Protein 1V65 (pdb70)

Foldseek 3Di:
DDDDDPDDDDPPDPLPQDPVVCVVDDPVNVVVNVVVVCVVQVPPVDDDDDPPDPDDDVVDPDDD

Secondary structure (DSSP, 8-state):
--SS-S-------TT---HHHHHTS-HHHHHHHHHHHHHTTTS---S-----------------

Structure (mmCIF, N/CA/C/O backbone):
data_1V65
#
_entry.id   1V65
#
_cell.length_a   1.000
_cell.length_b   1.000
_cell.length_c   1.000
_cell.angle_alpha   90.00
_cell.angle_beta   90.00
_cell.angle_gamma   90.00
#
_symmetry.space_group_name_H-M   'P 1'
#
loop_
_atom_site.group_PDB
_atom_site.id
_atom_site.type_symbol
_atom_site.label_atom_id
_atom_site.label_alt_id
_atom_site.label_comp_id
_atom_site.label_asym_id
_atom_site.label_entity_id
_atom_site.label_seq_id
_atom_site.pdbx_PDB_ins_code
_atom_site.Cartn_x
_atom_site.Cartn_y
_atom_site.Cartn_z
_atom_site.occupancy
_atom_site.B_iso_or_equiv
_atom_site.auth_seq_id
_atom_site.auth_comp_id
_atom_site.auth_asym_id
_atom_site.auth_atom_id
_atom_site.pdbx_PDB_model_num
ATOM 1 N N . GLY A 1 1 ? 4.552 30.034 -11.877 1.00 0.00 1 GLY A N 1
ATOM 2 C CA . GLY A 1 1 ? 4.486 29.997 -13.364 1.00 0.00 1 GLY A CA 1
ATOM 3 C C . GLY A 1 1 ? 4.506 31.381 -13.980 1.00 0.00 1 GLY A C 1
ATOM 4 O O . GLY A 1 1 ? 5.434 31.730 -14.712 1.00 0.00 1 GLY A O 1
ATOM 10 N N . SER A 1 2 ? 3.479 32.173 -13.686 1.00 0.00 2 SER A N 1
ATOM 11 C CA . SER A 1 2 ? 3.381 33.527 -14.217 1.00 0.00 2 SER A CA 1
ATOM 12 C C . SER A 1 2 ? 3.006 34.515 -13.118 1.00 0.00 2 SER A C 1
ATOM 13 O O . SER A 1 2 ? 3.706 35.502 -12.891 1.00 0.00 2 SER A O 1
ATOM 21 N N . SER A 1 3 ? 1.895 34.245 -12.440 1.00 0.00 3 SER A N 1
ATOM 22 C CA . SER A 1 3 ? 1.425 35.111 -11.364 1.00 0.00 3 SER A CA 1
ATOM 23 C C . SER A 1 3 ? 1.421 34.368 -10.032 1.00 0.00 3 SER A C 1
ATOM 24 O O . SER A 1 3 ? 2.196 34.687 -9.130 1.00 0.00 3 SER A O 1
ATOM 32 N N . GLY A 1 4 ? 0.543 33.378 -9.914 1.00 0.00 4 GLY A N 1
ATOM 33 C CA . GLY A 1 4 ? 0.455 32.607 -8.688 1.00 0.00 4 GLY A CA 1
ATOM 34 C C . GLY A 1 4 ? 0.371 31.115 -8.946 1.00 0.00 4 GLY A C 1
ATOM 35 O O . GLY A 1 4 ? 1.358 30.489 -9.332 1.00 0.00 4 GLY A O 1
ATOM 39 N N . SER A 1 5 ? -0.810 30.544 -8.732 1.00 0.00 5 SER A N 1
ATOM 40 C CA . SER A 1 5 ? -1.019 29.117 -8.944 1.00 0.00 5 SER A CA 1
ATOM 41 C C . SER A 1 5 ? -2.478 28.740 -8.710 1.00 0.00 5 SER A C 1
ATOM 42 O O . SER A 1 5 ? -3.052 29.055 -7.668 1.00 0.00 5 SER A O 1
ATOM 50 N N . SER A 1 6 ? -3.073 28.064 -9.688 1.00 0.00 6 SER A N 1
ATOM 51 C CA . SER A 1 6 ? -4.465 27.643 -9.588 1.00 0.00 6 SER A CA 1
ATOM 52 C C . SER A 1 6 ? -4.691 26.326 -10.324 1.00 0.00 6 SER A C 1
ATOM 53 O O . SER A 1 6 ? -5.769 26.082 -10.865 1.00 0.00 6 SER A O 1
ATOM 61 N N . GLY A 1 7 ? -3.666 25.481 -10.341 1.00 0.00 7 GLY A N 1
ATOM 62 C CA . GLY A 1 7 ? -3.772 24.199 -11.015 1.00 0.00 7 GLY A CA 1
ATOM 63 C C . GLY A 1 7 ? -3.383 23.040 -10.117 1.00 0.00 7 GLY A C 1
ATOM 64 O O . GLY A 1 7 ? -4.245 22.367 -9.553 1.00 0.00 7 GLY A O 1
ATOM 68 N N . VAL A 1 8 ? -2.082 22.806 -9.986 1.00 0.00 8 VAL A N 1
ATOM 69 C CA . VAL A 1 8 ? -1.579 21.721 -9.153 1.00 0.00 8 VAL A CA 1
ATOM 70 C C . VAL A 1 8 ? -2.053 20.367 -9.673 1.00 0.00 8 VAL A C 1
ATOM 71 O O . VAL A 1 8 ? -2.488 19.509 -8.903 1.00 0.00 8 VAL A O 1
ATOM 84 N N . THR A 1 9 ? -1.968 20.181 -10.986 1.00 0.00 9 THR A N 1
ATOM 85 C CA . THR A 1 9 ? -2.387 18.932 -11.612 1.00 0.00 9 THR A CA 1
ATOM 86 C C . THR A 1 9 ? -1.234 17.934 -11.662 1.00 0.00 9 THR A C 1
ATOM 87 O O . THR A 1 9 ? -0.544 17.819 -12.674 1.00 0.00 9 THR A O 1
ATOM 98 N N . TYR A 1 10 ? -1.034 17.215 -10.563 1.00 0.00 10 TYR A N 1
ATOM 99 C CA . TYR A 1 10 ? 0.035 16.226 -10.482 1.00 0.00 10 TYR A CA 1
ATOM 100 C C . TYR A 1 10 ? -0.171 15.118 -11.510 1.00 0.00 10 TYR A C 1
ATOM 101 O O . TYR A 1 10 ? 0.791 14.569 -12.048 1.00 0.00 10 TYR A O 1
ATOM 119 N N . ASP A 1 11 ? -1.432 14.796 -11.780 1.00 0.00 11 ASP A N 1
ATOM 120 C CA . ASP A 1 11 ? -1.765 13.755 -12.745 1.00 0.00 11 ASP A CA 1
ATOM 121 C C . ASP A 1 11 ? -1.176 12.412 -12.322 1.00 0.00 11 ASP A C 1
ATOM 122 O O . ASP A 1 11 ? -0.662 11.660 -13.150 1.00 0.00 11 ASP A O 1
ATOM 131 N N . ASP A 1 12 ? -1.255 12.118 -11.028 1.00 0.00 12 ASP A N 1
ATOM 132 C CA . ASP A 1 12 ? -0.730 10.866 -10.495 1.00 0.00 12 ASP A CA 1
ATOM 133 C C . ASP A 1 12 ? -1.688 10.268 -9.471 1.00 0.00 12 ASP A C 1
ATOM 134 O O . ASP A 1 12 ? -1.264 9.601 -8.526 1.00 0.00 12 ASP A O 1
ATOM 143 N N . VAL A 1 13 ? -2.981 10.510 -9.664 1.00 0.00 13 VAL A N 1
ATOM 144 C CA . VAL A 1 13 ? -3.998 9.995 -8.756 1.00 0.00 13 VAL A CA 1
ATOM 145 C C . VAL A 1 13 ? -5.182 9.420 -9.528 1.00 0.00 13 VAL A C 1
ATOM 146 O O . VAL A 1 13 ? -6.330 9.808 -9.309 1.00 0.00 13 VAL A O 1
ATOM 159 N N . HIS A 1 14 ? -4.895 8.493 -10.436 1.00 0.00 14 HIS A N 1
ATOM 160 C CA . HIS A 1 14 ? -5.934 7.863 -11.241 1.00 0.00 14 HIS A CA 1
ATOM 161 C C . HIS A 1 14 ? -6.327 6.507 -10.664 1.00 0.00 14 HIS A C 1
ATOM 162 O O . HIS A 1 14 ? -6.707 5.594 -11.398 1.00 0.00 14 HIS A O 1
ATOM 176 N N . MET A 1 15 ? -6.231 6.382 -9.343 1.00 0.00 15 MET A N 1
ATOM 177 C CA . MET A 1 15 ? -6.577 5.137 -8.668 1.00 0.00 15 MET A CA 1
ATOM 178 C C . MET A 1 15 ? -6.801 5.369 -7.178 1.00 0.00 15 MET A C 1
ATOM 179 O O . MET A 1 15 ? -6.550 4.487 -6.357 1.00 0.00 15 MET A O 1
ATOM 193 N N . ASN A 1 16 ? -7.275 6.563 -6.834 1.00 0.00 16 ASN A N 1
ATOM 194 C CA . ASN A 1 16 ? -7.534 6.909 -5.441 1.00 0.00 16 ASN A CA 1
ATOM 195 C C . ASN A 1 16 ? -8.896 6.385 -4.996 1.00 0.00 16 ASN A C 1
ATOM 196 O O . ASN A 1 16 ? -9.825 7.157 -4.760 1.00 0.00 16 ASN A O 1
ATOM 207 N N . PHE A 1 17 ? -9.007 5.065 -4.884 1.00 0.00 17 PHE A N 1
ATOM 208 C CA . PHE A 1 17 ? -10.255 4.436 -4.468 1.00 0.00 17 PHE A CA 1
ATOM 209 C C . PHE A 1 17 ? -10.382 4.428 -2.949 1.00 0.00 17 PHE A C 1
ATOM 210 O O . PHE A 1 17 ? -9.511 3.916 -2.245 1.00 0.00 17 PHE A O 1
ATOM 227 N N . THR A 1 18 ? -11.472 5.000 -2.448 1.00 0.00 18 THR A N 1
ATOM 228 C CA . THR A 1 18 ? -11.715 5.059 -1.011 1.00 0.00 18 THR A CA 1
ATOM 229 C C . THR A 1 18 ? -12.305 3.747 -0.506 1.00 0.00 18 THR A C 1
ATOM 230 O O . THR A 1 18 ? -12.464 2.793 -1.267 1.00 0.00 18 THR A O 1
ATOM 241 N N . GLU A 1 19 ? -12.627 3.706 0.783 1.00 0.00 19 GLU A N 1
ATOM 242 C CA . GLU A 1 19 ? -13.200 2.509 1.392 1.00 0.00 19 GLU A CA 1
ATOM 243 C C . GLU A 1 19 ? -14.463 2.073 0.656 1.00 0.00 19 GLU A C 1
ATOM 244 O O . GLU A 1 19 ? -14.621 0.901 0.314 1.00 0.00 19 GLU A O 1
ATOM 256 N N . GLU A 1 20 ? -15.360 3.024 0.415 1.00 0.00 20 GLU A N 1
ATOM 257 C CA . GLU A 1 20 ? -16.608 2.737 -0.282 1.00 0.00 20 GLU A CA 1
ATOM 258 C C . GLU A 1 20 ? -16.339 2.261 -1.705 1.00 0.00 20 GLU A C 1
ATOM 259 O O . GLU A 1 20 ? -16.852 1.227 -2.133 1.00 0.00 20 GLU A O 1
ATOM 271 N N . GLU A 1 21 ? -15.529 3.022 -2.435 1.00 0.00 21 GLU A N 1
ATOM 272 C CA . GLU A 1 21 ? -15.190 2.676 -3.810 1.00 0.00 21 GLU A CA 1
ATOM 273 C C . GLU A 1 21 ? -14.503 1.315 -3.875 1.00 0.00 21 GLU A C 1
ATOM 274 O O . GLU A 1 21 ? -14.715 0.545 -4.810 1.00 0.00 21 GLU A O 1
ATOM 286 N N . TRP A 1 22 ? -13.680 1.026 -2.870 1.00 0.00 22 TRP A N 1
ATOM 287 C CA . TRP A 1 22 ? -12.959 -0.242 -2.806 1.00 0.00 22 TRP A CA 1
ATOM 288 C C . TRP A 1 22 ? -13.903 -1.426 -3.004 1.00 0.00 22 TRP A C 1
ATOM 289 O O . TRP A 1 22 ? -13.492 -2.489 -3.470 1.00 0.00 22 TRP A O 1
ATOM 310 N N . ASP A 1 23 ? -15.169 -1.236 -2.646 1.00 0.00 23 ASP A N 1
ATOM 311 C CA . ASP A 1 23 ? -16.169 -2.287 -2.784 1.00 0.00 23 ASP A CA 1
ATOM 312 C C . ASP A 1 23 ? -16.752 -2.315 -4.196 1.00 0.00 23 ASP A C 1
ATOM 313 O O . ASP A 1 23 ? -17.304 -3.326 -4.628 1.00 0.00 23 ASP A O 1
ATOM 322 N N . LEU A 1 24 ? -16.631 -1.199 -4.908 1.00 0.00 24 LEU A N 1
ATOM 323 C CA . LEU A 1 24 ? -17.152 -1.101 -6.268 1.00 0.00 24 LEU A CA 1
ATOM 324 C C . LEU A 1 24 ? -16.058 -1.356 -7.302 1.00 0.00 24 LEU A C 1
ATOM 325 O O . LEU A 1 24 ? -16.190 -0.971 -8.463 1.00 0.00 24 LEU A O 1
ATOM 341 N N . LEU A 1 25 ? -14.980 -2.008 -6.878 1.00 0.00 25 LEU A N 1
ATOM 342 C CA . LEU A 1 25 ? -13.871 -2.310 -7.776 1.00 0.00 25 LEU A CA 1
ATOM 343 C C . LEU A 1 25 ? -13.863 -3.786 -8.157 1.00 0.00 25 LEU A C 1
ATOM 344 O O . LEU A 1 25 ? -14.733 -4.551 -7.737 1.00 0.00 25 LEU A O 1
ATOM 360 N N . ASP A 1 26 ? -12.877 -4.181 -8.955 1.00 0.00 26 ASP A N 1
ATOM 361 C CA . ASP A 1 26 ? -12.755 -5.566 -9.394 1.00 0.00 26 ASP A CA 1
ATOM 362 C C . ASP A 1 26 ? -11.549 -6.239 -8.744 1.00 0.00 26 ASP A C 1
ATOM 363 O O . ASP A 1 26 ? -10.877 -5.648 -7.899 1.00 0.00 26 ASP A O 1
ATOM 372 N N . SER A 1 27 ? -11.282 -7.477 -9.146 1.00 0.00 27 SER A N 1
ATOM 373 C CA . SER A 1 27 ? -10.158 -8.231 -8.604 1.00 0.00 27 SER A CA 1
ATOM 374 C C . SER A 1 27 ? -8.831 -7.654 -9.086 1.00 0.00 27 SER A C 1
ATOM 375 O O . SER A 1 27 ? -7.820 -7.723 -8.384 1.00 0.00 27 SER A O 1
ATOM 383 N N . SER A 1 28 ? -8.839 -7.086 -10.287 1.00 0.00 28 SER A N 1
ATOM 384 C CA . SER A 1 28 ? -7.636 -6.497 -10.863 1.00 0.00 28 SER A CA 1
ATOM 385 C C . SER A 1 28 ? -7.277 -5.190 -10.162 1.00 0.00 28 SER A C 1
ATOM 386 O O . SER A 1 28 ? -6.121 -4.962 -9.808 1.00 0.00 28 SER A O 1
ATOM 394 N N . GLN A 1 29 ? -8.276 -4.336 -9.967 1.00 0.00 29 GLN A N 1
ATOM 395 C CA . GLN A 1 29 ? -8.065 -3.050 -9.309 1.00 0.00 29 GLN A CA 1
ATOM 396 C C . GLN A 1 29 ? -7.682 -3.248 -7.846 1.00 0.00 29 GLN A C 1
ATOM 397 O O . GLN A 1 29 ? -6.769 -2.597 -7.339 1.00 0.00 29 GLN A O 1
ATOM 411 N N . LYS A 1 30 ? -8.390 -4.150 -7.174 1.00 0.00 30 LYS A N 1
ATOM 412 C CA . LYS A 1 30 ? -8.130 -4.435 -5.769 1.00 0.00 30 LYS A CA 1
ATOM 413 C C . LYS A 1 30 ? -6.697 -4.918 -5.565 1.00 0.00 30 LYS A C 1
ATOM 414 O O . LYS A 1 30 ? -6.104 -4.707 -4.508 1.00 0.00 30 LYS A O 1
ATOM 433 N N . ARG A 1 31 ? -6.146 -5.569 -6.586 1.00 0.00 31 ARG A N 1
ATOM 434 C CA . ARG A 1 31 ? -4.782 -6.081 -6.517 1.00 0.00 31 ARG A CA 1
ATOM 435 C C . ARG A 1 31 ? -3.784 -5.042 -7.019 1.00 0.00 31 ARG A C 1
ATOM 436 O O . ARG A 1 31 ? -2.642 -4.995 -6.564 1.00 0.00 31 ARG A O 1
ATOM 457 N N . LEU A 1 32 ? -4.224 -4.212 -7.959 1.00 0.00 32 LEU A N 1
ATOM 458 C CA . LEU A 1 32 ? -3.369 -3.174 -8.522 1.00 0.00 32 LEU A CA 1
ATOM 459 C C . LEU A 1 32 ? -3.048 -2.109 -7.480 1.00 0.00 32 LEU A C 1
ATOM 460 O O . LEU A 1 32 ? -1.928 -1.602 -7.419 1.00 0.00 32 LEU A O 1
ATOM 476 N N . TYR A 1 33 ? -4.037 -1.779 -6.659 1.00 0.00 33 TYR A N 1
ATOM 477 C CA . TYR A 1 33 ? -3.862 -0.778 -5.615 1.00 0.00 33 TYR A CA 1
ATOM 478 C C . TYR A 1 33 ? -2.968 -1.311 -4.499 1.00 0.00 33 TYR A C 1
ATOM 479 O O . TYR A 1 33 ? -2.306 -0.545 -3.799 1.00 0.00 33 TYR A O 1
ATOM 497 N N . GLU A 1 34 ? -2.953 -2.631 -4.342 1.00 0.00 34 GLU A N 1
ATOM 498 C CA . GLU A 1 34 ? -2.140 -3.270 -3.313 1.00 0.00 34 GLU A CA 1
ATOM 499 C C . GLU A 1 34 ? -0.730 -3.540 -3.828 1.00 0.00 34 GLU A C 1
ATOM 500 O O . GLU A 1 34 ? 0.228 -3.567 -3.056 1.00 0.00 34 GLU A O 1
ATOM 512 N N . GLU A 1 35 ? -0.610 -3.739 -5.137 1.00 0.00 35 GLU A N 1
ATOM 513 C CA . GLU A 1 35 ? 0.683 -4.005 -5.756 1.00 0.00 35 GLU A CA 1
ATOM 514 C C . GLU A 1 35 ? 1.659 -2.863 -5.494 1.00 0.00 35 GLU A C 1
ATOM 515 O O . GLU A 1 35 ? 2.865 -3.079 -5.375 1.00 0.00 35 GLU A O 1
ATOM 527 N N . VAL A 1 36 ? 1.130 -1.648 -5.406 1.00 0.00 36 VAL A N 1
ATOM 528 C CA . VAL A 1 36 ? 1.953 -0.471 -5.160 1.00 0.00 36 VAL A CA 1
ATOM 529 C C . VAL A 1 36 ? 2.186 -0.266 -3.667 1.00 0.00 36 VAL A C 1
ATOM 530 O O . VAL A 1 36 ? 3.227 0.246 -3.255 1.00 0.00 36 VAL A O 1
ATOM 543 N N . MET A 1 37 ? 1.208 -0.667 -2.860 1.00 0.00 37 MET A N 1
ATOM 544 C CA . MET A 1 37 ? 1.308 -0.527 -1.413 1.00 0.00 37 MET A CA 1
ATOM 545 C C . MET A 1 37 ? 2.340 -1.493 -0.841 1.00 0.00 37 MET A C 1
ATOM 546 O O . MET A 1 37 ? 3.279 -1.083 -0.160 1.00 0.00 37 MET A O 1
ATOM 560 N N . LEU A 1 38 ? 2.161 -2.779 -1.125 1.00 0.00 38 LEU A N 1
ATOM 561 C CA . LEU A 1 38 ? 3.078 -3.804 -0.639 1.00 0.00 38 LEU A CA 1
ATOM 562 C C . LEU A 1 38 ? 4.496 -3.548 -1.137 1.00 0.00 38 LEU A C 1
ATOM 563 O O . LEU A 1 38 ? 5.471 -3.892 -0.468 1.00 0.00 38 LEU A O 1
ATOM 579 N N . GLU A 1 39 ? 4.606 -2.942 -2.315 1.00 0.00 39 GLU A N 1
ATOM 580 C CA . GLU A 1 39 ? 5.906 -2.640 -2.902 1.00 0.00 39 GLU A CA 1
ATOM 581 C C . GLU A 1 39 ? 6.581 -1.487 -2.166 1.00 0.00 39 GLU A C 1
ATOM 582 O O . GLU A 1 39 ? 7.787 -1.513 -1.922 1.00 0.00 39 GLU A O 1
ATOM 594 N N . THR A 1 40 ? 5.795 -0.473 -1.814 1.00 0.00 40 THR A N 1
ATOM 595 C CA . THR A 1 40 ? 6.317 0.690 -1.106 1.00 0.00 40 THR A CA 1
ATOM 596 C C . THR A 1 40 ? 5.726 0.782 0.298 1.00 0.00 40 THR A C 1
ATOM 597 O O . THR A 1 40 ? 4.925 1.670 0.589 1.00 0.00 40 THR A O 1
ATOM 608 N N . TYR A 1 41 ? 6.128 -0.142 1.164 1.00 0.00 41 TYR A N 1
ATOM 609 C CA . TYR A 1 41 ? 5.641 -0.167 2.539 1.00 0.00 41 TYR A CA 1
ATOM 610 C C . TYR A 1 41 ? 6.288 -1.304 3.322 1.00 0.00 41 TYR A C 1
ATOM 611 O O . TYR A 1 41 ? 6.814 -1.097 4.416 1.00 0.00 41 TYR A O 1
ATOM 629 N N . GLN A 1 42 ? 6.249 -2.503 2.753 1.00 0.00 42 GLN A N 1
ATOM 630 C CA . GLN A 1 42 ? 6.833 -3.675 3.395 1.00 0.00 42 GLN A CA 1
ATOM 631 C C . GLN A 1 42 ? 8.223 -3.966 2.836 1.00 0.00 42 GLN A C 1
ATOM 632 O O . GLN A 1 42 ? 9.058 -4.572 3.508 1.00 0.00 42 GLN A O 1
ATOM 646 N N . ASN A 1 43 ? 8.464 -3.532 1.602 1.00 0.00 43 ASN A N 1
ATOM 647 C CA . ASN A 1 43 ? 9.752 -3.749 0.954 1.00 0.00 43 ASN A CA 1
ATOM 648 C C . ASN A 1 43 ? 10.659 -2.536 1.133 1.00 0.00 43 ASN A C 1
ATOM 649 O O . ASN A 1 43 ? 11.305 -2.082 0.188 1.00 0.00 43 ASN A O 1
ATOM 660 N N . LEU A 1 44 ? 10.702 -2.020 2.354 1.00 0.00 44 LEU A N 1
ATOM 661 C CA . LEU A 1 44 ? 11.529 -0.860 2.666 1.00 0.00 44 LEU A CA 1
ATOM 662 C C . LEU A 1 44 ? 12.515 -1.181 3.786 1.00 0.00 44 LEU A C 1
ATOM 663 O O . LEU A 1 44 ? 12.391 -0.676 4.902 1.00 0.00 44 LEU A O 1
ATOM 679 N N . THR A 1 45 ? 13.496 -2.024 3.478 1.00 0.00 45 THR A N 1
ATOM 680 C CA . THR A 1 45 ? 14.504 -2.413 4.457 1.00 0.00 45 THR A CA 1
ATOM 681 C C . THR A 1 45 ? 15.862 -1.787 4.138 1.00 0.00 45 THR A C 1
ATOM 682 O O . THR A 1 45 ? 16.864 -2.105 4.777 1.00 0.00 45 THR A O 1
ATOM 693 N N . ASP A 1 46 ? 15.891 -0.897 3.148 1.00 0.00 46 ASP A N 1
ATOM 694 C CA . ASP A 1 46 ? 17.131 -0.236 2.756 1.00 0.00 46 ASP A CA 1
ATOM 695 C C . ASP A 1 46 ? 17.149 1.212 3.234 1.00 0.00 46 ASP A C 1
ATOM 696 O O . ASP A 1 46 ? 17.554 2.115 2.501 1.00 0.00 46 ASP A O 1
ATOM 705 N N . ILE A 1 47 ? 16.708 1.428 4.469 1.00 0.00 47 ILE A N 1
ATOM 706 C CA . ILE A 1 47 ? 16.674 2.766 5.046 1.00 0.00 47 ILE A CA 1
ATOM 707 C C . ILE A 1 47 ? 18.062 3.203 5.502 1.00 0.00 47 ILE A C 1
ATOM 708 O O . ILE A 1 47 ? 18.398 4.386 5.454 1.00 0.00 47 ILE A O 1
ATOM 724 N N . GLY A 1 48 ? 18.865 2.240 5.945 1.00 0.00 48 GLY A N 1
ATOM 725 C CA . GLY A 1 48 ? 20.207 2.545 6.403 1.00 0.00 48 GLY A CA 1
ATOM 726 C C . GLY A 1 48 ? 20.424 2.168 7.856 1.00 0.00 48 GLY A C 1
ATOM 727 O O . GLY A 1 48 ? 19.696 1.339 8.404 1.00 0.00 48 GLY A O 1
ATOM 731 N N . TYR A 1 49 ? 21.427 2.776 8.481 1.00 0.00 49 TYR A N 1
ATOM 732 C CA . TYR A 1 49 ? 21.738 2.499 9.879 1.00 0.00 49 TYR A CA 1
ATOM 733 C C . TYR A 1 49 ? 20.591 2.930 10.787 1.00 0.00 49 TYR A C 1
ATOM 734 O O . TYR A 1 49 ? 19.548 3.382 10.314 1.00 0.00 49 TYR A O 1
ATOM 752 N N . ASN A 1 50 ? 20.790 2.787 12.093 1.00 0.00 50 ASN A N 1
ATOM 753 C CA . ASN A 1 50 ? 19.773 3.161 13.069 1.00 0.00 50 ASN A CA 1
ATOM 754 C C . ASN A 1 50 ? 20.394 3.388 14.443 1.00 0.00 50 ASN A C 1
ATOM 755 O O . ASN A 1 50 ? 20.693 2.437 15.166 1.00 0.00 50 ASN A O 1
ATOM 766 N N . TRP A 1 51 ? 20.586 4.655 14.799 1.00 0.00 51 TRP A N 1
ATOM 767 C CA . TRP A 1 51 ? 21.170 5.007 16.087 1.00 0.00 51 TRP A CA 1
ATOM 768 C C . TRP A 1 51 ? 20.341 6.078 16.792 1.00 0.00 51 TRP A C 1
ATOM 769 O O . TRP A 1 51 ? 20.844 6.796 17.656 1.00 0.00 51 TRP A O 1
ATOM 790 N N . GLN A 1 52 ? 19.068 6.181 16.417 1.00 0.00 52 GLN A N 1
ATOM 791 C CA . GLN A 1 52 ? 18.174 7.166 17.015 1.00 0.00 52 GLN A CA 1
ATOM 792 C C . GLN A 1 52 ? 17.613 6.659 18.340 1.00 0.00 52 GLN A C 1
ATOM 793 O O . GLN A 1 52 ? 16.523 6.089 18.385 1.00 0.00 52 GLN A O 1
ATOM 807 N N . ASP A 1 53 ? 18.363 6.872 19.415 1.00 0.00 53 ASP A N 1
ATOM 808 C CA . ASP A 1 53 ? 17.940 6.437 20.741 1.00 0.00 53 ASP A CA 1
ATOM 809 C C . ASP A 1 53 ? 18.176 7.533 21.775 1.00 0.00 53 ASP A C 1
ATOM 810 O O . ASP A 1 53 ? 19.318 7.836 22.123 1.00 0.00 53 ASP A O 1
ATOM 819 N N . HIS A 1 54 ? 17.090 8.124 22.261 1.00 0.00 54 HIS A N 1
ATOM 820 C CA . HIS A 1 54 ? 17.178 9.187 23.257 1.00 0.00 54 HIS A CA 1
ATOM 821 C C . HIS A 1 54 ? 16.742 8.684 24.629 1.00 0.00 54 HIS A C 1
ATOM 822 O O . HIS A 1 54 ? 15.998 7.710 24.736 1.00 0.00 54 HIS A O 1
ATOM 836 N N . HIS A 1 55 ? 17.212 9.355 25.676 1.00 0.00 55 HIS A N 1
ATOM 837 C CA . HIS A 1 55 ? 16.869 8.976 27.042 1.00 0.00 55 HIS A CA 1
ATOM 838 C C . HIS A 1 55 ? 16.527 10.205 27.878 1.00 0.00 55 HIS A C 1
ATOM 839 O O . HIS A 1 55 ? 17.262 11.192 27.879 1.00 0.00 55 HIS A O 1
ATOM 853 N N . ILE A 1 56 ? 15.408 10.135 28.591 1.00 0.00 56 ILE A N 1
ATOM 854 C CA . ILE A 1 56 ? 14.968 11.241 29.433 1.00 0.00 56 ILE A CA 1
ATOM 855 C C . ILE A 1 56 ? 15.122 10.900 30.911 1.00 0.00 56 ILE A C 1
ATOM 856 O O . ILE A 1 56 ? 14.612 9.883 31.380 1.00 0.00 56 ILE A O 1
ATOM 872 N N . GLU A 1 57 ? 15.831 11.756 31.641 1.00 0.00 57 GLU A N 1
ATOM 873 C CA . GLU A 1 57 ? 16.053 11.544 33.066 1.00 0.00 57 GLU A CA 1
ATOM 874 C C . GLU A 1 57 ? 14.825 11.956 33.874 1.00 0.00 57 GLU A C 1
ATOM 875 O O . GLU A 1 57 ? 14.512 11.348 34.898 1.00 0.00 57 GLU A O 1
ATOM 887 N N . GLU A 1 58 ? 14.136 12.992 33.407 1.00 0.00 58 GLU A N 1
ATOM 888 C CA . GLU A 1 58 ? 12.944 13.485 34.086 1.00 0.00 58 GLU A CA 1
ATOM 889 C C . GLU A 1 58 ? 13.274 13.939 35.504 1.00 0.00 58 GLU A C 1
ATOM 890 O O . GLU A 1 58 ? 13.527 13.119 36.387 1.00 0.00 58 GLU A O 1
ATOM 902 N N . SER A 1 59 ? 13.269 15.251 35.716 1.00 0.00 59 SER A N 1
ATOM 903 C CA . SER A 1 59 ? 13.568 15.815 37.027 1.00 0.00 59 SER A CA 1
ATOM 904 C C . SER A 1 59 ? 12.912 17.182 37.194 1.00 0.00 59 SER A C 1
ATOM 905 O O . SER A 1 59 ? 13.298 18.151 36.541 1.00 0.00 59 SER A O 1
ATOM 913 N N . GLY A 1 60 ? 11.917 17.250 38.072 1.00 0.00 60 GLY A N 1
ATOM 914 C CA . GLY A 1 60 ? 11.221 18.503 38.310 1.00 0.00 60 GLY A CA 1
ATOM 915 C C . GLY A 1 60 ? 11.446 19.034 39.713 1.00 0.00 60 GLY A C 1
ATOM 916 O O . GLY A 1 60 ? 10.645 18.774 40.612 1.00 0.00 60 GLY A O 1
ATOM 920 N N . PRO A 1 61 ? 12.535 19.790 39.935 1.00 0.00 61 PRO A N 1
ATOM 921 C CA . PRO A 1 61 ? 12.850 20.356 41.251 1.00 0.00 61 PRO A CA 1
ATOM 922 C C . PRO A 1 61 ? 11.678 21.131 41.843 1.00 0.00 61 PRO A C 1
ATOM 923 O O . PRO A 1 61 ? 10.759 21.527 41.127 1.00 0.00 61 PRO A O 1
ATOM 934 N N . SER A 1 62 ? 11.718 21.345 43.154 1.00 0.00 62 SER A N 1
ATOM 935 C CA . SER A 1 62 ? 10.659 22.074 43.842 1.00 0.00 62 SER A CA 1
ATOM 936 C C . SER A 1 62 ? 11.184 22.715 45.124 1.00 0.00 62 SER A C 1
ATOM 937 O O . SER A 1 62 ? 10.451 22.859 46.101 1.00 0.00 62 SER A O 1
ATOM 945 N N . SER A 1 63 ? 12.456 23.098 45.109 1.00 0.00 63 SER A N 1
ATOM 946 C CA . SER A 1 63 ? 13.078 23.724 46.270 1.00 0.00 63 SER A CA 1
ATOM 947 C C . SER A 1 63 ? 12.674 25.191 46.379 1.00 0.00 63 SER A C 1
ATOM 948 O O . SER A 1 63 ? 12.172 25.779 45.422 1.00 0.00 63 SER A O 1
ATOM 956 N N . GLY A 1 64 ? 12.899 25.775 47.551 1.00 0.00 64 GLY A N 1
ATOM 957 C CA . GLY A 1 64 ? 12.553 27.168 47.764 1.00 0.00 64 GLY A CA 1
ATOM 958 C C . GLY A 1 64 ? 11.385 27.338 48.716 1.00 0.00 64 GLY A C 1
ATOM 959 O O . GLY A 1 64 ? 11.074 28.492 49.076 1.00 0.00 64 GLY A O 1
ATOM 964 N N . GLY A 1 1 ? 4.340 30.037 -1.801 1.00 0.00 1 GLY A N 2
ATOM 965 C CA . GLY A 1 1 ? 3.942 29.191 -0.642 1.00 0.00 1 GLY A CA 2
ATOM 966 C C . GLY A 1 1 ? 3.061 28.027 -1.050 1.00 0.00 1 GLY A C 2
ATOM 967 O O . GLY A 1 1 ? 2.305 28.120 -2.018 1.00 0.00 1 GLY A O 2
ATOM 973 N N . SER A 1 2 ? 3.158 26.926 -0.312 1.00 0.00 2 SER A N 2
ATOM 974 C CA . SER A 1 2 ? 2.363 25.738 -0.602 1.00 0.00 2 SER A CA 2
ATOM 975 C C . SER A 1 2 ? 2.342 24.791 0.594 1.00 0.00 2 SER A C 2
ATOM 976 O O . SER A 1 2 ? 3.389 24.347 1.064 1.00 0.00 2 SER A O 2
ATOM 984 N N . SER A 1 3 ? 1.143 24.488 1.080 1.00 0.00 3 SER A N 2
ATOM 985 C CA . SER A 1 3 ? 0.986 23.593 2.222 1.00 0.00 3 SER A CA 2
ATOM 986 C C . SER A 1 3 ? -0.459 23.121 2.348 1.00 0.00 3 SER A C 2
ATOM 987 O O . SER A 1 3 ? -1.311 23.473 1.532 1.00 0.00 3 SER A O 2
ATOM 995 N N . GLY A 1 4 ? -0.727 22.322 3.375 1.00 0.00 4 GLY A N 2
ATOM 996 C CA . GLY A 1 4 ? -2.070 21.815 3.589 1.00 0.00 4 GLY A CA 2
ATOM 997 C C . GLY A 1 4 ? -2.317 20.504 2.869 1.00 0.00 4 GLY A C 2
ATOM 998 O O . GLY A 1 4 ? -1.516 19.574 2.967 1.00 0.00 4 GLY A O 2
ATOM 1002 N N . SER A 1 5 ? -3.429 20.429 2.145 1.00 0.00 5 SER A N 2
ATOM 1003 C CA . SER A 1 5 ? -3.779 19.222 1.405 1.00 0.00 5 SER A CA 2
ATOM 1004 C C . SER A 1 5 ? -4.002 19.533 -0.071 1.00 0.00 5 SER A C 2
ATOM 1005 O O . SER A 1 5 ? -4.813 18.888 -0.736 1.00 0.00 5 SER A O 2
ATOM 1013 N N . SER A 1 6 ? -3.275 20.524 -0.578 1.00 0.00 6 SER A N 2
ATOM 1014 C CA . SER A 1 6 ? -3.393 20.920 -1.977 1.00 0.00 6 SER A CA 2
ATOM 1015 C C . SER A 1 6 ? -2.864 19.825 -2.898 1.00 0.00 6 SER A C 2
ATOM 1016 O O . SER A 1 6 ? -2.029 19.014 -2.499 1.00 0.00 6 SER A O 2
ATOM 1024 N N . GLY A 1 7 ? -3.358 19.807 -4.132 1.00 0.00 7 GLY A N 2
ATOM 1025 C CA . GLY A 1 7 ? -2.923 18.807 -5.090 1.00 0.00 7 GLY A CA 2
ATOM 1026 C C . GLY A 1 7 ? -3.014 19.298 -6.521 1.00 0.00 7 GLY A C 2
ATOM 1027 O O . GLY A 1 7 ? -4.072 19.743 -6.966 1.00 0.00 7 GLY A O 2
ATOM 1031 N N . VAL A 1 8 ? -1.902 19.215 -7.244 1.00 0.00 8 VAL A N 2
ATOM 1032 C CA . VAL A 1 8 ? -1.860 19.655 -8.633 1.00 0.00 8 VAL A CA 2
ATOM 1033 C C . VAL A 1 8 ? -2.735 18.771 -9.516 1.00 0.00 8 VAL A C 2
ATOM 1034 O O . VAL A 1 8 ? -2.264 17.788 -10.088 1.00 0.00 8 VAL A O 2
ATOM 1047 N N . THR A 1 9 ? -4.011 19.128 -9.621 1.00 0.00 9 THR A N 2
ATOM 1048 C CA . THR A 1 9 ? -4.952 18.366 -10.434 1.00 0.00 9 THR A CA 2
ATOM 1049 C C . THR A 1 9 ? -4.626 18.505 -11.918 1.00 0.00 9 THR A C 2
ATOM 1050 O O . THR A 1 9 ? -5.250 19.293 -12.629 1.00 0.00 9 THR A O 2
ATOM 1061 N N . TYR A 1 10 ? -3.643 17.736 -12.377 1.00 0.00 10 TYR A N 2
ATOM 1062 C CA . TYR A 1 10 ? -3.234 17.773 -13.777 1.00 0.00 10 TYR A CA 2
ATOM 1063 C C . TYR A 1 10 ? -3.482 16.428 -14.451 1.00 0.00 10 TYR A C 2
ATOM 1064 O O . TYR A 1 10 ? -2.726 16.015 -15.330 1.00 0.00 10 TYR A O 2
ATOM 1082 N N . ASP A 1 11 ? -4.546 15.750 -14.035 1.00 0.00 11 ASP A N 2
ATOM 1083 C CA . ASP A 1 11 ? -4.894 14.452 -14.599 1.00 0.00 11 ASP A CA 2
ATOM 1084 C C . ASP A 1 11 ? -3.769 13.445 -14.380 1.00 0.00 11 ASP A C 2
ATOM 1085 O O . ASP A 1 11 ? -3.053 13.085 -15.316 1.00 0.00 11 ASP A O 2
ATOM 1094 N N . ASP A 1 12 ? -3.617 12.994 -13.139 1.00 0.00 12 ASP A N 2
ATOM 1095 C CA . ASP A 1 12 ? -2.578 12.029 -12.799 1.00 0.00 12 ASP A CA 2
ATOM 1096 C C . ASP A 1 12 ? -2.879 11.354 -11.464 1.00 0.00 12 ASP A C 2
ATOM 1097 O O . ASP A 1 12 ? -1.967 10.974 -10.729 1.00 0.00 12 ASP A O 2
ATOM 1106 N N . VAL A 1 13 ? -4.163 11.207 -11.157 1.00 0.00 13 VAL A N 2
ATOM 1107 C CA . VAL A 1 13 ? -4.585 10.576 -9.912 1.00 0.00 13 VAL A CA 2
ATOM 1108 C C . VAL A 1 13 ? -5.907 9.838 -10.090 1.00 0.00 13 VAL A C 2
ATOM 1109 O O . VAL A 1 13 ? -6.948 10.276 -9.599 1.00 0.00 13 VAL A O 2
ATOM 1122 N N . HIS A 1 14 ? -5.859 8.714 -10.797 1.00 0.00 14 HIS A N 2
ATOM 1123 C CA . HIS A 1 14 ? -7.054 7.913 -11.042 1.00 0.00 14 HIS A CA 2
ATOM 1124 C C . HIS A 1 14 ? -7.020 6.623 -10.231 1.00 0.00 14 HIS A C 2
ATOM 1125 O O . HIS A 1 14 ? -7.545 5.594 -10.658 1.00 0.00 14 HIS A O 2
ATOM 1139 N N . MET A 1 15 ? -6.398 6.683 -9.058 1.00 0.00 15 MET A N 2
ATOM 1140 C CA . MET A 1 15 ? -6.296 5.518 -8.187 1.00 0.00 15 MET A CA 2
ATOM 1141 C C . MET A 1 15 ? -6.573 5.899 -6.736 1.00 0.00 15 MET A C 2
ATOM 1142 O O . MET A 1 15 ? -6.025 5.301 -5.811 1.00 0.00 15 MET A O 2
ATOM 1156 N N . ASN A 1 16 ? -7.429 6.898 -6.545 1.00 0.00 16 ASN A N 2
ATOM 1157 C CA . ASN A 1 16 ? -7.781 7.358 -5.206 1.00 0.00 16 ASN A CA 2
ATOM 1158 C C . ASN A 1 16 ? -9.098 6.741 -4.747 1.00 0.00 16 ASN A C 2
ATOM 1159 O O . ASN A 1 16 ? -9.939 7.417 -4.153 1.00 0.00 16 ASN A O 2
ATOM 1170 N N . PHE A 1 17 ? -9.272 5.454 -5.027 1.00 0.00 17 PHE A N 2
ATOM 1171 C CA . PHE A 1 17 ? -10.487 4.746 -4.642 1.00 0.00 17 PHE A CA 2
ATOM 1172 C C . PHE A 1 17 ? -10.661 4.746 -3.127 1.00 0.00 17 PHE A C 2
ATOM 1173 O O . PHE A 1 17 ? -9.837 4.194 -2.397 1.00 0.00 17 PHE A O 2
ATOM 1190 N N . THR A 1 18 ? -11.738 5.369 -2.661 1.00 0.00 18 THR A N 2
ATOM 1191 C CA . THR A 1 18 ? -12.021 5.443 -1.232 1.00 0.00 18 THR A CA 2
ATOM 1192 C C . THR A 1 18 ? -12.444 4.081 -0.691 1.00 0.00 18 THR A C 2
ATOM 1193 O O . THR A 1 18 ? -12.458 3.088 -1.420 1.00 0.00 18 THR A O 2
ATOM 1204 N N . GLU A 1 19 ? -12.788 4.040 0.593 1.00 0.00 19 GLU A N 2
ATOM 1205 C CA . GLU A 1 19 ? -13.212 2.798 1.231 1.00 0.00 19 GLU A CA 2
ATOM 1206 C C . GLU A 1 19 ? -14.430 2.214 0.524 1.00 0.00 19 GLU A C 2
ATOM 1207 O O . GLU A 1 19 ? -14.511 1.006 0.302 1.00 0.00 19 GLU A O 2
ATOM 1219 N N . GLU A 1 20 ? -15.376 3.078 0.172 1.00 0.00 20 GLU A N 2
ATOM 1220 C CA . GLU A 1 20 ? -16.590 2.648 -0.512 1.00 0.00 20 GLU A CA 2
ATOM 1221 C C . GLU A 1 20 ? -16.269 2.115 -1.904 1.00 0.00 20 GLU A C 2
ATOM 1222 O O . GLU A 1 20 ? -16.677 1.013 -2.268 1.00 0.00 20 GLU A O 2
ATOM 1234 N N . GLU A 1 21 ? -15.533 2.906 -2.678 1.00 0.00 21 GLU A N 2
ATOM 1235 C CA . GLU A 1 21 ? -15.156 2.514 -4.032 1.00 0.00 21 GLU A CA 2
ATOM 1236 C C . GLU A 1 21 ? -14.325 1.234 -4.017 1.00 0.00 21 GLU A C 2
ATOM 1237 O O . GLU A 1 21 ? -14.374 0.440 -4.956 1.00 0.00 21 GLU A O 2
ATOM 1249 N N . TRP A 1 22 ? -13.565 1.041 -2.943 1.00 0.00 22 TRP A N 2
ATOM 1250 C CA . TRP A 1 22 ? -12.723 -0.143 -2.805 1.00 0.00 22 TRP A CA 2
ATOM 1251 C C . TRP A 1 22 ? -13.555 -1.419 -2.907 1.00 0.00 22 TRP A C 2
ATOM 1252 O O . TRP A 1 22 ? -13.066 -2.456 -3.354 1.00 0.00 22 TRP A O 2
ATOM 1273 N N . ASP A 1 23 ? -14.813 -1.334 -2.488 1.00 0.00 23 ASP A N 2
ATOM 1274 C CA . ASP A 1 23 ? -15.713 -2.481 -2.532 1.00 0.00 23 ASP A CA 2
ATOM 1275 C C . ASP A 1 23 ? -16.380 -2.600 -3.900 1.00 0.00 23 ASP A C 2
ATOM 1276 O O . ASP A 1 23 ? -16.775 -3.690 -4.315 1.00 0.00 23 ASP A O 2
ATOM 1285 N N . LEU A 1 24 ? -16.503 -1.474 -4.596 1.00 0.00 24 LEU A N 2
ATOM 1286 C CA . LEU A 1 24 ? -17.123 -1.456 -5.917 1.00 0.00 24 LEU A CA 2
ATOM 1287 C C . LEU A 1 24 ? -16.074 -1.563 -7.021 1.00 0.00 24 LEU A C 2
ATOM 1288 O O . LEU A 1 24 ? -16.332 -1.206 -8.171 1.00 0.00 24 LEU A O 2
ATOM 1304 N N . LEU A 1 25 ? -14.890 -2.056 -6.669 1.00 0.00 25 LEU A N 2
ATOM 1305 C CA . LEU A 1 25 ? -13.808 -2.208 -7.633 1.00 0.00 25 LEU A CA 2
ATOM 1306 C C . LEU A 1 25 ? -13.793 -3.617 -8.217 1.00 0.00 25 LEU A C 2
ATOM 1307 O O . LEU A 1 25 ? -14.650 -4.440 -7.899 1.00 0.00 25 LEU A O 2
ATOM 1323 N N . ASP A 1 26 ? -12.812 -3.887 -9.072 1.00 0.00 26 ASP A N 2
ATOM 1324 C CA . ASP A 1 26 ? -12.685 -5.196 -9.701 1.00 0.00 26 ASP A CA 2
ATOM 1325 C C . ASP A 1 26 ? -11.588 -6.018 -9.029 1.00 0.00 26 ASP A C 2
ATOM 1326 O O . ASP A 1 26 ? -10.770 -5.484 -8.281 1.00 0.00 26 ASP A O 2
ATOM 1335 N N . SER A 1 27 ? -11.580 -7.318 -9.304 1.00 0.00 27 SER A N 2
ATOM 1336 C CA . SER A 1 27 ? -10.584 -8.214 -8.727 1.00 0.00 27 SER A CA 2
ATOM 1337 C C . SER A 1 27 ? -9.172 -7.780 -9.110 1.00 0.00 27 SER A C 2
ATOM 1338 O O . SER A 1 27 ? -8.219 -8.000 -8.361 1.00 0.00 27 SER A O 2
ATOM 1346 N N . SER A 1 28 ? -9.045 -7.163 -10.280 1.00 0.00 28 SER A N 2
ATOM 1347 C CA . SER A 1 28 ? -7.749 -6.699 -10.761 1.00 0.00 28 SER A CA 2
ATOM 1348 C C . SER A 1 28 ? -7.361 -5.381 -10.098 1.00 0.00 28 SER A C 2
ATOM 1349 O O . SER A 1 28 ? -6.188 -5.144 -9.805 1.00 0.00 28 SER A O 2
ATOM 1357 N N . GLN A 1 29 ? -8.352 -4.528 -9.862 1.00 0.00 29 GLN A N 2
ATOM 1358 C CA . GLN A 1 29 ? -8.113 -3.234 -9.233 1.00 0.00 29 GLN A CA 2
ATOM 1359 C C . GLN A 1 29 ? -7.659 -3.408 -7.787 1.00 0.00 29 GLN A C 2
ATOM 1360 O O . GLN A 1 29 ? -6.699 -2.777 -7.346 1.00 0.00 29 GLN A O 2
ATOM 1374 N N . LYS A 1 30 ? -8.357 -4.269 -7.053 1.00 0.00 30 LYS A N 2
ATOM 1375 C CA . LYS A 1 30 ? -8.027 -4.529 -5.657 1.00 0.00 30 LYS A CA 2
ATOM 1376 C C . LYS A 1 30 ? -6.602 -5.057 -5.523 1.00 0.00 30 LYS A C 2
ATOM 1377 O O . LYS A 1 30 ? -5.940 -4.836 -4.508 1.00 0.00 30 LYS A O 2
ATOM 1396 N N . ARG A 1 31 ? -6.135 -5.755 -6.553 1.00 0.00 31 ARG A N 2
ATOM 1397 C CA . ARG A 1 31 ? -4.789 -6.315 -6.549 1.00 0.00 31 ARG A CA 2
ATOM 1398 C C . ARG A 1 31 ? -3.779 -5.312 -7.098 1.00 0.00 31 ARG A C 2
ATOM 1399 O O . ARG A 1 31 ? -2.617 -5.301 -6.695 1.00 0.00 31 ARG A O 2
ATOM 1420 N N . LEU A 1 32 ? -4.232 -4.470 -8.022 1.00 0.00 32 LEU A N 2
ATOM 1421 C CA . LEU A 1 32 ? -3.368 -3.4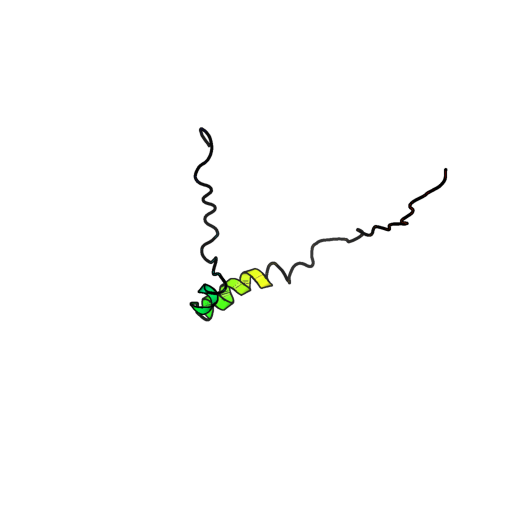63 -8.626 1.00 0.00 32 LEU A CA 2
ATOM 1422 C C . LEU A 1 32 ? -2.994 -2.390 -7.613 1.00 0.00 32 LEU A C 2
ATOM 1423 O O . LEU A 1 32 ? -1.826 -2.023 -7.481 1.00 0.00 32 LEU A O 2
ATOM 1439 N N . TYR A 1 33 ? -3.993 -1.895 -6.896 1.00 0.00 33 TYR A N 2
ATOM 1440 C CA . TYR A 1 33 ? -3.775 -0.866 -5.887 1.00 0.00 33 TYR A CA 2
ATOM 1441 C C . TYR A 1 33 ? -2.931 -1.406 -4.738 1.00 0.00 33 TYR A C 2
ATOM 1442 O O . TYR A 1 33 ? -2.198 -0.662 -4.087 1.00 0.00 33 TYR A O 2
ATOM 1460 N N . GLU A 1 34 ? -3.040 -2.708 -4.496 1.00 0.00 34 GLU A N 2
ATOM 1461 C CA . GLU A 1 34 ? -2.287 -3.352 -3.426 1.00 0.00 34 GLU A CA 2
ATOM 1462 C C . GLU A 1 34 ? -0.874 -3.697 -3.886 1.00 0.00 34 GLU A C 2
ATOM 1463 O O . GLU A 1 34 ? 0.061 -3.719 -3.086 1.00 0.00 34 GLU A O 2
ATOM 1475 N N . GLU A 1 35 ? -0.725 -3.966 -5.180 1.00 0.00 35 GLU A N 2
ATOM 1476 C CA . GLU A 1 35 ? 0.574 -4.309 -5.745 1.00 0.00 35 GLU A CA 2
ATOM 1477 C C . GLU A 1 35 ? 1.588 -3.197 -5.498 1.00 0.00 35 GLU A C 2
ATOM 1478 O O . GLU A 1 35 ? 2.784 -3.453 -5.363 1.00 0.00 35 GLU A O 2
ATOM 1490 N N . VAL A 1 36 ? 1.103 -1.961 -5.441 1.00 0.00 36 VAL A N 2
ATOM 1491 C CA . VAL A 1 36 ? 1.968 -0.810 -5.209 1.00 0.00 36 VAL A CA 2
ATOM 1492 C C . VAL A 1 36 ? 2.090 -0.505 -3.720 1.00 0.00 36 VAL A C 2
ATOM 1493 O O . VAL A 1 36 ? 3.119 -0.010 -3.260 1.00 0.00 36 VAL A O 2
ATOM 1506 N N . MET A 1 37 ? 1.033 -0.803 -2.972 1.00 0.00 37 MET A N 2
ATOM 1507 C CA . MET A 1 37 ? 1.022 -0.561 -1.533 1.00 0.00 37 MET A CA 2
ATOM 1508 C C . MET A 1 37 ? 2.001 -1.486 -0.819 1.00 0.00 37 MET A C 2
ATOM 1509 O O . MET A 1 37 ? 2.576 -1.124 0.209 1.00 0.00 37 MET A O 2
ATOM 1523 N N . LEU A 1 38 ? 2.187 -2.683 -1.368 1.00 0.00 38 LEU A N 2
ATOM 1524 C CA . LEU A 1 38 ? 3.097 -3.660 -0.781 1.00 0.00 38 LEU A CA 2
ATOM 1525 C C . LEU A 1 38 ? 4.550 -3.251 -1.002 1.00 0.00 38 LEU A C 2
ATOM 1526 O O . LEU A 1 38 ? 5.357 -3.265 -0.072 1.00 0.00 38 LEU A O 2
ATOM 1542 N N . GLU A 1 39 ? 4.877 -2.888 -2.238 1.00 0.00 39 GLU A N 2
ATOM 1543 C CA . GLU A 1 39 ? 6.232 -2.475 -2.580 1.00 0.00 39 GLU A CA 2
ATOM 1544 C C . GLU A 1 39 ? 6.614 -1.193 -1.846 1.00 0.00 39 GLU A C 2
ATOM 1545 O O . GLU A 1 39 ? 7.781 -0.977 -1.519 1.00 0.00 39 GLU A O 2
ATOM 1557 N N . THR A 1 40 ? 5.622 -0.347 -1.589 1.00 0.00 40 THR A N 2
ATOM 1558 C CA . THR A 1 40 ? 5.854 0.914 -0.893 1.00 0.00 40 THR A CA 2
ATOM 1559 C C . THR A 1 40 ? 5.566 0.773 0.599 1.00 0.00 40 THR A C 2
ATOM 1560 O O . THR A 1 40 ? 4.950 1.649 1.208 1.00 0.00 40 THR A O 2
ATOM 1571 N N . TYR A 1 41 ? 6.015 -0.333 1.181 1.00 0.00 41 TYR A N 2
ATOM 1572 C CA . TYR A 1 41 ? 5.806 -0.588 2.602 1.00 0.00 41 TYR A CA 2
ATOM 1573 C C . TYR A 1 41 ? 6.628 -1.787 3.065 1.00 0.00 41 TYR A C 2
ATOM 1574 O O . TYR A 1 41 ? 7.525 -1.653 3.898 1.00 0.00 41 TYR A O 2
ATOM 1592 N N . GLN A 1 42 ? 6.317 -2.958 2.519 1.00 0.00 42 GLN A N 2
ATOM 1593 C CA . GLN A 1 42 ? 7.027 -4.181 2.875 1.00 0.00 42 GLN A CA 2
ATOM 1594 C C . GLN A 1 42 ? 8.519 -4.043 2.594 1.00 0.00 42 GLN A C 2
ATOM 1595 O O . GLN A 1 42 ? 9.351 -4.624 3.292 1.00 0.00 42 GLN A O 2
ATOM 1609 N N . ASN A 1 43 ? 8.851 -3.268 1.565 1.00 0.00 43 ASN A N 2
ATOM 1610 C CA . ASN A 1 43 ? 10.243 -3.049 1.190 1.00 0.00 43 ASN A CA 2
ATOM 1611 C C . ASN A 1 43 ? 10.852 -1.899 1.988 1.00 0.00 43 ASN A C 2
ATOM 1612 O O . ASN A 1 43 ? 12.072 -1.809 2.130 1.00 0.00 43 ASN A O 2
ATOM 1623 N N . LEU A 1 44 ? 9.998 -1.022 2.507 1.00 0.00 44 LEU A N 2
ATOM 1624 C CA . LEU A 1 44 ? 10.457 0.121 3.290 1.00 0.00 44 LEU A CA 2
ATOM 1625 C C . LEU A 1 44 ? 10.530 -0.230 4.774 1.00 0.00 44 LEU A C 2
ATOM 1626 O O . LEU A 1 44 ? 10.014 0.498 5.621 1.00 0.00 44 LEU A O 2
ATOM 1642 N N . THR A 1 45 ? 11.174 -1.351 5.081 1.00 0.00 45 THR A N 2
ATOM 1643 C CA . THR A 1 45 ? 11.315 -1.800 6.462 1.00 0.00 45 THR A CA 2
ATOM 1644 C C . THR A 1 45 ? 12.404 -1.016 7.193 1.00 0.00 45 THR A C 2
ATOM 1645 O O . THR A 1 45 ? 12.562 -1.146 8.407 1.00 0.00 45 THR A O 2
ATOM 1656 N N . ASP A 1 46 ? 13.156 -0.205 6.451 1.00 0.00 46 ASP A N 2
ATOM 1657 C CA . ASP A 1 46 ? 14.227 0.593 7.039 1.00 0.00 46 ASP A CA 2
ATOM 1658 C C . ASP A 1 46 ? 15.326 -0.304 7.599 1.00 0.00 46 ASP A C 2
ATOM 1659 O O . ASP A 1 46 ? 15.451 -0.467 8.812 1.00 0.00 46 ASP A O 2
ATOM 1668 N N . ILE A 1 47 ? 16.121 -0.884 6.705 1.00 0.00 47 ILE A N 2
ATOM 1669 C CA . ILE A 1 47 ? 17.210 -1.766 7.108 1.00 0.00 47 ILE A CA 2
ATOM 1670 C C . ILE A 1 47 ? 18.540 -1.019 7.133 1.00 0.00 47 ILE A C 2
ATOM 1671 O O . ILE A 1 47 ? 19.588 -1.584 6.818 1.00 0.00 47 ILE A O 2
ATOM 1687 N N . GLY A 1 48 ? 18.490 0.256 7.509 1.00 0.00 48 GLY A N 2
ATOM 1688 C CA . GLY A 1 48 ? 19.696 1.059 7.569 1.00 0.00 48 GLY A CA 2
ATOM 1689 C C . GLY A 1 48 ? 19.677 2.048 8.717 1.00 0.00 48 GLY A C 2
ATOM 1690 O O . GLY A 1 48 ? 18.710 2.790 8.891 1.00 0.00 48 GLY A O 2
ATOM 1694 N N . TYR A 1 49 ? 20.748 2.057 9.505 1.00 0.00 49 TYR A N 2
ATOM 1695 C CA . TYR A 1 49 ? 20.851 2.962 10.644 1.00 0.00 49 TYR A CA 2
ATOM 1696 C C . TYR A 1 49 ? 19.735 2.699 11.650 1.00 0.00 49 TYR A C 2
ATOM 1697 O O . TYR A 1 49 ? 18.566 2.976 11.383 1.00 0.00 49 TYR A O 2
ATOM 1715 N N . ASN A 1 50 ? 20.104 2.161 12.808 1.00 0.00 50 ASN A N 2
ATOM 1716 C CA . ASN A 1 50 ? 19.134 1.861 13.855 1.00 0.00 50 ASN A CA 2
ATOM 1717 C C . ASN A 1 50 ? 19.064 2.993 14.873 1.00 0.00 50 ASN A C 2
ATOM 1718 O O . ASN A 1 50 ? 20.053 3.308 15.537 1.00 0.00 50 ASN A O 2
ATOM 1729 N N . TRP A 1 51 ? 17.889 3.604 14.993 1.00 0.00 51 TRP A N 2
ATOM 1730 C CA . TRP A 1 51 ? 17.689 4.702 15.931 1.00 0.00 51 TRP A CA 2
ATOM 1731 C C . TRP A 1 51 ? 16.514 4.422 16.863 1.00 0.00 51 TRP A C 2
ATOM 1732 O O . TRP A 1 51 ? 15.924 5.343 17.427 1.00 0.00 51 TRP A O 2
ATOM 1753 N N . GLN A 1 52 ? 16.178 3.145 17.024 1.00 0.00 52 GLN A N 2
ATOM 1754 C CA . GLN A 1 52 ? 15.073 2.749 17.889 1.00 0.00 52 GLN A CA 2
ATOM 1755 C C . GLN A 1 52 ? 15.585 2.008 19.120 1.00 0.00 52 GLN A C 2
ATOM 1756 O O . GLN A 1 52 ? 14.969 1.045 19.578 1.00 0.00 52 GLN A O 2
ATOM 1770 N N . ASP A 1 53 ? 16.715 2.462 19.651 1.00 0.00 53 ASP A N 2
ATOM 1771 C CA . ASP A 1 53 ? 17.309 1.842 20.830 1.00 0.00 53 ASP A CA 2
ATOM 1772 C C . ASP A 1 53 ? 18.150 2.851 21.609 1.00 0.00 53 ASP A C 2
ATOM 1773 O O . ASP A 1 53 ? 19.355 2.667 21.785 1.00 0.00 53 ASP A O 2
ATOM 1782 N N . HIS A 1 54 ? 17.505 3.916 22.074 1.00 0.00 54 HIS A N 2
ATOM 1783 C CA . HIS A 1 54 ? 18.192 4.955 22.833 1.00 0.00 54 HIS A CA 2
ATOM 1784 C C . HIS A 1 54 ? 17.751 4.945 24.293 1.00 0.00 54 HIS A C 2
ATOM 1785 O O . HIS A 1 54 ? 18.522 5.299 25.186 1.00 0.00 54 HIS A O 2
ATOM 1799 N N . HIS A 1 55 ? 16.507 4.541 24.529 1.00 0.00 55 HIS A N 2
ATOM 1800 C CA . HIS A 1 55 ? 15.965 4.487 25.883 1.00 0.00 55 HIS A CA 2
ATOM 1801 C C . HIS A 1 55 ? 16.659 3.406 26.707 1.00 0.00 55 HIS A C 2
ATOM 1802 O O . HIS A 1 55 ? 16.087 2.349 26.971 1.00 0.00 55 HIS A O 2
ATOM 1816 N N . ILE A 1 56 ? 17.896 3.679 27.109 1.00 0.00 56 ILE A N 2
ATOM 1817 C CA . ILE A 1 56 ? 18.668 2.733 27.901 1.00 0.00 56 ILE A CA 2
ATOM 1818 C C . ILE A 1 56 ? 18.745 3.172 29.360 1.00 0.00 56 ILE A C 2
ATOM 1819 O O . ILE A 1 56 ? 19.609 3.963 29.735 1.00 0.00 56 ILE A O 2
ATOM 1835 N N . GLU A 1 57 ? 17.835 2.653 30.177 1.00 0.00 57 GLU A N 2
ATOM 1836 C CA . GLU A 1 57 ? 17.799 2.993 31.595 1.00 0.00 57 GLU A CA 2
ATOM 1837 C C . GLU A 1 57 ? 19.106 2.603 32.280 1.00 0.00 57 GLU A C 2
ATOM 1838 O O . GLU A 1 57 ? 19.779 3.442 32.878 1.00 0.00 57 GLU A O 2
ATOM 1850 N N . GLU A 1 58 ? 19.459 1.325 32.187 1.00 0.00 58 GLU A N 2
ATOM 1851 C CA . GLU A 1 58 ? 20.685 0.824 32.798 1.00 0.00 58 GLU A CA 2
ATOM 1852 C C . GLU A 1 58 ? 21.360 -0.204 31.899 1.00 0.00 58 GLU A C 2
ATOM 1853 O O . GLU A 1 58 ? 22.445 0.033 31.369 1.00 0.00 58 GLU A O 2
ATOM 1865 N N . SER A 1 59 ? 20.708 -1.347 31.736 1.00 0.00 59 SER A N 2
ATOM 1866 C CA . SER A 1 59 ? 21.239 -2.420 30.904 1.00 0.00 59 SER A CA 2
ATOM 1867 C C . SER A 1 59 ? 22.584 -2.905 31.434 1.00 0.00 59 SER A C 2
ATOM 1868 O O . SER A 1 59 ? 23.470 -3.274 30.664 1.00 0.00 59 SER A O 2
ATOM 1876 N N . GLY A 1 60 ? 22.729 -2.901 32.756 1.00 0.00 60 GLY A N 2
ATOM 1877 C CA . GLY A 1 60 ? 23.969 -3.342 33.366 1.00 0.00 60 GLY A CA 2
ATOM 1878 C C . GLY A 1 60 ? 24.014 -3.056 34.857 1.00 0.00 60 GLY A C 2
ATOM 1879 O O . GLY A 1 60 ? 24.391 -1.960 35.268 1.00 0.00 60 GLY A O 2
ATOM 1883 N N . PRO A 1 61 ? 23.632 -4.034 35.699 1.00 0.00 61 PRO A N 2
ATOM 1884 C CA . PRO A 1 61 ? 23.636 -3.867 37.155 1.00 0.00 61 PRO A CA 2
ATOM 1885 C C . PRO A 1 61 ? 24.964 -3.323 37.674 1.00 0.00 61 PRO A C 2
ATOM 1886 O O . PRO A 1 61 ? 25.975 -3.355 36.973 1.00 0.00 61 PRO A O 2
ATOM 1897 N N . SER A 1 62 ? 24.952 -2.824 38.906 1.00 0.00 62 SER A N 2
ATOM 1898 C CA . SER A 1 62 ? 26.156 -2.273 39.518 1.00 0.00 62 SER A CA 2
ATOM 1899 C C . SER A 1 62 ? 26.676 -1.084 38.718 1.00 0.00 62 SER A C 2
ATOM 1900 O O . SER A 1 62 ? 26.080 -0.687 37.717 1.00 0.00 62 SER A O 2
ATOM 1908 N N . SER A 1 63 ? 27.792 -0.518 39.167 1.00 0.00 63 SER A N 2
ATOM 1909 C CA . SER A 1 63 ? 28.393 0.626 38.492 1.00 0.00 63 SER A CA 2
ATOM 1910 C C . SER A 1 63 ? 29.916 0.542 38.530 1.00 0.00 63 SER A C 2
ATOM 1911 O O . SER A 1 63 ? 30.491 -0.087 39.419 1.00 0.00 63 SER A O 2
ATOM 1919 N N . GLY A 1 64 ? 30.563 1.181 37.562 1.00 0.00 64 GLY A N 2
ATOM 1920 C CA . GLY A 1 64 ? 32.013 1.167 37.503 1.0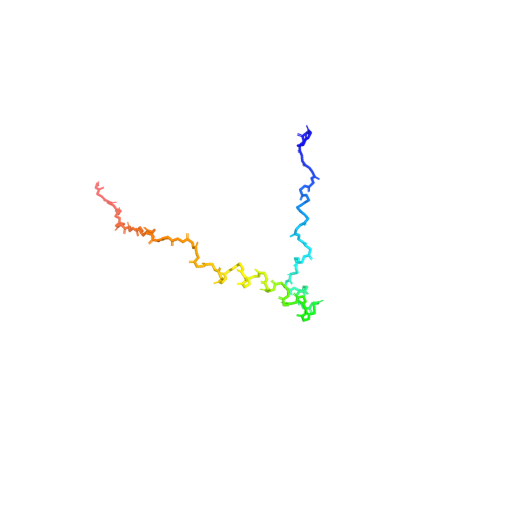0 0.00 64 GLY A CA 2
ATOM 1921 C C . GLY A 1 64 ? 32.537 0.425 36.289 1.00 0.00 64 GLY A C 2
ATOM 1922 O O . GLY A 1 64 ? 33.645 0.760 35.820 1.00 0.00 64 GLY A O 2
ATOM 1927 N N . GLY A 1 1 ? -27.636 13.722 0.992 1.00 0.00 1 GLY A N 3
ATOM 1928 C CA . GLY A 1 1 ? -28.947 13.018 1.053 1.00 0.00 1 GLY A CA 3
ATOM 1929 C C . GLY A 1 1 ? -29.138 12.048 -0.096 1.00 0.00 1 GLY A C 3
ATOM 1930 O O . GLY A 1 1 ? -29.076 12.437 -1.262 1.00 0.00 1 GLY A O 3
ATOM 1936 N N . SER A 1 2 ? -29.370 10.782 0.235 1.00 0.00 2 SER A N 3
ATOM 1937 C CA . SER A 1 2 ? -29.571 9.753 -0.778 1.00 0.00 2 SER A CA 3
ATOM 1938 C C . SER A 1 2 ? -30.919 9.925 -1.470 1.00 0.00 2 SER A C 3
ATOM 1939 O O . SER A 1 2 ? -31.929 10.199 -0.821 1.00 0.00 2 SER A O 3
ATOM 1947 N N . SER A 1 3 ? -30.928 9.763 -2.788 1.00 0.00 3 SER A N 3
ATOM 1948 C CA . SER A 1 3 ? -32.153 9.900 -3.567 1.00 0.00 3 SER A CA 3
ATOM 1949 C C . SER A 1 3 ? -32.130 8.979 -4.783 1.00 0.00 3 SER A C 3
ATOM 1950 O O . SER A 1 3 ? -33.096 8.263 -5.050 1.00 0.00 3 SER A O 3
ATOM 1958 N N . GLY A 1 4 ? -31.021 9.001 -5.516 1.00 0.00 4 GLY A N 3
ATOM 1959 C CA . GLY A 1 4 ? -30.895 8.163 -6.694 1.00 0.00 4 GLY A CA 3
ATOM 1960 C C . GLY A 1 4 ? -30.986 8.957 -7.983 1.00 0.00 4 GLY A C 3
ATOM 1961 O O . GLY A 1 4 ? -31.549 8.486 -8.971 1.00 0.00 4 GLY A O 3
ATOM 1965 N N . SER A 1 5 ? -30.431 10.164 -7.973 1.00 0.00 5 SER A N 3
ATOM 1966 C CA . SER A 1 5 ? -30.451 11.025 -9.150 1.00 0.00 5 SER A CA 3
ATOM 1967 C C . SER A 1 5 ? -29.034 11.388 -9.583 1.00 0.00 5 SER A C 3
ATOM 1968 O O . SER A 1 5 ? -28.058 10.952 -8.975 1.00 0.00 5 SER A O 3
ATOM 1976 N N . SER A 1 6 ? -28.932 12.191 -10.638 1.00 0.00 6 SER A N 3
ATOM 1977 C CA . SER A 1 6 ? -27.634 12.613 -11.153 1.00 0.00 6 SER A CA 3
ATOM 1978 C C . SER A 1 6 ? -26.804 11.410 -11.589 1.00 0.00 6 SER A C 3
ATOM 1979 O O . SER A 1 6 ? -27.230 10.264 -11.446 1.00 0.00 6 SER A O 3
ATOM 1987 N N . GLY A 1 7 ? -25.616 11.679 -12.121 1.00 0.00 7 GLY A N 3
ATOM 1988 C CA . GLY A 1 7 ? -24.745 10.608 -12.570 1.00 0.00 7 GLY A CA 3
ATOM 1989 C C . GLY A 1 7 ? -23.708 11.083 -13.569 1.00 0.00 7 GLY A C 3
ATOM 1990 O O . GLY A 1 7 ? -23.954 11.085 -14.775 1.00 0.00 7 GLY A O 3
ATOM 1994 N N . VAL A 1 8 ? -22.546 11.488 -13.067 1.00 0.00 8 VAL A N 3
ATOM 1995 C CA . VAL A 1 8 ? -21.469 11.969 -13.923 1.00 0.00 8 VAL A CA 3
ATOM 1996 C C . VAL A 1 8 ? -20.349 10.939 -14.026 1.00 0.00 8 VAL A C 3
ATOM 1997 O O . VAL A 1 8 ? -20.374 9.909 -13.352 1.00 0.00 8 VAL A O 3
ATOM 2010 N N . THR A 1 9 ? -19.366 11.224 -14.874 1.00 0.00 9 THR A N 3
ATOM 2011 C CA . THR A 1 9 ? -18.235 10.323 -15.065 1.00 0.00 9 THR A CA 3
ATOM 2012 C C . THR A 1 9 ? -16.987 11.096 -15.481 1.00 0.00 9 THR A C 3
ATOM 2013 O O . THR A 1 9 ? -16.140 10.580 -16.213 1.00 0.00 9 THR A O 3
ATOM 2024 N N . TYR A 1 10 ? -16.880 12.335 -15.013 1.00 0.00 10 TYR A N 3
ATOM 2025 C CA . TYR A 1 10 ? -15.735 13.179 -15.336 1.00 0.00 10 TYR A CA 3
ATOM 2026 C C . TYR A 1 10 ? -14.437 12.548 -14.840 1.00 0.00 10 TYR A C 3
ATOM 2027 O O . TYR A 1 10 ? -13.371 12.763 -15.419 1.00 0.00 10 TYR A O 3
ATOM 2045 N N . ASP A 1 11 ? -14.533 11.769 -13.768 1.00 0.00 11 ASP A N 3
ATOM 2046 C CA . ASP A 1 11 ? -13.366 11.107 -13.194 1.00 0.00 11 ASP A CA 3
ATOM 2047 C C . ASP A 1 11 ? -12.353 12.130 -12.691 1.00 0.00 11 ASP A C 3
ATOM 2048 O O . ASP A 1 11 ? -11.828 12.931 -13.464 1.00 0.00 11 ASP A O 3
ATOM 2057 N N . ASP A 1 12 ? -12.084 12.098 -11.390 1.00 0.00 12 ASP A N 3
ATOM 2058 C CA . ASP A 1 12 ? -11.133 13.022 -10.782 1.00 0.00 12 ASP A CA 3
ATOM 2059 C C . ASP A 1 12 ? -10.366 12.344 -9.652 1.00 0.00 12 ASP A C 3
ATOM 2060 O O . ASP A 1 12 ? -10.010 12.981 -8.661 1.00 0.00 12 ASP A O 3
ATOM 2069 N N . VAL A 1 13 ? -10.113 11.049 -9.809 1.00 0.00 13 VAL A N 3
ATOM 2070 C CA . VAL A 1 13 ? -9.387 10.283 -8.804 1.00 0.00 13 VAL A CA 3
ATOM 2071 C C . VAL A 1 13 ? -8.543 9.191 -9.449 1.00 0.00 13 VAL A C 3
ATOM 2072 O O . VAL A 1 13 ? -9.038 8.102 -9.742 1.00 0.00 13 VAL A O 3
ATOM 2085 N N . HIS A 1 14 ? -7.267 9.487 -9.669 1.00 0.00 14 HIS A N 3
ATOM 2086 C CA . HIS A 1 14 ? -6.353 8.529 -10.280 1.00 0.00 14 HIS A CA 3
ATOM 2087 C C . HIS A 1 14 ? -5.840 7.534 -9.245 1.00 0.00 14 HIS A C 3
ATOM 2088 O O . HIS A 1 14 ? -4.925 7.835 -8.480 1.00 0.00 14 HIS A O 3
ATOM 2102 N N . MET A 1 15 ? -6.438 6.347 -9.227 1.00 0.00 15 MET A N 3
ATOM 2103 C CA . MET A 1 15 ? -6.043 5.307 -8.286 1.00 0.00 15 MET A CA 3
ATOM 2104 C C . MET A 1 15 ? -6.244 5.771 -6.847 1.00 0.00 15 MET A C 3
ATOM 2105 O O . MET A 1 15 ? -5.445 5.457 -5.965 1.00 0.00 15 MET A O 3
ATOM 2119 N N . ASN A 1 16 ? -7.318 6.520 -6.616 1.00 0.00 16 ASN A N 3
ATOM 2120 C CA . ASN A 1 16 ? -7.626 7.027 -5.284 1.00 0.00 16 ASN A CA 3
ATOM 2121 C C . ASN A 1 16 ? -8.905 6.395 -4.745 1.00 0.00 16 ASN A C 3
ATOM 2122 O O . ASN A 1 16 ? -9.720 7.063 -4.107 1.00 0.00 16 ASN A O 3
ATOM 2133 N N . PHE A 1 17 ? -9.076 5.103 -5.007 1.00 0.00 17 PHE A N 3
ATOM 2134 C CA . PHE A 1 17 ? -10.256 4.378 -4.550 1.00 0.00 17 PHE A CA 3
ATOM 2135 C C . PHE A 1 17 ? -10.373 4.427 -3.030 1.00 0.00 17 PHE A C 3
ATOM 2136 O O . PHE A 1 17 ? -9.605 3.781 -2.317 1.00 0.00 17 PHE A O 3
ATOM 2153 N N . THR A 1 18 ? -11.338 5.198 -2.540 1.00 0.00 18 THR A N 3
ATOM 2154 C CA . THR A 1 18 ? -11.556 5.331 -1.104 1.00 0.00 18 THR A CA 3
ATOM 2155 C C . THR A 1 18 ? -12.095 4.032 -0.514 1.00 0.00 18 THR A C 3
ATOM 2156 O O . THR A 1 18 ? -12.258 3.038 -1.221 1.00 0.00 18 THR A O 3
ATOM 2167 N N . GLU A 1 19 ? -12.369 4.047 0.787 1.00 0.00 19 GLU A N 3
ATOM 2168 C CA . GLU A 1 19 ? -12.889 2.870 1.473 1.00 0.00 19 GLU A CA 3
ATOM 2169 C C . GLU A 1 19 ? -14.198 2.404 0.841 1.00 0.00 19 GLU A C 3
ATOM 2170 O O . GLU A 1 19 ? -14.488 1.208 0.798 1.00 0.00 19 GLU A O 3
ATOM 2182 N N . GLU A 1 20 ? -14.986 3.357 0.353 1.00 0.00 20 GLU A N 3
ATOM 2183 C CA . GLU A 1 20 ? -16.263 3.045 -0.277 1.00 0.00 20 GLU A CA 3
ATOM 2184 C C . GLU A 1 20 ? -16.054 2.484 -1.681 1.00 0.00 20 GLU A C 3
ATOM 2185 O O . GLU A 1 20 ? -16.587 1.430 -2.025 1.00 0.00 20 GLU A O 3
ATOM 2197 N N . GLU A 1 21 ? -15.274 3.197 -2.486 1.00 0.00 21 GLU A N 3
ATOM 2198 C CA . GLU A 1 21 ? -14.993 2.770 -3.852 1.00 0.00 21 GLU A CA 3
ATOM 2199 C C . GLU A 1 21 ? -14.299 1.412 -3.866 1.00 0.00 21 GLU A C 3
ATOM 2200 O O . GLU A 1 21 ? -14.462 0.630 -4.803 1.00 0.00 21 GLU A O 3
ATOM 2212 N N . TRP A 1 22 ? -13.527 1.137 -2.819 1.00 0.00 22 TRP A N 3
ATOM 2213 C CA . TRP A 1 22 ? -12.809 -0.128 -2.709 1.00 0.00 22 TRP A CA 3
ATOM 2214 C C . TRP A 1 22 ? -13.770 -1.311 -2.778 1.00 0.00 22 TRP A C 3
ATOM 2215 O O . TRP A 1 22 ? -13.396 -2.403 -3.206 1.00 0.00 22 TRP A O 3
ATOM 2236 N N . ASP A 1 23 ? -15.009 -1.087 -2.351 1.00 0.00 23 ASP A N 3
ATOM 2237 C CA . ASP A 1 23 ? -16.023 -2.136 -2.363 1.00 0.00 23 ASP A CA 3
ATOM 2238 C C . ASP A 1 23 ? -16.629 -2.292 -3.756 1.00 0.00 23 ASP A C 3
ATOM 2239 O O . ASP A 1 23 ? -17.071 -3.378 -4.132 1.00 0.00 23 ASP A O 3
ATOM 2248 N N . LEU A 1 24 ? -16.648 -1.201 -4.515 1.00 0.00 24 LEU A N 3
ATOM 2249 C CA . LEU A 1 24 ? -17.203 -1.219 -5.864 1.00 0.00 24 LEU A CA 3
ATOM 2250 C C . LEU A 1 24 ? -16.107 -1.427 -6.908 1.00 0.00 24 LEU A C 3
ATOM 2251 O O . LEU A 1 24 ? -16.293 -1.115 -8.084 1.00 0.00 24 LEU A O 3
ATOM 2267 N N . LEU A 1 25 ? -14.967 -1.956 -6.473 1.00 0.00 25 LEU A N 3
ATOM 2268 C CA . LEU A 1 25 ? -13.848 -2.202 -7.375 1.00 0.00 25 LEU A CA 3
ATOM 2269 C C . LEU A 1 25 ? -13.916 -3.612 -7.951 1.00 0.00 25 LEU A C 3
ATOM 2270 O O . LEU A 1 25 ? -14.785 -4.403 -7.582 1.00 0.00 25 LEU A O 3
ATOM 2286 N N . ASP A 1 26 ? -12.994 -3.922 -8.857 1.00 0.00 26 ASP A N 3
ATOM 2287 C CA . ASP A 1 26 ? -12.949 -5.238 -9.483 1.00 0.00 26 ASP A CA 3
ATOM 2288 C C . ASP A 1 26 ? -11.791 -6.063 -8.933 1.00 0.00 26 ASP A C 3
ATOM 2289 O O . ASP A 1 26 ? -10.941 -5.551 -8.205 1.00 0.00 26 ASP A O 3
ATOM 2298 N N . SER A 1 27 ? -11.764 -7.345 -9.285 1.00 0.00 27 SER A N 3
ATOM 2299 C CA . SER A 1 27 ? -10.711 -8.242 -8.826 1.00 0.00 27 SER A CA 3
ATOM 2300 C C . SER A 1 27 ? -9.343 -7.765 -9.304 1.00 0.00 27 SER A C 3
ATOM 2301 O O . SER A 1 27 ? -8.335 -7.953 -8.622 1.00 0.00 27 SER A O 3
ATOM 2309 N N . SER A 1 28 ? -9.315 -7.148 -10.481 1.00 0.00 28 SER A N 3
ATOM 2310 C CA . SER A 1 28 ? -8.070 -6.645 -11.050 1.00 0.00 28 SER A CA 3
ATOM 2311 C C . SER A 1 28 ? -7.616 -5.377 -10.332 1.00 0.00 28 SER A C 3
ATOM 2312 O O . SER A 1 28 ? -6.421 -5.157 -10.136 1.00 0.00 28 SER A O 3
ATOM 2320 N N . GLN A 1 29 ? -8.579 -4.548 -9.942 1.00 0.00 29 GLN A N 3
ATOM 2321 C CA . GLN A 1 29 ? -8.278 -3.302 -9.245 1.00 0.00 29 GLN A CA 3
ATOM 2322 C C . GLN A 1 29 ? -7.733 -3.580 -7.848 1.00 0.00 29 GLN A C 3
ATOM 2323 O O . GLN A 1 29 ? -6.761 -2.961 -7.416 1.00 0.00 29 GLN A O 3
ATOM 2337 N N . LYS A 1 30 ? -8.367 -4.514 -7.147 1.00 0.00 30 LYS A N 3
ATOM 2338 C CA . LYS A 1 30 ? -7.947 -4.875 -5.798 1.00 0.00 30 LYS A CA 3
ATOM 2339 C C . LYS A 1 30 ? -6.512 -5.394 -5.795 1.00 0.00 30 LYS A C 3
ATOM 2340 O O . LYS A 1 30 ? -5.784 -5.232 -4.816 1.00 0.00 30 LYS A O 3
ATOM 2359 N N . ARG A 1 31 ? -6.112 -6.019 -6.898 1.00 0.00 31 ARG A N 3
ATOM 2360 C CA . ARG A 1 31 ? -4.764 -6.562 -7.022 1.00 0.00 31 ARG A CA 3
ATOM 2361 C C . ARG A 1 31 ? -3.789 -5.495 -7.508 1.00 0.00 31 ARG A C 3
ATOM 2362 O O . ARG A 1 31 ? -2.651 -5.423 -7.044 1.00 0.00 31 ARG A O 3
ATOM 2383 N N . LEU A 1 32 ? -4.242 -4.668 -8.445 1.00 0.00 32 LEU A N 3
ATOM 2384 C CA . LEU A 1 32 ? -3.409 -3.605 -8.993 1.00 0.00 32 LEU A CA 3
ATOM 2385 C C . LEU A 1 32 ? -3.095 -2.556 -7.932 1.00 0.00 32 LEU A C 3
ATOM 2386 O O . LEU A 1 32 ? -1.987 -2.023 -7.879 1.00 0.00 32 LEU A O 3
ATOM 2402 N N . TYR A 1 33 ? -4.079 -2.269 -7.088 1.00 0.00 33 TYR A N 3
ATOM 2403 C CA . TYR A 1 33 ? -3.909 -1.286 -6.024 1.00 0.00 33 TYR A CA 3
ATOM 2404 C C . TYR A 1 33 ? -3.012 -1.831 -4.916 1.00 0.00 33 TYR A C 3
ATOM 2405 O O . TYR A 1 33 ? -2.390 -1.068 -4.178 1.00 0.00 33 TYR A O 3
ATOM 2423 N N . GLU A 1 34 ? -2.951 -3.155 -4.807 1.00 0.00 34 GLU A N 3
ATOM 2424 C CA . GLU A 1 34 ? -2.129 -3.800 -3.788 1.00 0.00 34 GLU A CA 3
ATOM 2425 C C . GLU A 1 34 ? -0.697 -3.988 -4.281 1.00 0.00 34 GLU A C 3
ATOM 2426 O O . GLU A 1 34 ? 0.244 -4.012 -3.487 1.00 0.00 34 GLU A O 3
ATOM 2438 N N . GLU A 1 35 ? -0.540 -4.120 -5.594 1.00 0.00 35 GLU A N 3
ATOM 2439 C CA . GLU A 1 35 ? 0.779 -4.306 -6.191 1.00 0.00 35 GLU A CA 3
ATOM 2440 C C . GLU A 1 35 ? 1.713 -3.157 -5.825 1.00 0.00 35 GLU A C 3
ATOM 2441 O O . GLU A 1 35 ? 2.857 -3.377 -5.426 1.00 0.00 35 GLU A O 3
ATOM 2453 N N . VAL A 1 36 ? 1.217 -1.931 -5.961 1.00 0.00 36 VAL A N 3
ATOM 2454 C CA . VAL A 1 36 ? 2.008 -0.748 -5.643 1.00 0.00 36 VAL A CA 3
ATOM 2455 C C . VAL A 1 36 ? 2.151 -0.572 -4.135 1.00 0.00 36 VAL A C 3
ATOM 2456 O O . VAL A 1 36 ? 3.153 -0.041 -3.655 1.00 0.00 36 VAL A O 3
ATOM 2469 N N . MET A 1 37 ? 1.143 -1.021 -3.394 1.00 0.00 37 MET A N 3
ATOM 2470 C CA . MET A 1 37 ? 1.158 -0.913 -1.939 1.00 0.00 37 MET A CA 3
ATOM 2471 C C . MET A 1 37 ? 2.293 -1.740 -1.342 1.00 0.00 37 MET A C 3
ATOM 2472 O O . MET A 1 37 ? 2.833 -1.402 -0.289 1.00 0.00 37 MET A O 3
ATOM 2486 N N . LEU A 1 38 ? 2.650 -2.825 -2.023 1.00 0.00 38 LEU A N 3
ATOM 2487 C CA . LEU A 1 38 ? 3.722 -3.700 -1.560 1.00 0.00 38 LEU A CA 3
ATOM 2488 C C . LEU A 1 38 ? 5.031 -2.931 -1.415 1.00 0.00 38 LEU A C 3
ATOM 2489 O O . LEU A 1 38 ? 5.747 -3.084 -0.427 1.00 0.00 38 LEU A O 3
ATOM 2505 N N . GLU A 1 39 ? 5.336 -2.102 -2.408 1.00 0.00 39 GLU A N 3
ATOM 2506 C CA . GLU A 1 39 ? 6.560 -1.309 -2.393 1.00 0.00 39 GLU A CA 3
ATOM 2507 C C . GLU A 1 39 ? 6.529 -0.282 -1.265 1.00 0.00 39 GLU A C 3
ATOM 2508 O O . GLU A 1 39 ? 7.569 0.075 -0.710 1.00 0.00 39 GLU A O 3
ATOM 2520 N N . THR A 1 40 ? 5.332 0.189 -0.930 1.00 0.00 40 THR A N 3
ATOM 2521 C CA . THR A 1 40 ? 5.169 1.174 0.133 1.00 0.00 40 THR A CA 3
ATOM 2522 C C . THR A 1 40 ? 4.625 0.522 1.401 1.00 0.00 40 THR A C 3
ATOM 2523 O O . THR A 1 40 ? 3.692 1.031 2.023 1.00 0.00 40 THR A O 3
ATOM 2534 N N . TYR A 1 41 ? 5.215 -0.608 1.778 1.00 0.00 41 TYR A N 3
ATOM 2535 C CA . TYR A 1 41 ? 4.791 -1.329 2.973 1.00 0.00 41 TYR A CA 3
ATOM 2536 C C . TYR A 1 41 ? 5.819 -2.386 3.363 1.00 0.00 41 TYR A C 3
ATOM 2537 O O . TYR A 1 41 ? 6.223 -2.475 4.523 1.00 0.00 41 TYR A O 3
ATOM 2555 N N . GLN A 1 42 ? 6.237 -3.185 2.388 1.00 0.00 42 GLN A N 3
ATOM 2556 C CA . GLN A 1 42 ? 7.218 -4.238 2.631 1.00 0.00 42 GLN A CA 3
ATOM 2557 C C . GLN A 1 42 ? 8.619 -3.653 2.789 1.00 0.00 42 GLN A C 3
ATOM 2558 O O . GLN A 1 42 ? 9.452 -4.199 3.510 1.00 0.00 42 GLN A O 3
ATOM 2572 N N . ASN A 1 43 ? 8.870 -2.539 2.108 1.00 0.00 43 ASN A N 3
ATOM 2573 C CA . ASN A 1 43 ? 10.170 -1.881 2.174 1.00 0.00 43 ASN A CA 3
ATOM 2574 C C . ASN A 1 43 ? 10.205 -0.852 3.299 1.00 0.00 43 ASN A C 3
ATOM 2575 O O . ASN A 1 43 ? 11.220 -0.692 3.976 1.00 0.00 43 ASN A O 3
ATOM 2586 N N . LEU A 1 44 ? 9.090 -0.157 3.491 1.00 0.00 44 LEU A N 3
ATOM 2587 C CA . LEU A 1 44 ? 8.990 0.858 4.534 1.00 0.00 44 LEU A CA 3
ATOM 2588 C C . LEU A 1 44 ? 10.043 1.944 4.341 1.00 0.00 44 LEU A C 3
ATOM 2589 O O . LEU A 1 44 ? 11.121 1.892 4.935 1.00 0.00 44 LEU A O 3
ATOM 2605 N N . THR A 1 45 ? 9.724 2.928 3.508 1.00 0.00 45 THR A N 3
ATOM 2606 C CA . THR A 1 45 ? 10.642 4.030 3.237 1.00 0.00 45 THR A CA 3
ATOM 2607 C C . THR A 1 45 ? 10.167 5.326 3.894 1.00 0.00 45 THR A C 3
ATOM 2608 O O . THR A 1 45 ? 10.858 6.343 3.844 1.00 0.00 45 THR A O 3
ATOM 2619 N N . ASP A 1 46 ? 8.986 5.286 4.509 1.00 0.00 46 ASP A N 3
ATOM 2620 C CA . ASP A 1 46 ? 8.431 6.461 5.170 1.00 0.00 46 ASP A CA 3
ATOM 2621 C C . ASP A 1 46 ? 8.187 7.587 4.170 1.00 0.00 46 ASP A C 3
ATOM 2622 O O . ASP A 1 46 ? 8.183 8.763 4.535 1.00 0.00 46 ASP A O 3
ATOM 2631 N N . ILE A 1 47 ? 7.980 7.219 2.907 1.00 0.00 47 ILE A N 3
ATOM 2632 C CA . ILE A 1 47 ? 7.730 8.192 1.849 1.00 0.00 47 ILE A CA 3
ATOM 2633 C C . ILE A 1 47 ? 8.698 9.372 1.934 1.00 0.00 47 ILE A C 3
ATOM 2634 O O . ILE A 1 47 ? 8.316 10.522 1.718 1.00 0.00 47 ILE A O 3
ATOM 2650 N N . GLY A 1 48 ? 9.953 9.076 2.254 1.00 0.00 48 GLY A N 3
ATOM 2651 C CA . GLY A 1 48 ? 10.956 10.120 2.365 1.00 0.00 48 GLY A CA 3
ATOM 2652 C C . GLY A 1 48 ? 10.645 11.109 3.470 1.00 0.00 48 GLY A C 3
ATOM 2653 O O . GLY A 1 48 ? 10.539 10.733 4.637 1.00 0.00 48 GLY A O 3
ATOM 2657 N N . TYR A 1 49 ? 10.500 12.378 3.102 1.00 0.00 49 TYR A N 3
ATOM 2658 C CA . TYR A 1 49 ? 10.200 13.425 4.071 1.00 0.00 49 TYR A CA 3
ATOM 2659 C C . TYR A 1 49 ? 9.355 14.526 3.437 1.00 0.00 49 TYR A C 3
ATOM 2660 O O . TYR A 1 49 ? 9.612 14.946 2.309 1.00 0.00 49 TYR A O 3
ATOM 2678 N N . ASN A 1 50 ? 8.347 14.987 4.169 1.00 0.00 50 ASN A N 3
ATOM 2679 C CA . ASN A 1 50 ? 7.464 16.038 3.677 1.00 0.00 50 ASN A CA 3
ATOM 2680 C C . ASN A 1 50 ? 7.742 17.359 4.387 1.00 0.00 50 ASN A C 3
ATOM 2681 O O . ASN A 1 50 ? 7.248 17.600 5.489 1.00 0.00 50 ASN A O 3
ATOM 2692 N N . TRP A 1 51 ? 8.537 18.212 3.750 1.00 0.00 51 TRP A N 3
ATOM 2693 C CA . TRP A 1 51 ? 8.882 19.510 4.319 1.00 0.00 51 TRP A CA 3
ATOM 2694 C C . TRP A 1 51 ? 8.191 20.643 3.564 1.00 0.00 51 TRP A C 3
ATOM 2695 O O . TRP A 1 51 ? 8.633 21.790 3.611 1.00 0.00 51 TRP A O 3
ATOM 2716 N N . GLN A 1 52 ? 7.108 20.315 2.867 1.00 0.00 52 GLN A N 3
ATOM 2717 C CA . GLN A 1 52 ? 6.361 21.308 2.104 1.00 0.00 52 GLN A CA 3
ATOM 2718 C C . GLN A 1 52 ? 4.940 21.453 2.640 1.00 0.00 52 GLN A C 3
ATOM 2719 O O . GLN A 1 52 ? 3.969 21.382 1.887 1.00 0.00 52 GLN A O 3
ATOM 2733 N N . ASP A 1 53 ? 4.827 21.656 3.949 1.00 0.00 53 ASP A N 3
ATOM 2734 C CA . ASP A 1 53 ? 3.525 21.812 4.587 1.00 0.00 53 ASP A CA 3
ATOM 2735 C C . ASP A 1 53 ? 3.192 23.287 4.795 1.00 0.00 53 ASP A C 3
ATOM 2736 O O . ASP A 1 53 ? 2.456 23.643 5.715 1.00 0.00 53 ASP A O 3
ATOM 2745 N N . HIS A 1 54 ? 3.737 24.141 3.933 1.00 0.00 54 HIS A N 3
ATOM 2746 C CA . HIS A 1 54 ? 3.497 25.577 4.024 1.00 0.00 54 HIS A CA 3
ATOM 2747 C C . HIS A 1 54 ? 2.648 26.059 2.852 1.00 0.00 54 HIS A C 3
ATOM 2748 O O . HIS A 1 54 ? 2.231 25.268 2.006 1.00 0.00 54 HIS A O 3
ATOM 2762 N N . HIS A 1 55 ? 2.395 27.364 2.809 1.00 0.00 55 HIS A N 3
ATOM 2763 C CA . HIS A 1 55 ? 1.595 27.952 1.741 1.00 0.00 55 HIS A CA 3
ATOM 2764 C C . HIS A 1 55 ? 2.453 28.839 0.843 1.00 0.00 55 HIS A C 3
ATOM 2765 O O . HIS A 1 55 ? 2.514 30.054 1.030 1.00 0.00 55 HIS A O 3
ATOM 2779 N N . ILE A 1 56 ? 3.112 28.222 -0.133 1.00 0.00 56 ILE A N 3
ATOM 2780 C CA . ILE A 1 56 ? 3.965 28.955 -1.060 1.00 0.00 56 ILE A CA 3
ATOM 2781 C C . ILE A 1 56 ? 4.019 28.263 -2.419 1.00 0.00 56 ILE A C 3
ATOM 2782 O O . ILE A 1 56 ? 4.765 27.302 -2.609 1.00 0.00 56 ILE A O 3
ATOM 2798 N N . GLU A 1 57 ? 3.223 28.757 -3.360 1.00 0.00 57 GLU A N 3
ATOM 2799 C CA . GLU A 1 57 ? 3.180 28.186 -4.702 1.00 0.00 57 GLU A CA 3
ATOM 2800 C C . GLU A 1 57 ? 4.096 28.954 -5.650 1.00 0.00 57 GLU A C 3
ATOM 2801 O O . GLU A 1 57 ? 4.641 28.386 -6.595 1.00 0.00 57 GLU A O 3
ATOM 2813 N N . GLU A 1 58 ? 4.258 30.248 -5.388 1.00 0.00 58 GLU A N 3
ATOM 2814 C CA . GLU A 1 58 ? 5.107 31.102 -6.215 1.00 0.00 58 GLU A CA 3
ATOM 2815 C C . GLU A 1 58 ? 4.542 31.236 -7.624 1.00 0.00 58 GLU A C 3
ATOM 2816 O O . GLU A 1 58 ? 3.982 32.272 -7.984 1.00 0.00 58 GLU A O 3
ATOM 2828 N N . SER A 1 59 ? 4.692 30.184 -8.417 1.00 0.00 59 SER A N 3
ATOM 2829 C CA . SER A 1 5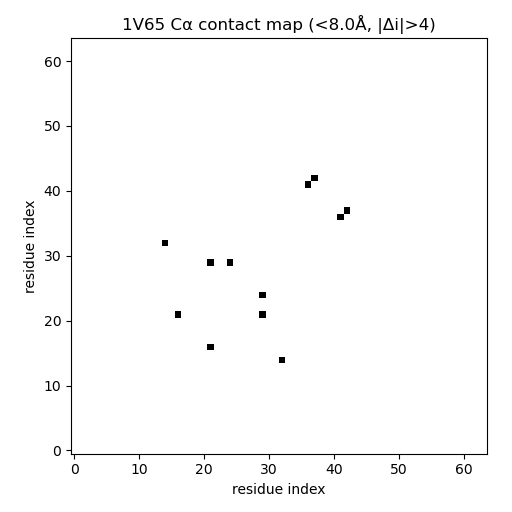9 ? 4.196 30.181 -9.788 1.00 0.00 59 SER A CA 3
ATOM 2830 C C . SER A 1 59 ? 2.682 30.363 -9.820 1.00 0.00 59 SER A C 3
ATOM 2831 O O . SER A 1 59 ? 1.928 29.392 -9.744 1.00 0.00 59 SER A O 3
ATOM 2839 N N . GLY A 1 60 ? 2.244 31.612 -9.933 1.00 0.00 60 GLY A N 3
ATOM 2840 C CA . GLY A 1 60 ? 0.821 31.898 -9.973 1.00 0.00 60 GLY A CA 3
ATOM 2841 C C . GLY A 1 60 ? 0.124 31.565 -8.667 1.00 0.00 60 GLY A C 3
ATOM 2842 O O . GLY A 1 60 ? -0.567 30.551 -8.571 1.00 0.00 60 GLY A O 3
ATOM 2846 N N . PRO A 1 61 ? 0.288 32.408 -7.633 1.00 0.00 61 PRO A N 3
ATOM 2847 C CA . PRO A 1 61 ? -0.338 32.186 -6.326 1.00 0.00 61 PRO A CA 3
ATOM 2848 C C . PRO A 1 61 ? -1.845 31.982 -6.432 1.00 0.00 61 PRO A C 3
ATOM 2849 O O . PRO A 1 61 ? -2.393 31.896 -7.530 1.00 0.00 61 PRO A O 3
ATOM 2860 N N . SER A 1 62 ? -2.510 31.906 -5.283 1.00 0.00 62 SER A N 3
ATOM 2861 C CA . SER A 1 62 ? -3.955 31.712 -5.248 1.00 0.00 62 SER A CA 3
ATOM 2862 C C . SER A 1 62 ? -4.523 32.105 -3.888 1.00 0.00 62 SER A C 3
ATOM 2863 O O . SER A 1 62 ? -3.836 32.026 -2.870 1.00 0.00 62 SER A O 3
ATOM 2871 N N . SER A 1 63 ? -5.784 32.528 -3.879 1.00 0.00 63 SER A N 3
ATOM 2872 C CA . SER A 1 63 ? -6.445 32.933 -2.644 1.00 0.00 63 SER A CA 3
ATOM 2873 C C . SER A 1 63 ? -6.710 31.728 -1.748 1.00 0.00 63 SER A C 3
ATOM 2874 O O . SER A 1 63 ? -6.646 31.827 -0.523 1.00 0.00 63 SER A O 3
ATOM 2882 N N . GLY A 1 64 ? -7.009 30.591 -2.368 1.00 0.00 64 GLY A N 3
ATOM 2883 C CA . GLY A 1 64 ? -7.281 29.383 -1.611 1.00 0.00 64 GLY A CA 3
ATOM 2884 C C . GLY A 1 64 ? -6.156 28.371 -1.711 1.00 0.00 64 GLY A C 3
ATOM 2885 O O . GLY A 1 64 ? -6.449 27.179 -1.940 1.00 0.00 64 GLY A O 3
ATOM 2890 N N . GLY A 1 1 ? 1.618 30.158 -1.219 1.00 0.00 1 GLY A N 4
ATOM 2891 C CA . GLY A 1 1 ? 1.286 29.077 -2.189 1.00 0.00 1 GLY A CA 4
ATOM 2892 C C . GLY A 1 1 ? 0.199 29.488 -3.163 1.00 0.00 1 GLY A C 4
ATOM 2893 O O . GLY A 1 1 ? -0.989 29.384 -2.857 1.00 0.00 1 GLY A O 4
ATOM 2899 N N . SER A 1 2 ? 0.607 29.955 -4.338 1.00 0.00 2 SER A N 4
ATOM 2900 C CA . SER A 1 2 ? -0.341 30.382 -5.360 1.00 0.00 2 SER A CA 4
ATOM 2901 C C . SER A 1 2 ? 0.219 30.136 -6.758 1.00 0.00 2 SER A C 4
ATOM 2902 O O . SER A 1 2 ? -0.007 30.926 -7.675 1.00 0.00 2 SER A O 4
ATOM 2910 N N . SER A 1 3 ? 0.950 29.038 -6.912 1.00 0.00 3 SER A N 4
ATOM 2911 C CA . SER A 1 3 ? 1.542 28.688 -8.198 1.00 0.00 3 SER A CA 4
ATOM 2912 C C . SER A 1 3 ? 2.512 29.770 -8.663 1.00 0.00 3 SER A C 4
ATOM 2913 O O . SER A 1 3 ? 2.110 30.751 -9.287 1.00 0.00 3 SER A O 4
ATOM 2921 N N . GLY A 1 4 ? 3.791 29.582 -8.354 1.00 0.00 4 GLY A N 4
ATOM 2922 C CA . GLY A 1 4 ? 4.798 30.550 -8.748 1.00 0.00 4 GLY A CA 4
ATOM 2923 C C . GLY A 1 4 ? 5.536 30.139 -10.006 1.00 0.00 4 GLY A C 4
ATOM 2924 O O . GLY A 1 4 ? 6.766 30.112 -10.033 1.00 0.00 4 GLY A O 4
ATOM 2928 N N . SER A 1 5 ? 4.783 29.815 -11.052 1.00 0.00 5 SER A N 4
ATOM 2929 C CA . SER A 1 5 ? 5.372 29.402 -12.320 1.00 0.00 5 SER A CA 4
ATOM 2930 C C . SER A 1 5 ? 6.224 28.149 -12.142 1.00 0.00 5 SER A C 4
ATOM 2931 O O . SER A 1 5 ? 7.203 27.945 -12.862 1.00 0.00 5 SER A O 4
ATOM 2939 N N . SER A 1 6 ? 5.847 27.314 -11.179 1.00 0.00 6 SER A N 4
ATOM 2940 C CA . SER A 1 6 ? 6.577 26.082 -10.906 1.00 0.00 6 SER A CA 4
ATOM 2941 C C . SER A 1 6 ? 5.748 25.138 -10.042 1.00 0.00 6 SER A C 4
ATOM 2942 O O . SER A 1 6 ? 5.558 25.377 -8.849 1.00 0.00 6 SER A O 4
ATOM 2950 N N . GLY A 1 7 ? 5.256 24.064 -10.652 1.00 0.00 7 GLY A N 4
ATOM 2951 C CA . GLY A 1 7 ? 4.453 23.100 -9.922 1.00 0.00 7 GLY A CA 4
ATOM 2952 C C . GLY A 1 7 ? 4.350 21.770 -10.640 1.00 0.00 7 GLY A C 4
ATOM 2953 O O . GLY A 1 7 ? 5.054 21.530 -11.621 1.00 0.00 7 GLY A O 4
ATOM 2957 N N . VAL A 1 8 ? 3.469 20.901 -10.152 1.00 0.00 8 VAL A N 4
ATOM 2958 C CA . VAL A 1 8 ? 3.277 19.588 -10.754 1.00 0.00 8 VAL A CA 4
ATOM 2959 C C . VAL A 1 8 ? 1.797 19.299 -10.980 1.00 0.00 8 VAL A C 4
ATOM 2960 O O . VAL A 1 8 ? 1.112 18.785 -10.095 1.00 0.00 8 VAL A O 4
ATOM 2973 N N . THR A 1 9 ? 1.308 19.633 -12.170 1.00 0.00 9 THR A N 4
ATOM 2974 C CA . THR A 1 9 ? -0.091 19.410 -12.511 1.00 0.00 9 THR A CA 4
ATOM 2975 C C . THR A 1 9 ? -0.232 18.941 -13.956 1.00 0.00 9 THR A C 4
ATOM 2976 O O . THR A 1 9 ? -0.282 19.751 -14.881 1.00 0.00 9 THR A O 4
ATOM 2987 N N . TYR A 1 10 ? -0.292 17.625 -14.142 1.00 0.00 10 TYR A N 4
ATOM 2988 C CA . TYR A 1 10 ? -0.426 17.048 -15.474 1.00 0.00 10 TYR A CA 4
ATOM 2989 C C . TYR A 1 10 ? -1.202 15.735 -15.423 1.00 0.00 10 TYR A C 4
ATOM 2990 O O . TYR A 1 10 ? -0.971 14.834 -16.228 1.00 0.00 10 TYR A O 4
ATOM 3008 N N . ASP A 1 11 ? -2.122 15.635 -14.469 1.00 0.00 11 ASP A N 4
ATOM 3009 C CA . ASP A 1 11 ? -2.932 14.432 -14.311 1.00 0.00 11 ASP A CA 4
ATOM 3010 C C . ASP A 1 11 ? -2.055 13.217 -14.031 1.00 0.00 11 ASP A C 4
ATOM 3011 O O . ASP A 1 11 ? -1.578 12.557 -14.955 1.00 0.00 11 ASP A O 4
ATOM 3020 N N . ASP A 1 12 ? -1.845 12.928 -12.752 1.00 0.00 12 ASP A N 4
ATOM 3021 C CA . ASP A 1 12 ? -1.023 11.791 -12.350 1.00 0.00 12 ASP A CA 4
ATOM 3022 C C . ASP A 1 12 ? -1.536 11.182 -11.049 1.00 0.00 12 ASP A C 4
ATOM 3023 O O . ASP A 1 12 ? -0.756 10.695 -10.230 1.00 0.00 12 ASP A O 4
ATOM 3032 N N . VAL A 1 13 ? -2.852 11.213 -10.865 1.00 0.00 13 VAL A N 4
ATOM 3033 C CA . VAL A 1 13 ? -3.467 10.664 -9.663 1.00 0.00 13 VAL A CA 4
ATOM 3034 C C . VAL A 1 13 ? -4.794 9.985 -9.987 1.00 0.00 13 VAL A C 4
ATOM 3035 O O . VAL A 1 13 ? -5.850 10.617 -9.962 1.00 0.00 13 VAL A O 4
ATOM 3048 N N . HIS A 1 14 ? -4.732 8.693 -10.291 1.00 0.00 14 HIS A N 4
ATOM 3049 C CA . HIS A 1 14 ? -5.928 7.927 -10.621 1.00 0.00 14 HIS A CA 4
ATOM 3050 C C . HIS A 1 14 ? -5.870 6.534 -10.000 1.00 0.00 14 HIS A C 4
ATOM 3051 O O . HIS A 1 14 ? -6.297 5.553 -10.609 1.00 0.00 14 HIS A O 4
ATOM 3065 N N . MET A 1 15 ? -5.340 6.456 -8.784 1.00 0.00 15 MET A N 4
ATOM 3066 C CA . MET A 1 15 ? -5.225 5.185 -8.079 1.00 0.00 15 MET A CA 4
ATOM 3067 C C . MET A 1 15 ? -5.487 5.366 -6.587 1.00 0.00 15 MET A C 4
ATOM 3068 O O . MET A 1 15 ? -4.781 4.805 -5.749 1.00 0.00 15 MET A O 4
ATOM 3082 N N . ASN A 1 16 ? -6.507 6.153 -6.262 1.00 0.00 16 ASN A N 4
ATOM 3083 C CA . ASN A 1 16 ? -6.863 6.408 -4.871 1.00 0.00 16 ASN A CA 4
ATOM 3084 C C . ASN A 1 16 ? -8.320 6.043 -4.607 1.00 0.00 16 ASN A C 4
ATOM 3085 O O . ASN A 1 16 ? -9.198 6.906 -4.611 1.00 0.00 16 ASN A O 4
ATOM 3096 N N . PHE A 1 17 ? -8.571 4.758 -4.375 1.00 0.00 17 PHE A N 4
ATOM 3097 C CA . PHE A 1 17 ? -9.922 4.280 -4.108 1.00 0.00 17 PHE A CA 4
ATOM 3098 C C . PHE A 1 17 ? -10.202 4.249 -2.610 1.00 0.00 17 PHE A C 4
ATOM 3099 O O . PHE A 1 17 ? -9.554 3.517 -1.862 1.00 0.00 17 PHE A O 4
ATOM 3116 N N . THR A 1 18 ? -11.171 5.048 -2.178 1.00 0.00 18 THR A N 4
ATOM 3117 C CA . THR A 1 18 ? -11.537 5.112 -0.768 1.00 0.00 18 THR A CA 4
ATOM 3118 C C . THR A 1 18 ? -12.197 3.813 -0.316 1.00 0.00 18 THR A C 4
ATOM 3119 O O . THR A 1 18 ? -12.329 2.870 -1.096 1.00 0.00 18 THR A O 4
ATOM 3130 N N . GLU A 1 19 ? -12.610 3.772 0.946 1.00 0.00 19 GLU A N 4
ATOM 3131 C CA . GLU A 1 19 ? -13.258 2.589 1.500 1.00 0.00 19 GLU A CA 4
ATOM 3132 C C . GLU A 1 19 ? -14.556 2.282 0.762 1.00 0.00 19 GLU A C 4
ATOM 3133 O O . GLU A 1 19 ? -14.911 1.120 0.565 1.00 0.00 19 GLU A O 4
ATOM 3145 N N . GLU A 1 20 ? -15.262 3.333 0.356 1.00 0.00 20 GLU A N 4
ATOM 3146 C CA . GLU A 1 20 ? -16.522 3.177 -0.360 1.00 0.00 20 GLU A CA 4
ATOM 3147 C C . GLU A 1 20 ? -16.280 2.686 -1.785 1.00 0.00 20 GLU A C 4
ATOM 3148 O O . GLU A 1 20 ? -16.987 1.807 -2.278 1.00 0.00 20 GLU A O 4
ATOM 3160 N N . GLU A 1 21 ? -15.279 3.262 -2.441 1.00 0.00 21 GLU A N 4
ATOM 3161 C CA . GLU A 1 21 ? -14.944 2.884 -3.809 1.00 0.00 21 GLU A CA 4
ATOM 3162 C C . GLU A 1 21 ? -14.279 1.511 -3.847 1.00 0.00 21 GLU A C 4
ATOM 3163 O O . GLU A 1 21 ? -14.512 0.723 -4.764 1.00 0.00 21 GLU A O 4
ATOM 3175 N N . TRP A 1 22 ? -13.451 1.232 -2.845 1.00 0.00 22 TRP A N 4
ATOM 3176 C CA . TRP A 1 22 ? -12.751 -0.045 -2.760 1.00 0.00 22 TRP A CA 4
ATOM 3177 C C . TRP A 1 22 ? -13.726 -1.217 -2.845 1.00 0.00 22 TRP A C 4
ATOM 3178 O O . TRP A 1 22 ? -13.362 -2.309 -3.281 1.00 0.00 22 TRP A O 4
ATOM 3199 N N . ASP A 1 23 ? -14.965 -0.984 -2.424 1.00 0.00 23 ASP A N 4
ATOM 3200 C CA . ASP A 1 23 ? -15.990 -2.021 -2.451 1.00 0.00 23 ASP A CA 4
ATOM 3201 C C . ASP A 1 23 ? -16.636 -2.121 -3.831 1.00 0.00 23 ASP A C 4
ATOM 3202 O O . ASP A 1 23 ? -17.167 -3.168 -4.201 1.00 0.00 23 ASP A O 4
ATOM 3211 N N . LEU A 1 24 ? -16.590 -1.028 -4.587 1.00 0.00 24 LEU A N 4
ATOM 3212 C CA . LEU A 1 24 ? -17.175 -0.999 -5.923 1.00 0.00 24 LEU A CA 4
ATOM 3213 C C . LEU A 1 24 ? -16.129 -1.296 -6.994 1.00 0.00 24 LEU A C 4
ATOM 3214 O O . LEU A 1 24 ? -16.317 -0.970 -8.166 1.00 0.00 24 LEU A O 4
ATOM 3230 N N . LEU A 1 25 ? -15.026 -1.918 -6.588 1.00 0.00 25 LEU A N 4
ATOM 3231 C CA . LEU A 1 25 ? -13.956 -2.259 -7.519 1.00 0.00 25 LEU A CA 4
ATOM 3232 C C . LEU A 1 25 ? -13.992 -3.742 -7.873 1.00 0.00 25 LEU A C 4
ATOM 3233 O O . LEU A 1 25 ? -14.680 -4.528 -7.221 1.00 0.00 25 LEU A O 4
ATOM 3249 N N . ASP A 1 26 ? -13.249 -4.117 -8.909 1.00 0.00 26 ASP A N 4
ATOM 3250 C CA . ASP A 1 26 ? -13.196 -5.506 -9.349 1.00 0.00 26 ASP A CA 4
ATOM 3251 C C . ASP A 1 26 ? -11.959 -6.206 -8.796 1.00 0.00 26 ASP A C 4
ATOM 3252 O O . ASP A 1 26 ? -11.177 -5.612 -8.052 1.00 0.00 26 ASP A O 4
ATOM 3261 N N . SER A 1 27 ? -11.786 -7.470 -9.165 1.00 0.00 27 SER A N 4
ATOM 3262 C CA . SER A 1 27 ? -10.643 -8.252 -8.707 1.00 0.00 27 SER A CA 4
ATOM 3263 C C . SER A 1 27 ? -9.345 -7.719 -9.305 1.00 0.00 27 SER A C 4
ATOM 3264 O O . SER A 1 27 ? -8.292 -7.761 -8.668 1.00 0.00 27 SER A O 4
ATOM 3272 N N . SER A 1 28 ? -9.427 -7.218 -10.534 1.00 0.00 28 SER A N 4
ATOM 3273 C CA . SER A 1 28 ? -8.259 -6.677 -11.219 1.00 0.00 28 SER A CA 4
ATOM 3274 C C . SER A 1 28 ? -7.768 -5.405 -10.534 1.00 0.00 28 SER A C 4
ATOM 3275 O O . SER A 1 28 ? -6.567 -5.214 -10.347 1.00 0.00 28 SER A O 4
ATOM 3283 N N . GLN A 1 29 ? -8.705 -4.540 -10.160 1.00 0.00 29 GLN A N 4
ATOM 3284 C CA . GLN A 1 29 ? -8.368 -3.288 -9.494 1.00 0.00 29 GLN A CA 4
ATOM 3285 C C . GLN A 1 29 ? -7.823 -3.548 -8.095 1.00 0.00 29 GLN A C 4
ATOM 3286 O O . GLN A 1 29 ? -6.797 -2.992 -7.703 1.00 0.00 29 GLN A O 4
ATOM 3300 N N . LYS A 1 30 ? -8.517 -4.399 -7.346 1.00 0.00 30 LYS A N 4
ATOM 3301 C CA . LYS A 1 30 ? -8.108 -4.737 -5.989 1.00 0.00 30 LYS A CA 4
ATOM 3302 C C . LYS A 1 30 ? -6.690 -5.307 -5.972 1.00 0.00 30 LYS A C 4
ATOM 3303 O O . LYS A 1 30 ? -5.969 -5.170 -4.984 1.00 0.00 30 LYS A O 4
ATOM 3322 N N . ARG A 1 31 ? -6.299 -5.946 -7.070 1.00 0.00 31 ARG A N 4
ATOM 3323 C CA . ARG A 1 31 ? -4.970 -6.534 -7.179 1.00 0.00 31 ARG A CA 4
ATOM 3324 C C . ARG A 1 31 ? -3.957 -5.503 -7.668 1.00 0.00 31 ARG A C 4
ATOM 3325 O O . ARG A 1 31 ? -2.794 -5.521 -7.261 1.00 0.00 31 ARG A O 4
ATOM 3346 N N . LEU A 1 32 ? -4.404 -4.607 -8.541 1.00 0.00 32 LEU A N 4
ATOM 3347 C CA . LEU A 1 32 ? -3.537 -3.570 -9.084 1.00 0.00 32 LEU A CA 4
ATOM 3348 C C . LEU A 1 32 ? -3.125 -2.583 -7.999 1.00 0.00 32 LEU A C 4
ATOM 3349 O O . LEU A 1 32 ? -1.954 -2.217 -7.886 1.00 0.00 32 LEU A O 4
ATOM 3365 N N . TYR A 1 33 ? -4.096 -2.160 -7.201 1.00 0.00 33 TYR A N 4
ATOM 3366 C CA . TYR A 1 33 ? -3.840 -1.218 -6.118 1.00 0.00 33 TYR A CA 4
ATOM 3367 C C . TYR A 1 33 ? -2.922 -1.836 -5.070 1.00 0.00 33 TYR A C 4
ATOM 3368 O O . TYR A 1 33 ? -2.177 -1.133 -4.388 1.00 0.00 33 TYR A O 4
ATOM 3386 N N . GLU A 1 34 ? -2.981 -3.158 -4.948 1.00 0.00 34 GLU A N 4
ATOM 3387 C CA . GLU A 1 34 ? -2.155 -3.876 -3.985 1.00 0.00 34 GLU A CA 4
ATOM 3388 C C . GLU A 1 34 ? -0.746 -4.092 -4.529 1.00 0.00 34 GLU A C 4
ATOM 3389 O O . GLU A 1 34 ? 0.219 -4.156 -3.768 1.00 0.00 34 GLU A O 4
ATOM 3401 N N . GLU A 1 35 ? -0.636 -4.201 -5.848 1.00 0.00 35 GLU A N 4
ATOM 3402 C CA . GLU A 1 35 ? 0.656 -4.409 -6.494 1.00 0.00 35 GLU A CA 4
ATOM 3403 C C . GLU A 1 35 ? 1.623 -3.280 -6.152 1.00 0.00 35 GLU A C 4
ATOM 3404 O O . GLU A 1 35 ? 2.834 -3.490 -6.072 1.00 0.00 35 GLU A O 4
ATOM 3416 N N . VAL A 1 36 ? 1.081 -2.083 -5.950 1.00 0.00 36 VAL A N 4
ATOM 3417 C CA . VAL A 1 36 ? 1.896 -0.922 -5.615 1.00 0.00 36 VAL A CA 4
ATOM 3418 C C . VAL A 1 36 ? 2.076 -0.794 -4.107 1.00 0.00 36 VAL A C 4
ATOM 3419 O O . VAL A 1 36 ? 3.100 -0.302 -3.634 1.00 0.00 36 VAL A O 4
ATOM 3432 N N . MET A 1 37 ? 1.074 -1.241 -3.357 1.00 0.00 37 MET A N 4
ATOM 3433 C CA . MET A 1 37 ? 1.121 -1.177 -1.901 1.00 0.00 37 MET A CA 4
ATOM 3434 C C . MET A 1 37 ? 2.261 -2.031 -1.356 1.00 0.00 37 MET A C 4
ATOM 3435 O O . MET A 1 37 ? 2.883 -1.686 -0.351 1.00 0.00 37 MET A O 4
ATOM 3449 N N . LEU A 1 38 ? 2.531 -3.147 -2.026 1.00 0.00 38 LEU A N 4
ATOM 3450 C CA . LEU A 1 38 ? 3.596 -4.050 -1.609 1.00 0.00 38 LEU A CA 4
ATOM 3451 C C . LEU A 1 38 ? 4.946 -3.337 -1.610 1.00 0.00 38 LEU A C 4
ATOM 3452 O O . LEU A 1 38 ? 5.825 -3.650 -0.807 1.00 0.00 38 LEU A O 4
ATOM 3468 N N . GLU A 1 39 ? 5.100 -2.377 -2.515 1.00 0.00 39 GLU A N 4
ATOM 3469 C CA . GLU A 1 39 ? 6.341 -1.618 -2.620 1.00 0.00 39 GLU A CA 4
ATOM 3470 C C . GLU A 1 39 ? 6.203 -0.252 -1.952 1.00 0.00 39 GLU A C 4
ATOM 3471 O O . GLU A 1 39 ? 6.879 0.705 -2.330 1.00 0.00 39 GLU A O 4
ATOM 3483 N N . THR A 1 40 ? 5.327 -0.170 -0.956 1.00 0.00 40 THR A N 4
ATOM 3484 C CA . THR A 1 40 ? 5.103 1.078 -0.235 1.00 0.00 40 THR A CA 4
ATOM 3485 C C . THR A 1 40 ? 4.660 0.806 1.198 1.00 0.00 40 THR A C 4
ATOM 3486 O O . THR A 1 40 ? 3.901 1.580 1.781 1.00 0.00 40 THR A O 4
ATOM 3497 N N . TYR A 1 41 ? 5.141 -0.297 1.761 1.00 0.00 41 TYR A N 4
ATOM 3498 C CA . TYR A 1 41 ? 4.794 -0.672 3.128 1.00 0.00 41 TYR A CA 4
ATOM 3499 C C . TYR A 1 41 ? 5.888 -1.538 3.747 1.00 0.00 41 TYR A C 4
ATOM 3500 O O . TYR A 1 41 ? 6.354 -1.270 4.853 1.00 0.00 41 TYR A O 4
ATOM 3518 N N . GLN A 1 42 ? 6.290 -2.578 3.023 1.00 0.00 42 GLN A N 4
ATOM 3519 C CA . GLN A 1 42 ? 7.329 -3.484 3.499 1.00 0.00 42 GLN A CA 4
ATOM 3520 C C . GLN A 1 42 ? 8.719 -2.898 3.265 1.00 0.00 42 GLN A C 4
ATOM 3521 O O . GLN A 1 42 ? 9.680 -3.271 3.939 1.00 0.00 42 GLN A O 4
ATOM 3535 N N . ASN A 1 43 ? 8.822 -1.983 2.306 1.00 0.00 43 ASN A N 4
ATOM 3536 C CA . ASN A 1 43 ? 10.097 -1.350 1.985 1.00 0.00 43 ASN A CA 4
ATOM 3537 C C . ASN A 1 43 ? 10.366 -0.142 2.883 1.00 0.00 43 ASN A C 4
ATOM 3538 O O . ASN A 1 43 ? 11.344 0.578 2.685 1.00 0.00 43 ASN A O 4
ATOM 3549 N N . LEU A 1 44 ? 9.498 0.078 3.869 1.00 0.00 44 LEU A N 4
ATOM 3550 C CA . LEU A 1 44 ? 9.657 1.201 4.786 1.00 0.00 44 LEU A CA 4
ATOM 3551 C C . LEU A 1 44 ? 10.325 0.752 6.082 1.00 0.00 44 LEU A C 4
ATOM 3552 O O . LEU A 1 44 ? 9.990 1.233 7.164 1.00 0.00 44 LEU A O 4
ATOM 3568 N N . THR A 1 45 ? 11.274 -0.171 5.963 1.00 0.00 45 THR A N 4
ATOM 3569 C CA . THR A 1 45 ? 11.990 -0.684 7.127 1.00 0.00 45 THR A CA 4
ATOM 3570 C C . THR A 1 45 ? 13.212 0.174 7.453 1.00 0.00 45 THR A C 4
ATOM 3571 O O . THR A 1 45 ? 14.008 -0.174 8.325 1.00 0.00 45 THR A O 4
ATOM 3582 N N . ASP A 1 46 ? 13.359 1.296 6.751 1.00 0.00 46 ASP A N 4
ATOM 3583 C CA . ASP A 1 46 ? 14.486 2.193 6.975 1.00 0.00 46 ASP A CA 4
ATOM 3584 C C . ASP A 1 46 ? 14.338 2.929 8.304 1.00 0.00 46 ASP A C 4
ATOM 3585 O O . ASP A 1 46 ? 14.079 4.132 8.335 1.00 0.00 46 ASP A O 4
ATOM 3594 N N . ILE A 1 47 ? 14.505 2.197 9.401 1.00 0.00 47 ILE A N 4
ATOM 3595 C CA . ILE A 1 47 ? 14.390 2.779 10.732 1.00 0.00 47 ILE A CA 4
ATOM 3596 C C . ILE A 1 47 ? 15.746 2.822 11.431 1.00 0.00 47 ILE A C 4
ATOM 3597 O O . ILE A 1 47 ? 15.841 2.621 12.641 1.00 0.00 47 ILE A O 4
ATOM 3613 N N . GLY A 1 48 ? 16.794 3.087 10.657 1.00 0.00 48 GLY A N 4
ATOM 3614 C CA . GLY A 1 48 ? 18.131 3.152 11.218 1.00 0.00 48 GLY A CA 4
ATOM 3615 C C . GLY A 1 48 ? 18.346 4.393 12.062 1.00 0.00 48 GLY A C 4
ATOM 3616 O O . GLY A 1 48 ? 18.519 4.302 13.278 1.00 0.00 48 GLY A O 4
ATOM 3620 N N . TYR A 1 49 ? 18.336 5.554 11.417 1.00 0.00 49 TYR A N 4
ATOM 3621 C CA . TYR A 1 49 ? 18.532 6.820 12.116 1.00 0.00 49 TYR A CA 4
ATOM 3622 C C . TYR A 1 49 ? 17.258 7.658 12.088 1.00 0.00 49 TYR A C 4
ATOM 3623 O O . TYR A 1 49 ? 16.694 7.914 11.024 1.00 0.00 49 TYR A O 4
ATOM 3641 N N . ASN A 1 50 ? 16.811 8.084 13.265 1.00 0.00 50 ASN A N 4
ATOM 3642 C CA . ASN A 1 50 ? 15.603 8.894 13.377 1.00 0.00 50 ASN A CA 4
ATOM 3643 C C . ASN A 1 50 ? 15.947 10.379 13.417 1.00 0.00 50 ASN A C 4
ATOM 3644 O O . ASN A 1 50 ? 16.183 10.943 14.486 1.00 0.00 50 ASN A O 4
ATOM 3655 N N . TRP A 1 51 ? 15.975 11.008 12.246 1.00 0.00 51 TRP A N 4
ATOM 3656 C CA . TRP A 1 51 ? 16.290 12.429 12.149 1.00 0.00 51 TRP A CA 4
ATOM 3657 C C . TRP A 1 51 ? 15.228 13.172 11.340 1.00 0.00 51 TRP A C 4
ATOM 3658 O O . TRP A 1 51 ? 15.491 14.242 10.791 1.00 0.00 51 TRP A O 4
ATOM 3679 N N . GLN A 1 52 ? 14.029 12.600 11.273 1.00 0.00 52 GLN A N 4
ATOM 3680 C CA . GLN A 1 52 ? 12.932 13.212 10.533 1.00 0.00 52 GLN A CA 4
ATOM 3681 C C . GLN A 1 52 ? 11.957 13.905 11.479 1.00 0.00 52 GLN A C 4
ATOM 3682 O O . GLN A 1 52 ? 10.756 13.960 11.217 1.00 0.00 52 GLN A O 4
ATOM 3696 N N . ASP A 1 53 ? 12.482 14.433 12.580 1.00 0.00 53 ASP A N 4
ATOM 3697 C CA . ASP A 1 53 ? 11.658 15.122 13.565 1.00 0.00 53 ASP A CA 4
ATOM 3698 C C . ASP A 1 53 ? 11.592 16.617 13.270 1.00 0.00 53 ASP A C 4
ATOM 3699 O O . ASP A 1 53 ? 12.503 17.369 13.618 1.00 0.00 53 ASP A O 4
ATOM 3708 N N . HIS A 1 54 ? 10.509 17.041 12.627 1.00 0.00 54 HIS A N 4
ATOM 3709 C CA . HIS A 1 54 ? 10.325 18.446 12.285 1.00 0.00 54 HIS A CA 4
ATOM 3710 C C . HIS A 1 54 ? 9.403 19.134 13.287 1.00 0.00 54 HIS A C 4
ATOM 3711 O O . HIS A 1 54 ? 8.181 19.099 13.147 1.00 0.00 54 HIS A O 4
ATOM 3725 N N . HIS A 1 55 ? 9.998 19.757 14.299 1.00 0.00 55 HIS A N 4
ATOM 3726 C CA . HIS A 1 55 ? 9.230 20.453 15.326 1.00 0.00 55 HIS A CA 4
ATOM 3727 C C . HIS A 1 55 ? 10.067 21.544 15.986 1.00 0.00 55 HIS A C 4
ATOM 3728 O O . HIS A 1 55 ? 9.951 21.789 17.187 1.00 0.00 55 HIS A O 4
ATOM 3742 N N . ILE A 1 56 ? 10.910 22.196 15.194 1.00 0.00 56 ILE A N 4
ATOM 3743 C CA . ILE A 1 56 ? 11.766 23.261 15.701 1.00 0.00 56 ILE A CA 4
ATOM 3744 C C . ILE A 1 56 ? 11.161 24.634 15.419 1.00 0.00 56 ILE A C 4
ATOM 3745 O O . ILE A 1 56 ? 11.873 25.591 15.115 1.00 0.00 56 ILE A O 4
ATOM 3761 N N . GLU A 1 57 ? 9.838 24.722 15.522 1.00 0.00 57 GLU A N 4
ATOM 3762 C CA . GLU A 1 57 ? 9.130 25.973 15.279 1.00 0.00 57 GLU A CA 4
ATOM 3763 C C . GLU A 1 57 ? 9.273 26.408 13.822 1.00 0.00 57 GLU A C 4
ATOM 3764 O O . GLU A 1 57 ? 8.357 26.230 13.019 1.00 0.00 57 GLU A O 4
ATOM 3776 N N . GLU A 1 58 ? 10.427 26.977 13.488 1.00 0.00 58 GLU A N 4
ATOM 3777 C CA . GLU A 1 58 ? 10.688 27.436 12.129 1.00 0.00 58 GLU A CA 4
ATOM 3778 C C . GLU A 1 58 ? 12.114 27.099 11.704 1.00 0.00 58 GLU A C 4
ATOM 3779 O O . GLU A 1 58 ? 13.075 27.683 12.205 1.00 0.00 58 GLU A O 4
ATOM 3791 N N . SER A 1 59 ? 12.242 26.154 10.780 1.00 0.00 59 SER A N 4
ATOM 3792 C CA . SER A 1 59 ? 13.551 25.740 10.287 1.00 0.00 59 SER A CA 4
ATOM 3793 C C . SER A 1 59 ? 13.950 26.554 9.059 1.00 0.00 59 SER A C 4
ATOM 3794 O O . SER A 1 59 ? 14.151 26.006 7.975 1.00 0.00 59 SER A O 4
ATOM 3802 N N . GLY A 1 60 ? 14.061 27.866 9.237 1.00 0.00 60 GLY A N 4
ATOM 3803 C CA . GLY A 1 60 ? 14.435 28.736 8.136 1.00 0.00 60 GLY A CA 4
ATOM 3804 C C . GLY A 1 60 ? 14.416 30.203 8.526 1.00 0.00 60 GLY A C 4
ATOM 3805 O O . GLY A 1 60 ? 14.944 30.572 9.574 1.00 0.00 60 GLY A O 4
ATOM 3809 N N . PRO A 1 61 ? 13.811 31.075 7.696 1.00 0.00 61 PRO A N 4
ATOM 3810 C CA . PRO A 1 61 ? 13.738 32.511 7.981 1.00 0.00 61 PRO A CA 4
ATOM 3811 C C . PRO A 1 61 ? 13.214 32.799 9.383 1.00 0.00 61 PRO A C 4
ATOM 3812 O O . PRO A 1 61 ? 12.209 32.231 9.811 1.00 0.00 61 PRO A O 4
ATOM 3823 N N . SER A 1 62 ? 13.902 33.686 10.096 1.00 0.00 62 SER A N 4
ATOM 3824 C CA . SER A 1 62 ? 13.505 34.050 11.451 1.00 0.00 62 SER A CA 4
ATOM 3825 C C . SER A 1 62 ? 13.544 35.563 11.642 1.00 0.00 62 SER A C 4
ATOM 3826 O O . SER A 1 62 ? 14.441 36.240 11.139 1.00 0.00 62 SER A O 4
ATOM 3834 N N . SER A 1 63 ? 12.565 36.087 12.372 1.00 0.00 63 SER A N 4
ATOM 3835 C CA . SER A 1 63 ? 12.487 37.520 12.629 1.00 0.00 63 SER A CA 4
ATOM 3836 C C . SER A 1 63 ? 13.463 37.929 13.727 1.00 0.00 63 SER A C 4
ATOM 3837 O O . SER A 1 63 ? 14.096 37.082 14.357 1.00 0.00 63 SER A O 4
ATOM 3845 N N . GLY A 1 64 ? 13.580 39.235 13.953 1.00 0.00 64 GLY A N 4
ATOM 3846 C CA . GLY A 1 64 ? 14.481 39.733 14.975 1.00 0.00 64 GLY A CA 4
ATOM 3847 C C . GLY A 1 64 ? 15.389 40.833 14.462 1.00 0.00 64 GLY A C 4
ATOM 3848 O O . GLY A 1 64 ? 15.669 40.851 13.245 1.00 0.00 64 GLY A O 4
ATOM 3853 N N . GLY A 1 1 ? 20.032 25.668 -12.507 1.00 0.00 1 GLY A N 5
ATOM 3854 C CA . GLY A 1 1 ? 20.316 27.080 -12.131 1.00 0.00 1 GLY A CA 5
ATOM 3855 C C . GLY A 1 1 ? 19.353 27.607 -11.085 1.00 0.00 1 GLY A C 5
ATOM 3856 O O . GLY A 1 1 ? 19.748 28.341 -10.180 1.00 0.00 1 GLY A O 5
ATOM 3862 N N . SER A 1 2 ? 18.085 27.229 -11.210 1.00 0.00 2 SER A N 5
ATOM 3863 C CA . SER A 1 2 ? 17.060 27.667 -10.270 1.00 0.00 2 SER A CA 5
ATOM 3864 C C . SER A 1 2 ? 15.826 26.775 -10.360 1.00 0.00 2 SER A C 5
ATOM 3865 O O . SER A 1 2 ? 14.702 27.229 -10.147 1.00 0.00 2 SER A O 5
ATOM 3873 N N . SER A 1 3 ? 16.046 25.503 -10.677 1.00 0.00 3 SER A N 5
ATOM 3874 C CA . SER A 1 3 ? 14.953 24.544 -10.796 1.00 0.00 3 SER A CA 5
ATOM 3875 C C . SER A 1 3 ? 14.599 23.949 -9.437 1.00 0.00 3 SER A C 5
ATOM 3876 O O . SER A 1 3 ? 15.154 24.343 -8.411 1.00 0.00 3 SER A O 5
ATOM 3884 N N . GLY A 1 4 ? 13.672 22.996 -9.439 1.00 0.00 4 GLY A N 5
ATOM 3885 C CA . GLY A 1 4 ? 13.259 22.359 -8.202 1.00 0.00 4 GLY A CA 5
ATOM 3886 C C . GLY A 1 4 ? 13.283 20.846 -8.294 1.00 0.00 4 GLY A C 5
ATOM 3887 O O . GLY A 1 4 ? 14.188 20.268 -8.894 1.00 0.00 4 GLY A O 5
ATOM 3891 N N . SER A 1 5 ? 12.284 20.203 -7.699 1.00 0.00 5 SER A N 5
ATOM 3892 C CA . SER A 1 5 ? 12.195 18.747 -7.717 1.00 0.00 5 SER A CA 5
ATOM 3893 C C . SER A 1 5 ? 10.907 18.273 -7.050 1.00 0.00 5 SER A C 5
ATOM 3894 O O . SER A 1 5 ? 10.255 17.343 -7.526 1.00 0.00 5 SER A O 5
ATOM 3902 N N . SER A 1 6 ? 10.546 18.919 -5.946 1.00 0.00 6 SER A N 5
ATOM 3903 C CA . SER A 1 6 ? 9.337 18.564 -5.213 1.00 0.00 6 SER A CA 5
ATOM 3904 C C . SER A 1 6 ? 8.573 19.814 -4.786 1.00 0.00 6 SER A C 5
ATOM 3905 O O . SER A 1 6 ? 8.966 20.934 -5.110 1.00 0.00 6 SER A O 5
ATOM 3913 N N . GLY A 1 7 ? 7.480 19.613 -4.057 1.00 0.00 7 GLY A N 5
ATOM 3914 C CA . GLY A 1 7 ? 6.679 20.732 -3.597 1.00 0.00 7 GLY A CA 5
ATOM 3915 C C . GLY A 1 7 ? 5.273 20.711 -4.165 1.00 0.00 7 GLY A C 5
ATOM 3916 O O . GLY A 1 7 ? 5.086 20.784 -5.379 1.00 0.00 7 GLY A O 5
ATOM 3920 N N . VAL A 1 8 ? 4.282 20.608 -3.285 1.00 0.00 8 VAL A N 5
ATOM 3921 C CA . VAL A 1 8 ? 2.886 20.577 -3.704 1.00 0.00 8 VAL A CA 5
ATOM 3922 C C . VAL A 1 8 ? 2.597 19.340 -4.549 1.00 0.00 8 VAL A C 5
ATOM 3923 O O . VAL A 1 8 ? 3.407 18.943 -5.386 1.00 0.00 8 VAL A O 5
ATOM 3936 N N . THR A 1 9 ? 1.436 18.733 -4.322 1.00 0.00 9 THR A N 5
ATOM 3937 C CA . THR A 1 9 ? 1.039 17.541 -5.063 1.00 0.00 9 THR A CA 5
ATOM 3938 C C . THR A 1 9 ? -0.410 17.648 -5.527 1.00 0.00 9 THR A C 5
ATOM 3939 O O . THR A 1 9 ? -1.336 17.321 -4.785 1.00 0.00 9 THR A O 5
ATOM 3950 N N . TYR A 1 10 ? -0.598 18.106 -6.760 1.00 0.00 10 TYR A N 5
ATOM 3951 C CA . TYR A 1 10 ? -1.935 18.256 -7.324 1.00 0.00 10 TYR A CA 5
ATOM 3952 C C . TYR A 1 10 ? -2.029 17.578 -8.688 1.00 0.00 10 TYR A C 5
ATOM 3953 O O . TYR A 1 10 ? -2.779 18.015 -9.560 1.00 0.00 10 TYR A O 5
ATOM 3971 N N . ASP A 1 11 ? -1.263 16.507 -8.864 1.00 0.00 11 ASP A N 5
ATOM 3972 C CA . ASP A 1 11 ? -1.261 15.768 -10.121 1.00 0.00 11 ASP A CA 5
ATOM 3973 C C . ASP A 1 11 ? -0.579 14.412 -9.956 1.00 0.00 11 ASP A C 5
ATOM 3974 O O . ASP A 1 11 ? 0.272 14.030 -10.760 1.00 0.00 11 ASP A O 5
ATOM 3983 N N . ASP A 1 12 ? -0.961 13.688 -8.909 1.00 0.00 12 ASP A N 5
ATOM 3984 C CA . ASP A 1 12 ? -0.388 12.375 -8.640 1.00 0.00 12 ASP A CA 5
ATOM 3985 C C . ASP A 1 12 ? -1.376 11.495 -7.880 1.00 0.00 12 ASP A C 5
ATOM 3986 O O . ASP A 1 12 ? -0.988 10.731 -6.995 1.00 0.00 12 ASP A O 5
ATOM 3995 N N . VAL A 1 13 ? -2.651 11.605 -8.232 1.00 0.00 13 VAL A N 5
ATOM 3996 C CA . VAL A 1 13 ? -3.694 10.820 -7.584 1.00 0.00 13 VAL A CA 5
ATOM 3997 C C . VAL A 1 13 ? -4.673 10.255 -8.610 1.00 0.00 13 VAL A C 5
ATOM 3998 O O . VAL A 1 13 ? -5.766 10.789 -8.800 1.00 0.00 13 VAL A O 5
ATOM 4011 N N . HIS A 1 14 ? -4.272 9.173 -9.269 1.00 0.00 14 HIS A N 5
ATOM 4012 C CA . HIS A 1 14 ? -5.114 8.538 -10.278 1.00 0.00 14 HIS A CA 5
ATOM 4013 C C . HIS A 1 14 ? -5.590 7.162 -9.817 1.00 0.00 14 HIS A C 5
ATOM 4014 O O . HIS A 1 14 ? -6.571 6.631 -10.337 1.00 0.00 14 HIS A O 5
ATOM 4028 N N . MET A 1 15 ? -4.894 6.591 -8.840 1.00 0.00 15 MET A N 5
ATOM 4029 C CA . MET A 1 15 ? -5.252 5.280 -8.313 1.00 0.00 15 MET A CA 5
ATOM 4030 C C . MET A 1 15 ? -5.519 5.352 -6.812 1.00 0.00 15 MET A C 5
ATOM 4031 O O . MET A 1 15 ? -4.908 4.630 -6.023 1.00 0.00 15 MET A O 5
ATOM 4045 N N . ASN A 1 16 ? -6.437 6.230 -6.423 1.00 0.00 16 ASN A N 5
ATOM 4046 C CA . ASN A 1 16 ? -6.788 6.401 -5.017 1.00 0.00 16 ASN A CA 5
ATOM 4047 C C . ASN A 1 16 ? -8.255 6.056 -4.776 1.00 0.00 16 ASN A C 5
ATOM 4048 O O . ASN A 1 16 ? -9.112 6.939 -4.733 1.00 0.00 16 ASN A O 5
ATOM 4059 N N . PHE A 1 17 ? -8.537 4.767 -4.620 1.00 0.00 17 PHE A N 5
ATOM 4060 C CA . PHE A 1 17 ? -9.900 4.306 -4.383 1.00 0.00 17 PHE A CA 5
ATOM 4061 C C . PHE A 1 17 ? -10.196 4.226 -2.889 1.00 0.00 17 PHE A C 5
ATOM 4062 O O . PHE A 1 17 ? -9.572 3.453 -2.163 1.00 0.00 17 PHE A O 5
ATOM 4079 N N . THR A 1 18 ? -11.154 5.029 -2.438 1.00 0.00 18 THR A N 5
ATOM 4080 C CA . THR A 1 18 ? -11.535 5.047 -1.030 1.00 0.00 18 THR A CA 5
ATOM 4081 C C . THR A 1 18 ? -12.217 3.742 -0.634 1.00 0.00 18 THR A C 5
ATOM 4082 O O . THR A 1 18 ? -12.395 2.848 -1.461 1.00 0.00 18 THR A O 5
ATOM 4093 N N . GLU A 1 19 ? -12.595 3.639 0.636 1.00 0.00 19 GLU A N 5
ATOM 4094 C CA . GLU A 1 19 ? -13.257 2.442 1.142 1.00 0.00 19 GLU A CA 5
ATOM 4095 C C . GLU A 1 19 ? -14.556 2.179 0.386 1.00 0.00 19 GLU A C 5
ATOM 4096 O O . GLU A 1 19 ? -14.879 1.036 0.066 1.00 0.00 19 GLU A O 5
ATOM 4108 N N . GLU A 1 20 ? -15.297 3.246 0.106 1.00 0.00 20 GLU A N 5
ATOM 4109 C CA . GLU A 1 20 ? -16.562 3.132 -0.612 1.00 0.00 20 GLU A CA 5
ATOM 4110 C C . GLU A 1 20 ? -16.354 2.496 -1.983 1.00 0.00 20 GLU A C 5
ATOM 4111 O O . GLU A 1 20 ? -16.899 1.431 -2.274 1.00 0.00 20 GLU A O 5
ATOM 4123 N N . GLU A 1 21 ? -15.563 3.157 -2.821 1.00 0.00 21 GLU A N 5
ATOM 4124 C CA . GLU A 1 21 ? -15.283 2.656 -4.162 1.00 0.00 21 GLU A CA 5
ATOM 4125 C C . GLU A 1 21 ? -14.616 1.285 -4.103 1.00 0.00 21 GLU A C 5
ATOM 4126 O O . GLU A 1 21 ? -14.788 0.461 -5.001 1.00 0.00 21 GLU A O 5
ATOM 4138 N N . TRP A 1 22 ? -13.854 1.049 -3.039 1.00 0.00 22 TRP A N 5
ATOM 4139 C CA . TRP A 1 22 ? -13.159 -0.221 -2.859 1.00 0.00 22 TRP A CA 5
ATOM 4140 C C . TRP A 1 22 ? -14.136 -1.392 -2.908 1.00 0.00 22 TRP A C 5
ATOM 4141 O O . TRP A 1 22 ? -13.772 -2.502 -3.295 1.00 0.00 22 TRP A O 5
ATOM 4162 N N . ASP A 1 23 ? -15.380 -1.137 -2.512 1.00 0.00 23 ASP A N 5
ATOM 4163 C CA . ASP A 1 23 ? -16.409 -2.168 -2.510 1.00 0.00 23 ASP A CA 5
ATOM 4164 C C . ASP A 1 23 ? -16.991 -2.365 -3.908 1.00 0.00 23 ASP A C 5
ATOM 4165 O O . ASP A 1 23 ? -17.508 -3.434 -4.229 1.00 0.00 23 ASP A O 5
ATOM 4174 N N . LEU A 1 24 ? -16.904 -1.326 -4.735 1.00 0.00 24 LEU A N 5
ATOM 4175 C CA . LEU A 1 24 ? -17.426 -1.389 -6.096 1.00 0.00 24 LEU A CA 5
ATOM 4176 C C . LEU A 1 24 ? -16.301 -1.576 -7.111 1.00 0.00 24 LEU A C 5
ATOM 4177 O O . LEU A 1 24 ? -16.471 -1.293 -8.296 1.00 0.00 24 LEU A O 5
ATOM 4193 N N . LEU A 1 25 ? -15.153 -2.056 -6.641 1.00 0.00 25 LEU A N 5
ATOM 4194 C CA . LEU A 1 25 ? -14.006 -2.281 -7.516 1.00 0.00 25 LEU A CA 5
ATOM 4195 C C . LEU A 1 25 ? -13.971 -3.724 -8.006 1.00 0.00 25 LEU A C 5
ATOM 4196 O O . LEU A 1 25 ? -14.633 -4.597 -7.444 1.00 0.00 25 LEU A O 5
ATOM 4212 N N . ASP A 1 26 ? -13.194 -3.969 -9.055 1.00 0.00 26 ASP A N 5
ATOM 4213 C CA . ASP A 1 26 ? -13.073 -5.308 -9.621 1.00 0.00 26 ASP A CA 5
ATOM 4214 C C . ASP A 1 26 ? -11.889 -6.050 -9.010 1.00 0.00 26 ASP A C 5
ATOM 4215 O O . ASP A 1 26 ? -11.091 -5.468 -8.275 1.00 0.00 26 ASP A O 5
ATOM 4224 N N . SER A 1 27 ? -11.781 -7.338 -9.321 1.00 0.00 27 SER A N 5
ATOM 4225 C CA . SER A 1 27 ? -10.694 -8.161 -8.802 1.00 0.00 27 SER A CA 5
ATOM 4226 C C . SER A 1 27 ? -9.340 -7.635 -9.270 1.00 0.00 27 SER A C 5
ATOM 4227 O O . SER A 1 27 ? -8.337 -7.768 -8.571 1.00 0.00 27 SER A O 5
ATOM 4235 N N . SER A 1 28 ? -9.321 -7.040 -10.459 1.00 0.00 28 SER A N 5
ATOM 4236 C CA . SER A 1 28 ? -8.090 -6.494 -11.019 1.00 0.00 28 SER A CA 5
ATOM 4237 C C . SER A 1 28 ? -7.689 -5.207 -10.307 1.00 0.00 28 SER A C 5
ATOM 4238 O O . SER A 1 28 ? -6.502 -4.917 -10.149 1.00 0.00 28 SER A O 5
ATOM 4246 N N . GLN A 1 29 ? -8.684 -4.439 -9.876 1.00 0.00 29 GLN A N 5
ATOM 4247 C CA . GLN A 1 29 ? -8.434 -3.182 -9.179 1.00 0.00 29 GLN A CA 5
ATOM 4248 C C . GLN A 1 29 ? -7.988 -3.437 -7.744 1.00 0.00 29 GLN A C 5
ATOM 4249 O O . GLN A 1 29 ? -7.147 -2.715 -7.206 1.00 0.00 29 GLN A O 5
ATOM 4263 N N . LYS A 1 30 ? -8.558 -4.466 -7.128 1.00 0.00 30 LYS A N 5
ATOM 4264 C CA . LYS A 1 30 ? -8.224 -4.819 -5.755 1.00 0.00 30 LYS A CA 5
ATOM 4265 C C . LYS A 1 30 ? -6.791 -5.336 -5.656 1.00 0.00 30 LYS A C 5
ATOM 4266 O O . LYS A 1 30 ? -6.149 -5.216 -4.612 1.00 0.00 30 LYS A O 5
ATOM 4285 N N . ARG A 1 31 ? -6.295 -5.913 -6.747 1.00 0.00 31 ARG A N 5
ATOM 4286 C CA . ARG A 1 31 ? -4.940 -6.448 -6.780 1.00 0.00 31 ARG A CA 5
ATOM 4287 C C . ARG A 1 31 ? -3.940 -5.379 -7.212 1.00 0.00 31 ARG A C 5
ATOM 4288 O O . ARG A 1 31 ? -2.824 -5.316 -6.695 1.00 0.00 31 ARG A O 5
ATOM 4309 N N . LEU A 1 32 ? -4.346 -4.544 -8.162 1.00 0.00 32 LEU A N 5
ATOM 4310 C CA . LEU A 1 32 ? -3.486 -3.480 -8.663 1.00 0.00 32 LEU A CA 5
ATOM 4311 C C . LEU A 1 32 ? -3.219 -2.439 -7.583 1.00 0.00 32 LEU A C 5
ATOM 4312 O O . LEU A 1 32 ? -2.100 -1.946 -7.442 1.00 0.00 32 LEU A O 5
ATOM 4328 N N . TYR A 1 33 ? -4.256 -2.114 -6.820 1.00 0.00 33 TYR A N 5
ATOM 4329 C CA . TYR A 1 33 ? -4.137 -1.134 -5.748 1.00 0.00 33 TYR A CA 5
ATOM 4330 C C . TYR A 1 33 ? -3.300 -1.688 -4.599 1.00 0.00 33 TYR A C 5
ATOM 4331 O O . TYR A 1 33 ? -2.670 -0.934 -3.857 1.00 0.00 33 TYR A O 5
ATOM 4349 N N . GLU A 1 34 ? -3.300 -3.010 -4.460 1.00 0.00 34 GLU A N 5
ATOM 4350 C CA . GLU A 1 34 ? -2.542 -3.667 -3.402 1.00 0.00 34 GLU A CA 5
ATOM 4351 C C . GLU A 1 34 ? -1.073 -3.809 -3.792 1.00 0.00 34 GLU A C 5
ATOM 4352 O O . GLU A 1 34 ? -0.191 -3.814 -2.934 1.00 0.00 34 GLU A O 5
ATOM 4364 N N . GLU A 1 35 ? -0.818 -3.925 -5.092 1.00 0.00 35 GLU A N 5
ATOM 4365 C CA . GLU A 1 35 ? 0.543 -4.068 -5.594 1.00 0.00 35 GLU A CA 5
ATOM 4366 C C . GLU A 1 35 ? 1.406 -2.876 -5.190 1.00 0.00 35 GLU A C 5
ATOM 4367 O O . GLU A 1 35 ? 2.477 -3.042 -4.608 1.00 0.00 35 GLU A O 5
ATOM 4379 N N . VAL A 1 36 ? 0.932 -1.674 -5.502 1.00 0.00 36 VAL A N 5
ATOM 4380 C CA . VAL A 1 36 ? 1.662 -0.455 -5.170 1.00 0.00 36 VAL A CA 5
ATOM 4381 C C . VAL A 1 36 ? 1.885 -0.341 -3.666 1.00 0.00 36 VAL A C 5
ATOM 4382 O O . VAL A 1 36 ? 2.880 0.229 -3.217 1.00 0.00 36 VAL A O 5
ATOM 4395 N N . MET A 1 37 ? 0.952 -0.886 -2.892 1.00 0.00 37 MET A N 5
ATOM 4396 C CA . MET A 1 37 ? 1.047 -0.844 -1.436 1.00 0.00 37 MET A CA 5
ATOM 4397 C C . MET A 1 37 ? 2.171 -1.746 -0.929 1.00 0.00 37 MET A C 5
ATOM 4398 O O . MET A 1 37 ? 2.616 -1.614 0.210 1.00 0.00 37 MET A O 5
ATOM 4412 N N . LEU A 1 38 ? 2.627 -2.664 -1.778 1.00 0.00 38 LEU A N 5
ATOM 4413 C CA . LEU A 1 38 ? 3.696 -3.583 -1.407 1.00 0.00 38 LEU A CA 5
ATOM 4414 C C . LEU A 1 38 ? 5.054 -2.889 -1.452 1.00 0.00 38 LEU A C 5
ATOM 4415 O O . LEU A 1 38 ? 5.834 -2.969 -0.502 1.00 0.00 38 LEU A O 5
ATOM 4431 N N . GLU A 1 39 ? 5.332 -2.211 -2.561 1.00 0.00 39 GLU A N 5
ATOM 4432 C CA . GLU A 1 39 ? 6.598 -1.507 -2.728 1.00 0.00 39 GLU A CA 5
ATOM 4433 C C . GLU A 1 39 ? 6.777 -0.442 -1.649 1.00 0.00 39 GLU A C 5
ATOM 4434 O O . GLU A 1 39 ? 7.841 -0.337 -1.038 1.00 0.00 39 GLU A O 5
ATOM 4446 N N . THR A 1 40 ? 5.732 0.346 -1.422 1.00 0.00 40 THR A N 5
ATOM 4447 C CA . THR A 1 40 ? 5.778 1.403 -0.417 1.00 0.00 40 THR A CA 5
ATOM 4448 C C . THR A 1 40 ? 5.313 0.885 0.942 1.00 0.00 40 THR A C 5
ATOM 4449 O O . THR A 1 40 ? 4.410 1.451 1.559 1.00 0.00 40 THR A O 5
ATOM 4460 N N . TYR A 1 41 ? 5.938 -0.194 1.402 1.00 0.00 41 TYR A N 5
ATOM 4461 C CA . TYR A 1 41 ? 5.590 -0.788 2.688 1.00 0.00 41 TYR A CA 5
ATOM 4462 C C . TYR A 1 41 ? 6.484 -1.988 2.991 1.00 0.00 41 TYR A C 5
ATOM 4463 O O . TYR A 1 41 ? 7.153 -2.031 4.024 1.00 0.00 41 TYR A O 5
ATOM 4481 N N . GLN A 1 42 ? 6.489 -2.960 2.085 1.00 0.00 42 GLN A N 5
ATOM 4482 C CA . GLN A 1 42 ? 7.300 -4.161 2.255 1.00 0.00 42 GLN A CA 5
ATOM 4483 C C . GLN A 1 42 ? 8.782 -3.812 2.346 1.00 0.00 42 GLN A C 5
ATOM 4484 O O . GLN A 1 42 ? 9.561 -4.530 2.972 1.00 0.00 42 GLN A O 5
ATOM 4498 N N . ASN A 1 43 ? 9.165 -2.706 1.717 1.00 0.00 43 ASN A N 5
ATOM 4499 C CA . ASN A 1 43 ? 10.556 -2.263 1.728 1.00 0.00 43 ASN A CA 5
ATOM 4500 C C . ASN A 1 43 ? 10.868 -1.469 2.992 1.00 0.00 43 ASN A C 5
ATOM 4501 O O . ASN A 1 43 ? 12.014 -1.421 3.439 1.00 0.00 43 ASN A O 5
ATOM 4512 N N . LEU A 1 44 ? 9.843 -0.845 3.566 1.00 0.00 44 LEU A N 5
ATOM 4513 C CA . LEU A 1 44 ? 10.013 -0.054 4.780 1.00 0.00 44 LEU A CA 5
ATOM 4514 C C . LEU A 1 44 ? 10.327 -0.952 5.973 1.00 0.00 44 LEU A C 5
ATOM 4515 O O . LEU A 1 44 ? 11.421 -0.894 6.535 1.00 0.00 44 LEU A O 5
ATOM 4531 N N . THR A 1 45 ? 9.358 -1.781 6.354 1.00 0.00 45 THR A N 5
ATOM 4532 C CA . THR A 1 45 ? 9.522 -2.698 7.481 1.00 0.00 45 THR A CA 5
ATOM 4533 C C . THR A 1 45 ? 9.442 -1.964 8.821 1.00 0.00 45 THR A C 5
ATOM 4534 O O . THR A 1 45 ? 9.627 -2.570 9.876 1.00 0.00 45 THR A O 5
ATOM 4545 N N . ASP A 1 46 ? 9.162 -0.662 8.778 1.00 0.00 46 ASP A N 5
ATOM 4546 C CA . ASP A 1 46 ? 9.059 0.136 9.997 1.00 0.00 46 ASP A CA 5
ATOM 4547 C C . ASP A 1 46 ? 8.722 1.590 9.679 1.00 0.00 46 ASP A C 5
ATOM 4548 O O . ASP A 1 46 ? 9.174 2.505 10.367 1.00 0.00 46 ASP A O 5
ATOM 4557 N N . ILE A 1 47 ? 7.927 1.800 8.633 1.00 0.00 47 ILE A N 5
ATOM 4558 C CA . ILE A 1 47 ? 7.534 3.146 8.231 1.00 0.00 47 ILE A CA 5
ATOM 4559 C C . ILE A 1 47 ? 6.094 3.171 7.729 1.00 0.00 47 ILE A C 5
ATOM 4560 O O . ILE A 1 47 ? 5.731 4.004 6.899 1.00 0.00 47 ILE A O 5
ATOM 4576 N N . GLY A 1 48 ? 5.277 2.254 8.237 1.00 0.00 48 GLY A N 5
ATOM 4577 C CA . GLY A 1 48 ? 3.887 2.192 7.825 1.00 0.00 48 GLY A CA 5
ATOM 4578 C C . GLY A 1 48 ? 2.976 2.987 8.738 1.00 0.00 48 GLY A C 5
ATOM 4579 O O . GLY A 1 48 ? 3.443 3.777 9.559 1.00 0.00 48 GLY A O 5
ATOM 4583 N N . TYR A 1 49 ? 1.671 2.780 8.594 1.00 0.00 49 TYR A N 5
ATOM 4584 C CA . TYR A 1 49 ? 0.691 3.484 9.413 1.00 0.00 49 TYR A CA 5
ATOM 4585 C C . TYR A 1 49 ? 0.790 4.992 9.203 1.00 0.00 49 TYR A C 5
ATOM 4586 O O . TYR A 1 49 ? 1.748 5.484 8.607 1.00 0.00 49 TYR A O 5
ATOM 4604 N N . ASN A 1 50 ? -0.206 5.719 9.700 1.00 0.00 50 ASN A N 5
ATOM 4605 C CA . ASN A 1 50 ? -0.231 7.171 9.567 1.00 0.00 50 ASN A CA 5
ATOM 4606 C C . ASN A 1 50 ? -1.256 7.786 10.515 1.00 0.00 50 ASN A C 5
ATOM 4607 O O . ASN A 1 50 ? -2.424 7.948 10.162 1.00 0.00 50 ASN A O 5
ATOM 4618 N N . TRP A 1 51 ? -0.810 8.128 11.720 1.00 0.00 51 TRP A N 5
ATOM 4619 C CA . TRP A 1 51 ? -1.689 8.727 12.720 1.00 0.00 51 TRP A CA 5
ATOM 4620 C C . TRP A 1 51 ? -1.269 10.161 13.032 1.00 0.00 51 TRP A C 5
ATOM 4621 O O . TRP A 1 51 ? -1.577 10.687 14.101 1.00 0.00 51 TRP A O 5
ATOM 4642 N N . GLN A 1 52 ? -0.565 10.789 12.094 1.00 0.00 52 GLN A N 5
ATOM 4643 C CA . GLN A 1 52 ? -0.106 12.161 12.275 1.00 0.00 52 GLN A CA 5
ATOM 4644 C C . GLN A 1 52 ? -0.580 13.049 11.128 1.00 0.00 52 GLN A C 5
ATOM 4645 O O . GLN A 1 52 ? 0.205 13.431 10.260 1.00 0.00 52 GLN A O 5
ATOM 4659 N N . ASP A 1 53 ? -1.869 13.370 11.131 1.00 0.00 53 ASP A N 5
ATOM 4660 C CA . ASP A 1 53 ? -2.448 14.212 10.090 1.00 0.00 53 ASP A CA 5
ATOM 4661 C C . ASP A 1 53 ? -2.313 15.687 10.446 1.00 0.00 53 ASP A C 5
ATOM 4662 O O . ASP A 1 53 ? -2.809 16.136 11.479 1.00 0.00 53 ASP A O 5
ATOM 4671 N N . HIS A 1 54 ? -1.637 16.439 9.583 1.00 0.00 54 HIS A N 5
ATOM 4672 C CA . HIS A 1 54 ? -1.436 17.866 9.807 1.00 0.00 54 HIS A CA 5
ATOM 4673 C C . HIS A 1 54 ? -2.764 18.615 9.766 1.00 0.00 54 HIS A C 5
ATOM 4674 O O . HIS A 1 54 ? -3.000 19.526 10.559 1.00 0.00 54 HIS A O 5
ATOM 4688 N N . HIS A 1 55 ? -3.631 18.225 8.836 1.00 0.00 55 HIS A N 5
ATOM 4689 C CA . HIS A 1 55 ? -4.936 18.860 8.694 1.00 0.00 55 HIS A CA 5
ATOM 4690 C C . HIS A 1 55 ? -5.836 18.055 7.761 1.00 0.00 55 HIS A C 5
ATOM 4691 O O . HIS A 1 55 ? -5.420 17.655 6.673 1.00 0.00 55 HIS A O 5
ATOM 4705 N N . ILE A 1 56 ? -7.070 17.822 8.195 1.00 0.00 56 ILE A N 5
ATOM 4706 C CA . ILE A 1 56 ? -8.030 17.066 7.401 1.00 0.00 56 ILE A CA 5
ATOM 4707 C C . ILE A 1 56 ? -8.700 17.958 6.360 1.00 0.00 56 ILE A C 5
ATOM 4708 O O . ILE A 1 56 ? -9.209 19.031 6.682 1.00 0.00 56 ILE A O 5
ATOM 4724 N N . GLU A 1 57 ? -8.696 17.506 5.110 1.00 0.00 57 GLU A N 5
ATOM 4725 C CA . GLU A 1 57 ? -9.302 18.264 4.021 1.00 0.00 57 GLU A CA 5
ATOM 4726 C C . GLU A 1 57 ? -10.804 18.013 3.951 1.00 0.00 57 GLU A C 5
ATOM 4727 O O . GLU A 1 57 ? -11.606 18.914 4.201 1.00 0.00 57 GLU A O 5
ATOM 4739 N N . GLU A 1 58 ? -11.180 16.785 3.608 1.00 0.00 58 GLU A N 5
ATOM 4740 C CA . GLU A 1 58 ? -12.588 16.418 3.504 1.00 0.00 58 GLU A CA 5
ATOM 4741 C C . GLU A 1 58 ? -13.140 15.984 4.859 1.00 0.00 58 GLU A C 5
ATOM 4742 O O . GLU A 1 58 ? -12.690 14.994 5.435 1.00 0.00 58 GLU A O 5
ATOM 4754 N N . SER A 1 59 ? -14.120 16.730 5.359 1.00 0.00 59 SER A N 5
ATOM 4755 C CA . SER A 1 59 ? -14.736 16.423 6.645 1.00 0.00 59 SER A CA 5
ATOM 4756 C C . SER A 1 59 ? -15.856 17.409 6.960 1.00 0.00 59 SER A C 5
ATOM 4757 O O . SER A 1 59 ? -16.027 17.825 8.106 1.00 0.00 59 SER A O 5
ATOM 4765 N N . GLY A 1 60 ? -16.616 17.780 5.936 1.00 0.00 60 GLY A N 5
ATOM 4766 C CA . GLY A 1 60 ? -17.711 18.713 6.123 1.00 0.00 60 GLY A CA 5
ATOM 4767 C C . GLY A 1 60 ? -18.997 18.242 5.468 1.00 0.00 60 GLY A C 5
ATOM 4768 O O . GLY A 1 60 ? -18.958 17.593 4.422 1.00 0.00 60 GLY A O 5
ATOM 4772 N N . PRO A 1 61 ? -20.161 18.554 6.062 1.00 0.00 61 PRO A N 5
ATOM 4773 C CA . PRO A 1 61 ? -21.461 18.147 5.515 1.00 0.00 61 PRO A CA 5
ATOM 4774 C C . PRO A 1 61 ? -21.634 18.570 4.060 1.00 0.00 61 PRO A C 5
ATOM 4775 O O . PRO A 1 61 ? -21.093 19.588 3.630 1.00 0.00 61 PRO A O 5
ATOM 4786 N N . SER A 1 62 ? -22.395 17.781 3.308 1.00 0.00 62 SER A N 5
ATOM 4787 C CA . SER A 1 62 ? -22.643 18.073 1.900 1.00 0.00 62 SER A CA 5
ATOM 4788 C C . SER A 1 62 ? -24.115 18.393 1.665 1.00 0.00 62 SER A C 5
ATOM 4789 O O . SER A 1 62 ? -24.950 17.491 1.581 1.00 0.00 62 SER A O 5
ATOM 4797 N N . SER A 1 63 ? -24.427 19.681 1.557 1.00 0.00 63 SER A N 5
ATOM 4798 C CA . SER A 1 63 ? -25.799 20.122 1.331 1.00 0.00 63 SER A CA 5
ATOM 4799 C C . SER A 1 63 ? -26.703 19.706 2.487 1.00 0.00 63 SER A C 5
ATOM 4800 O O . SER A 1 63 ? -26.474 18.682 3.131 1.00 0.00 63 SER A O 5
ATOM 4808 N N . GLY A 1 64 ? -27.732 20.507 2.745 1.00 0.00 64 GLY A N 5
ATOM 4809 C CA . GLY A 1 64 ? -28.654 20.205 3.823 1.00 0.00 64 GLY A CA 5
ATOM 4810 C C . GLY A 1 64 ? -28.346 20.985 5.085 1.00 0.00 64 GLY A C 5
ATOM 4811 O O . GLY A 1 64 ? -29.269 21.631 5.625 1.00 0.00 64 GLY A O 5
ATOM 4816 N N . GLY A 1 1 ? 5.874 25.763 -24.978 1.00 0.00 1 GLY A N 6
ATOM 4817 C CA . GLY A 1 1 ? 7.300 25.644 -24.571 1.00 0.00 1 GLY A CA 6
ATOM 4818 C C . GLY A 1 1 ? 7.490 25.788 -23.073 1.00 0.00 1 GLY A C 6
ATOM 4819 O O . GLY A 1 1 ? 6.687 26.433 -22.398 1.00 0.00 1 GLY A O 6
ATOM 4825 N N . SER A 1 2 ? 8.553 25.184 -22.553 1.00 0.00 2 SER A N 6
ATOM 4826 C CA . SER A 1 2 ? 8.845 25.247 -21.125 1.00 0.00 2 SER A CA 6
ATOM 4827 C C . SER A 1 2 ? 7.711 24.635 -20.310 1.00 0.00 2 SER A C 6
ATOM 4828 O O . SER A 1 2 ? 6.728 24.145 -20.865 1.00 0.00 2 SER A O 6
ATOM 4836 N N . SER A 1 3 ? 7.855 24.667 -18.9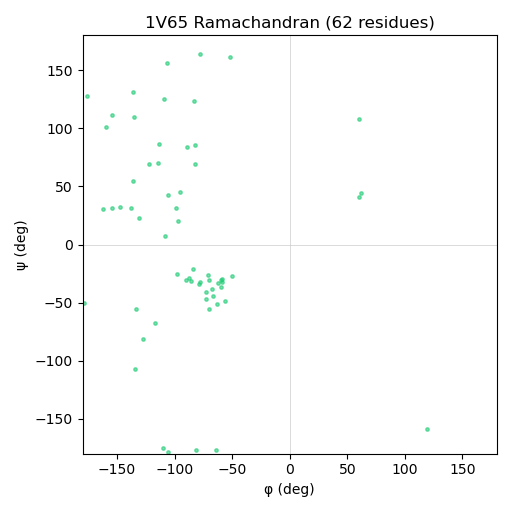89 1.00 0.00 3 SER A N 6
ATOM 4837 C CA . SER A 1 3 ? 6.841 24.117 -18.097 1.00 0.00 3 SER A CA 6
ATOM 4838 C C . SER A 1 3 ? 6.644 22.625 -18.351 1.00 0.00 3 SER A C 6
ATOM 4839 O O . SER A 1 3 ? 7.241 22.057 -19.267 1.00 0.00 3 SER A O 6
ATOM 4847 N N . GLY A 1 4 ? 5.806 21.996 -17.535 1.00 0.00 4 GLY A N 6
ATOM 4848 C CA . GLY A 1 4 ? 5.545 20.576 -17.688 1.00 0.00 4 GLY A CA 6
ATOM 4849 C C . GLY A 1 4 ? 6.066 19.762 -16.520 1.00 0.00 4 GLY A C 6
ATOM 4850 O O . GLY A 1 4 ? 5.527 18.702 -16.203 1.00 0.00 4 GLY A O 6
ATOM 4854 N N . SER A 1 5 ? 7.120 20.257 -15.878 1.00 0.00 5 SER A N 6
ATOM 4855 C CA . SER A 1 5 ? 7.715 19.568 -14.739 1.00 0.00 5 SER A CA 6
ATOM 4856 C C . SER A 1 5 ? 8.617 20.508 -13.946 1.00 0.00 5 SER A C 6
ATOM 4857 O O . SER A 1 5 ? 9.670 20.927 -14.428 1.00 0.00 5 SER A O 6
ATOM 4865 N N . SER A 1 6 ? 8.199 20.833 -12.728 1.00 0.00 6 SER A N 6
ATOM 4866 C CA . SER A 1 6 ? 8.969 21.724 -11.868 1.00 0.00 6 SER A CA 6
ATOM 4867 C C . SER A 1 6 ? 8.775 21.363 -10.398 1.00 0.00 6 SER A C 6
ATOM 4868 O O . SER A 1 6 ? 9.707 20.917 -9.730 1.00 0.00 6 SER A O 6
ATOM 4876 N N . GLY A 1 7 ? 7.558 21.558 -9.902 1.00 0.00 7 GLY A N 6
ATOM 4877 C CA . GLY A 1 7 ? 7.263 21.248 -8.516 1.00 0.00 7 GLY A CA 6
ATOM 4878 C C . GLY A 1 7 ? 5.923 21.799 -8.072 1.00 0.00 7 GLY A C 6
ATOM 4879 O O . GLY A 1 7 ? 5.851 22.880 -7.487 1.00 0.00 7 GLY A O 6
ATOM 4883 N N . VAL A 1 8 ? 4.858 21.054 -8.351 1.00 0.00 8 VAL A N 6
ATOM 4884 C CA . VAL A 1 8 ? 3.513 21.474 -7.976 1.00 0.00 8 VAL A CA 6
ATOM 4885 C C . VAL A 1 8 ? 2.635 20.272 -7.644 1.00 0.00 8 VAL A C 6
ATOM 4886 O O . VAL A 1 8 ? 2.615 19.284 -8.377 1.00 0.00 8 VAL A O 6
ATOM 4899 N N . THR A 1 9 ? 1.910 20.365 -6.535 1.00 0.00 9 THR A N 6
ATOM 4900 C CA . THR A 1 9 ? 1.029 19.285 -6.105 1.00 0.00 9 THR A CA 6
ATOM 4901 C C . THR A 1 9 ? -0.422 19.587 -6.471 1.00 0.00 9 THR A C 6
ATOM 4902 O O . THR A 1 9 ? -1.140 20.240 -5.715 1.00 0.00 9 THR A O 6
ATOM 4913 N N . TYR A 1 10 ? -0.844 19.107 -7.637 1.00 0.00 10 TYR A N 6
ATOM 4914 C CA . TYR A 1 10 ? -2.208 19.324 -8.104 1.00 0.00 10 TYR A CA 6
ATOM 4915 C C . TYR A 1 10 ? -2.806 18.033 -8.653 1.00 0.00 10 TYR A C 6
ATOM 4916 O O . TYR A 1 10 ? -3.644 18.058 -9.554 1.00 0.00 10 TYR A O 6
ATOM 4934 N N . ASP A 1 11 ? -2.369 16.903 -8.104 1.00 0.00 11 ASP A N 6
ATOM 4935 C CA . ASP A 1 11 ? -2.862 15.601 -8.539 1.00 0.00 11 ASP A CA 6
ATOM 4936 C C . ASP A 1 11 ? -2.474 14.514 -7.541 1.00 0.00 11 ASP A C 6
ATOM 4937 O O . ASP A 1 11 ? -1.359 13.994 -7.577 1.00 0.00 11 ASP A O 6
ATOM 4946 N N . ASP A 1 12 ? -3.404 14.174 -6.654 1.00 0.00 12 ASP A N 6
ATOM 4947 C CA . ASP A 1 12 ? -3.160 13.147 -5.647 1.00 0.00 12 ASP A CA 6
ATOM 4948 C C . ASP A 1 12 ? -4.265 12.094 -5.666 1.00 0.00 12 ASP A C 6
ATOM 4949 O O . ASP A 1 12 ? -4.574 11.487 -4.641 1.00 0.00 12 ASP A O 6
ATOM 4958 N N . VAL A 1 13 ? -4.853 11.882 -6.839 1.00 0.00 13 VAL A N 6
ATOM 4959 C CA . VAL A 1 13 ? -5.922 10.902 -6.992 1.00 0.00 13 VAL A CA 6
ATOM 4960 C C . VAL A 1 13 ? -5.531 9.813 -7.984 1.00 0.00 13 VAL A C 6
ATOM 4961 O O . VAL A 1 13 ? -6.384 9.255 -8.676 1.00 0.00 13 VAL A O 6
ATOM 4974 N N . HIS A 1 14 ? -4.239 9.516 -8.050 1.00 0.00 14 HIS A N 6
ATOM 4975 C CA . HIS A 1 14 ? -3.735 8.494 -8.959 1.00 0.00 14 HIS A CA 6
ATOM 4976 C C . HIS A 1 14 ? -3.776 7.117 -8.305 1.00 0.00 14 HIS A C 6
ATOM 4977 O O . HIS A 1 14 ? -2.920 6.783 -7.485 1.00 0.00 14 HIS A O 6
ATOM 4991 N N . MET A 1 15 ? -4.776 6.322 -8.673 1.00 0.00 15 MET A N 6
ATOM 4992 C CA . MET A 1 15 ? -4.931 4.981 -8.123 1.00 0.00 15 MET A CA 6
ATOM 4993 C C . MET A 1 15 ? -5.219 5.037 -6.625 1.00 0.00 15 MET A C 6
ATOM 4994 O O . MET A 1 15 ? -4.764 4.187 -5.861 1.00 0.00 15 MET A O 6
ATOM 5008 N N . ASN A 1 16 ? -5.981 6.046 -6.214 1.00 0.00 16 ASN A N 6
ATOM 5009 C CA . ASN A 1 16 ? -6.333 6.215 -4.808 1.00 0.00 16 ASN A CA 6
ATOM 5010 C C . ASN A 1 16 ? -7.828 5.993 -4.593 1.00 0.00 16 ASN A C 6
ATOM 5011 O O . ASN A 1 16 ? -8.622 6.930 -4.671 1.00 0.00 16 ASN A O 6
ATOM 5022 N N . PHE A 1 17 ? -8.203 4.748 -4.323 1.00 0.00 17 PHE A N 6
ATOM 5023 C CA . PHE A 1 17 ? -9.602 4.403 -4.096 1.00 0.00 17 PHE A CA 6
ATOM 5024 C C . PHE A 1 17 ? -9.917 4.356 -2.605 1.00 0.00 17 PHE A C 6
ATOM 5025 O O . PHE A 1 17 ? -9.237 3.675 -1.837 1.00 0.00 17 PHE A O 6
ATOM 5042 N N . THR A 1 18 ? -10.952 5.084 -2.200 1.00 0.00 18 THR A N 6
ATOM 5043 C CA . THR A 1 18 ? -11.358 5.126 -0.801 1.00 0.00 18 THR A CA 6
ATOM 5044 C C . THR A 1 18 ? -11.926 3.782 -0.359 1.00 0.00 18 THR A C 6
ATOM 5045 O O . THR A 1 18 ? -11.944 2.821 -1.128 1.00 0.00 18 THR A O 6
ATOM 5056 N N . GLU A 1 19 ? -12.389 3.721 0.886 1.00 0.00 19 GLU A N 6
ATOM 5057 C CA . GLU A 1 19 ? -12.957 2.494 1.430 1.00 0.00 19 GLU A CA 6
ATOM 5058 C C . GLU A 1 19 ? -14.246 2.123 0.703 1.00 0.00 19 GLU A C 6
ATOM 5059 O O . GLU A 1 19 ? -14.479 0.957 0.385 1.00 0.00 19 GLU A O 6
ATOM 5071 N N . GLU A 1 20 ? -15.082 3.124 0.445 1.00 0.00 20 GLU A N 6
ATOM 5072 C CA . GLU A 1 20 ? -16.349 2.904 -0.245 1.00 0.00 20 GLU A CA 6
ATOM 5073 C C . GLU A 1 20 ? -16.114 2.420 -1.672 1.00 0.00 20 GLU A C 6
ATOM 5074 O O . GLU A 1 20 ? -16.658 1.398 -2.089 1.00 0.00 20 GLU A O 6
ATOM 5086 N N . GLU A 1 21 ? -15.299 3.160 -2.417 1.00 0.00 21 GLU A N 6
ATOM 5087 C CA . GLU A 1 21 ? -14.991 2.806 -3.797 1.00 0.00 21 GLU A CA 6
ATOM 5088 C C . GLU A 1 21 ? -14.353 1.423 -3.873 1.00 0.00 21 GLU A C 6
ATOM 5089 O O . GLU A 1 21 ? -14.609 0.660 -4.803 1.00 0.00 21 GLU A O 6
ATOM 5101 N N . TRP A 1 22 ? -13.521 1.107 -2.884 1.00 0.00 22 TRP A N 6
ATOM 5102 C CA . TRP A 1 22 ? -12.841 -0.185 -2.832 1.00 0.00 22 TRP A CA 6
ATOM 5103 C C . TRP A 1 22 ? -13.824 -1.338 -3.022 1.00 0.00 22 TRP A C 6
ATOM 5104 O O . TRP A 1 22 ? -13.452 -2.411 -3.495 1.00 0.00 22 TRP A O 6
ATOM 5125 N N . ASP A 1 23 ? -15.079 -1.107 -2.650 1.00 0.00 23 ASP A N 6
ATOM 5126 C CA . ASP A 1 23 ? -16.114 -2.128 -2.777 1.00 0.00 23 ASP A CA 6
ATOM 5127 C C . ASP A 1 23 ? -16.763 -2.088 -4.160 1.00 0.00 23 ASP A C 6
ATOM 5128 O O . ASP A 1 23 ? -17.366 -3.068 -4.598 1.00 0.00 23 ASP A O 6
ATOM 5137 N N . LEU A 1 24 ? -16.641 -0.952 -4.840 1.00 0.00 24 LEU A N 6
ATOM 5138 C CA . LEU A 1 24 ? -17.222 -0.793 -6.169 1.00 0.00 24 LEU A CA 6
ATOM 5139 C C . LEU A 1 24 ? -16.198 -1.084 -7.264 1.00 0.00 24 LEU A C 6
ATOM 5140 O O . LEU A 1 24 ? -16.368 -0.666 -8.409 1.00 0.00 24 LEU A O 6
ATOM 5156 N N . LEU A 1 25 ? -15.138 -1.804 -6.910 1.00 0.00 25 LEU A N 6
ATOM 5157 C CA . LEU A 1 25 ? -14.095 -2.148 -7.871 1.00 0.00 25 LEU A CA 6
ATOM 5158 C C . LEU A 1 25 ? -14.165 -3.626 -8.243 1.00 0.00 25 LEU A C 6
ATOM 5159 O O . LEU A 1 25 ? -15.020 -4.361 -7.749 1.00 0.00 25 LEU A O 6
ATOM 5175 N N . ASP A 1 26 ? -13.258 -4.055 -9.115 1.00 0.00 26 ASP A N 6
ATOM 5176 C CA . ASP A 1 26 ? -13.215 -5.445 -9.554 1.00 0.00 26 ASP A CA 6
ATOM 5177 C C . ASP A 1 26 ? -12.015 -6.168 -8.951 1.00 0.00 26 ASP A C 6
ATOM 5178 O O . ASP A 1 26 ? -11.271 -5.599 -8.152 1.00 0.00 26 ASP A O 6
ATOM 5187 N N . SER A 1 27 ? -11.831 -7.425 -9.342 1.00 0.00 27 SER A N 6
ATOM 5188 C CA . SER A 1 27 ? -10.720 -8.227 -8.841 1.00 0.00 27 SER A CA 6
ATOM 5189 C C . SER A 1 27 ? -9.389 -7.704 -9.371 1.00 0.00 27 SER A C 6
ATOM 5190 O O . SER A 1 27 ? -8.373 -7.746 -8.677 1.00 0.00 27 SER A O 6
ATOM 5198 N N . SER A 1 28 ? -9.401 -7.212 -10.606 1.00 0.00 28 SER A N 6
ATOM 5199 C CA . SER A 1 28 ? -8.195 -6.681 -11.229 1.00 0.00 28 SER A CA 6
ATOM 5200 C C . SER A 1 28 ? -7.714 -5.428 -10.504 1.00 0.00 28 SER A C 6
ATOM 5201 O O . SER A 1 28 ? -6.524 -5.279 -10.223 1.00 0.00 28 SER A O 6
ATOM 5209 N N . GLN A 1 29 ? -8.646 -4.530 -10.203 1.00 0.00 29 GLN A N 6
ATOM 5210 C CA . GLN A 1 29 ? -8.317 -3.289 -9.509 1.00 0.00 29 GLN A CA 6
ATOM 5211 C C . GLN A 1 29 ? -7.858 -3.571 -8.082 1.00 0.00 29 GLN A C 6
ATOM 5212 O O . GLN A 1 29 ? -6.877 -2.997 -7.611 1.00 0.00 29 GLN A O 6
ATOM 5226 N N . LYS A 1 30 ? -8.576 -4.457 -7.402 1.00 0.00 30 LYS A N 6
ATOM 5227 C CA . LYS A 1 30 ? -8.246 -4.817 -6.029 1.00 0.00 30 LYS A CA 6
ATOM 5228 C C . LYS A 1 30 ? -6.841 -5.406 -5.941 1.00 0.00 30 LYS A C 6
ATOM 5229 O O . LYS A 1 30 ? -6.164 -5.273 -4.922 1.00 0.00 30 LYS A O 6
ATOM 5248 N N . ARG A 1 31 ? -6.410 -6.058 -7.016 1.00 0.00 31 ARG A N 6
ATOM 5249 C CA . ARG A 1 31 ? -5.086 -6.668 -7.060 1.00 0.00 31 ARG A CA 6
ATOM 5250 C C . ARG A 1 31 ? -4.035 -5.660 -7.513 1.00 0.00 31 ARG A C 6
ATOM 5251 O O . ARG A 1 31 ? -2.884 -5.711 -7.078 1.00 0.00 31 ARG A O 6
ATOM 5272 N N . LEU A 1 32 ? -4.437 -4.745 -8.390 1.00 0.00 32 LEU A N 6
ATOM 5273 C CA . LEU A 1 32 ? -3.530 -3.726 -8.901 1.00 0.00 32 LEU A CA 6
ATOM 5274 C C . LEU A 1 32 ? -3.165 -2.728 -7.811 1.00 0.00 32 LEU A C 6
ATOM 5275 O O . LEU A 1 32 ? -1.996 -2.392 -7.625 1.00 0.00 32 LEU A O 6
ATOM 5291 N N . TYR A 1 33 ? -4.176 -2.260 -7.092 1.00 0.00 33 TYR A N 6
ATOM 5292 C CA . TYR A 1 33 ? -3.970 -1.302 -6.013 1.00 0.00 33 TYR A CA 6
ATOM 5293 C C . TYR A 1 33 ? -3.154 -1.925 -4.887 1.00 0.00 33 TYR A C 6
ATOM 5294 O O . TYR A 1 33 ? -2.417 -1.234 -4.183 1.00 0.00 33 TYR A O 6
ATOM 5312 N N . GLU A 1 34 ? -3.292 -3.237 -4.725 1.00 0.00 34 GLU A N 6
ATOM 5313 C CA . GLU A 1 34 ? -2.567 -3.960 -3.686 1.00 0.00 34 GLU A CA 6
ATOM 5314 C C . GLU A 1 34 ? -1.101 -4.137 -4.070 1.00 0.00 34 GLU A C 6
ATOM 5315 O O . GLU A 1 34 ? -0.224 -4.177 -3.206 1.00 0.00 34 GLU A O 6
ATOM 5327 N N . GLU A 1 35 ? -0.843 -4.243 -5.369 1.00 0.00 35 GLU A N 6
ATOM 5328 C CA . GLU A 1 35 ? 0.517 -4.416 -5.867 1.00 0.00 35 GLU A CA 6
ATOM 5329 C C . GLU A 1 35 ? 1.401 -3.242 -5.458 1.00 0.00 35 GLU A C 6
ATOM 5330 O O . GLU A 1 35 ? 2.549 -3.428 -5.056 1.00 0.00 35 GLU A O 6
ATOM 5342 N N . VAL A 1 36 ? 0.856 -2.034 -5.562 1.00 0.00 36 VAL A N 6
ATOM 5343 C CA . VAL A 1 36 ? 1.596 -0.830 -5.203 1.00 0.00 36 VAL A CA 6
ATOM 5344 C C . VAL A 1 36 ? 1.632 -0.636 -3.690 1.00 0.00 36 VAL A C 6
ATOM 5345 O O . VAL A 1 36 ? 2.573 -0.052 -3.153 1.00 0.00 36 VAL A O 6
ATOM 5358 N N . MET A 1 37 ? 0.602 -1.129 -3.009 1.00 0.00 37 MET A N 6
ATOM 5359 C CA . MET A 1 37 ? 0.518 -1.010 -1.557 1.00 0.00 37 MET A CA 6
ATOM 5360 C C . MET A 1 37 ? 1.726 -1.655 -0.886 1.00 0.00 37 MET A C 6
ATOM 5361 O O . MET A 1 37 ? 2.355 -1.059 -0.012 1.00 0.00 37 MET A O 6
ATOM 5375 N N . LEU A 1 38 ? 2.046 -2.876 -1.302 1.00 0.00 38 LEU A N 6
ATOM 5376 C CA . LEU A 1 38 ? 3.179 -3.602 -0.740 1.00 0.00 38 LEU A CA 6
ATOM 5377 C C . LEU A 1 38 ? 4.492 -2.897 -1.063 1.00 0.00 38 LEU A C 6
ATOM 5378 O O . LEU A 1 38 ? 5.446 -2.955 -0.287 1.00 0.00 38 LEU A O 6
ATOM 5394 N N . GLU A 1 39 ? 4.532 -2.230 -2.212 1.00 0.00 39 GLU A N 6
ATOM 5395 C CA . GLU A 1 39 ? 5.729 -1.512 -2.638 1.00 0.00 39 GLU A CA 6
ATOM 5396 C C . GLU A 1 39 ? 6.069 -0.394 -1.658 1.00 0.00 39 GLU A C 6
ATOM 5397 O O . GLU A 1 39 ? 7.239 -0.069 -1.453 1.00 0.00 39 GLU A O 6
ATOM 5409 N N . THR A 1 40 ? 5.040 0.193 -1.056 1.00 0.00 40 THR A N 6
ATOM 5410 C CA . THR A 1 40 ? 5.229 1.276 -0.097 1.00 0.00 40 THR A CA 6
ATOM 5411 C C . THR A 1 40 ? 4.942 0.801 1.324 1.00 0.00 40 THR A C 6
ATOM 5412 O O . THR A 1 40 ? 4.377 1.537 2.132 1.00 0.00 40 THR A O 6
ATOM 5423 N N . TYR A 1 41 ? 5.335 -0.433 1.620 1.00 0.00 41 TYR A N 6
ATOM 5424 C CA . TYR A 1 41 ? 5.120 -1.007 2.944 1.00 0.00 41 TYR A CA 6
ATOM 5425 C C . TYR A 1 41 ? 6.344 -1.795 3.401 1.00 0.00 41 TYR A C 6
ATOM 5426 O O . TYR A 1 41 ? 6.805 -1.643 4.532 1.00 0.00 41 TYR A O 6
ATOM 5444 N N . GLN A 1 42 ? 6.864 -2.636 2.514 1.00 0.00 42 GLN A N 6
ATOM 5445 C CA . GLN A 1 42 ? 8.035 -3.449 2.826 1.00 0.00 42 GLN A CA 6
ATOM 5446 C C . GLN A 1 42 ? 9.324 -2.741 2.415 1.00 0.00 42 GLN A C 6
ATOM 5447 O O . GLN A 1 42 ? 10.407 -3.083 2.889 1.00 0.00 42 GLN A O 6
ATOM 5461 N N . ASN A 1 43 ? 9.203 -1.754 1.530 1.00 0.00 43 ASN A N 6
ATOM 5462 C CA . ASN A 1 43 ? 10.363 -1.004 1.061 1.00 0.00 43 ASN A CA 6
ATOM 5463 C C . ASN A 1 43 ? 10.514 0.306 1.827 1.00 0.00 43 ASN A C 6
ATOM 5464 O O . ASN A 1 43 ? 11.019 1.293 1.294 1.00 0.00 43 ASN A O 6
ATOM 5475 N N . LEU A 1 44 ? 10.074 0.306 3.081 1.00 0.00 44 LEU A N 6
ATOM 5476 C CA . LEU A 1 44 ? 10.164 1.495 3.922 1.00 0.00 44 LEU A CA 6
ATOM 5477 C C . LEU A 1 44 ? 11.507 1.549 4.644 1.00 0.00 44 LEU A C 6
ATOM 5478 O O . LEU A 1 44 ? 11.563 1.613 5.872 1.00 0.00 44 LEU A O 6
ATOM 5494 N N . THR A 1 45 ? 12.587 1.521 3.871 1.00 0.00 45 THR A N 6
ATOM 5495 C CA . THR A 1 45 ? 13.932 1.566 4.434 1.00 0.00 45 THR A CA 6
ATOM 5496 C C . THR A 1 45 ? 14.162 2.855 5.216 1.00 0.00 45 THR A C 6
ATOM 5497 O O . THR A 1 45 ? 15.045 2.925 6.071 1.00 0.00 45 THR A O 6
ATOM 5508 N N . ASP A 1 46 ? 13.364 3.875 4.918 1.00 0.00 46 ASP A N 6
ATOM 5509 C CA . ASP A 1 46 ? 13.483 5.162 5.594 1.00 0.00 46 ASP A CA 6
ATOM 5510 C C . ASP A 1 46 ? 12.140 5.618 6.164 1.00 0.00 46 ASP A C 6
ATOM 5511 O O . ASP A 1 46 ? 11.980 6.780 6.537 1.00 0.00 46 ASP A O 6
ATOM 5520 N N . ILE A 1 47 ? 11.178 4.697 6.232 1.00 0.00 47 ILE A N 6
ATOM 5521 C CA . ILE A 1 47 ? 9.853 5.006 6.760 1.00 0.00 47 ILE A CA 6
ATOM 5522 C C . ILE A 1 47 ? 9.313 6.314 6.183 1.00 0.00 47 ILE A C 6
ATOM 5523 O O . ILE A 1 47 ? 9.292 7.342 6.860 1.00 0.00 47 ILE A O 6
ATOM 5539 N N . GLY A 1 48 ? 8.876 6.268 4.929 1.00 0.00 48 GLY A N 6
ATOM 5540 C CA . GLY A 1 48 ? 8.342 7.453 4.284 1.00 0.00 48 GLY A CA 6
ATOM 5541 C C . GLY A 1 48 ? 8.972 7.711 2.930 1.00 0.00 48 GLY A C 6
ATOM 5542 O O . GLY A 1 48 ? 9.307 6.775 2.204 1.00 0.00 48 GLY A O 6
ATOM 5546 N N . TYR A 1 49 ? 9.133 8.985 2.588 1.00 0.00 49 TYR A N 6
ATOM 5547 C CA . TYR A 1 49 ? 9.726 9.365 1.311 1.00 0.00 49 TYR A CA 6
ATOM 5548 C C . TYR A 1 49 ? 10.590 10.614 1.462 1.00 0.00 49 TYR A C 6
ATOM 5549 O O . TYR A 1 49 ? 10.083 11.702 1.733 1.00 0.00 49 TYR A O 6
ATOM 5567 N N . ASN A 1 50 ? 11.897 10.449 1.285 1.00 0.00 50 ASN A N 6
ATOM 5568 C CA . ASN A 1 50 ? 12.832 11.562 1.401 1.00 0.00 50 ASN A CA 6
ATOM 5569 C C . ASN A 1 50 ? 13.547 11.812 0.077 1.00 0.00 50 ASN A C 6
ATOM 5570 O O . ASN A 1 50 ? 14.532 11.147 -0.244 1.00 0.00 50 ASN A O 6
ATOM 5581 N N . TRP A 1 51 ? 13.044 12.775 -0.689 1.00 0.00 51 TRP A N 6
ATOM 5582 C CA . TRP A 1 51 ? 13.635 13.113 -1.978 1.00 0.00 51 TRP A CA 6
ATOM 5583 C C . TRP A 1 51 ? 14.586 14.302 -1.854 1.00 0.00 51 TRP A C 6
ATOM 5584 O O . TRP A 1 51 ? 14.871 14.984 -2.837 1.00 0.00 51 TRP A O 6
ATOM 5605 N N . GLN A 1 52 ? 15.074 14.545 -0.640 1.00 0.00 52 GLN A N 6
ATOM 5606 C CA . GLN A 1 52 ? 15.991 15.651 -0.394 1.00 0.00 52 GLN A CA 6
ATOM 5607 C C . GLN A 1 52 ? 17.396 15.136 -0.095 1.00 0.00 52 GLN A C 6
ATOM 5608 O O . GLN A 1 52 ? 18.122 15.718 0.711 1.00 0.00 52 GLN A O 6
ATOM 5622 N N . ASP A 1 53 ? 17.771 14.041 -0.747 1.00 0.00 53 ASP A N 6
ATOM 5623 C CA . ASP A 1 53 ? 19.088 13.446 -0.550 1.00 0.00 53 ASP A CA 6
ATOM 5624 C C . ASP A 1 53 ? 20.002 13.747 -1.734 1.00 0.00 53 ASP A C 6
ATOM 5625 O O . ASP A 1 53 ? 20.026 13.006 -2.716 1.00 0.00 53 ASP A O 6
ATOM 5634 N N . HIS A 1 54 ? 20.756 14.837 -1.633 1.00 0.00 54 HIS A N 6
ATOM 5635 C CA . HIS A 1 54 ? 21.672 15.234 -2.695 1.00 0.00 54 HIS A CA 6
ATOM 5636 C C . HIS A 1 54 ? 23.047 15.574 -2.127 1.00 0.00 54 HIS A C 6
ATOM 5637 O O . HIS A 1 54 ? 24.071 15.128 -2.644 1.00 0.00 54 HIS A O 6
ATOM 5651 N N . HIS A 1 55 ? 23.062 16.365 -1.059 1.00 0.00 55 HIS A N 6
ATOM 5652 C CA . HIS A 1 55 ? 24.310 16.764 -0.420 1.00 0.00 55 HIS A CA 6
ATOM 5653 C C . HIS A 1 55 ? 24.293 16.420 1.066 1.00 0.00 55 HIS A C 6
ATOM 5654 O O . HIS A 1 55 ? 23.286 16.615 1.747 1.00 0.00 55 HIS A O 6
ATOM 5668 N N . ILE A 1 56 ? 25.415 15.908 1.563 1.00 0.00 56 ILE A N 6
ATOM 5669 C CA . ILE A 1 56 ? 25.528 15.538 2.968 1.00 0.00 56 ILE A CA 6
ATOM 5670 C C . ILE A 1 56 ? 25.292 16.742 3.875 1.00 0.00 56 ILE A C 6
ATOM 5671 O O . ILE A 1 56 ? 26.044 17.716 3.840 1.00 0.00 56 ILE A O 6
ATOM 5687 N N . GLU A 1 57 ? 24.241 16.669 4.685 1.00 0.00 57 GLU A N 6
ATOM 5688 C CA . GLU A 1 57 ? 23.905 17.752 5.602 1.00 0.00 57 GLU A CA 6
ATOM 5689 C C . GLU A 1 57 ? 23.131 17.225 6.807 1.00 0.00 57 GLU A C 6
ATOM 5690 O O . GLU A 1 57 ? 23.557 17.389 7.950 1.00 0.00 57 GLU A O 6
ATOM 5702 N N . GLU A 1 58 ? 21.994 16.590 6.541 1.00 0.00 58 GLU A N 6
ATOM 5703 C CA . GLU A 1 58 ? 21.161 16.039 7.603 1.00 0.00 58 GLU A CA 6
ATOM 5704 C C . GLU A 1 58 ? 21.204 14.513 7.592 1.00 0.00 58 GLU A C 6
ATOM 5705 O O . GLU A 1 58 ? 20.233 13.852 7.957 1.00 0.00 58 GLU A O 6
ATOM 5717 N N . SER A 1 59 ? 22.339 13.962 7.171 1.00 0.00 59 SER A N 6
ATOM 5718 C CA . SER A 1 59 ? 22.509 12.515 7.112 1.00 0.00 59 SER A CA 6
ATOM 5719 C C . SER A 1 59 ? 23.919 12.118 7.539 1.00 0.00 59 SER A C 6
ATOM 5720 O O . SER A 1 59 ? 24.764 11.797 6.704 1.00 0.00 59 SER A O 6
ATOM 5728 N N . GLY A 1 60 ? 24.166 12.144 8.845 1.00 0.00 60 GLY A N 6
ATOM 5729 C CA . GLY A 1 60 ? 25.474 11.786 9.360 1.00 0.00 60 GLY A CA 6
ATOM 5730 C C . GLY A 1 60 ? 25.689 12.268 10.784 1.00 0.00 60 GLY A C 6
ATOM 5731 O O . GLY A 1 60 ? 25.840 13.467 11.015 1.00 0.00 60 GLY A O 6
ATOM 5735 N N . PRO A 1 61 ? 25.708 11.352 11.770 1.00 0.00 61 PRO A N 6
ATOM 5736 C CA . PRO A 1 61 ? 25.908 11.714 13.177 1.00 0.00 61 PRO A CA 6
ATOM 5737 C C . PRO A 1 61 ? 27.117 12.622 13.377 1.00 0.00 61 PRO A C 6
ATOM 5738 O O . PRO A 1 61 ? 28.194 12.366 12.836 1.00 0.00 61 PRO A O 6
ATOM 5749 N N . SER A 1 62 ? 26.932 13.683 14.155 1.00 0.00 62 SER A N 6
ATOM 5750 C CA . SER A 1 62 ? 28.009 14.629 14.426 1.00 0.00 62 SER A CA 6
ATOM 5751 C C . SER A 1 62 ? 28.258 14.754 15.925 1.00 0.00 62 SER A C 6
ATOM 5752 O O . SER A 1 62 ? 27.652 14.044 16.727 1.00 0.00 62 SER A O 6
ATOM 5760 N N . SER A 1 63 ? 29.157 15.660 16.296 1.00 0.00 63 SER A N 6
ATOM 5761 C CA . SER A 1 63 ? 29.487 15.879 17.699 1.00 0.00 63 SER A CA 6
ATOM 5762 C C . SER A 1 63 ? 28.845 17.162 18.216 1.00 0.00 63 SER A C 6
ATOM 5763 O O . SER A 1 63 ? 28.240 17.915 17.454 1.00 0.00 63 SER A O 6
ATOM 5771 N N . GLY A 1 64 ? 28.980 17.403 19.516 1.00 0.00 64 GLY A N 6
ATOM 5772 C CA . GLY A 1 64 ? 28.407 18.596 20.112 1.00 0.00 64 GLY A CA 6
ATOM 5773 C C . GLY A 1 64 ? 28.977 18.889 21.486 1.00 0.00 64 GLY A C 6
ATOM 5774 O O . GLY A 1 64 ? 29.969 18.235 21.869 1.00 0.00 64 GLY A O 6
ATOM 5779 N N . GLY A 1 1 ? -15.991 17.004 -14.357 1.00 0.00 1 GLY A N 7
ATOM 5780 C CA . GLY A 1 1 ? -17.012 16.576 -13.361 1.00 0.00 1 GLY A CA 7
ATOM 5781 C C . GLY A 1 1 ? -17.392 15.116 -13.510 1.00 0.00 1 GLY A C 7
ATOM 5782 O O . GLY A 1 1 ? -17.168 14.314 -12.603 1.00 0.00 1 GLY A O 7
ATOM 5788 N N . SER A 1 2 ? -17.968 14.770 -14.656 1.00 0.00 2 SER A N 7
ATOM 5789 C CA . SER A 1 2 ? -18.381 13.397 -14.922 1.00 0.00 2 SER A CA 7
ATOM 5790 C C . SER A 1 2 ? -18.690 13.199 -16.402 1.00 0.00 2 SER A C 7
ATOM 5791 O O . SER A 1 2 ? -18.559 14.125 -17.203 1.00 0.00 2 SER A O 7
ATOM 5799 N N . SER A 1 3 ? -19.104 11.988 -16.758 1.00 0.00 3 SER A N 7
ATOM 5800 C CA . SER A 1 3 ? -19.433 11.669 -18.143 1.00 0.00 3 SER A CA 7
ATOM 5801 C C . SER A 1 3 ? -20.024 10.267 -18.252 1.00 0.00 3 SER A C 7
ATOM 5802 O O . SER A 1 3 ? -21.006 10.050 -18.961 1.00 0.00 3 SER A O 7
ATOM 5810 N N . GLY A 1 4 ? -19.419 9.319 -17.543 1.00 0.00 4 GLY A N 7
ATOM 5811 C CA . GLY A 1 4 ? -19.900 7.950 -17.574 1.00 0.00 4 GLY A CA 7
ATOM 5812 C C . GLY A 1 4 ? -18.872 6.985 -18.129 1.00 0.00 4 GLY A C 7
ATOM 5813 O O . GLY A 1 4 ? -18.687 6.894 -19.344 1.00 0.00 4 GLY A O 7
ATOM 5817 N N . SER A 1 5 ? -18.200 6.262 -17.240 1.00 0.00 5 SER A N 7
ATOM 5818 C CA . SER A 1 5 ? -17.184 5.297 -17.646 1.00 0.00 5 SER A CA 7
ATOM 5819 C C . SER A 1 5 ? -17.526 3.900 -17.138 1.00 0.00 5 SER A C 7
ATOM 5820 O O . SER A 1 5 ? -17.374 2.913 -17.857 1.00 0.00 5 SER A O 7
ATOM 5828 N N . SER A 1 6 ? -17.987 3.825 -15.894 1.00 0.00 6 SER A N 7
ATOM 5829 C CA . SER A 1 6 ? -18.351 2.548 -15.288 1.00 0.00 6 SER A CA 7
ATOM 5830 C C . SER A 1 6 ? -17.145 1.618 -15.212 1.00 0.00 6 SER A C 7
ATOM 5831 O O . SER A 1 6 ? -17.271 0.406 -15.390 1.00 0.00 6 SER A O 7
ATOM 5839 N N . GLY A 1 7 ? -15.976 2.192 -14.946 1.00 0.00 7 GLY A N 7
ATOM 5840 C CA . GLY A 1 7 ? -14.764 1.399 -14.850 1.00 0.00 7 GLY A CA 7
ATOM 5841 C C . GLY A 1 7 ? -13.628 1.977 -15.670 1.00 0.00 7 GLY A C 7
ATOM 5842 O O . GLY A 1 7 ? -13.690 2.002 -16.899 1.00 0.00 7 GLY A O 7
ATOM 5846 N N . VAL A 1 8 ? -12.587 2.445 -14.988 1.00 0.00 8 VAL A N 7
ATOM 5847 C CA . VAL A 1 8 ? -11.433 3.027 -15.661 1.00 0.00 8 VAL A CA 7
ATOM 5848 C C . VAL A 1 8 ? -10.130 2.439 -15.128 1.00 0.00 8 VAL A C 7
ATOM 5849 O O . VAL A 1 8 ? -9.865 2.479 -13.926 1.00 0.00 8 VAL A O 7
ATOM 5862 N N . THR A 1 9 ? -9.321 1.895 -16.031 1.00 0.00 9 THR A N 7
ATOM 5863 C CA . THR A 1 9 ? -8.044 1.301 -15.653 1.00 0.00 9 THR A CA 7
ATOM 5864 C C . THR A 1 9 ? -6.891 1.981 -16.385 1.00 0.00 9 THR A C 7
ATOM 5865 O O . THR A 1 9 ? -5.873 1.356 -16.677 1.00 0.00 9 THR A O 7
ATOM 5876 N N . TYR A 1 10 ? -7.060 3.267 -16.676 1.00 0.00 10 TYR A N 7
ATOM 5877 C CA . TYR A 1 10 ? -6.035 4.035 -17.373 1.00 0.00 10 TYR A CA 7
ATOM 5878 C C . TYR A 1 10 ? -4.729 4.052 -16.582 1.00 0.00 10 TYR A C 7
ATOM 5879 O O . TYR A 1 10 ? -3.656 4.270 -17.144 1.00 0.00 10 TYR A O 7
ATOM 5897 N N . ASP A 1 11 ? -4.826 3.820 -15.276 1.00 0.00 11 ASP A N 7
ATOM 5898 C CA . ASP A 1 11 ? -3.651 3.809 -14.410 1.00 0.00 11 ASP A CA 7
ATOM 5899 C C . ASP A 1 11 ? -3.019 5.196 -14.334 1.00 0.00 11 ASP A C 7
ATOM 5900 O O . ASP A 1 11 ? -1.800 5.328 -14.214 1.00 0.00 11 ASP A O 7
ATOM 5909 N N . ASP A 1 12 ? -3.855 6.227 -14.401 1.00 0.00 12 ASP A N 7
ATOM 5910 C CA . ASP A 1 12 ? -3.379 7.604 -14.337 1.00 0.00 12 ASP A CA 7
ATOM 5911 C C . ASP A 1 12 ? -4.061 8.368 -13.204 1.00 0.00 12 ASP A C 7
ATOM 5912 O O . ASP A 1 12 ? -4.048 9.599 -13.179 1.00 0.00 12 ASP A O 7
ATOM 5921 N N . VAL A 1 13 ? -4.652 7.633 -12.265 1.00 0.00 13 VAL A N 7
ATOM 5922 C CA . VAL A 1 13 ? -5.333 8.247 -11.130 1.00 0.00 13 VAL A CA 7
ATOM 5923 C C . VAL A 1 13 ? -4.535 8.068 -9.838 1.00 0.00 13 VAL A C 7
ATOM 5924 O O . VAL A 1 13 ? -4.975 8.484 -8.766 1.00 0.00 13 VAL A O 7
ATOM 5937 N N . HIS A 1 14 ? -3.361 7.449 -9.945 1.00 0.00 14 HIS A N 7
ATOM 5938 C CA . HIS A 1 14 ? -2.508 7.221 -8.785 1.00 0.00 14 HIS A CA 7
ATOM 5939 C C . HIS A 1 14 ? -3.207 6.347 -7.746 1.00 0.00 14 HIS A C 7
ATOM 5940 O O . HIS A 1 14 ? -2.832 6.341 -6.575 1.00 0.00 14 HIS A O 7
ATOM 5954 N N . MET A 1 15 ? -4.226 5.607 -8.182 1.00 0.00 15 MET A N 7
ATOM 5955 C CA . MET A 1 15 ? -4.974 4.727 -7.288 1.00 0.00 15 MET A CA 7
ATOM 5956 C C . MET A 1 15 ? -5.376 5.456 -6.008 1.00 0.00 15 MET A C 7
ATOM 5957 O O . MET A 1 15 ? -4.651 5.430 -5.014 1.00 0.00 15 MET A O 7
ATOM 5971 N N . ASN A 1 16 ? -6.535 6.105 -6.041 1.00 0.00 16 ASN A N 7
ATOM 5972 C CA . ASN A 1 16 ? -7.032 6.841 -4.884 1.00 0.00 16 ASN A CA 7
ATOM 5973 C C . ASN A 1 16 ? -8.470 6.446 -4.560 1.00 0.00 16 ASN A C 7
ATOM 5974 O O . ASN A 1 16 ? -9.307 7.299 -4.264 1.00 0.00 16 ASN A O 7
ATOM 5985 N N . PHE A 1 17 ? -8.750 5.148 -4.616 1.00 0.00 17 PHE A N 7
ATOM 5986 C CA . PHE A 1 17 ? -10.086 4.641 -4.326 1.00 0.00 17 PHE A CA 7
ATOM 5987 C C . PHE A 1 17 ? -10.357 4.648 -2.825 1.00 0.00 17 PHE A C 7
ATOM 5988 O O . PHE A 1 17 ? -9.499 4.266 -2.028 1.00 0.00 17 PHE A O 7
ATOM 6005 N N . THR A 1 18 ? -11.554 5.082 -2.447 1.00 0.00 18 THR A N 7
ATOM 6006 C CA . THR A 1 18 ? -11.938 5.139 -1.040 1.00 0.00 18 THR A CA 7
ATOM 6007 C C . THR A 1 18 ? -12.635 3.850 -0.614 1.00 0.00 18 THR A C 7
ATOM 6008 O O . THR A 1 18 ? -12.727 2.897 -1.388 1.00 0.00 18 THR A O 7
ATOM 6019 N N . GLU A 1 19 ? -13.125 3.829 0.622 1.00 0.00 19 GLU A N 7
ATOM 6020 C CA . GLU A 1 19 ? -13.814 2.658 1.152 1.00 0.00 19 GLU A CA 7
ATOM 6021 C C . GLU A 1 19 ? -15.034 2.317 0.304 1.00 0.00 19 GLU A C 7
ATOM 6022 O O . GLU A 1 19 ? -15.283 1.151 -0.005 1.00 0.00 19 GLU A O 7
ATOM 6034 N N . GLU A 1 20 ? -15.794 3.342 -0.071 1.00 0.00 20 GLU A N 7
ATOM 6035 C CA . GLU A 1 20 ? -16.989 3.151 -0.885 1.00 0.00 20 GLU A CA 7
ATOM 6036 C C . GLU A 1 20 ? -16.623 2.632 -2.272 1.00 0.00 20 GLU A C 7
ATOM 6037 O O . GLU A 1 20 ? -17.203 1.659 -2.753 1.00 0.00 20 GLU A O 7
ATOM 6049 N N . GLU A 1 21 ? -15.659 3.289 -2.908 1.00 0.00 21 GLU A N 7
ATOM 6050 C CA . GLU A 1 21 ? -15.218 2.893 -4.241 1.00 0.00 21 GLU A CA 7
ATOM 6051 C C . GLU A 1 21 ? -14.519 1.539 -4.203 1.00 0.00 21 GLU A C 7
ATOM 6052 O O . GLU A 1 21 ? -14.637 0.742 -5.134 1.00 0.00 21 GLU A O 7
ATOM 6064 N N . TRP A 1 22 ? -13.791 1.283 -3.120 1.00 0.00 22 TRP A N 7
ATOM 6065 C CA . TRP A 1 22 ? -13.073 0.023 -2.961 1.00 0.00 22 TRP A CA 7
ATOM 6066 C C . TRP A 1 22 ? -14.023 -1.167 -3.065 1.00 0.00 22 TRP A C 7
ATOM 6067 O O . TRP A 1 22 ? -13.623 -2.260 -3.466 1.00 0.00 22 TRP A O 7
ATOM 6088 N N . ASP A 1 23 ? -15.282 -0.947 -2.699 1.00 0.00 23 ASP A N 7
ATOM 6089 C CA . ASP A 1 23 ? -16.288 -2.002 -2.751 1.00 0.00 23 ASP A CA 7
ATOM 6090 C C . ASP A 1 23 ? -16.841 -2.164 -4.163 1.00 0.00 23 ASP A C 7
ATOM 6091 O O . ASP A 1 23 ? -17.315 -3.238 -4.535 1.00 0.00 23 ASP A O 7
ATOM 6100 N N . LEU A 1 24 ? -16.783 -1.092 -4.948 1.00 0.00 24 LEU A N 7
ATOM 6101 C CA . LEU A 1 24 ? -17.283 -1.119 -6.318 1.00 0.00 24 LEU A CA 7
ATOM 6102 C C . LEU A 1 24 ? -16.160 -1.415 -7.311 1.00 0.00 24 LEU A C 7
ATOM 6103 O O . LEU A 1 24 ? -16.283 -1.127 -8.501 1.00 0.00 24 LEU A O 7
ATOM 6119 N N . LEU A 1 25 ? -15.068 -1.991 -6.817 1.00 0.00 25 LEU A N 7
ATOM 6120 C CA . LEU A 1 25 ? -13.930 -2.323 -7.666 1.00 0.00 25 LEU A CA 7
ATOM 6121 C C . LEU A 1 25 ? -13.943 -3.802 -8.039 1.00 0.00 25 LEU A C 7
ATOM 6122 O O . LEU A 1 25 ? -14.677 -4.596 -7.450 1.00 0.00 25 LEU A O 7
ATOM 6138 N N . ASP A 1 26 ? -13.125 -4.166 -9.022 1.00 0.00 26 ASP A N 7
ATOM 6139 C CA . ASP A 1 26 ? -13.041 -5.551 -9.474 1.00 0.00 26 ASP A CA 7
ATOM 6140 C C . ASP A 1 26 ? -11.809 -6.239 -8.897 1.00 0.00 26 ASP A C 7
ATOM 6141 O O . ASP A 1 26 ? -11.054 -5.641 -8.129 1.00 0.00 26 ASP A O 7
ATOM 6150 N N . SER A 1 27 ? -11.611 -7.498 -9.271 1.00 0.00 27 SER A N 7
ATOM 6151 C CA . SER A 1 27 ? -10.470 -8.268 -8.790 1.00 0.00 27 SER A CA 7
ATOM 6152 C C . SER A 1 27 ? -9.163 -7.701 -9.335 1.00 0.00 27 SER A C 7
ATOM 6153 O O . SER A 1 27 ? -8.123 -7.773 -8.681 1.00 0.00 27 SER A O 7
ATOM 6161 N N . SER A 1 28 ? -9.224 -7.139 -10.537 1.00 0.00 28 SER A N 7
ATOM 6162 C CA . SER A 1 28 ? -8.046 -6.560 -11.172 1.00 0.00 28 SER A CA 7
ATOM 6163 C C . SER A 1 28 ? -7.595 -5.303 -10.434 1.00 0.00 28 SER A C 7
ATOM 6164 O O . SER A 1 28 ? -6.399 -5.077 -10.244 1.00 0.00 28 SER A O 7
ATOM 6172 N N . GLN A 1 29 ? -8.560 -4.487 -10.022 1.00 0.00 29 GLN A N 7
ATOM 6173 C CA . GLN A 1 29 ? -8.263 -3.252 -9.305 1.00 0.00 29 GLN A CA 7
ATOM 6174 C C . GLN A 1 29 ? -7.846 -3.544 -7.867 1.00 0.00 29 GLN A C 7
ATOM 6175 O O . GLN A 1 29 ? -6.862 -2.996 -7.372 1.00 0.00 29 GLN A O 7
ATOM 6189 N N . LYS A 1 30 ? -8.604 -4.409 -7.202 1.00 0.00 30 LYS A N 7
ATOM 6190 C CA . LYS A 1 30 ? -8.317 -4.776 -5.821 1.00 0.00 30 LYS A CA 7
ATOM 6191 C C . LYS A 1 30 ? -6.926 -5.391 -5.695 1.00 0.00 30 LYS A C 7
ATOM 6192 O O . LYS A 1 30 ? -6.302 -5.324 -4.636 1.00 0.00 30 LYS A O 7
ATOM 6211 N N . ARG A 1 31 ? -6.447 -5.991 -6.780 1.00 0.00 31 ARG A N 7
ATOM 6212 C CA . ARG A 1 31 ? -5.132 -6.620 -6.788 1.00 0.00 31 ARG A CA 7
ATOM 6213 C C . ARG A 1 31 ? -4.051 -5.628 -7.208 1.00 0.00 31 ARG A C 7
ATOM 6214 O O . ARG A 1 31 ? -2.907 -5.718 -6.764 1.00 0.00 31 ARG A O 7
ATOM 6235 N N . LEU A 1 32 ? -4.421 -4.685 -8.068 1.00 0.00 32 LEU A N 7
ATOM 6236 C CA . LEU A 1 32 ? -3.481 -3.679 -8.549 1.00 0.00 32 LEU A CA 7
ATOM 6237 C C . LEU A 1 32 ? -3.174 -2.654 -7.465 1.00 0.00 32 LEU A C 7
ATOM 6238 O O . LEU A 1 32 ? -2.029 -2.231 -7.299 1.00 0.00 32 LEU A O 7
ATOM 6254 N N . TYR A 1 33 ? -4.204 -2.257 -6.728 1.00 0.00 33 TYR A N 7
ATOM 6255 C CA . TYR A 1 33 ? -4.049 -1.282 -5.657 1.00 0.00 33 TYR A CA 7
ATOM 6256 C C . TYR A 1 33 ? -3.210 -1.854 -4.518 1.00 0.00 33 TYR A C 7
ATOM 6257 O O . TYR A 1 33 ? -2.583 -1.111 -3.762 1.00 0.00 33 TYR A O 7
ATOM 6275 N N . GLU A 1 34 ? -3.204 -3.178 -4.400 1.00 0.00 34 GLU A N 7
ATOM 6276 C CA . GLU A 1 34 ? -2.441 -3.848 -3.353 1.00 0.00 34 GLU A CA 7
ATOM 6277 C C . GLU A 1 34 ? -0.984 -4.029 -3.770 1.00 0.00 34 GLU A C 7
ATOM 6278 O O . GLU A 1 34 ? -0.085 -4.036 -2.930 1.00 0.00 34 GLU A O 7
ATOM 6290 N N . GLU A 1 35 ? -0.761 -4.174 -5.072 1.00 0.00 35 GLU A N 7
ATOM 6291 C CA . GLU A 1 35 ? 0.587 -4.355 -5.600 1.00 0.00 35 GLU A CA 7
ATOM 6292 C C . GLU A 1 35 ? 1.475 -3.164 -5.252 1.00 0.00 35 GLU A C 7
ATOM 6293 O O . GLU A 1 35 ? 2.681 -3.312 -5.058 1.00 0.00 35 GLU A O 7
ATOM 6305 N N . VAL A 1 36 ? 0.870 -1.982 -5.177 1.00 0.00 36 VAL A N 7
ATOM 6306 C CA . VAL A 1 36 ? 1.606 -0.767 -4.854 1.00 0.00 36 VAL A CA 7
ATOM 6307 C C . VAL A 1 36 ? 1.774 -0.606 -3.347 1.00 0.00 36 VAL A C 7
ATOM 6308 O O . VAL A 1 36 ? 2.758 -0.033 -2.879 1.00 0.00 36 VAL A O 7
ATOM 6321 N N . MET A 1 37 ? 0.807 -1.116 -2.591 1.00 0.00 37 MET A N 7
ATOM 6322 C CA . MET A 1 37 ? 0.848 -1.029 -1.136 1.00 0.00 37 MET A CA 7
ATOM 6323 C C . MET A 1 37 ? 2.083 -1.734 -0.581 1.00 0.00 37 MET A C 7
ATOM 6324 O O . MET A 1 37 ? 2.620 -1.342 0.454 1.00 0.00 37 MET A O 7
ATOM 6338 N N . LEU A 1 38 ? 2.526 -2.776 -1.277 1.00 0.00 38 LEU A N 7
ATOM 6339 C CA . LEU A 1 38 ? 3.696 -3.535 -0.853 1.00 0.00 38 LEU A CA 7
ATOM 6340 C C . LEU A 1 38 ? 4.983 -2.800 -1.212 1.00 0.00 38 LEU A C 7
ATOM 6341 O O . LEU A 1 38 ? 5.988 -2.909 -0.510 1.00 0.00 38 LEU A O 7
ATOM 6357 N N . GLU A 1 39 ? 4.944 -2.050 -2.309 1.00 0.00 39 GLU A N 7
ATOM 6358 C CA . GLU A 1 39 ? 6.108 -1.297 -2.760 1.00 0.00 39 GLU A CA 7
ATOM 6359 C C . GLU A 1 39 ? 6.473 -0.205 -1.758 1.00 0.00 39 GLU A C 7
ATOM 6360 O O . GLU A 1 39 ? 7.644 0.144 -1.604 1.00 0.00 39 GLU A O 7
ATOM 6372 N N . THR A 1 40 ? 5.463 0.330 -1.079 1.00 0.00 40 THR A N 7
ATOM 6373 C CA . THR A 1 40 ? 5.679 1.382 -0.092 1.00 0.00 40 THR A CA 7
ATOM 6374 C C . THR A 1 40 ? 5.499 0.845 1.325 1.00 0.00 40 THR A C 7
ATOM 6375 O O . THR A 1 40 ? 4.877 1.489 2.170 1.00 0.00 40 THR A O 7
ATOM 6386 N N . TYR A 1 41 ? 6.048 -0.339 1.577 1.00 0.00 41 TYR A N 7
ATOM 6387 C CA . TYR A 1 41 ? 5.948 -0.962 2.892 1.00 0.00 41 TYR A CA 7
ATOM 6388 C C . TYR A 1 41 ? 7.035 -2.015 3.079 1.00 0.00 41 TYR A C 7
ATOM 6389 O O . TYR A 1 41 ? 7.805 -1.964 4.038 1.00 0.00 41 TYR A O 7
ATOM 6407 N N . GLN A 1 42 ? 7.090 -2.971 2.158 1.00 0.00 42 GLN A N 7
ATOM 6408 C CA . GLN A 1 42 ? 8.082 -4.038 2.223 1.00 0.00 42 GLN A CA 7
ATOM 6409 C C . GLN A 1 42 ? 9.440 -3.550 1.731 1.00 0.00 42 GLN A C 7
ATOM 6410 O O . GLN A 1 42 ? 10.482 -4.023 2.187 1.00 0.00 42 GLN A O 7
ATOM 6424 N N . ASN A 1 43 ? 9.423 -2.603 0.800 1.00 0.00 43 ASN A N 7
ATOM 6425 C CA . ASN A 1 43 ? 10.655 -2.052 0.247 1.00 0.00 43 ASN A CA 7
ATOM 6426 C C . ASN A 1 43 ? 11.001 -0.721 0.907 1.00 0.00 43 ASN A C 7
ATOM 6427 O O . ASN A 1 43 ? 12.172 -0.409 1.119 1.00 0.00 43 ASN A O 7
ATOM 6438 N N . LEU A 1 44 ? 9.974 0.058 1.228 1.00 0.00 44 LEU A N 7
ATOM 6439 C CA . LEU A 1 44 ? 10.169 1.357 1.864 1.00 0.00 44 LEU A CA 7
ATOM 6440 C C . LEU A 1 44 ? 11.023 2.268 0.987 1.00 0.00 44 LEU A C 7
ATOM 6441 O O . LEU A 1 44 ? 11.770 3.108 1.489 1.00 0.00 44 LEU A O 7
ATOM 6457 N N . THR A 1 45 ? 10.905 2.096 -0.325 1.00 0.00 45 THR A N 7
ATOM 6458 C CA . THR A 1 45 ? 11.665 2.902 -1.274 1.00 0.00 45 THR A CA 7
ATOM 6459 C C . THR A 1 45 ? 11.311 4.382 -1.151 1.00 0.00 45 THR A C 7
ATOM 6460 O O . THR A 1 45 ? 12.066 5.247 -1.596 1.00 0.00 45 THR A O 7
ATOM 6471 N N . ASP A 1 46 ? 10.164 4.667 -0.545 1.00 0.00 46 ASP A N 7
ATOM 6472 C CA . ASP A 1 46 ? 9.717 6.043 -0.366 1.00 0.00 46 ASP A CA 7
ATOM 6473 C C . ASP A 1 46 ? 10.587 6.770 0.657 1.00 0.00 46 ASP A C 7
ATOM 6474 O O . ASP A 1 46 ? 10.128 7.114 1.745 1.00 0.00 46 ASP A O 7
ATOM 6483 N N . ILE A 1 47 ? 11.846 6.999 0.297 1.00 0.00 47 ILE A N 7
ATOM 6484 C CA . ILE A 1 47 ? 12.780 7.684 1.181 1.00 0.00 47 ILE A CA 7
ATOM 6485 C C . ILE A 1 47 ? 13.188 9.039 0.610 1.00 0.00 47 ILE A C 7
ATOM 6486 O O . ILE A 1 47 ? 13.425 9.990 1.352 1.00 0.00 47 ILE A O 7
ATOM 6502 N N . GLY A 1 48 ? 13.267 9.117 -0.715 1.00 0.00 48 GLY A N 7
ATOM 6503 C CA . GLY A 1 48 ? 13.646 10.357 -1.363 1.00 0.00 48 GLY A CA 7
ATOM 6504 C C . GLY A 1 48 ? 15.119 10.397 -1.724 1.00 0.00 48 GLY A C 7
ATOM 6505 O O . GLY A 1 48 ? 15.505 11.017 -2.715 1.00 0.00 48 GLY A O 7
ATOM 6509 N N . TYR A 1 49 ? 15.941 9.734 -0.917 1.00 0.00 49 TYR A N 7
ATOM 6510 C CA . TYR A 1 49 ? 17.379 9.696 -1.156 1.00 0.00 49 TYR A CA 7
ATOM 6511 C C . TYR A 1 49 ? 17.883 8.256 -1.212 1.00 0.00 49 TYR A C 7
ATOM 6512 O O . TYR A 1 49 ? 17.601 7.456 -0.320 1.00 0.00 49 TYR A O 7
ATOM 6530 N N . ASN A 1 50 ? 18.627 7.937 -2.264 1.00 0.00 50 ASN A N 7
ATOM 6531 C CA . ASN A 1 50 ? 19.170 6.594 -2.436 1.00 0.00 50 ASN A CA 7
ATOM 6532 C C . ASN A 1 50 ? 20.657 6.561 -2.094 1.00 0.00 50 ASN A C 7
ATOM 6533 O O . ASN A 1 50 ? 21.466 7.226 -2.739 1.00 0.00 50 ASN A O 7
ATOM 6544 N N . TRP A 1 51 ? 21.009 5.780 -1.078 1.00 0.00 51 TRP A N 7
ATOM 6545 C CA . TRP A 1 51 ? 22.399 5.660 -0.654 1.00 0.00 51 TRP A CA 7
ATOM 6546 C C . TRP A 1 51 ? 22.762 4.211 -0.333 1.00 0.00 51 TRP A C 7
ATOM 6547 O O . TRP A 1 51 ? 23.797 3.944 0.276 1.00 0.00 51 TRP A O 7
ATOM 6568 N N . GLN A 1 52 ? 21.907 3.277 -0.746 1.00 0.00 52 GLN A N 7
ATOM 6569 C CA . GLN A 1 52 ? 22.148 1.859 -0.497 1.00 0.00 52 GLN A CA 7
ATOM 6570 C C . GLN A 1 52 ? 22.366 1.099 -1.802 1.00 0.00 52 GLN A C 7
ATOM 6571 O O . GLN A 1 52 ? 23.049 0.076 -1.831 1.00 0.00 52 GLN A O 7
ATOM 6585 N N . ASP A 1 53 ? 21.780 1.607 -2.877 1.00 0.00 53 ASP A N 7
ATOM 6586 C CA . ASP A 1 53 ? 21.904 0.979 -4.188 1.00 0.00 53 ASP A CA 7
ATOM 6587 C C . ASP A 1 53 ? 22.553 1.928 -5.191 1.00 0.00 53 ASP A C 7
ATOM 6588 O O . ASP A 1 53 ? 23.302 1.499 -6.070 1.00 0.00 53 ASP A O 7
ATOM 6597 N N . HIS A 1 54 ? 22.259 3.218 -5.058 1.00 0.00 54 HIS A N 7
ATOM 6598 C CA . HIS A 1 54 ? 22.814 4.226 -5.955 1.00 0.00 54 HIS A CA 7
ATOM 6599 C C . HIS A 1 54 ? 22.349 3.991 -7.390 1.00 0.00 54 HIS A C 7
ATOM 6600 O O . HIS A 1 54 ? 23.125 4.129 -8.335 1.00 0.00 54 HIS A O 7
ATOM 6614 N N . HIS A 1 55 ? 21.078 3.634 -7.543 1.00 0.00 55 HIS A N 7
ATOM 6615 C CA . HIS A 1 55 ? 20.509 3.378 -8.861 1.00 0.00 55 HIS A CA 7
ATOM 6616 C C . HIS A 1 55 ? 19.204 4.145 -9.047 1.00 0.00 55 HIS A C 7
ATOM 6617 O O . HIS A 1 55 ? 18.287 4.038 -8.233 1.00 0.00 55 HIS A O 7
ATOM 6631 N N . ILE A 1 56 ? 19.126 4.920 -10.125 1.00 0.00 56 ILE A N 7
ATOM 6632 C CA . ILE A 1 56 ? 17.934 5.705 -10.419 1.00 0.00 56 ILE A CA 7
ATOM 6633 C C . ILE A 1 56 ? 16.777 4.806 -10.845 1.00 0.00 56 ILE A C 7
ATOM 6634 O O . ILE A 1 56 ? 16.898 4.029 -11.792 1.00 0.00 56 ILE A O 7
ATOM 6650 N N . GLU A 1 57 ? 15.657 4.919 -10.138 1.00 0.00 57 GLU A N 7
ATOM 6651 C CA . GLU A 1 57 ? 14.477 4.116 -10.443 1.00 0.00 57 GLU A CA 7
ATOM 6652 C C . GLU A 1 57 ? 13.500 4.897 -11.316 1.00 0.00 57 GLU A C 7
ATOM 6653 O O . GLU A 1 57 ? 13.779 6.027 -11.720 1.00 0.00 57 GLU A O 7
ATOM 6665 N N . GLU A 1 58 ? 12.355 4.290 -11.604 1.00 0.00 58 GLU A N 7
ATOM 6666 C CA . GLU A 1 58 ? 11.337 4.929 -12.430 1.00 0.00 58 GLU A CA 7
ATOM 6667 C C . GLU A 1 58 ? 9.958 4.340 -12.150 1.00 0.00 58 GLU A C 7
ATOM 6668 O O . GLU A 1 58 ? 9.811 3.453 -11.309 1.00 0.00 58 GLU A O 7
ATOM 6680 N N . SER A 1 59 ? 8.952 4.839 -12.859 1.00 0.00 59 SER A N 7
ATOM 6681 C CA . SER A 1 59 ? 7.584 4.362 -12.687 1.00 0.00 59 SER A CA 7
ATOM 6682 C C . SER A 1 59 ? 7.122 3.582 -13.914 1.00 0.00 59 SER A C 7
ATOM 6683 O O . SER A 1 59 ? 6.081 3.884 -14.499 1.00 0.00 59 SER A O 7
ATOM 6691 N N . GLY A 1 60 ? 7.902 2.578 -14.299 1.00 0.00 60 GLY A N 7
ATOM 6692 C CA . GLY A 1 60 ? 7.557 1.770 -15.454 1.00 0.00 60 GLY A CA 7
ATOM 6693 C C . GLY A 1 60 ? 8.589 0.696 -15.740 1.00 0.00 60 GLY A C 7
ATOM 6694 O O . GLY A 1 60 ? 9.529 0.924 -16.503 1.00 0.00 60 GLY A O 7
ATOM 6698 N N . PRO A 1 61 ? 8.441 -0.497 -15.139 1.00 0.00 61 PRO A N 7
ATOM 6699 C CA . PRO A 1 61 ? 9.378 -1.608 -15.345 1.00 0.00 61 PRO A CA 7
ATOM 6700 C C . PRO A 1 61 ? 9.600 -1.911 -16.823 1.00 0.00 61 PRO A C 7
ATOM 6701 O O . PRO A 1 61 ? 10.701 -2.277 -17.233 1.00 0.00 61 PRO A O 7
ATOM 6712 N N . SER A 1 62 ? 8.546 -1.757 -17.618 1.00 0.00 62 SER A N 7
ATOM 6713 C CA . SER A 1 62 ? 8.626 -2.014 -19.051 1.00 0.00 62 SER A CA 7
ATOM 6714 C C . SER A 1 62 ? 9.431 -0.927 -19.755 1.00 0.00 62 SER A C 7
ATOM 6715 O O . SER A 1 62 ? 9.183 0.263 -19.565 1.00 0.00 62 SER A O 7
ATOM 6723 N N . SER A 1 63 ? 10.397 -1.344 -20.567 1.00 0.00 63 SER A N 7
ATOM 6724 C CA . SER A 1 63 ? 11.239 -0.404 -21.298 1.00 0.00 63 SER A CA 7
ATOM 6725 C C . SER A 1 63 ? 11.369 -0.816 -22.761 1.00 0.00 63 SER A C 7
ATOM 6726 O O . SER A 1 63 ? 12.395 -0.571 -23.396 1.00 0.00 63 SER A O 7
ATOM 6734 N N . GLY A 1 64 ? 10.323 -1.442 -23.291 1.00 0.00 64 GLY A N 7
ATOM 6735 C CA . GLY A 1 64 ? 10.342 -1.877 -24.675 1.00 0.00 64 GLY A CA 7
ATOM 6736 C C . GLY A 1 64 ? 10.180 -0.725 -25.647 1.00 0.00 64 GLY A C 7
ATOM 6737 O O . GLY A 1 64 ? 9.855 0.393 -25.195 1.00 0.00 64 GLY A O 7
ATOM 6742 N N . GLY A 1 1 ? -17.400 31.706 -23.117 1.00 0.00 1 GLY A N 8
ATOM 6743 C CA . GLY A 1 1 ? -17.233 32.992 -22.386 1.00 0.00 1 GLY A CA 8
ATOM 6744 C C . GLY A 1 1 ? -16.273 32.875 -21.218 1.00 0.00 1 GLY A C 8
ATOM 6745 O O . GLY A 1 1 ? -15.537 31.894 -21.108 1.00 0.00 1 GLY A O 8
ATOM 6751 N N . SER A 1 2 ? -16.281 33.877 -20.346 1.00 0.00 2 SER A N 8
ATOM 6752 C CA . SER A 1 2 ? -15.403 33.883 -19.181 1.00 0.00 2 SER A CA 8
ATOM 6753 C C . SER A 1 2 ? -16.055 34.618 -18.013 1.00 0.00 2 SER A C 8
ATOM 6754 O O . SER A 1 2 ? -15.724 35.768 -17.727 1.00 0.00 2 SER A O 8
ATOM 6762 N N . SER A 1 3 ? -16.984 33.944 -17.341 1.00 0.00 3 SER A N 8
ATOM 6763 C CA . SER A 1 3 ? -17.682 34.532 -16.204 1.00 0.00 3 SER A CA 8
ATOM 6764 C C . SER A 1 3 ? -17.464 33.701 -14.944 1.00 0.00 3 SER A C 8
ATOM 6765 O O . SER A 1 3 ? -17.239 34.243 -13.861 1.00 0.00 3 SER A O 8
ATOM 6773 N N . GLY A 1 4 ? -17.533 32.382 -15.092 1.00 0.00 4 GLY A N 8
ATOM 6774 C CA . GLY A 1 4 ? -17.342 31.497 -13.958 1.00 0.00 4 GLY A CA 8
ATOM 6775 C C . GLY A 1 4 ? -16.658 30.201 -14.343 1.00 0.00 4 GLY A C 8
ATOM 6776 O O . GLY A 1 4 ? -15.739 30.195 -15.161 1.00 0.00 4 GLY A O 8
ATOM 6780 N N . SER A 1 5 ? -17.106 29.099 -13.751 1.00 0.00 5 SER A N 8
ATOM 6781 C CA . SER A 1 5 ? -16.531 27.789 -14.037 1.00 0.00 5 SER A CA 8
ATOM 6782 C C . SER A 1 5 ? -15.049 27.757 -13.683 1.00 0.00 5 SER A C 8
ATOM 6783 O O . SER A 1 5 ? -14.192 28.013 -14.529 1.00 0.00 5 SER A O 8
ATOM 6791 N N . SER A 1 6 ? -14.753 27.440 -12.426 1.00 0.00 6 SER A N 8
ATOM 6792 C CA . SER A 1 6 ? -13.373 27.374 -11.959 1.00 0.00 6 SER A CA 8
ATOM 6793 C C . SER A 1 6 ? -13.174 26.190 -11.018 1.00 0.00 6 SER A C 8
ATOM 6794 O O . SER A 1 6 ? -13.876 26.056 -10.016 1.00 0.00 6 SER A O 8
ATOM 6802 N N . GLY A 1 7 ? -12.211 25.335 -11.347 1.00 0.00 7 GLY A N 8
ATOM 6803 C CA . GLY A 1 7 ? -11.937 24.173 -10.521 1.00 0.00 7 GLY A CA 8
ATOM 6804 C C . GLY A 1 7 ? -10.753 24.386 -9.598 1.00 0.00 7 GLY A C 8
ATOM 6805 O O . GLY A 1 7 ? -9.991 25.338 -9.764 1.00 0.00 7 GLY A O 8
ATOM 6809 N N . VAL A 1 8 ? -10.598 23.496 -8.623 1.00 0.00 8 VAL A N 8
ATOM 6810 C CA . VAL A 1 8 ? -9.499 23.591 -7.670 1.00 0.00 8 VAL A CA 8
ATOM 6811 C C . VAL A 1 8 ? -8.448 22.518 -7.937 1.00 0.00 8 VAL A C 8
ATOM 6812 O O . VAL A 1 8 ? -8.771 21.411 -8.368 1.00 0.00 8 VAL A O 8
ATOM 6825 N N . THR A 1 9 ? -7.189 22.854 -7.679 1.00 0.00 9 THR A N 8
ATOM 6826 C CA . THR A 1 9 ? -6.089 21.919 -7.890 1.00 0.00 9 THR A CA 8
ATOM 6827 C C . THR A 1 9 ? -6.171 20.752 -6.913 1.00 0.00 9 THR A C 8
ATOM 6828 O O . THR A 1 9 ? -5.624 20.813 -5.811 1.00 0.00 9 THR A O 8
ATOM 6839 N N . TYR A 1 10 ? -6.857 19.690 -7.322 1.00 0.00 10 TYR A N 8
ATOM 6840 C CA . TYR A 1 10 ? -7.007 18.509 -6.480 1.00 0.00 10 TYR A CA 8
ATOM 6841 C C . TYR A 1 10 ? -7.034 17.238 -7.323 1.00 0.00 10 TYR A C 8
ATOM 6842 O O . TYR A 1 10 ? -7.667 16.248 -6.952 1.00 0.00 10 TYR A O 8
ATOM 6860 N N . ASP A 1 11 ? -6.344 17.270 -8.458 1.00 0.00 11 ASP A N 8
ATOM 6861 C CA . ASP A 1 11 ? -6.289 16.119 -9.352 1.00 0.00 11 ASP A CA 8
ATOM 6862 C C . ASP A 1 11 ? -5.412 15.018 -8.762 1.00 0.00 11 ASP A C 8
ATOM 6863 O O . ASP A 1 11 ? -4.320 14.744 -9.260 1.00 0.00 11 ASP A O 8
ATOM 6872 N N . ASP A 1 12 ? -5.899 14.390 -7.696 1.00 0.00 12 ASP A N 8
ATOM 6873 C CA . ASP A 1 12 ? -5.161 13.320 -7.035 1.00 0.00 12 ASP A CA 8
ATOM 6874 C C . ASP A 1 12 ? -6.008 12.057 -6.930 1.00 0.00 12 ASP A C 8
ATOM 6875 O O . ASP A 1 12 ? -5.846 11.264 -6.003 1.00 0.00 12 ASP A O 8
ATOM 6884 N N . VAL A 1 13 ? -6.917 11.877 -7.882 1.00 0.00 13 VAL A N 8
ATOM 6885 C CA . VAL A 1 13 ? -7.788 10.711 -7.888 1.00 0.00 13 VAL A CA 8
ATOM 6886 C C . VAL A 1 13 ? -7.263 9.630 -8.828 1.00 0.00 13 VAL A C 8
ATOM 6887 O O . VAL A 1 13 ? -8.037 8.874 -9.414 1.00 0.00 13 VAL A O 8
ATOM 6900 N N . HIS A 1 14 ? -5.944 9.562 -8.964 1.00 0.00 14 HIS A N 8
ATOM 6901 C CA . HIS A 1 14 ? -5.316 8.572 -9.830 1.00 0.00 14 HIS A CA 8
ATOM 6902 C C . HIS A 1 14 ? -5.062 7.274 -9.071 1.00 0.00 14 HIS A C 8
ATOM 6903 O O . HIS A 1 14 ? -4.057 7.138 -8.372 1.00 0.00 14 HIS A O 8
ATOM 6917 N N . MET A 1 15 ? -5.981 6.322 -9.209 1.00 0.00 15 MET A N 8
ATOM 6918 C CA . MET A 1 15 ? -5.859 5.035 -8.533 1.00 0.00 15 MET A CA 8
ATOM 6919 C C . MET A 1 15 ? -5.985 5.204 -7.022 1.00 0.00 15 MET A C 8
ATOM 6920 O O . MET A 1 15 ? -5.380 4.459 -6.251 1.00 0.00 15 MET A O 8
ATOM 6934 N N . ASN A 1 16 ? -6.777 6.188 -6.607 1.00 0.00 16 ASN A N 8
ATOM 6935 C CA . ASN A 1 16 ? -6.986 6.456 -5.188 1.00 0.00 16 ASN A CA 8
ATOM 6936 C C . ASN A 1 16 ? -8.423 6.142 -4.782 1.00 0.00 16 ASN A C 8
ATOM 6937 O O . ASN A 1 16 ? -9.169 7.028 -4.364 1.00 0.00 16 ASN A O 8
ATOM 6948 N N . PHE A 1 17 ? -8.805 4.877 -4.910 1.00 0.00 17 PHE A N 8
ATOM 6949 C CA . PHE A 1 17 ? -10.153 4.446 -4.558 1.00 0.00 17 PHE A CA 8
ATOM 6950 C C . PHE A 1 17 ? -10.337 4.418 -3.043 1.00 0.00 17 PHE A C 8
ATOM 6951 O O . PHE A 1 17 ? -9.575 3.768 -2.328 1.00 0.00 17 PHE A O 8
ATOM 6968 N N . THR A 1 18 ? -11.354 5.126 -2.564 1.00 0.00 18 THR A N 8
ATOM 6969 C CA . THR A 1 18 ? -11.638 5.182 -1.134 1.00 0.00 18 THR A CA 8
ATOM 6970 C C . THR A 1 18 ? -12.270 3.879 -0.653 1.00 0.00 18 THR A C 8
ATOM 6971 O O . THR A 1 18 ? -12.392 2.919 -1.414 1.00 0.00 18 THR A O 8
ATOM 6982 N N . GLU A 1 19 ? -12.670 3.853 0.614 1.00 0.00 19 GLU A N 8
ATOM 6983 C CA . GLU A 1 19 ? -13.289 2.668 1.197 1.00 0.00 19 GLU A CA 8
ATOM 6984 C C . GLU A 1 19 ? -14.564 2.296 0.446 1.00 0.00 19 GLU A C 8
ATOM 6985 O O . GLU A 1 19 ? -14.788 1.128 0.123 1.00 0.00 19 GLU A O 8
ATOM 6997 N N . GLU A 1 20 ? -15.395 3.295 0.170 1.00 0.00 20 GLU A N 8
ATOM 6998 C CA . GLU A 1 20 ? -16.648 3.072 -0.544 1.00 0.00 20 GLU A CA 8
ATOM 6999 C C . GLU A 1 20 ? -16.386 2.518 -1.941 1.00 0.00 20 GLU A C 8
ATOM 7000 O O . GLU A 1 20 ? -16.961 1.502 -2.334 1.00 0.00 20 GLU A O 8
ATOM 7012 N N . GLU A 1 21 ? -15.515 3.191 -2.685 1.00 0.00 21 GLU A N 8
ATOM 7013 C CA . GLU A 1 21 ? -15.177 2.766 -4.039 1.00 0.00 21 GLU A CA 8
ATOM 7014 C C . GLU A 1 21 ? -14.481 1.409 -4.025 1.00 0.00 21 GLU A C 8
ATOM 7015 O O . GLU A 1 21 ? -14.637 0.612 -4.949 1.00 0.00 21 GLU A O 8
ATOM 7027 N N . TRP A 1 22 ? -13.712 1.155 -2.971 1.00 0.00 22 TRP A N 8
ATOM 7028 C CA . TRP A 1 22 ? -12.990 -0.107 -2.836 1.00 0.00 22 TRP A CA 8
ATOM 7029 C C . TRP A 1 22 ? -13.941 -1.297 -2.927 1.00 0.00 22 TRP A C 8
ATOM 7030 O O . TRP A 1 22 ? -13.555 -2.380 -3.364 1.00 0.00 22 TRP A O 8
ATOM 7051 N N . ASP A 1 23 ? -15.186 -1.086 -2.511 1.00 0.00 23 ASP A N 8
ATOM 7052 C CA . ASP A 1 23 ? -16.192 -2.141 -2.546 1.00 0.00 23 ASP A CA 8
ATOM 7053 C C . ASP A 1 23 ? -16.804 -2.270 -3.939 1.00 0.00 23 ASP A C 8
ATOM 7054 O O . ASP A 1 23 ? -17.300 -3.333 -4.312 1.00 0.00 23 ASP A O 8
ATOM 7063 N N . LEU A 1 24 ? -16.769 -1.181 -4.702 1.00 0.00 24 LEU A N 8
ATOM 7064 C CA . LEU A 1 24 ? -17.325 -1.177 -6.051 1.00 0.00 24 LEU A CA 8
ATOM 7065 C C . LEU A 1 24 ? -16.244 -1.449 -7.096 1.00 0.00 24 LEU A C 8
ATOM 7066 O O . LEU A 1 24 ? -16.417 -1.135 -8.274 1.00 0.00 24 LEU A O 8
ATOM 7082 N N . LEU A 1 25 ? -15.133 -2.034 -6.661 1.00 0.00 25 LEU A N 8
ATOM 7083 C CA . LEU A 1 25 ? -14.031 -2.348 -7.565 1.00 0.00 25 LEU A CA 8
ATOM 7084 C C . LEU A 1 25 ? -14.013 -3.836 -7.899 1.00 0.00 25 LEU A C 8
ATOM 7085 O O . LEU A 1 25 ? -14.763 -4.621 -7.321 1.00 0.00 25 LEU A O 8
ATOM 7101 N N . ASP A 1 26 ? -13.150 -4.216 -8.836 1.00 0.00 26 ASP A N 8
ATOM 7102 C CA . ASP A 1 26 ? -13.033 -5.611 -9.244 1.00 0.00 26 ASP A CA 8
ATOM 7103 C C . ASP A 1 26 ? -11.733 -6.219 -8.731 1.00 0.00 26 ASP A C 8
ATOM 7104 O O . ASP A 1 26 ? -10.884 -5.518 -8.178 1.00 0.00 26 ASP A O 8
ATOM 7113 N N . SER A 1 27 ? -11.582 -7.526 -8.917 1.00 0.00 27 SER A N 8
ATOM 7114 C CA . SER A 1 27 ? -10.383 -8.228 -8.472 1.00 0.00 27 SER A CA 8
ATOM 7115 C C . SER A 1 27 ? -9.134 -7.643 -9.125 1.00 0.00 27 SER A C 8
ATOM 7116 O O . SER A 1 27 ? -8.044 -7.689 -8.554 1.00 0.00 27 SER A O 8
ATOM 7124 N N . SER A 1 28 ? -9.300 -7.096 -10.325 1.00 0.00 28 SER A N 8
ATOM 7125 C CA . SER A 1 28 ? -8.186 -6.503 -11.055 1.00 0.00 28 SER A CA 8
ATOM 7126 C C . SER A 1 28 ? -7.727 -5.207 -10.393 1.00 0.00 28 SER A C 8
ATOM 7127 O O . SER A 1 28 ? -6.529 -4.946 -10.280 1.00 0.00 28 SER A O 8
ATOM 7135 N N . GLN A 1 29 ? -8.688 -4.397 -9.959 1.00 0.00 29 GLN A N 8
ATOM 7136 C CA . GLN A 1 29 ? -8.381 -3.127 -9.310 1.00 0.00 29 GLN A CA 8
ATOM 7137 C C . GLN A 1 29 ? -7.942 -3.345 -7.866 1.00 0.00 29 GLN A C 8
ATOM 7138 O O . GLN A 1 29 ? -7.128 -2.590 -7.333 1.00 0.00 29 GLN A O 8
ATOM 7152 N N . LYS A 1 30 ? -8.489 -4.379 -7.237 1.00 0.00 30 LYS A N 8
ATOM 7153 C CA . LYS A 1 30 ? -8.158 -4.695 -5.853 1.00 0.00 30 LYS A CA 8
ATOM 7154 C C . LYS A 1 30 ? -6.710 -5.160 -5.726 1.00 0.00 30 LYS A C 8
ATOM 7155 O O . LYS A 1 30 ? -6.027 -4.833 -4.755 1.00 0.00 30 LYS A O 8
ATOM 7174 N N . ARG A 1 31 ? -6.247 -5.926 -6.709 1.00 0.00 31 ARG A N 8
ATOM 7175 C CA . ARG A 1 31 ? -4.879 -6.433 -6.699 1.00 0.00 31 ARG A CA 8
ATOM 7176 C C . ARG A 1 31 ? -3.903 -5.391 -7.234 1.00 0.00 31 ARG A C 8
ATOM 7177 O O . ARG A 1 31 ? -2.759 -5.313 -6.788 1.00 0.00 31 ARG A O 8
ATOM 7198 N N . LEU A 1 32 ? -4.362 -4.591 -8.192 1.00 0.00 32 LEU A N 8
ATOM 7199 C CA . LEU A 1 32 ? -3.526 -3.555 -8.785 1.00 0.00 32 LEU A CA 8
ATOM 7200 C C . LEU A 1 32 ? -3.222 -2.459 -7.771 1.00 0.00 32 LEU A C 8
ATOM 7201 O O . LEU A 1 32 ? -2.089 -1.987 -7.671 1.00 0.00 32 LEU A O 8
ATOM 7217 N N . TYR A 1 33 ? -4.240 -2.064 -7.019 1.00 0.00 33 TYR A N 8
ATOM 7218 C CA . TYR A 1 33 ? -4.088 -1.028 -6.006 1.00 0.00 33 TYR A CA 8
ATOM 7219 C C . TYR A 1 33 ? -3.179 -1.506 -4.879 1.00 0.00 33 TYR A C 8
ATOM 7220 O O . TYR A 1 33 ? -2.527 -0.705 -4.209 1.00 0.00 33 TYR A O 8
ATOM 7238 N N . GLU A 1 34 ? -3.142 -2.819 -4.677 1.00 0.00 34 GLU A N 8
ATOM 7239 C CA . GLU A 1 34 ? -2.316 -3.411 -3.631 1.00 0.00 34 GLU A CA 8
ATOM 7240 C C . GLU A 1 34 ? -0.870 -3.565 -4.099 1.00 0.00 34 GLU A C 8
ATOM 7241 O O . GLU A 1 34 ? 0.059 -3.545 -3.291 1.00 0.00 34 GLU A O 8
ATOM 7253 N N . GLU A 1 35 ? -0.688 -3.721 -5.406 1.00 0.00 35 GLU A N 8
ATOM 7254 C CA . GLU A 1 35 ? 0.644 -3.882 -5.980 1.00 0.00 35 GLU A CA 8
ATOM 7255 C C . GLU A 1 35 ? 1.548 -2.712 -5.602 1.00 0.00 35 GLU A C 8
ATOM 7256 O O . GLU A 1 35 ? 2.757 -2.877 -5.437 1.00 0.00 35 GLU A O 8
ATOM 7268 N N . VAL A 1 36 ? 0.956 -1.531 -5.469 1.00 0.00 36 VAL A N 8
ATOM 7269 C CA . VAL A 1 36 ? 1.708 -0.334 -5.112 1.00 0.00 36 VAL A CA 8
ATOM 7270 C C . VAL A 1 36 ? 1.985 -0.285 -3.613 1.00 0.00 36 VAL A C 8
ATOM 7271 O O . VAL A 1 36 ? 2.992 0.272 -3.176 1.00 0.00 36 VAL A O 8
ATOM 7284 N N . MET A 1 37 ? 1.086 -0.872 -2.830 1.00 0.00 37 MET A N 8
ATOM 7285 C CA . MET A 1 37 ? 1.234 -0.894 -1.379 1.00 0.00 37 MET A CA 8
ATOM 7286 C C . MET A 1 37 ? 2.420 -1.759 -0.966 1.00 0.00 37 MET A C 8
ATOM 7287 O O . MET A 1 37 ? 3.101 -1.468 0.018 1.00 0.00 37 MET A O 8
ATOM 7301 N N . LEU A 1 38 ? 2.663 -2.824 -1.723 1.00 0.00 38 LEU A N 8
ATOM 7302 C CA . LEU A 1 38 ? 3.768 -3.732 -1.436 1.00 0.00 38 LEU A CA 8
ATOM 7303 C C . LEU A 1 38 ? 5.103 -2.995 -1.473 1.00 0.00 38 LEU A C 8
ATOM 7304 O O . LEU A 1 38 ? 6.006 -3.287 -0.688 1.00 0.00 38 LEU A O 8
ATOM 7320 N N . GLU A 1 39 ? 5.221 -2.041 -2.390 1.00 0.00 39 GLU A N 8
ATOM 7321 C CA . GLU A 1 39 ? 6.446 -1.263 -2.529 1.00 0.00 39 GLU A CA 8
ATOM 7322 C C . GLU A 1 39 ? 6.609 -0.287 -1.368 1.00 0.00 39 GLU A C 8
ATOM 7323 O O . GLU A 1 39 ? 7.728 0.039 -0.971 1.00 0.00 39 GLU A O 8
ATOM 7335 N N . THR A 1 40 ? 5.488 0.174 -0.826 1.00 0.00 40 THR A N 8
ATOM 7336 C CA . THR A 1 40 ? 5.507 1.113 0.290 1.00 0.00 40 THR A CA 8
ATOM 7337 C C . THR A 1 40 ? 5.088 0.426 1.586 1.00 0.00 40 THR A C 8
ATOM 7338 O O . THR A 1 40 ? 4.267 0.948 2.341 1.00 0.00 40 THR A O 8
ATOM 7349 N N . TYR A 1 41 ? 5.659 -0.748 1.839 1.00 0.00 41 TYR A N 8
ATOM 7350 C CA . TYR A 1 41 ? 5.345 -1.506 3.044 1.00 0.00 41 TYR A CA 8
ATOM 7351 C C . TYR A 1 41 ? 6.353 -2.631 3.256 1.00 0.00 41 TYR A C 8
ATOM 7352 O O . TYR A 1 41 ? 6.832 -2.847 4.369 1.00 0.00 41 TYR A O 8
ATOM 7370 N N . GLN A 1 42 ? 6.670 -3.344 2.180 1.00 0.00 42 GLN A N 8
ATOM 7371 C CA . GLN A 1 42 ? 7.622 -4.446 2.249 1.00 0.00 42 GLN A CA 8
ATOM 7372 C C . GLN A 1 42 ? 9.001 -4.005 1.768 1.00 0.00 42 GLN A C 8
ATOM 7373 O O . GLN A 1 42 ? 9.770 -4.808 1.239 1.00 0.00 42 GLN A O 8
ATOM 7387 N N . ASN A 1 43 ? 9.307 -2.725 1.955 1.00 0.00 43 ASN A N 8
ATOM 7388 C CA . ASN A 1 43 ? 10.595 -2.179 1.540 1.00 0.00 43 ASN A CA 8
ATOM 7389 C C . ASN A 1 43 ? 11.083 -1.117 2.523 1.00 0.00 43 ASN A C 8
ATOM 7390 O O . ASN A 1 43 ? 11.885 -0.253 2.169 1.00 0.00 43 ASN A O 8
ATOM 7401 N N . LEU A 1 44 ? 10.597 -1.188 3.759 1.00 0.00 44 LEU A N 8
ATOM 7402 C CA . LEU A 1 44 ? 10.987 -0.233 4.789 1.00 0.00 44 LEU A CA 8
ATOM 7403 C C . LEU A 1 44 ? 12.341 -0.603 5.386 1.00 0.00 44 LEU A C 8
ATOM 7404 O O . LEU A 1 44 ? 13.216 0.249 5.542 1.00 0.00 44 LEU A O 8
ATOM 7420 N N . THR A 1 45 ? 12.506 -1.880 5.719 1.00 0.00 45 THR A N 8
ATOM 7421 C CA . THR A 1 45 ? 13.754 -2.372 6.300 1.00 0.00 45 THR A CA 8
ATOM 7422 C C . THR A 1 45 ? 13.945 -1.869 7.731 1.00 0.00 45 THR A C 8
ATOM 7423 O O . THR A 1 45 ? 15.005 -2.064 8.327 1.00 0.00 45 THR A O 8
ATOM 7434 N N . ASP A 1 46 ? 12.920 -1.222 8.280 1.00 0.00 46 ASP A N 8
ATOM 7435 C CA . ASP A 1 46 ? 12.990 -0.699 9.638 1.00 0.00 46 ASP A CA 8
ATOM 7436 C C . ASP A 1 46 ? 11.599 -0.598 10.255 1.00 0.00 46 ASP A C 8
ATOM 7437 O O . ASP A 1 46 ? 10.923 0.423 10.124 1.00 0.00 46 ASP A O 8
ATOM 7446 N N . ILE A 1 47 ? 11.176 -1.664 10.926 1.00 0.00 47 ILE A N 8
ATOM 7447 C CA . ILE A 1 47 ? 9.864 -1.697 11.563 1.00 0.00 47 ILE A CA 8
ATOM 7448 C C . ILE A 1 47 ? 9.985 -2.025 13.047 1.00 0.00 47 ILE A C 8
ATOM 7449 O O . ILE A 1 47 ? 9.140 -2.720 13.612 1.00 0.00 47 ILE A O 8
ATOM 7465 N N . GLY A 1 48 ? 11.043 -1.521 13.674 1.00 0.00 48 GLY A N 8
ATOM 7466 C CA . GLY A 1 48 ? 11.257 -1.770 15.088 1.00 0.00 48 GLY A CA 8
ATOM 7467 C C . GLY A 1 48 ? 12.523 -1.118 15.606 1.00 0.00 48 GLY A C 8
ATOM 7468 O O . GLY A 1 48 ? 13.415 -0.776 14.829 1.00 0.00 48 GLY A O 8
ATOM 7472 N N . TYR A 1 49 ? 12.602 -0.943 16.921 1.00 0.00 49 TYR A N 8
ATOM 7473 C CA . TYR A 1 49 ? 13.769 -0.327 17.540 1.00 0.00 49 TYR A CA 8
ATOM 7474 C C . TYR A 1 49 ? 13.876 -0.716 19.011 1.00 0.00 49 TYR A C 8
ATOM 7475 O O . TYR A 1 49 ? 13.344 -0.031 19.885 1.00 0.00 49 TYR A O 8
ATOM 7493 N N . ASN A 1 50 ? 14.566 -1.820 19.278 1.00 0.00 50 ASN A N 8
ATOM 7494 C CA . ASN A 1 50 ? 14.743 -2.301 20.643 1.00 0.00 50 ASN A CA 8
ATOM 7495 C C . ASN A 1 50 ? 16.216 -2.289 21.038 1.00 0.00 50 ASN A C 8
ATOM 7496 O O . ASN A 1 50 ? 17.020 -3.046 20.494 1.00 0.00 50 ASN A O 8
ATOM 7507 N N . TRP A 1 51 ? 16.562 -1.425 21.986 1.00 0.00 51 TRP A N 8
ATOM 7508 C CA . TRP A 1 51 ? 17.939 -1.313 22.455 1.00 0.00 51 TRP A CA 8
ATOM 7509 C C . TRP A 1 51 ? 18.054 -1.713 23.925 1.00 0.00 51 TRP A C 8
ATOM 7510 O O . TRP A 1 51 ? 19.003 -1.329 24.607 1.00 0.00 51 TRP A O 8
ATOM 7531 N N . GLN A 1 52 ? 17.081 -2.481 24.406 1.00 0.00 52 GLN A N 8
ATOM 7532 C CA . GLN A 1 52 ? 17.078 -2.928 25.795 1.00 0.00 52 GLN A CA 8
ATOM 7533 C C . GLN A 1 52 ? 16.871 -4.437 25.879 1.00 0.00 52 GLN A C 8
ATOM 7534 O O . GLN A 1 52 ? 15.778 -4.907 26.197 1.00 0.00 52 GLN A O 8
ATOM 7548 N N . ASP A 1 53 ? 17.927 -5.190 25.591 1.00 0.00 53 ASP A N 8
ATOM 7549 C CA . ASP A 1 53 ? 17.861 -6.647 25.635 1.00 0.00 53 ASP A CA 8
ATOM 7550 C C . ASP A 1 53 ? 19.199 -7.238 26.071 1.00 0.00 53 ASP A C 8
ATOM 7551 O O . ASP A 1 53 ? 19.891 -7.883 25.283 1.00 0.00 53 ASP A O 8
ATOM 7560 N N . HIS A 1 54 ? 19.556 -7.013 27.331 1.00 0.00 54 HIS A N 8
ATOM 7561 C CA . HIS A 1 54 ? 20.809 -7.525 27.873 1.00 0.00 54 HIS A CA 8
ATOM 7562 C C . HIS A 1 54 ? 20.649 -8.966 28.344 1.00 0.00 54 HIS A C 8
ATOM 7563 O O . HIS A 1 54 ? 21.587 -9.760 28.275 1.00 0.00 54 HIS A O 8
ATOM 7577 N N . HIS A 1 55 ? 19.453 -9.297 28.820 1.00 0.00 55 HIS A N 8
ATOM 7578 C CA . HIS A 1 55 ? 19.169 -10.644 29.302 1.00 0.00 55 HIS A CA 8
ATOM 7579 C C . HIS A 1 55 ? 20.094 -11.018 30.455 1.00 0.00 55 HIS A C 8
ATOM 7580 O O . HIS A 1 55 ? 21.230 -11.439 30.240 1.00 0.00 55 HIS A O 8
ATOM 7594 N N . ILE A 1 56 ? 19.599 -10.862 31.678 1.00 0.00 56 ILE A N 8
ATOM 7595 C CA . ILE A 1 56 ? 20.382 -11.184 32.865 1.00 0.00 56 ILE A CA 8
ATOM 7596 C C . ILE A 1 56 ? 20.506 -12.692 33.049 1.00 0.00 56 ILE A C 8
ATOM 7597 O O . ILE A 1 56 ? 19.515 -13.420 32.977 1.00 0.00 56 ILE A O 8
ATOM 7613 N N . GLU A 1 57 ? 21.729 -13.155 33.286 1.00 0.00 57 GLU A N 8
ATOM 7614 C CA . GLU A 1 57 ? 21.984 -14.578 33.479 1.00 0.00 57 GLU A CA 8
ATOM 7615 C C . GLU A 1 57 ? 21.185 -15.119 34.661 1.00 0.00 57 GLU A C 8
ATOM 7616 O O . GLU A 1 57 ? 20.806 -16.289 34.683 1.00 0.00 57 GLU A O 8
ATOM 7628 N N . GLU A 1 58 ? 20.934 -14.259 35.643 1.00 0.00 58 GLU A N 8
ATOM 7629 C CA . GLU A 1 58 ? 20.181 -14.652 36.829 1.00 0.00 58 GLU A CA 8
ATOM 7630 C C . GLU A 1 58 ? 18.689 -14.389 36.638 1.00 0.00 58 GLU A C 8
ATOM 7631 O O . GLU A 1 58 ? 18.045 -13.764 37.481 1.00 0.00 58 GLU A O 8
ATOM 7643 N N . SER A 1 59 ? 18.148 -14.872 35.524 1.00 0.00 59 SER A N 8
ATOM 7644 C CA . SER A 1 59 ? 16.732 -14.690 35.222 1.00 0.00 59 SER A CA 8
ATOM 7645 C C . SER A 1 59 ? 15.929 -15.926 35.614 1.00 0.00 59 SER A C 8
ATOM 7646 O O . SER A 1 59 ? 15.437 -16.659 34.756 1.00 0.00 59 SER A O 8
ATOM 7654 N N . GLY A 1 60 ? 15.800 -16.152 36.917 1.00 0.00 60 GLY A N 8
ATOM 7655 C CA . GLY A 1 60 ? 15.055 -17.300 37.400 1.00 0.00 60 GLY A CA 8
ATOM 7656 C C . GLY A 1 60 ? 15.772 -18.028 38.522 1.00 0.00 60 GLY A C 8
ATOM 7657 O O . GLY A 1 60 ? 15.295 -18.046 39.657 1.00 0.00 60 GLY A O 8
ATOM 7661 N N . PRO A 1 61 ? 16.932 -18.644 38.234 1.00 0.00 61 PRO A N 8
ATOM 7662 C CA . PRO A 1 61 ? 17.710 -19.378 39.237 1.00 0.00 61 PRO A CA 8
ATOM 7663 C C . PRO A 1 61 ? 17.999 -18.537 40.473 1.00 0.00 61 PRO A C 8
ATOM 7664 O O . PRO A 1 61 ? 17.629 -17.365 40.542 1.00 0.00 61 PRO A O 8
ATOM 7675 N N . SER A 1 62 ? 18.669 -19.145 41.447 1.00 0.00 62 SER A N 8
ATOM 7676 C CA . SER A 1 62 ? 19.015 -18.453 42.681 1.00 0.00 62 SER A CA 8
ATOM 7677 C C . SER A 1 62 ? 19.843 -19.351 43.596 1.00 0.00 62 SER A C 8
ATOM 7678 O O . SER A 1 62 ? 20.904 -18.953 44.078 1.00 0.00 62 SER A O 8
ATOM 7686 N N . SER A 1 63 ? 19.352 -20.562 43.831 1.00 0.00 63 SER A N 8
ATOM 7687 C CA . SER A 1 63 ? 20.047 -21.515 44.689 1.00 0.00 63 SER A CA 8
ATOM 7688 C C . SER A 1 63 ? 21.323 -22.018 44.023 1.00 0.00 63 SER A C 8
ATOM 7689 O O . SER A 1 63 ? 21.574 -21.740 42.849 1.00 0.00 63 SER A O 8
ATOM 7697 N N . GLY A 1 64 ? 22.127 -22.759 44.777 1.00 0.00 64 GLY A N 8
ATOM 7698 C CA . GLY A 1 64 ? 23.368 -23.291 44.244 1.00 0.00 64 GLY A CA 8
ATOM 7699 C C . GLY A 1 64 ? 24.567 -22.937 45.102 1.00 0.00 64 GLY A C 8
ATOM 7700 O O . GLY A 1 64 ? 25.342 -22.044 44.702 1.00 0.00 64 GLY A O 8
ATOM 7705 N N . GLY A 1 1 ? -2.906 36.805 -11.993 1.00 0.00 1 GLY A N 9
ATOM 7706 C CA . GLY A 1 1 ? -2.917 35.587 -12.851 1.00 0.00 1 GLY A CA 9
ATOM 7707 C C . GLY A 1 1 ? -3.389 35.876 -14.262 1.00 0.00 1 GLY A C 9
ATOM 7708 O O . GLY A 1 1 ? -4.109 36.846 -14.497 1.00 0.00 1 GLY A O 9
ATOM 7714 N N . SER A 1 2 ? -2.982 35.031 -15.205 1.00 0.00 2 SER A N 9
ATOM 7715 C CA . SER A 1 2 ? -3.367 35.198 -16.601 1.00 0.00 2 SER A CA 9
ATOM 7716 C C . SER A 1 2 ? -4.281 34.065 -17.053 1.00 0.00 2 SER A C 9
ATOM 7717 O O . SER A 1 2 ? -5.435 34.292 -17.417 1.00 0.00 2 SER A O 9
ATOM 7725 N N . SER A 1 3 ? -3.758 32.844 -17.029 1.00 0.00 3 SER A N 9
ATOM 7726 C CA . SER A 1 3 ? -4.526 31.674 -17.436 1.00 0.00 3 SER A CA 9
ATOM 7727 C C . SER A 1 3 ? -5.379 31.155 -16.283 1.00 0.00 3 SER A C 9
ATOM 7728 O O . SER A 1 3 ? -4.872 30.889 -15.194 1.00 0.00 3 SER A O 9
ATOM 7736 N N . GLY A 1 4 ? -6.677 31.012 -16.531 1.00 0.00 4 GLY A N 9
ATOM 7737 C CA . GLY A 1 4 ? -7.579 30.524 -15.504 1.00 0.00 4 GLY A CA 9
ATOM 7738 C C . GLY A 1 4 ? -8.562 29.500 -16.034 1.00 0.00 4 GLY A C 9
ATOM 7739 O O . GLY A 1 4 ? -8.499 29.115 -17.201 1.00 0.00 4 GLY A O 9
ATOM 7743 N N . SER A 1 5 ? -9.474 29.056 -15.174 1.00 0.00 5 SER A N 9
ATOM 7744 C CA . SER A 1 5 ? -10.477 28.069 -15.560 1.00 0.00 5 SER A CA 9
ATOM 7745 C C . SER A 1 5 ? -9.821 26.745 -15.936 1.00 0.00 5 SER A C 9
ATOM 7746 O O . SER A 1 5 ? -8.801 26.718 -16.625 1.00 0.00 5 SER A O 9
ATOM 7754 N N . SER A 1 6 ? -10.413 25.646 -15.477 1.00 0.00 6 SER A N 9
ATOM 7755 C CA . SER A 1 6 ? -9.886 24.318 -15.765 1.00 0.00 6 SER A CA 9
ATOM 7756 C C . SER A 1 6 ? -10.301 23.858 -17.159 1.00 0.00 6 SER A C 9
ATOM 7757 O O . SER A 1 6 ? -11.215 24.420 -17.762 1.00 0.00 6 SER A O 9
ATOM 7765 N N . GLY A 1 7 ? -9.624 22.833 -17.664 1.00 0.00 7 GLY A N 9
ATOM 7766 C CA . GLY A 1 7 ? -9.937 22.315 -18.983 1.00 0.00 7 GLY A CA 9
ATOM 7767 C C . GLY A 1 7 ? -9.753 20.813 -19.076 1.00 0.00 7 GLY A C 9
ATOM 7768 O O . GLY A 1 7 ? -9.990 20.091 -18.107 1.00 0.00 7 GLY A O 9
ATOM 7772 N N . VAL A 1 8 ? -9.331 20.342 -20.244 1.00 0.00 8 VAL A N 9
ATOM 7773 C CA . VAL A 1 8 ? -9.116 18.916 -20.461 1.00 0.00 8 VAL A CA 9
ATOM 7774 C C . VAL A 1 8 ? -7.869 18.432 -19.730 1.00 0.00 8 VAL A C 9
ATOM 7775 O O . VAL A 1 8 ? -7.181 19.211 -19.071 1.00 0.00 8 VAL A O 9
ATOM 7788 N N . THR A 1 9 ? -7.584 17.138 -19.850 1.00 0.00 9 THR A N 9
ATOM 7789 C CA . THR A 1 9 ? -6.418 16.549 -19.200 1.00 0.00 9 THR A CA 9
ATOM 7790 C C . THR A 1 9 ? -6.507 16.698 -17.684 1.00 0.00 9 THR A C 9
ATOM 7791 O O . THR A 1 9 ? -5.542 17.095 -17.030 1.00 0.00 9 THR A O 9
ATOM 7802 N N . TYR A 1 10 ? -7.672 16.377 -17.130 1.00 0.00 10 TYR A N 9
ATOM 7803 C CA . TYR A 1 10 ? -7.888 16.474 -15.691 1.00 0.00 10 TYR A CA 9
ATOM 7804 C C . TYR A 1 10 ? -8.390 15.148 -15.127 1.00 0.00 10 TYR A C 9
ATOM 7805 O O . TYR A 1 10 ? -9.191 15.124 -14.192 1.00 0.00 10 TYR A O 9
ATOM 7823 N N . ASP A 1 11 ? -7.916 14.048 -15.702 1.00 0.00 11 ASP A N 9
ATOM 7824 C CA . ASP A 1 11 ? -8.317 12.719 -15.256 1.00 0.00 11 ASP A CA 9
ATOM 7825 C C . ASP A 1 11 ? -7.096 11.846 -14.978 1.00 0.00 11 ASP A C 9
ATOM 7826 O O . ASP A 1 11 ? -6.747 10.977 -15.776 1.00 0.00 11 ASP A O 9
ATOM 7835 N N . ASP A 1 12 ? -6.452 12.085 -13.841 1.00 0.00 12 ASP A N 9
ATOM 7836 C CA . ASP A 1 12 ? -5.271 11.322 -13.456 1.00 0.00 12 ASP A CA 9
ATOM 7837 C C . ASP A 1 12 ? -5.359 10.880 -11.999 1.00 0.00 12 ASP A C 9
ATOM 7838 O O . ASP A 1 12 ? -4.343 10.760 -11.314 1.00 0.00 12 ASP A O 9
ATOM 7847 N N . VAL A 1 13 ? -6.580 10.640 -11.531 1.00 0.00 13 VAL A N 9
ATOM 7848 C CA . VAL A 1 13 ? -6.800 10.212 -10.155 1.00 0.00 13 VAL A CA 9
ATOM 7849 C C . VAL A 1 13 ? -7.525 8.870 -10.107 1.00 0.00 13 VAL A C 9
ATOM 7850 O O . VAL A 1 13 ? -8.486 8.696 -9.356 1.00 0.00 13 VAL A O 9
ATOM 7863 N N . HIS A 1 14 ? -7.057 7.922 -10.911 1.00 0.00 14 HIS A N 9
ATOM 7864 C CA . HIS A 1 14 ? -7.659 6.594 -10.959 1.00 0.00 14 HIS A CA 9
ATOM 7865 C C . HIS A 1 14 ? -6.900 5.613 -10.068 1.00 0.00 14 HIS A C 9
ATOM 7866 O O . HIS A 1 14 ? -6.969 4.401 -10.266 1.00 0.00 14 HIS A O 9
ATOM 7880 N N . MET A 1 15 ? -6.175 6.145 -9.088 1.00 0.00 15 MET A N 9
ATOM 7881 C CA . MET A 1 15 ? -5.406 5.314 -8.170 1.00 0.00 15 MET A CA 9
ATOM 7882 C C . MET A 1 15 ? -5.671 5.715 -6.722 1.00 0.00 15 MET A C 9
ATOM 7883 O O . MET A 1 15 ? -4.806 5.569 -5.859 1.00 0.00 15 MET A O 9
ATOM 7897 N N . ASN A 1 16 ? -6.872 6.220 -6.464 1.00 0.00 16 ASN A N 9
ATOM 7898 C CA . ASN A 1 16 ? -7.252 6.642 -5.121 1.00 0.00 16 ASN A CA 9
ATOM 7899 C C . ASN A 1 16 ? -8.700 6.265 -4.822 1.00 0.00 16 ASN A C 9
ATOM 7900 O O . ASN A 1 16 ? -9.583 7.122 -4.793 1.00 0.00 16 ASN A O 9
ATOM 7911 N N . PHE A 1 17 ? -8.937 4.975 -4.601 1.00 0.00 17 PHE A N 9
ATOM 7912 C CA . PHE A 1 17 ? -10.277 4.484 -4.306 1.00 0.00 17 PHE A CA 9
ATOM 7913 C C . PHE A 1 17 ? -10.517 4.429 -2.801 1.00 0.00 17 PHE A C 9
ATOM 7914 O O . PHE A 1 17 ? -9.734 3.836 -2.059 1.00 0.00 17 PHE A O 9
ATOM 7931 N N . THR A 1 18 ? -11.606 5.050 -2.357 1.00 0.00 18 THR A N 9
ATOM 7932 C CA . THR A 1 18 ? -11.949 5.070 -0.940 1.00 0.00 18 THR A CA 9
ATOM 7933 C C . THR A 1 18 ? -12.602 3.758 -0.520 1.00 0.00 18 THR A C 9
ATOM 7934 O O . THR A 1 18 ? -12.676 2.811 -1.303 1.00 0.00 18 THR A O 9
ATOM 7945 N N . GLU A 1 19 ? -13.074 3.707 0.722 1.00 0.00 19 GLU A N 9
ATOM 7946 C CA . GLU A 1 19 ? -13.721 2.510 1.247 1.00 0.00 19 GLU A CA 9
ATOM 7947 C C . GLU A 1 19 ? -14.927 2.125 0.395 1.00 0.00 19 GLU A C 9
ATOM 7948 O O . GLU A 1 19 ? -15.085 0.966 0.014 1.00 0.00 19 GLU A O 9
ATOM 7960 N N . GLU A 1 20 ? -15.774 3.106 0.101 1.00 0.00 20 GLU A N 9
ATOM 7961 C CA . GLU A 1 20 ? -16.966 2.870 -0.706 1.00 0.00 20 GLU A CA 9
ATOM 7962 C C . GLU A 1 20 ? -16.590 2.387 -2.103 1.00 0.00 20 GLU A C 9
ATOM 7963 O O . GLU A 1 20 ? -17.092 1.367 -2.574 1.00 0.00 20 GLU A O 9
ATOM 7975 N N . GLU A 1 21 ? -15.704 3.127 -2.760 1.00 0.00 21 GLU A N 9
ATOM 7976 C CA . GLU A 1 21 ? -15.260 2.775 -4.104 1.00 0.00 21 GLU A CA 9
ATOM 7977 C C . GLU A 1 21 ? -14.550 1.425 -4.107 1.00 0.00 21 GLU A C 9
ATOM 7978 O O . GLU A 1 21 ? -14.635 0.670 -5.074 1.00 0.00 21 GLU A O 9
ATOM 7990 N N . TRP A 1 22 ? -13.850 1.126 -3.017 1.00 0.00 22 TRP A N 9
ATOM 7991 C CA . TRP A 1 22 ? -13.123 -0.134 -2.892 1.00 0.00 22 TRP A CA 9
ATOM 7992 C C . TRP A 1 22 ? -14.048 -1.325 -3.123 1.00 0.00 22 TRP A C 9
ATOM 7993 O O . TRP A 1 22 ? -13.615 -2.381 -3.584 1.00 0.00 22 TRP A O 9
ATOM 8014 N N . ASP A 1 23 ? -15.325 -1.149 -2.798 1.00 0.00 23 ASP A N 9
ATOM 8015 C CA . ASP A 1 23 ? -16.312 -2.210 -2.969 1.00 0.00 23 ASP A CA 9
ATOM 8016 C C . ASP A 1 23 ? -16.881 -2.210 -4.387 1.00 0.00 23 ASP A C 9
ATOM 8017 O O . ASP A 1 23 ? -17.419 -3.218 -4.846 1.00 0.00 23 ASP A O 9
ATOM 8026 N N . LEU A 1 24 ? -16.761 -1.078 -5.075 1.00 0.00 24 LEU A N 9
ATOM 8027 C CA . LEU A 1 24 ? -17.267 -0.956 -6.437 1.00 0.00 24 LEU A CA 9
ATOM 8028 C C . LEU A 1 24 ? -16.173 -1.241 -7.463 1.00 0.00 24 LEU A C 9
ATOM 8029 O O . LEU A 1 24 ? -16.281 -0.846 -8.624 1.00 0.00 24 LEU A O 9
ATOM 8045 N N . LEU A 1 25 ? -15.119 -1.930 -7.032 1.00 0.00 25 LEU A N 9
ATOM 8046 C CA . LEU A 1 25 ? -14.011 -2.264 -7.920 1.00 0.00 25 LEU A CA 9
ATOM 8047 C C . LEU A 1 25 ? -13.909 -3.773 -8.120 1.00 0.00 25 LEU A C 9
ATOM 8048 O O . LEU A 1 25 ? -14.479 -4.551 -7.355 1.00 0.00 25 LEU A O 9
ATOM 8064 N N . ASP A 1 26 ? -13.178 -4.179 -9.154 1.00 0.00 26 ASP A N 9
ATOM 8065 C CA . ASP A 1 26 ? -13.001 -5.595 -9.456 1.00 0.00 26 ASP A CA 9
ATOM 8066 C C . ASP A 1 26 ? -11.760 -6.151 -8.767 1.00 0.00 26 ASP A C 9
ATOM 8067 O O . ASP A 1 26 ? -10.985 -5.406 -8.166 1.00 0.00 26 ASP A O 9
ATOM 8076 N N . SER A 1 27 ? -11.577 -7.465 -8.858 1.00 0.00 27 SER A N 9
ATOM 8077 C CA . SER A 1 27 ? -10.429 -8.121 -8.243 1.00 0.00 27 SER A CA 9
ATOM 8078 C C . SER A 1 27 ? -9.122 -7.572 -8.805 1.00 0.00 27 SER A C 9
ATOM 8079 O O . SER A 1 27 ? -8.162 -7.351 -8.068 1.00 0.00 27 SER A O 9
ATOM 8087 N N . SER A 1 28 ? -9.094 -7.352 -10.116 1.00 0.00 28 SER A N 9
ATOM 8088 C CA . SER A 1 28 ? -7.906 -6.826 -10.777 1.00 0.00 28 SER A CA 9
ATOM 8089 C C . SER A 1 28 ? -7.544 -5.450 -10.227 1.00 0.00 28 SER A C 9
ATOM 8090 O O . SER A 1 28 ? -6.376 -5.067 -10.202 1.00 0.00 28 SER A O 9
ATOM 8098 N N . GLN A 1 29 ? -8.558 -4.711 -9.787 1.00 0.00 29 GLN A N 9
ATOM 8099 C CA . GLN A 1 29 ? -8.350 -3.378 -9.235 1.00 0.00 29 GLN A CA 9
ATOM 8100 C C . GLN A 1 29 ? -7.894 -3.458 -7.782 1.00 0.00 29 GLN A C 9
ATOM 8101 O O . GLN A 1 29 ? -6.979 -2.746 -7.368 1.00 0.00 29 GLN A O 9
ATOM 8115 N N . LYS A 1 30 ? -8.539 -4.330 -7.013 1.00 0.00 30 LYS A N 9
ATOM 8116 C CA . LYS A 1 30 ? -8.201 -4.507 -5.606 1.00 0.00 30 LYS A CA 9
ATOM 8117 C C . LYS A 1 30 ? -6.730 -4.876 -5.438 1.00 0.00 30 LYS A C 9
ATOM 8118 O O . LYS A 1 30 ? -6.060 -4.395 -4.524 1.00 0.00 30 LYS A O 9
ATOM 8137 N N . ARG A 1 31 ? -6.234 -5.731 -6.325 1.00 0.00 31 ARG A N 9
ATOM 8138 C CA . ARG A 1 31 ? -4.842 -6.162 -6.273 1.00 0.00 31 ARG A CA 9
ATOM 8139 C C . ARG A 1 31 ? -3.920 -5.090 -6.845 1.00 0.00 31 ARG A C 9
ATOM 8140 O O . ARG A 1 31 ? -2.790 -4.920 -6.386 1.00 0.00 31 ARG A O 9
ATOM 8161 N N . LEU A 1 32 ? -4.410 -4.367 -7.848 1.00 0.00 32 LEU A N 9
ATOM 8162 C CA . LEU A 1 32 ? -3.628 -3.310 -8.478 1.00 0.00 32 LEU A CA 9
ATOM 8163 C C . LEU A 1 32 ? -3.276 -2.223 -7.470 1.00 0.00 32 LEU A C 9
ATOM 8164 O O . LEU A 1 32 ? -2.148 -1.730 -7.438 1.00 0.00 32 LEU A O 9
ATOM 8180 N N . TYR A 1 33 ? -4.248 -1.860 -6.644 1.00 0.00 33 TYR A N 9
ATOM 8181 C CA . TYR A 1 33 ? -4.046 -0.836 -5.626 1.00 0.00 33 TYR A CA 9
ATOM 8182 C C . TYR A 1 33 ? -3.173 -1.363 -4.492 1.00 0.00 33 TYR A C 9
ATOM 8183 O O . TYR A 1 33 ? -2.547 -0.591 -3.767 1.00 0.00 33 TYR A O 9
ATOM 8201 N N . GLU A 1 34 ? -3.135 -2.685 -4.344 1.00 0.00 34 GLU A N 9
ATOM 8202 C CA . GLU A 1 34 ? -2.338 -3.315 -3.299 1.00 0.00 34 GLU A CA 9
ATOM 8203 C C . GLU A 1 34 ? -0.907 -3.553 -3.772 1.00 0.00 34 GLU A C 9
ATOM 8204 O O . GLU A 1 34 ? 0.024 -3.593 -2.967 1.00 0.00 34 GLU A O 9
ATOM 8216 N N . GLU A 1 35 ? -0.738 -3.712 -5.081 1.00 0.00 35 GLU A N 9
ATOM 8217 C CA . GLU A 1 35 ? 0.581 -3.946 -5.659 1.00 0.00 35 GLU A CA 9
ATOM 8218 C C . GLU A 1 35 ? 1.544 -2.818 -5.300 1.00 0.00 35 GLU A C 9
ATOM 8219 O O . GLU A 1 35 ? 2.677 -3.064 -4.887 1.00 0.00 35 GLU A O 9
ATOM 8231 N N . VAL A 1 36 ? 1.085 -1.581 -5.458 1.00 0.00 36 VAL A N 9
ATOM 8232 C CA . VAL A 1 36 ? 1.906 -0.416 -5.150 1.00 0.00 36 VAL A CA 9
ATOM 8233 C C . VAL A 1 36 ? 2.328 -0.416 -3.684 1.00 0.00 36 VAL A C 9
ATOM 8234 O O . VAL A 1 36 ? 3.447 -0.030 -3.350 1.00 0.00 36 VAL A O 9
ATOM 8247 N N . MET A 1 37 ? 1.423 -0.851 -2.813 1.00 0.00 37 MET A N 9
ATOM 8248 C CA . MET A 1 37 ? 1.701 -0.901 -1.383 1.00 0.00 37 MET A CA 9
ATOM 8249 C C . MET A 1 37 ? 2.828 -1.884 -1.083 1.00 0.00 37 MET A C 9
ATOM 8250 O O . MET A 1 37 ? 3.594 -1.696 -0.137 1.00 0.00 37 MET A O 9
ATOM 8264 N N . LEU A 1 38 ? 2.924 -2.932 -1.894 1.00 0.00 38 LEU A N 9
ATOM 8265 C CA . LEU A 1 38 ? 3.957 -3.945 -1.715 1.00 0.00 38 LEU A CA 9
ATOM 8266 C C . LEU A 1 38 ? 5.346 -3.347 -1.916 1.00 0.00 38 LEU A C 9
ATOM 8267 O O . LEU A 1 38 ? 6.302 -3.734 -1.243 1.00 0.00 38 LEU A O 9
ATOM 8283 N N . GLU A 1 39 ? 5.451 -2.402 -2.843 1.00 0.00 39 GLU A N 9
ATOM 8284 C CA . GLU A 1 39 ? 6.723 -1.749 -3.130 1.00 0.00 39 GLU A CA 9
ATOM 8285 C C . GLU A 1 39 ? 6.824 -0.408 -2.408 1.00 0.00 39 GLU A C 9
ATOM 8286 O O . GLU A 1 39 ? 7.527 0.497 -2.856 1.00 0.00 39 GLU A O 9
ATOM 8298 N N . THR A 1 40 ? 6.115 -0.287 -1.289 1.00 0.00 40 THR A N 9
ATOM 8299 C CA . THR A 1 40 ? 6.126 0.943 -0.507 1.00 0.00 40 THR A CA 9
ATOM 8300 C C . THR A 1 40 ? 5.594 0.697 0.901 1.00 0.00 40 THR A C 9
ATOM 8301 O O . THR A 1 40 ? 4.963 1.568 1.498 1.00 0.00 40 THR A O 9
ATOM 8312 N N . TYR A 1 41 ? 5.854 -0.496 1.426 1.00 0.00 41 TYR A N 9
ATOM 8313 C CA . TYR A 1 41 ? 5.402 -0.856 2.765 1.00 0.00 41 TYR A CA 9
ATOM 8314 C C . TYR A 1 41 ? 6.252 -1.983 3.343 1.00 0.00 41 TYR A C 9
ATOM 8315 O O . TYR A 1 41 ? 6.680 -1.923 4.496 1.00 0.00 41 TYR A O 9
ATOM 8333 N N . GLN A 1 42 ? 6.494 -3.009 2.534 1.00 0.00 42 GLN A N 9
ATOM 8334 C CA . GLN A 1 42 ? 7.294 -4.151 2.965 1.00 0.00 42 GLN A CA 9
ATOM 8335 C C . GLN A 1 42 ? 8.770 -3.931 2.650 1.00 0.00 42 GLN A C 9
ATOM 8336 O O . GLN A 1 42 ? 9.646 -4.412 3.368 1.00 0.00 42 GLN A O 9
ATOM 8350 N N . ASN A 1 43 ? 9.037 -3.202 1.571 1.00 0.00 43 ASN A N 9
ATOM 8351 C CA . ASN A 1 43 ? 10.409 -2.919 1.161 1.00 0.00 43 ASN A CA 9
ATOM 8352 C C . ASN A 1 43 ? 10.930 -1.635 1.808 1.00 0.00 43 ASN A C 9
ATOM 8353 O O . ASN A 1 43 ? 12.102 -1.290 1.658 1.00 0.00 43 ASN A O 9
ATOM 8364 N N . LEU A 1 44 ? 10.058 -0.930 2.525 1.00 0.00 44 LEU A N 9
ATOM 8365 C CA . LEU A 1 44 ? 10.440 0.312 3.188 1.00 0.00 44 LEU A CA 9
ATOM 8366 C C . LEU A 1 44 ? 11.600 0.081 4.153 1.00 0.00 44 LEU A C 9
ATOM 8367 O O . LEU A 1 44 ? 12.643 0.728 4.050 1.00 0.00 44 LEU A O 9
ATOM 8383 N N . THR A 1 45 ? 11.411 -0.846 5.089 1.00 0.00 45 THR A N 9
ATOM 8384 C CA . THR A 1 45 ? 12.441 -1.167 6.076 1.00 0.00 45 THR A CA 9
ATOM 8385 C C . THR A 1 45 ? 12.603 -0.046 7.102 1.00 0.00 45 THR A C 9
ATOM 8386 O O . THR A 1 45 ? 13.518 -0.079 7.926 1.00 0.00 45 THR A O 9
ATOM 8397 N N . ASP A 1 46 ? 11.715 0.942 7.053 1.00 0.00 46 ASP A N 9
ATOM 8398 C CA . ASP A 1 46 ? 11.769 2.064 7.983 1.00 0.00 46 ASP A CA 9
ATOM 8399 C C . ASP A 1 46 ? 10.425 2.781 8.049 1.00 0.00 46 ASP A C 9
ATOM 8400 O O . ASP A 1 46 ? 10.179 3.732 7.306 1.00 0.00 46 ASP A O 9
ATOM 8409 N N . ILE A 1 47 ? 9.556 2.320 8.943 1.00 0.00 47 ILE A N 9
ATOM 8410 C CA . ILE A 1 47 ? 8.236 2.917 9.106 1.00 0.00 47 ILE A CA 9
ATOM 8411 C C . ILE A 1 47 ? 8.099 3.585 10.470 1.00 0.00 47 ILE A C 9
ATOM 8412 O O . ILE A 1 47 ? 7.038 3.538 11.093 1.00 0.00 47 ILE A O 9
ATOM 8428 N N . GLY A 1 48 ? 9.180 4.206 10.930 1.00 0.00 48 GLY A N 9
ATOM 8429 C CA . GLY A 1 48 ? 9.161 4.874 12.218 1.00 0.00 48 GLY A CA 9
ATOM 8430 C C . GLY A 1 48 ? 8.829 3.929 13.356 1.00 0.00 48 GLY A C 9
ATOM 8431 O O . GLY A 1 48 ? 8.896 2.710 13.199 1.00 0.00 48 GLY A O 9
ATOM 8435 N N . TYR A 1 49 ? 8.471 4.492 14.506 1.00 0.00 49 TYR A N 9
ATOM 8436 C CA . TYR A 1 49 ? 8.128 3.691 15.675 1.00 0.00 49 TYR A CA 9
ATOM 8437 C C . TYR A 1 49 ? 6.615 3.544 15.814 1.00 0.00 49 TYR A C 9
ATOM 8438 O O . TYR A 1 49 ? 6.100 3.344 16.914 1.00 0.00 49 TYR A O 9
ATOM 8456 N N . ASN A 1 50 ? 5.907 3.642 14.692 1.00 0.00 50 ASN A N 9
ATOM 8457 C CA . ASN A 1 50 ? 4.453 3.518 14.686 1.00 0.00 50 ASN A CA 9
ATOM 8458 C C . ASN A 1 50 ? 3.819 4.403 15.757 1.00 0.00 50 ASN A C 9
ATOM 8459 O O . ASN A 1 50 ? 3.046 3.931 16.591 1.00 0.00 50 ASN A O 9
ATOM 8470 N N . TRP A 1 51 ? 4.152 5.689 15.728 1.00 0.00 51 TRP A N 9
ATOM 8471 C CA . TRP A 1 51 ? 3.615 6.639 16.696 1.00 0.00 51 TRP A CA 9
ATOM 8472 C C . TRP A 1 51 ? 2.546 7.527 16.062 1.00 0.00 51 TRP A C 9
ATOM 8473 O O . TRP A 1 51 ? 2.246 8.608 16.568 1.00 0.00 51 TRP A O 9
ATOM 8494 N N . GLN A 1 52 ? 1.975 7.065 14.952 1.00 0.00 52 GLN A N 9
ATOM 8495 C CA . GLN A 1 52 ? 0.941 7.822 14.255 1.00 0.00 52 GLN A CA 9
ATOM 8496 C C . GLN A 1 52 ? -0.449 7.310 14.619 1.00 0.00 52 GLN A C 9
ATOM 8497 O O . GLN A 1 52 ? -0.903 6.294 14.096 1.00 0.00 52 GLN A O 9
ATOM 8511 N N . ASP A 1 53 ? -1.120 8.023 15.518 1.00 0.00 53 ASP A N 9
ATOM 8512 C CA . ASP A 1 53 ? -2.460 7.641 15.952 1.00 0.00 53 ASP A CA 9
ATOM 8513 C C . ASP A 1 53 ? -3.108 8.756 16.765 1.00 0.00 53 ASP A C 9
ATOM 8514 O O . ASP A 1 53 ? -3.829 8.497 17.730 1.00 0.00 53 ASP A O 9
ATOM 8523 N N . HIS A 1 54 ? -2.847 9.999 16.371 1.00 0.00 54 HIS A N 9
ATOM 8524 C CA . HIS A 1 54 ? -3.406 11.154 17.063 1.00 0.00 54 HIS A CA 9
ATOM 8525 C C . HIS A 1 54 ? -2.950 11.190 18.519 1.00 0.00 54 HIS A C 9
ATOM 8526 O O . HIS A 1 54 ? -2.311 10.255 19.001 1.00 0.00 54 HIS A O 9
ATOM 8540 N N . HIS A 1 55 ? -3.282 12.274 19.211 1.00 0.00 55 HIS A N 9
ATOM 8541 C CA . HIS A 1 55 ? -2.905 12.432 20.612 1.00 0.00 55 HIS A CA 9
ATOM 8542 C C . HIS A 1 55 ? -4.075 12.096 21.532 1.00 0.00 55 HIS A C 9
ATOM 8543 O O . HIS A 1 55 ? -5.188 12.584 21.340 1.00 0.00 55 HIS A O 9
ATOM 8557 N N . ILE A 1 56 ? -3.814 11.258 22.529 1.00 0.00 56 ILE A N 9
ATOM 8558 C CA . ILE A 1 56 ? -4.845 10.857 23.479 1.00 0.00 56 ILE A CA 9
ATOM 8559 C C . ILE A 1 56 ? -4.242 10.552 24.848 1.00 0.00 56 ILE A C 9
ATOM 8560 O O . ILE A 1 56 ? -3.448 9.622 24.994 1.00 0.00 56 ILE A O 9
ATOM 8576 N N . GLU A 1 57 ? -4.625 11.341 25.846 1.00 0.00 57 GLU A N 9
ATOM 8577 C CA . GLU A 1 57 ? -4.123 11.156 27.203 1.00 0.00 57 GLU A CA 9
ATOM 8578 C C . GLU A 1 57 ? -5.272 11.092 28.203 1.00 0.00 57 GLU A C 9
ATOM 8579 O O . GLU A 1 57 ? -5.514 10.055 28.822 1.00 0.00 57 GLU A O 9
ATOM 8591 N N . GLU A 1 58 ? -5.981 12.207 28.356 1.00 0.00 58 GLU A N 9
ATOM 8592 C CA . GLU A 1 58 ? -7.106 12.277 29.279 1.00 0.00 58 GLU A CA 9
ATOM 8593 C C . GLU A 1 58 ? -8.424 12.411 28.521 1.00 0.00 58 GLU A C 9
ATOM 8594 O O . GLU A 1 58 ? -8.831 13.512 28.153 1.00 0.00 58 GLU A O 9
ATOM 8606 N N . SER A 1 59 ? -9.083 11.281 28.288 1.00 0.00 59 SER A N 9
ATOM 8607 C CA . SER A 1 59 ? -10.354 11.270 27.573 1.00 0.00 59 SER A CA 9
ATOM 8608 C C . SER A 1 59 ? -11.415 12.063 28.330 1.00 0.00 59 SER A C 9
ATOM 8609 O O . SER A 1 59 ? -12.265 12.715 27.725 1.00 0.00 59 SER A O 9
ATOM 8617 N N . GLY A 1 60 ? -11.359 12.001 29.656 1.00 0.00 60 GLY A N 9
ATOM 8618 C CA . GLY A 1 60 ? -12.321 12.717 30.472 1.00 0.00 60 GLY A CA 9
ATOM 8619 C C . GLY A 1 60 ? -12.791 11.906 31.665 1.00 0.00 60 GLY A C 9
ATOM 8620 O O . GLY A 1 60 ? -12.014 11.145 32.243 1.00 0.00 60 GLY A O 9
ATOM 8624 N N . PRO A 1 61 ? -14.068 12.044 32.062 1.00 0.00 61 PRO A N 9
ATOM 8625 C CA . PRO A 1 61 ? -14.626 11.308 33.201 1.00 0.00 61 PRO A CA 9
ATOM 8626 C C . PRO A 1 61 ? -14.347 9.810 33.117 1.00 0.00 61 PRO A C 9
ATOM 8627 O O . PRO A 1 61 ? -13.910 9.194 34.089 1.00 0.00 61 PRO A O 9
ATOM 8638 N N . SER A 1 62 ? -14.602 9.231 31.949 1.00 0.00 62 SER A N 9
ATOM 8639 C CA . SER A 1 62 ? -14.379 7.805 31.737 1.00 0.00 62 SER A CA 9
ATOM 8640 C C . SER A 1 62 ? -12.909 7.524 31.443 1.00 0.00 62 SER A C 9
ATOM 8641 O O . SER A 1 62 ? -12.325 8.109 30.532 1.00 0.00 62 SER A O 9
ATOM 8649 N N . SER A 1 63 ? -12.317 6.624 32.222 1.00 0.00 63 SER A N 9
ATOM 8650 C CA . SER A 1 63 ? -10.915 6.264 32.045 1.00 0.00 63 SER A CA 9
ATOM 8651 C C . SER A 1 63 ? -10.667 4.818 32.464 1.00 0.00 63 SER A C 9
ATOM 8652 O O . SER A 1 63 ? -10.645 4.501 33.653 1.00 0.00 63 SER A O 9
ATOM 8660 N N . GLY A 1 64 ? -10.481 3.945 31.479 1.00 0.00 64 GLY A N 9
ATOM 8661 C CA . GLY A 1 64 ? -10.238 2.544 31.766 1.00 0.00 64 GLY A CA 9
ATOM 8662 C C . GLY A 1 64 ? -9.569 1.825 30.612 1.00 0.00 64 GLY A C 9
ATOM 8663 O O . GLY A 1 64 ? -9.820 2.204 29.448 1.00 0.00 64 GLY A O 9
ATOM 8668 N N . GLY A 1 1 ? -1.168 33.075 -14.453 1.00 0.00 1 GLY A N 10
ATOM 8669 C CA . GLY A 1 1 ? -1.869 34.333 -14.074 1.00 0.00 1 GLY A CA 10
ATOM 8670 C C . GLY A 1 1 ? -2.079 34.451 -12.577 1.00 0.00 1 GLY A C 10
ATOM 8671 O O . GLY A 1 1 ? -1.135 34.707 -11.829 1.00 0.00 1 GLY A O 10
ATOM 8677 N N . SER A 1 2 ? -3.320 34.263 -12.139 1.00 0.00 2 SER A N 10
ATOM 8678 C CA . SER A 1 2 ? -3.650 34.351 -10.721 1.00 0.00 2 SER A CA 10
ATOM 8679 C C . SER A 1 2 ? -3.459 33.004 -10.033 1.00 0.00 2 SER A C 10
ATOM 8680 O O . SER A 1 2 ? -3.241 31.986 -10.690 1.00 0.00 2 SER A O 10
ATOM 8688 N N . SER A 1 3 ? -3.540 33.005 -8.707 1.00 0.00 3 SER A N 10
ATOM 8689 C CA . SER A 1 3 ? -3.376 31.783 -7.929 1.00 0.00 3 SER A CA 10
ATOM 8690 C C . SER A 1 3 ? -4.627 31.490 -7.107 1.00 0.00 3 SER A C 10
ATOM 8691 O O . SER A 1 3 ? -5.070 30.344 -7.020 1.00 0.00 3 SER A O 10
ATOM 8699 N N . GLY A 1 4 ? -5.192 32.531 -6.505 1.00 0.00 4 GLY A N 10
ATOM 8700 C CA . GLY A 1 4 ? -6.385 32.363 -5.698 1.00 0.00 4 GLY A CA 10
ATOM 8701 C C . GLY A 1 4 ? -6.084 32.345 -4.213 1.00 0.00 4 GLY A C 10
ATOM 8702 O O . GLY A 1 4 ? -5.632 33.344 -3.652 1.00 0.00 4 GLY A O 10
ATOM 8706 N N . SER A 1 5 ? -6.333 31.207 -3.574 1.00 0.00 5 SER A N 10
ATOM 8707 C CA . SER A 1 5 ? -6.084 31.062 -2.145 1.00 0.00 5 SER A CA 10
ATOM 8708 C C . SER A 1 5 ? -5.491 29.692 -1.830 1.00 0.00 5 SER A C 10
ATOM 8709 O O . SER A 1 5 ? -4.505 29.584 -1.102 1.00 0.00 5 SER A O 10
ATOM 8717 N N . SER A 1 6 ? -6.099 28.649 -2.385 1.00 0.00 6 SER A N 10
ATOM 8718 C CA . SER A 1 6 ? -5.632 27.286 -2.165 1.00 0.00 6 SER A CA 10
ATOM 8719 C C . SER A 1 6 ? -6.371 26.304 -3.067 1.00 0.00 6 SER A C 10
ATOM 8720 O O . SER A 1 6 ? -7.217 26.701 -3.870 1.00 0.00 6 SER A O 10
ATOM 8728 N N . GLY A 1 7 ? -6.048 25.023 -2.931 1.00 0.00 7 GLY A N 10
ATOM 8729 C CA . GLY A 1 7 ? -6.691 24.006 -3.740 1.00 0.00 7 GLY A CA 10
ATOM 8730 C C . GLY A 1 7 ? -6.233 24.038 -5.186 1.00 0.00 7 GLY A C 10
ATOM 8731 O O . GLY A 1 7 ? -6.634 24.916 -5.951 1.00 0.00 7 GLY A O 10
ATOM 8735 N N . VAL A 1 8 ? -5.392 23.080 -5.559 1.00 0.00 8 VAL A N 10
ATOM 8736 C CA . VAL A 1 8 ? -4.879 23.002 -6.922 1.00 0.00 8 VAL A CA 10
ATOM 8737 C C . VAL A 1 8 ? -5.152 21.633 -7.534 1.00 0.00 8 VAL A C 10
ATOM 8738 O O . VAL A 1 8 ? -4.797 20.603 -6.961 1.00 0.00 8 VAL A O 10
ATOM 8751 N N . THR A 1 9 ? -5.785 21.630 -8.703 1.00 0.00 9 THR A N 10
ATOM 8752 C CA . THR A 1 9 ? -6.106 20.385 -9.394 1.00 0.00 9 THR A CA 10
ATOM 8753 C C . THR A 1 9 ? -4.935 19.926 -10.257 1.00 0.00 9 THR A C 10
ATOM 8754 O O . THR A 1 9 ? -4.690 20.473 -11.333 1.00 0.00 9 THR A O 10
ATOM 8765 N N . TYR A 1 10 ? -4.214 18.918 -9.778 1.00 0.00 10 TYR A N 10
ATOM 8766 C CA . TYR A 1 10 ? -3.068 18.384 -10.505 1.00 0.00 10 TYR A CA 10
ATOM 8767 C C . TYR A 1 10 ? -3.372 17.004 -11.090 1.00 0.00 10 TYR A C 10
ATOM 8768 O O . TYR A 1 10 ? -2.535 16.416 -11.775 1.00 0.00 10 TYR A O 10
ATOM 8786 N N . ASP A 1 11 ? -4.570 16.490 -10.819 1.00 0.00 11 ASP A N 10
ATOM 8787 C CA . ASP A 1 11 ? -4.971 15.182 -11.324 1.00 0.00 11 ASP A CA 10
ATOM 8788 C C . ASP A 1 11 ? -4.057 14.087 -10.785 1.00 0.00 11 ASP A C 10
ATOM 8789 O O . ASP A 1 11 ? -3.027 13.774 -11.382 1.00 0.00 11 ASP A O 10
ATOM 8798 N N . ASP A 1 12 ? -4.440 13.508 -9.652 1.00 0.00 12 ASP A N 10
ATOM 8799 C CA . ASP A 1 12 ? -3.655 12.448 -9.031 1.00 0.00 12 ASP A CA 10
ATOM 8800 C C . ASP A 1 12 ? -4.562 11.427 -8.351 1.00 0.00 12 ASP A C 10
ATOM 8801 O O . ASP A 1 12 ? -4.187 10.819 -7.348 1.00 0.00 12 ASP A O 10
ATOM 8810 N N . VAL A 1 13 ? -5.755 11.242 -8.905 1.00 0.00 13 VAL A N 10
ATOM 8811 C CA . VAL A 1 13 ? -6.716 10.293 -8.353 1.00 0.00 13 VAL A CA 10
ATOM 8812 C C . VAL A 1 13 ? -7.110 9.244 -9.390 1.00 0.00 13 VAL A C 10
ATOM 8813 O O . VAL A 1 13 ? -8.273 9.151 -9.784 1.00 0.00 13 VAL A O 10
ATOM 8826 N N . HIS A 1 14 ? -6.132 8.458 -9.828 1.00 0.00 14 HIS A N 10
ATOM 8827 C CA . HIS A 1 14 ? -6.377 7.416 -10.819 1.00 0.00 14 HIS A CA 10
ATOM 8828 C C . HIS A 1 14 ? -6.381 6.033 -10.174 1.00 0.00 14 HIS A C 10
ATOM 8829 O O . HIS A 1 14 ? -6.938 5.082 -10.725 1.00 0.00 14 HIS A O 10
ATOM 8843 N N . MET A 1 15 ? -5.760 5.927 -9.005 1.00 0.00 15 MET A N 10
ATOM 8844 C CA . MET A 1 15 ? -5.694 4.660 -8.286 1.00 0.00 15 MET A CA 10
ATOM 8845 C C . MET A 1 15 ? -5.944 4.867 -6.795 1.00 0.00 15 MET A C 10
ATOM 8846 O O . MET A 1 15 ? -5.414 4.134 -5.960 1.00 0.00 15 MET A O 10
ATOM 8860 N N . ASN A 1 16 ? -6.755 5.868 -6.469 1.00 0.00 16 ASN A N 10
ATOM 8861 C CA . ASN A 1 16 ? -7.075 6.171 -5.078 1.00 0.00 16 ASN A CA 10
ATOM 8862 C C . ASN A 1 16 ? -8.551 5.912 -4.793 1.00 0.00 16 ASN A C 10
ATOM 8863 O O . ASN A 1 16 ? -9.351 6.845 -4.706 1.00 0.00 16 ASN A O 10
ATOM 8874 N N . PHE A 1 17 ? -8.906 4.640 -4.645 1.00 0.00 17 PHE A N 10
ATOM 8875 C CA . PHE A 1 17 ? -10.286 4.258 -4.369 1.00 0.00 17 PHE A CA 10
ATOM 8876 C C . PHE A 1 17 ? -10.512 4.080 -2.871 1.00 0.00 17 PHE A C 10
ATOM 8877 O O . PHE A 1 17 ? -10.018 3.128 -2.269 1.00 0.00 17 PHE A O 10
ATOM 8894 N N . THR A 1 18 ? -11.262 5.001 -2.277 1.00 0.00 18 THR A N 10
ATOM 8895 C CA . THR A 1 18 ? -11.554 4.945 -0.850 1.00 0.00 18 THR A CA 10
ATOM 8896 C C . THR A 1 18 ? -12.318 3.671 -0.502 1.00 0.00 18 THR A C 10
ATOM 8897 O O . THR A 1 18 ? -12.548 2.820 -1.361 1.00 0.00 18 THR A O 10
ATOM 8908 N N . GLU A 1 19 ? -12.710 3.547 0.762 1.00 0.00 19 GLU A N 10
ATOM 8909 C CA . GLU A 1 19 ? -13.448 2.377 1.224 1.00 0.00 19 GLU A CA 10
ATOM 8910 C C . GLU A 1 19 ? -14.725 2.181 0.412 1.00 0.00 19 GLU A C 10
ATOM 8911 O O . GLU A 1 19 ? -15.094 1.054 0.080 1.00 0.00 19 GLU A O 10
ATOM 8923 N N . GLU A 1 20 ? -15.395 3.284 0.095 1.00 0.00 20 GLU A N 10
ATOM 8924 C CA . GLU A 1 20 ? -16.629 3.232 -0.680 1.00 0.00 20 GLU A CA 10
ATOM 8925 C C . GLU A 1 20 ? -16.377 2.646 -2.066 1.00 0.00 20 GLU A C 10
ATOM 8926 O O . GLU A 1 20 ? -16.990 1.652 -2.452 1.00 0.00 20 GLU A O 10
ATOM 8938 N N . GLU A 1 21 ? -15.469 3.269 -2.809 1.00 0.00 21 GLU A N 10
ATOM 8939 C CA . GLU A 1 21 ? -15.134 2.810 -4.152 1.00 0.00 21 GLU A CA 10
ATOM 8940 C C . GLU A 1 21 ? -14.492 1.427 -4.110 1.00 0.00 21 GLU A C 10
ATOM 8941 O O . GLU A 1 21 ? -14.704 0.606 -5.002 1.00 0.00 21 GLU A O 10
ATOM 8953 N N . TRP A 1 22 ? -13.707 1.175 -3.065 1.00 0.00 22 TRP A N 10
ATOM 8954 C CA . TRP A 1 22 ? -13.031 -0.109 -2.903 1.00 0.00 22 TRP A CA 10
ATOM 8955 C C . TRP A 1 22 ? -14.018 -1.269 -3.022 1.00 0.00 22 TRP A C 10
ATOM 8956 O O . TRP A 1 22 ? -13.645 -2.374 -3.417 1.00 0.00 22 TRP A O 10
ATOM 8977 N N . ASP A 1 23 ? -15.275 -1.011 -2.678 1.00 0.00 23 ASP A N 10
ATOM 8978 C CA . ASP A 1 23 ? -16.312 -2.035 -2.747 1.00 0.00 23 ASP A CA 10
ATOM 8979 C C . ASP A 1 23 ? -16.875 -2.149 -4.160 1.00 0.00 23 ASP A C 10
ATOM 8980 O O . ASP A 1 23 ? -17.365 -3.206 -4.558 1.00 0.00 23 ASP A O 10
ATOM 8989 N N . LEU A 1 24 ? -16.805 -1.056 -4.914 1.00 0.00 24 LEU A N 10
ATOM 8990 C CA . LEU A 1 24 ? -17.312 -1.039 -6.282 1.00 0.00 24 LEU A CA 10
ATOM 8991 C C . LEU A 1 24 ? -16.194 -1.301 -7.289 1.00 0.00 24 LEU A C 10
ATOM 8992 O O . LEU A 1 24 ? -16.321 -0.975 -8.469 1.00 0.00 24 LEU A O 10
ATOM 9008 N N . LEU A 1 25 ? -15.099 -1.892 -6.818 1.00 0.00 25 LEU A N 10
ATOM 9009 C CA . LEU A 1 25 ? -13.964 -2.197 -7.683 1.00 0.00 25 LEU A CA 10
ATOM 9010 C C . LEU A 1 25 ? -14.022 -3.643 -8.165 1.00 0.00 25 LEU A C 10
ATOM 9011 O O . LEU A 1 25 ? -14.917 -4.398 -7.788 1.00 0.00 25 LEU A O 10
ATOM 9027 N N . ASP A 1 26 ? -13.059 -4.020 -9.000 1.00 0.00 26 ASP A N 10
ATOM 9028 C CA . ASP A 1 26 ? -12.999 -5.376 -9.533 1.00 0.00 26 ASP A CA 10
ATOM 9029 C C . ASP A 1 26 ? -11.858 -6.161 -8.894 1.00 0.00 26 ASP A C 10
ATOM 9030 O O . ASP A 1 26 ? -11.136 -5.643 -8.043 1.00 0.00 26 ASP A O 10
ATOM 9039 N N . SER A 1 27 ? -11.701 -7.413 -9.310 1.00 0.00 27 SER A N 10
ATOM 9040 C CA . SER A 1 27 ? -10.647 -8.269 -8.777 1.00 0.00 27 SER A CA 10
ATOM 9041 C C . SER A 1 27 ? -9.271 -7.757 -9.189 1.00 0.00 27 SER A C 10
ATOM 9042 O O . SER A 1 27 ? -8.292 -7.925 -8.462 1.00 0.00 27 SER A O 10
ATOM 9050 N N . SER A 1 28 ? -9.202 -7.133 -10.361 1.00 0.00 28 SER A N 10
ATOM 9051 C CA . SER A 1 28 ? -7.944 -6.597 -10.869 1.00 0.00 28 SER A CA 10
ATOM 9052 C C . SER A 1 28 ? -7.590 -5.288 -10.172 1.00 0.00 28 SER A C 10
ATOM 9053 O O . SER A 1 28 ? -6.428 -5.042 -9.846 1.00 0.00 28 SER A O 10
ATOM 9061 N N . GLN A 1 29 ? -8.597 -4.451 -9.945 1.00 0.00 29 GLN A N 10
ATOM 9062 C CA . GLN A 1 29 ? -8.390 -3.167 -9.286 1.00 0.00 29 GLN A CA 10
ATOM 9063 C C . GLN A 1 29 ? -7.984 -3.364 -7.829 1.00 0.00 29 GLN A C 10
ATOM 9064 O O . GLN A 1 29 ? -7.045 -2.733 -7.345 1.00 0.00 29 GLN A O 10
ATOM 9078 N N . LYS A 1 30 ? -8.700 -4.243 -7.137 1.00 0.00 30 LYS A N 10
ATOM 9079 C CA . LYS A 1 30 ? -8.419 -4.527 -5.736 1.00 0.00 30 LYS A CA 10
ATOM 9080 C C . LYS A 1 30 ? -7.014 -5.096 -5.563 1.00 0.00 30 LYS A C 10
ATOM 9081 O O . LYS A 1 30 ? -6.399 -4.946 -4.506 1.00 0.00 30 LYS A O 10
ATOM 9100 N N . ARG A 1 31 ? -6.509 -5.749 -6.605 1.00 0.00 31 ARG A N 10
ATOM 9101 C CA . ARG A 1 31 ? -5.176 -6.341 -6.564 1.00 0.00 31 ARG A CA 10
ATOM 9102 C C . ARG A 1 31 ? -4.120 -5.344 -7.031 1.00 0.00 31 ARG A C 10
ATOM 9103 O O . ARG A 1 31 ? -3.010 -5.309 -6.501 1.00 0.00 31 ARG A O 10
ATOM 9124 N N . LEU A 1 32 ? -4.472 -4.537 -8.026 1.00 0.00 32 LEU A N 10
ATOM 9125 C CA . LEU A 1 32 ? -3.552 -3.543 -8.564 1.00 0.00 32 LEU A CA 10
ATOM 9126 C C . LEU A 1 32 ? -3.199 -2.500 -7.511 1.00 0.00 32 LEU A C 10
ATOM 9127 O O . LEU A 1 32 ? -2.051 -2.068 -7.408 1.00 0.00 32 LEU A O 10
ATOM 9143 N N . TYR A 1 33 ? -4.195 -2.103 -6.728 1.00 0.00 33 TYR A N 10
ATOM 9144 C CA . TYR A 1 33 ? -3.991 -1.114 -5.676 1.00 0.00 33 TYR A CA 10
ATOM 9145 C C . TYR A 1 33 ? -3.061 -1.657 -4.598 1.00 0.00 33 TYR A C 10
ATOM 9146 O O . TYR A 1 33 ? -2.356 -0.898 -3.932 1.00 0.00 33 TYR A O 10
ATOM 9164 N N . GLU A 1 34 ? -3.064 -2.975 -4.432 1.00 0.00 34 GLU A N 10
ATOM 9165 C CA . GLU A 1 34 ? -2.220 -3.623 -3.434 1.00 0.00 34 GLU A CA 10
ATOM 9166 C C . GLU A 1 34 ? -0.764 -3.653 -3.889 1.00 0.00 34 GLU A C 10
ATOM 9167 O O . GLU A 1 34 ? 0.153 -3.651 -3.067 1.00 0.00 34 GLU A O 10
ATOM 9179 N N . GLU A 1 35 ? -0.558 -3.681 -5.202 1.00 0.00 35 GLU A N 10
ATOM 9180 C CA . GLU A 1 35 ? 0.788 -3.713 -5.765 1.00 0.00 35 GLU A CA 10
ATOM 9181 C C . GLU A 1 35 ? 1.599 -2.504 -5.307 1.00 0.00 35 GLU A C 10
ATOM 9182 O O . GLU A 1 35 ? 2.720 -2.646 -4.818 1.00 0.00 35 GLU A O 10
ATOM 9194 N N . VAL A 1 36 ? 1.026 -1.316 -5.468 1.00 0.00 36 VAL A N 10
ATOM 9195 C CA . VAL A 1 36 ? 1.696 -0.084 -5.069 1.00 0.00 36 VAL A CA 10
ATOM 9196 C C . VAL A 1 36 ? 1.943 -0.057 -3.565 1.00 0.00 36 VAL A C 10
ATOM 9197 O O . VAL A 1 36 ? 2.942 0.489 -3.098 1.00 0.00 36 VAL A O 10
ATOM 9210 N N . MET A 1 37 ? 1.025 -0.652 -2.811 1.00 0.00 37 MET A N 10
ATOM 9211 C CA . MET A 1 37 ? 1.140 -0.699 -1.357 1.00 0.00 37 MET A CA 10
ATOM 9212 C C . MET A 1 37 ? 2.149 -1.758 -0.917 1.00 0.00 37 MET A C 10
ATOM 9213 O O . MET A 1 37 ? 2.625 -1.738 0.217 1.00 0.00 37 MET A O 10
ATOM 9227 N N . LEU A 1 38 ? 2.471 -2.683 -1.818 1.00 0.00 38 LEU A N 10
ATOM 9228 C CA . LEU A 1 38 ? 3.421 -3.747 -1.512 1.00 0.00 38 LEU A CA 10
ATOM 9229 C C . LEU A 1 38 ? 4.857 -3.248 -1.634 1.00 0.00 38 LEU A C 10
ATOM 9230 O O . LEU A 1 38 ? 5.747 -3.711 -0.920 1.00 0.00 38 LEU A O 10
ATOM 9246 N N . GLU A 1 39 ? 5.078 -2.302 -2.541 1.00 0.00 39 GLU A N 10
ATOM 9247 C CA . GLU A 1 39 ? 6.409 -1.743 -2.753 1.00 0.00 39 GLU A CA 10
ATOM 9248 C C . GLU A 1 39 ? 6.754 -0.735 -1.660 1.00 0.00 39 GLU A C 10
ATOM 9249 O O . GLU A 1 39 ? 7.834 -0.790 -1.071 1.00 0.00 39 GLU A O 10
ATOM 9261 N N . THR A 1 40 ? 5.831 0.184 -1.395 1.00 0.00 40 THR A N 10
ATOM 9262 C CA . THR A 1 40 ? 6.039 1.202 -0.374 1.00 0.00 40 THR A CA 10
ATOM 9263 C C . THR A 1 40 ? 5.533 0.722 0.983 1.00 0.00 40 THR A C 10
ATOM 9264 O O . THR A 1 40 ? 4.619 1.311 1.562 1.00 0.00 40 THR A O 10
ATOM 9275 N N . TYR A 1 41 ? 6.134 -0.351 1.486 1.00 0.00 41 TYR A N 10
ATOM 9276 C CA . TYR A 1 41 ? 5.745 -0.911 2.776 1.00 0.00 41 TYR A CA 10
ATOM 9277 C C . TYR A 1 41 ? 6.655 -2.074 3.159 1.00 0.00 41 TYR A C 10
ATOM 9278 O O . TYR A 1 41 ? 7.292 -2.057 4.213 1.00 0.00 41 TYR A O 10
ATOM 9296 N N . GLN A 1 42 ? 6.711 -3.083 2.297 1.00 0.00 42 GLN A N 10
ATOM 9297 C CA . GLN A 1 42 ? 7.543 -4.255 2.544 1.00 0.00 42 GLN A CA 10
ATOM 9298 C C . GLN A 1 42 ? 9.026 -3.906 2.443 1.00 0.00 42 GLN A C 10
ATOM 9299 O O . GLN A 1 42 ? 9.874 -4.595 3.010 1.00 0.00 42 GLN A O 10
ATOM 9313 N N . ASN A 1 43 ? 9.333 -2.834 1.718 1.00 0.00 43 ASN A N 10
ATOM 9314 C CA . ASN A 1 43 ? 10.714 -2.399 1.544 1.00 0.00 43 ASN A CA 10
ATOM 9315 C C . ASN A 1 43 ? 11.060 -1.272 2.513 1.00 0.00 43 ASN A C 10
ATOM 9316 O O . ASN A 1 43 ? 11.922 -0.441 2.229 1.00 0.00 43 ASN A O 10
ATOM 9327 N N . LEU A 1 44 ? 10.384 -1.251 3.658 1.00 0.00 44 LEU A N 10
ATOM 9328 C CA . LEU A 1 44 ? 10.625 -0.224 4.666 1.00 0.00 44 LEU A CA 10
ATOM 9329 C C . LEU A 1 44 ? 11.354 -0.806 5.872 1.00 0.00 44 LEU A C 10
ATOM 9330 O O . LEU A 1 44 ? 11.164 -0.356 7.002 1.00 0.00 44 LEU A O 10
ATOM 9346 N N . THR A 1 45 ? 12.189 -1.810 5.625 1.00 0.00 45 THR A N 10
ATOM 9347 C CA . THR A 1 45 ? 12.948 -2.454 6.691 1.00 0.00 45 THR A CA 10
ATOM 9348 C C . THR A 1 45 ? 13.898 -1.469 7.366 1.00 0.00 45 THR A C 10
ATOM 9349 O O . THR A 1 45 ? 14.362 -1.707 8.482 1.00 0.00 45 THR A O 10
ATOM 9360 N N . ASP A 1 46 ? 14.184 -0.362 6.688 1.00 0.00 46 ASP A N 10
ATOM 9361 C CA . ASP A 1 46 ? 15.080 0.654 7.229 1.00 0.00 46 ASP A CA 10
ATOM 9362 C C . ASP A 1 46 ? 14.308 1.894 7.678 1.00 0.00 46 ASP A C 10
ATOM 9363 O O . ASP A 1 46 ? 14.904 2.926 7.989 1.00 0.00 46 ASP A O 10
ATOM 9372 N N . ILE A 1 47 ? 12.980 1.791 7.714 1.00 0.00 47 ILE A N 10
ATOM 9373 C CA . ILE A 1 47 ? 12.133 2.905 8.129 1.00 0.00 47 ILE A CA 10
ATOM 9374 C C . ILE A 1 47 ? 12.545 4.205 7.439 1.00 0.00 47 ILE A C 10
ATOM 9375 O O . ILE A 1 47 ? 13.184 5.066 8.043 1.00 0.00 47 ILE A O 10
ATOM 9391 N N . GLY A 1 48 ? 12.174 4.338 6.169 1.00 0.00 48 GLY A N 10
ATOM 9392 C CA . GLY A 1 48 ? 12.513 5.533 5.420 1.00 0.00 48 GLY A CA 10
ATOM 9393 C C . GLY A 1 48 ? 12.310 5.361 3.927 1.00 0.00 48 GLY A C 10
ATOM 9394 O O . GLY A 1 48 ? 11.496 6.057 3.321 1.00 0.00 48 GLY A O 10
ATOM 9398 N N . TYR A 1 49 ? 13.054 4.433 3.333 1.00 0.00 49 TYR A N 10
ATOM 9399 C CA . TYR A 1 49 ? 12.953 4.173 1.902 1.00 0.00 49 TYR A CA 10
ATOM 9400 C C . TYR A 1 49 ? 13.337 5.410 1.097 1.00 0.00 49 TYR A C 10
ATOM 9401 O O . TYR A 1 49 ? 12.479 6.086 0.528 1.00 0.00 49 TYR A O 10
ATOM 9419 N N . ASN A 1 50 ? 14.633 5.701 1.052 1.00 0.00 50 ASN A N 10
ATOM 9420 C CA . ASN A 1 50 ? 15.134 6.856 0.317 1.00 0.00 50 ASN A CA 10
ATOM 9421 C C . ASN A 1 50 ? 16.458 6.531 -0.367 1.00 0.00 50 ASN A C 10
ATOM 9422 O O . ASN A 1 50 ? 17.396 7.328 -0.339 1.00 0.00 50 ASN A O 10
ATOM 9433 N N . TRP A 1 51 ? 16.528 5.354 -0.980 1.00 0.00 51 TRP A N 10
ATOM 9434 C CA . TRP A 1 51 ? 17.738 4.922 -1.671 1.00 0.00 51 TRP A CA 10
ATOM 9435 C C . TRP A 1 51 ? 17.644 5.203 -3.169 1.00 0.00 51 TRP A C 10
ATOM 9436 O O . TRP A 1 51 ? 18.286 4.529 -3.976 1.00 0.00 51 TRP A O 10
ATOM 9457 N N . GLN A 1 52 ? 16.845 6.199 -3.535 1.00 0.00 52 GLN A N 10
ATOM 9458 C CA . GLN A 1 52 ? 16.671 6.564 -4.936 1.00 0.00 52 GLN A CA 10
ATOM 9459 C C . GLN A 1 52 ? 17.606 7.706 -5.323 1.00 0.00 52 GLN A C 10
ATOM 9460 O O . GLN A 1 52 ? 17.226 8.605 -6.074 1.00 0.00 52 GLN A O 10
ATOM 9474 N N . ASP A 1 53 ? 18.831 7.665 -4.808 1.00 0.00 53 ASP A N 10
ATOM 9475 C CA . ASP A 1 53 ? 19.819 8.696 -5.101 1.00 0.00 53 ASP A CA 10
ATOM 9476 C C . ASP A 1 53 ? 20.381 8.528 -6.510 1.00 0.00 53 ASP A C 10
ATOM 9477 O O . ASP A 1 53 ? 20.801 9.498 -7.140 1.00 0.00 53 ASP A O 10
ATOM 9486 N N . HIS A 1 54 ? 20.383 7.291 -6.998 1.00 0.00 54 HIS A N 10
ATOM 9487 C CA . HIS A 1 54 ? 20.893 6.997 -8.333 1.00 0.00 54 HIS A CA 10
ATOM 9488 C C . HIS A 1 54 ? 20.155 7.811 -9.391 1.00 0.00 54 HIS A C 10
ATOM 9489 O O . HIS A 1 54 ? 18.940 7.993 -9.312 1.00 0.00 54 HIS A O 10
ATOM 9503 N N . HIS A 1 55 ? 20.897 8.297 -10.380 1.00 0.00 55 HIS A N 10
ATOM 9504 C CA . HIS A 1 55 ? 20.313 9.092 -11.454 1.00 0.00 55 HIS A CA 10
ATOM 9505 C C . HIS A 1 55 ? 19.852 8.200 -12.602 1.00 0.00 55 HIS A C 10
ATOM 9506 O O . HIS A 1 55 ? 20.668 7.661 -13.350 1.00 0.00 55 HIS A O 10
ATOM 9520 N N . ILE A 1 56 ? 18.539 8.049 -12.735 1.00 0.00 56 ILE A N 10
ATOM 9521 C CA . ILE A 1 56 ? 17.968 7.223 -13.792 1.00 0.00 56 ILE A CA 10
ATOM 9522 C C . ILE A 1 56 ? 16.446 7.332 -13.813 1.00 0.00 56 ILE A C 10
ATOM 9523 O O . ILE A 1 56 ? 15.769 6.889 -12.885 1.00 0.00 56 ILE A O 10
ATOM 9539 N N . GLU A 1 57 ? 15.915 7.924 -14.878 1.00 0.00 57 GLU A N 10
ATOM 9540 C CA . GLU A 1 57 ? 14.473 8.091 -15.020 1.00 0.00 57 GLU A CA 10
ATOM 9541 C C . GLU A 1 57 ? 14.021 7.720 -16.429 1.00 0.00 57 GLU A C 10
ATOM 9542 O O . GLU A 1 57 ? 13.113 6.908 -16.606 1.00 0.00 57 GLU A O 10
ATOM 9554 N N . GLU A 1 58 ? 14.659 8.321 -17.428 1.00 0.00 58 GLU A N 10
ATOM 9555 C CA . GLU A 1 58 ? 14.321 8.053 -18.821 1.00 0.00 58 GLU A CA 10
ATOM 9556 C C . GLU A 1 58 ? 15.364 8.652 -19.759 1.00 0.00 58 GLU A C 10
ATOM 9557 O O . GLU A 1 58 ? 15.141 9.701 -20.363 1.00 0.00 58 GLU A O 10
ATOM 9569 N N . SER A 1 59 ? 16.504 7.979 -19.877 1.00 0.00 59 SER A N 10
ATOM 9570 C CA . SER A 1 59 ? 17.581 8.444 -20.742 1.00 0.00 59 SER A CA 10
ATOM 9571 C C . SER A 1 59 ? 17.565 7.704 -22.076 1.00 0.00 59 SER A C 10
ATOM 9572 O O . SER A 1 59 ? 18.615 7.421 -22.653 1.00 0.00 59 SER A O 10
ATOM 9580 N N . GLY A 1 60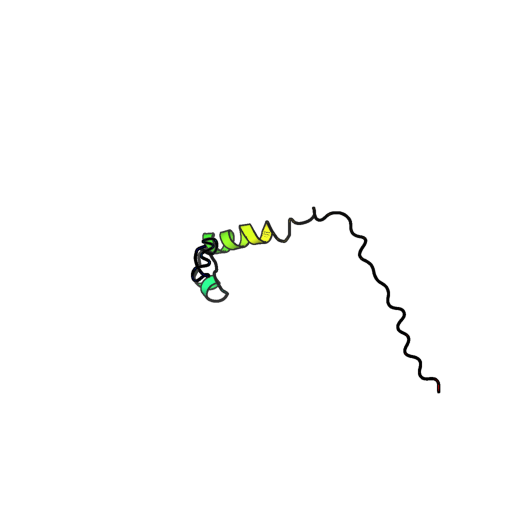 ? 16.366 7.395 -22.560 1.00 0.00 60 GLY A N 10
ATOM 9581 C CA . GLY A 1 60 ? 16.235 6.691 -23.822 1.00 0.00 60 GLY A CA 10
ATOM 9582 C C . GLY A 1 60 ? 16.352 5.186 -23.662 1.00 0.00 60 GLY A C 10
ATOM 9583 O O . GLY A 1 60 ? 16.335 4.678 -22.541 1.00 0.00 60 GLY A O 10
ATOM 9587 N N . PRO A 1 61 ? 16.475 4.442 -24.773 1.00 0.00 61 PRO A N 10
ATOM 9588 C CA . PRO A 1 61 ? 16.595 2.980 -24.737 1.00 0.00 61 PRO A CA 10
ATOM 9589 C C . PRO A 1 61 ? 17.708 2.513 -23.804 1.00 0.00 61 PRO A C 10
ATOM 9590 O O . PRO A 1 61 ? 18.884 2.530 -24.167 1.00 0.00 61 PRO A O 10
ATOM 9601 N N . SER A 1 62 ? 17.326 2.098 -22.600 1.00 0.00 62 SER A N 10
ATOM 9602 C CA . SER A 1 62 ? 18.290 1.625 -21.613 1.00 0.00 62 SER A CA 10
ATOM 9603 C C . SER A 1 62 ? 17.593 0.835 -20.511 1.00 0.00 62 SER A C 10
ATOM 9604 O O . SER A 1 62 ? 17.979 -0.293 -20.202 1.00 0.00 62 SER A O 10
ATOM 9612 N N . SER A 1 63 ? 16.564 1.435 -19.922 1.00 0.00 63 SER A N 10
ATOM 9613 C CA . SER A 1 63 ? 15.809 0.787 -18.855 1.00 0.00 63 SER A CA 10
ATOM 9614 C C . SER A 1 63 ? 16.706 0.486 -17.658 1.00 0.00 63 SER A C 10
ATOM 9615 O O . SER A 1 63 ? 17.890 0.820 -17.656 1.00 0.00 63 SER A O 10
ATOM 9623 N N . GLY A 1 64 ? 16.130 -0.148 -16.641 1.00 0.00 64 GLY A N 10
ATOM 9624 C CA . GLY A 1 64 ? 16.889 -0.485 -15.451 1.00 0.00 64 GLY A CA 10
ATOM 9625 C C . GLY A 1 64 ? 16.117 -0.214 -14.175 1.00 0.00 64 GLY A C 10
ATOM 9626 O O . GLY A 1 64 ? 14.873 -0.123 -14.242 1.00 0.00 64 GLY A O 10
ATOM 9631 N N . GLY A 1 1 ? 14.482 21.428 -27.933 1.00 0.00 1 GLY A N 11
ATOM 9632 C CA . GLY A 1 1 ? 13.676 22.643 -28.236 1.00 0.00 1 GLY A CA 11
ATOM 9633 C C . GLY A 1 1 ? 12.668 22.957 -27.149 1.00 0.00 1 GLY A C 11
ATOM 9634 O O . GLY A 1 1 ? 12.994 22.923 -25.962 1.00 0.00 1 GLY A O 11
ATOM 9640 N N . SER A 1 2 ? 11.440 23.264 -27.554 1.00 0.00 2 SER A N 11
ATOM 9641 C CA . SER A 1 2 ? 10.381 23.585 -26.604 1.00 0.00 2 SER A CA 11
ATOM 9642 C C . SER A 1 2 ? 9.007 23.395 -27.238 1.00 0.00 2 SER A C 11
ATOM 9643 O O . SER A 1 2 ? 8.895 22.938 -28.375 1.00 0.00 2 SER A O 11
ATOM 9651 N N . SER A 1 3 ? 7.963 23.747 -26.493 1.00 0.00 3 SER A N 11
ATOM 9652 C CA . SER A 1 3 ? 6.595 23.615 -26.982 1.00 0.00 3 SER A CA 11
ATOM 9653 C C . SER A 1 3 ? 6.273 22.161 -27.308 1.00 0.00 3 SER A C 11
ATOM 9654 O O . SER A 1 3 ? 6.470 21.707 -28.435 1.00 0.00 3 SER A O 11
ATOM 9662 N N . GLY A 1 4 ? 5.775 21.432 -26.313 1.00 0.00 4 GLY A N 11
ATOM 9663 C CA . GLY A 1 4 ? 5.434 20.037 -26.514 1.00 0.00 4 GLY A CA 11
ATOM 9664 C C . GLY A 1 4 ? 4.979 19.360 -25.235 1.00 0.00 4 GLY A C 11
ATOM 9665 O O . GLY A 1 4 ? 4.100 18.499 -25.259 1.00 0.00 4 GLY A O 11
ATOM 9669 N N . SER A 1 5 ? 5.580 19.752 -24.116 1.00 0.00 5 SER A N 11
ATOM 9670 C CA . SER A 1 5 ? 5.233 19.177 -22.822 1.00 0.00 5 SER A CA 11
ATOM 9671 C C . SER A 1 5 ? 4.211 20.047 -22.096 1.00 0.00 5 SER A C 11
ATOM 9672 O O . SER A 1 5 ? 3.962 21.187 -22.489 1.00 0.00 5 SER A O 11
ATOM 9680 N N . SER A 1 6 ? 3.623 19.501 -21.037 1.00 0.00 6 SER A N 11
ATOM 9681 C CA . SER A 1 6 ? 2.628 20.228 -20.257 1.00 0.00 6 SER A CA 11
ATOM 9682 C C . SER A 1 6 ? 2.834 19.999 -18.763 1.00 0.00 6 SER A C 11
ATOM 9683 O O . SER A 1 6 ? 3.284 18.932 -18.344 1.00 0.00 6 SER A O 11
ATOM 9691 N N . GLY A 1 7 ? 2.502 21.008 -17.964 1.00 0.00 7 GLY A N 11
ATOM 9692 C CA . GLY A 1 7 ? 2.658 20.896 -16.525 1.00 0.00 7 GLY A CA 11
ATOM 9693 C C . GLY A 1 7 ? 1.333 20.728 -15.810 1.00 0.00 7 GLY A C 11
ATOM 9694 O O . GLY A 1 7 ? 0.742 21.703 -15.345 1.00 0.00 7 GLY A O 11
ATOM 9698 N N . VAL A 1 8 ? 0.863 19.488 -15.722 1.00 0.00 8 VAL A N 11
ATOM 9699 C CA . VAL A 1 8 ? -0.401 19.194 -15.059 1.00 0.00 8 VAL A CA 11
ATOM 9700 C C . VAL A 1 8 ? -0.324 17.885 -14.282 1.00 0.00 8 VAL A C 11
ATOM 9701 O O . VAL A 1 8 ? -0.152 16.814 -14.866 1.00 0.00 8 VAL A O 11
ATOM 9714 N N . THR A 1 9 ? -0.453 17.977 -12.962 1.00 0.00 9 THR A N 11
ATOM 9715 C CA . THR A 1 9 ? -0.399 16.798 -12.105 1.00 0.00 9 THR A CA 11
ATOM 9716 C C . THR A 1 9 ? -1.797 16.393 -11.647 1.00 0.00 9 THR A C 11
ATOM 9717 O O . THR A 1 9 ? -2.095 16.387 -10.453 1.00 0.00 9 THR A O 11
ATOM 9728 N N . TYR A 1 10 ? -2.652 16.057 -12.608 1.00 0.00 10 TYR A N 11
ATOM 9729 C CA . TYR A 1 10 ? -4.020 15.652 -12.306 1.00 0.00 10 TYR A CA 11
ATOM 9730 C C . TYR A 1 10 ? -4.227 14.164 -12.582 1.00 0.00 10 TYR A C 11
ATOM 9731 O O . TYR A 1 10 ? -5.135 13.542 -12.029 1.00 0.00 10 TYR A O 11
ATOM 9749 N N . ASP A 1 11 ? -3.383 13.598 -13.440 1.00 0.00 11 ASP A N 11
ATOM 9750 C CA . ASP A 1 11 ? -3.479 12.184 -13.785 1.00 0.00 11 ASP A CA 11
ATOM 9751 C C . ASP A 1 11 ? -2.537 11.346 -12.925 1.00 0.00 11 ASP A C 11
ATOM 9752 O O . ASP A 1 11 ? -1.919 10.397 -13.407 1.00 0.00 11 ASP A O 11
ATOM 9761 N N . ASP A 1 12 ? -2.434 11.702 -11.648 1.00 0.00 12 ASP A N 11
ATOM 9762 C CA . ASP A 1 12 ? -1.569 10.985 -10.720 1.00 0.00 12 ASP A CA 11
ATOM 9763 C C . ASP A 1 12 ? -2.374 10.388 -9.568 1.00 0.00 12 ASP A C 11
ATOM 9764 O O . ASP A 1 12 ? -1.917 9.466 -8.893 1.00 0.00 12 ASP A O 11
ATOM 9773 N N . VAL A 1 13 ? -3.573 10.919 -9.349 1.00 0.00 13 VAL A N 11
ATOM 9774 C CA . VAL A 1 13 ? -4.435 10.436 -8.279 1.00 0.00 13 VAL A CA 11
ATOM 9775 C C . VAL A 1 13 ? -5.663 9.725 -8.839 1.00 0.00 13 VAL A C 11
ATOM 9776 O O . VAL A 1 13 ? -6.767 9.859 -8.310 1.00 0.00 13 VAL A O 11
ATOM 9789 N N . HIS A 1 14 ? -5.465 8.968 -9.913 1.00 0.00 14 HIS A N 11
ATOM 9790 C CA . HIS A 1 14 ? -6.557 8.236 -10.545 1.00 0.00 14 HIS A CA 11
ATOM 9791 C C . HIS A 1 14 ? -6.811 6.907 -9.838 1.00 0.00 14 HIS A C 11
ATOM 9792 O O . HIS A 1 14 ? -7.888 6.324 -9.963 1.00 0.00 14 HIS A O 11
ATOM 9806 N N . MET A 1 15 ? -5.815 6.434 -9.096 1.00 0.00 15 MET A N 11
ATOM 9807 C CA . MET A 1 15 ? -5.934 5.175 -8.371 1.00 0.00 15 MET A CA 11
ATOM 9808 C C . MET A 1 15 ? -6.260 5.421 -6.900 1.00 0.00 15 MET A C 11
ATOM 9809 O O . MET A 1 15 ? -5.879 4.639 -6.030 1.00 0.00 15 MET A O 11
ATOM 9823 N N . ASN A 1 16 ? -6.966 6.515 -6.630 1.00 0.00 16 ASN A N 11
ATOM 9824 C CA . ASN A 1 16 ? -7.342 6.863 -5.265 1.00 0.00 16 ASN A CA 11
ATOM 9825 C C . ASN A 1 16 ? -8.755 6.379 -4.950 1.00 0.00 16 ASN A C 11
ATOM 9826 O O . ASN A 1 16 ? -9.705 7.161 -4.959 1.00 0.00 16 ASN A O 11
ATOM 9837 N N . PHE A 1 17 ? -8.884 5.086 -4.672 1.00 0.00 17 PHE A N 11
ATOM 9838 C CA . PHE A 1 17 ? -10.181 4.499 -4.353 1.00 0.00 17 PHE A CA 11
ATOM 9839 C C . PHE A 1 17 ? -10.404 4.456 -2.845 1.00 0.00 17 PHE A C 11
ATOM 9840 O O . PHE A 1 17 ? -9.711 3.738 -2.125 1.00 0.00 17 PHE A O 11
ATOM 9857 N N . THR A 1 18 ? -11.376 5.230 -2.374 1.00 0.00 18 THR A N 11
ATOM 9858 C CA . THR A 1 18 ? -11.690 5.281 -0.950 1.00 0.00 18 THR A CA 11
ATOM 9859 C C . THR A 1 18 ? -12.187 3.927 -0.454 1.00 0.00 18 THR A C 11
ATOM 9860 O O . THR A 1 18 ? -12.187 2.945 -1.196 1.00 0.00 18 THR A O 11
ATOM 9871 N N . GLU A 1 19 ? -12.609 3.883 0.806 1.00 0.00 19 GLU A N 11
ATOM 9872 C CA . GLU A 1 19 ? -13.109 2.649 1.402 1.00 0.00 19 GLU A CA 11
ATOM 9873 C C . GLU A 1 19 ? -14.347 2.152 0.662 1.00 0.00 19 GLU A C 11
ATOM 9874 O O . GLU A 1 19 ? -14.466 0.965 0.358 1.00 0.00 19 GLU A O 11
ATOM 9886 N N . GLU A 1 20 ? -15.267 3.068 0.376 1.00 0.00 20 GLU A N 11
ATOM 9887 C CA . GLU A 1 20 ? -16.497 2.723 -0.328 1.00 0.00 20 GLU A CA 11
ATOM 9888 C C . GLU A 1 20 ? -16.197 2.252 -1.747 1.00 0.00 20 GLU A C 11
ATOM 9889 O O . GLU A 1 20 ? -16.705 1.223 -2.192 1.00 0.00 20 GLU A O 11
ATOM 9901 N N . GLU A 1 21 ? -15.369 3.015 -2.455 1.00 0.00 21 GLU A N 11
ATOM 9902 C CA . GLU A 1 21 ? -15.001 2.676 -3.825 1.00 0.00 21 GLU A CA 11
ATOM 9903 C C . GLU A 1 21 ? -14.308 1.319 -3.882 1.00 0.00 21 GLU A C 11
ATOM 9904 O O . GLU A 1 21 ? -14.419 0.596 -4.873 1.00 0.00 21 GLU A O 11
ATOM 9916 N N . TRP A 1 22 ? -13.592 0.978 -2.815 1.00 0.00 22 TRP A N 11
ATOM 9917 C CA . TRP A 1 22 ? -12.881 -0.293 -2.742 1.00 0.00 22 TRP A CA 11
ATOM 9918 C C . TRP A 1 22 ? -13.834 -1.467 -2.945 1.00 0.00 22 TRP A C 11
ATOM 9919 O O . TRP A 1 22 ? -13.433 -2.530 -3.418 1.00 0.00 22 TRP A O 11
ATOM 9940 N N . ASP A 1 23 ? -15.097 -1.268 -2.583 1.00 0.00 23 ASP A N 11
ATOM 9941 C CA . ASP A 1 23 ? -16.107 -2.309 -2.726 1.00 0.00 23 ASP A CA 11
ATOM 9942 C C . ASP A 1 23 ? -16.704 -2.308 -4.131 1.00 0.00 23 ASP A C 11
ATOM 9943 O O . ASP A 1 23 ? -17.216 -3.326 -4.598 1.00 0.00 23 ASP A O 11
ATOM 9952 N N . LEU A 1 24 ? -16.637 -1.162 -4.802 1.00 0.00 24 LEU A N 11
ATOM 9953 C CA . LEU A 1 24 ? -17.173 -1.034 -6.153 1.00 0.00 24 LEU A CA 11
ATOM 9954 C C . LEU A 1 24 ? -16.089 -1.260 -7.203 1.00 0.00 24 LEU A C 11
ATOM 9955 O O . LEU A 1 24 ? -16.234 -0.849 -8.355 1.00 0.00 24 LEU A O 11
ATOM 9971 N N . LEU A 1 25 ? -15.003 -1.916 -6.804 1.00 0.00 25 LEU A N 11
ATOM 9972 C CA . LEU A 1 25 ? -13.900 -2.194 -7.717 1.00 0.00 25 LEU A CA 11
ATOM 9973 C C . LEU A 1 25 ? -13.915 -3.655 -8.158 1.00 0.00 25 LEU A C 11
ATOM 9974 O O . LEU A 1 25 ? -14.794 -4.423 -7.767 1.00 0.00 25 LEU A O 11
ATOM 9990 N N . ASP A 1 26 ? -12.937 -4.030 -8.976 1.00 0.00 26 ASP A N 11
ATOM 9991 C CA . ASP A 1 26 ? -12.838 -5.399 -9.471 1.00 0.00 26 ASP A CA 11
ATOM 9992 C C . ASP A 1 26 ? -11.627 -6.106 -8.871 1.00 0.00 26 ASP A C 11
ATOM 9993 O O . ASP A 1 26 ? -10.884 -5.526 -8.081 1.00 0.00 26 ASP A O 11
ATOM 10002 N N . SER A 1 27 ? -11.435 -7.365 -9.253 1.00 0.00 27 SER A N 11
ATOM 10003 C CA . SER A 1 27 ? -10.313 -8.153 -8.754 1.00 0.00 27 SER A CA 11
ATOM 10004 C C . SER A 1 27 ? -8.987 -7.598 -9.264 1.00 0.00 27 SER A C 11
ATOM 10005 O O . SER A 1 27 ? -7.961 -7.702 -8.593 1.00 0.00 27 SER A O 11
ATOM 10013 N N . SER A 1 28 ? -9.016 -7.008 -10.455 1.00 0.00 28 SER A N 11
ATOM 10014 C CA . SER A 1 28 ? -7.816 -6.438 -11.055 1.00 0.00 28 SER A CA 11
ATOM 10015 C C . SER A 1 28 ? -7.422 -5.140 -10.355 1.00 0.00 28 SER A C 11
ATOM 10016 O O . SER A 1 28 ? -6.238 -4.865 -10.157 1.00 0.00 28 SER A O 11
ATOM 10024 N N . GLN A 1 29 ? -8.421 -4.346 -9.986 1.00 0.00 29 GLN A N 11
ATOM 10025 C CA . GLN A 1 29 ? -8.178 -3.077 -9.309 1.00 0.00 29 GLN A CA 11
ATOM 10026 C C . GLN A 1 29 ? -7.789 -3.303 -7.852 1.00 0.00 29 GLN A C 11
ATOM 10027 O O . GLN A 1 29 ? -6.937 -2.600 -7.309 1.00 0.00 29 GLN A O 11
ATOM 10041 N N . LYS A 1 30 ? -8.421 -4.288 -7.223 1.00 0.00 30 LYS A N 11
ATOM 10042 C CA . LYS A 1 30 ? -8.145 -4.607 -5.827 1.00 0.00 30 LYS A CA 11
ATOM 10043 C C . LYS A 1 30 ? -6.726 -5.143 -5.661 1.00 0.00 30 LYS A C 11
ATOM 10044 O O . LYS A 1 30 ? -6.085 -4.920 -4.633 1.00 0.00 30 LYS A O 11
ATOM 10063 N N . ARG A 1 31 ? -6.241 -5.852 -6.675 1.00 0.00 31 ARG A N 11
ATOM 10064 C CA . ARG A 1 31 ? -4.898 -6.419 -6.637 1.00 0.00 31 ARG A CA 11
ATOM 10065 C C . ARG A 1 31 ? -3.862 -5.399 -7.096 1.00 0.00 31 ARG A C 11
ATOM 10066 O O . ARG A 1 31 ? -2.731 -5.386 -6.609 1.00 0.00 31 ARG A O 11
ATOM 10087 N N . LEU A 1 32 ? -4.254 -4.545 -8.037 1.00 0.00 32 LEU A N 11
ATOM 10088 C CA . LEU A 1 32 ? -3.358 -3.523 -8.561 1.00 0.00 32 LEU A CA 11
ATOM 10089 C C . LEU A 1 32 ? -3.028 -2.490 -7.490 1.00 0.00 32 LEU A C 11
ATOM 10090 O O . LEU A 1 32 ? -1.883 -2.056 -7.362 1.00 0.00 32 LEU A O 11
ATOM 10106 N N . TYR A 1 33 ? -4.038 -2.107 -6.719 1.00 0.00 33 TYR A N 11
ATOM 10107 C CA . TYR A 1 33 ? -3.858 -1.129 -5.653 1.00 0.00 33 TYR A CA 11
ATOM 10108 C C . TYR A 1 33 ? -3.005 -1.707 -4.529 1.00 0.00 33 TYR A C 11
ATOM 10109 O O . TYR A 1 33 ? -2.332 -0.973 -3.807 1.00 0.00 33 TYR A O 11
ATOM 10127 N N . GLU A 1 34 ? -3.038 -3.029 -4.389 1.00 0.00 34 GLU A N 11
ATOM 10128 C CA . GLU A 1 34 ? -2.268 -3.707 -3.354 1.00 0.00 34 GLU A CA 11
ATOM 10129 C C . GLU A 1 34 ? -0.814 -3.878 -3.783 1.00 0.00 34 GLU A C 11
ATOM 10130 O O . GLU A 1 34 ? 0.095 -3.871 -2.953 1.00 0.00 34 GLU A O 11
ATOM 10142 N N . GLU A 1 35 ? -0.603 -4.031 -5.086 1.00 0.00 35 GLU A N 11
ATOM 10143 C CA . GLU A 1 35 ? 0.740 -4.203 -5.628 1.00 0.00 35 GLU A CA 11
ATOM 10144 C C . GLU A 1 35 ? 1.614 -2.993 -5.314 1.00 0.00 35 GLU A C 11
ATOM 10145 O O . GLU A 1 35 ? 2.709 -3.131 -4.768 1.00 0.00 35 GLU A O 11
ATOM 10157 N N . VAL A 1 36 ? 1.121 -1.808 -5.659 1.00 0.00 36 VAL A N 11
ATOM 10158 C CA . VAL A 1 36 ? 1.857 -0.573 -5.414 1.00 0.00 36 VAL A CA 11
ATOM 10159 C C . VAL A 1 36 ? 2.064 -0.346 -3.920 1.00 0.00 36 VAL A C 11
ATOM 10160 O O . VAL A 1 36 ? 3.065 0.238 -3.504 1.00 0.00 36 VAL A O 11
ATOM 10173 N N . MET A 1 37 ? 1.111 -0.810 -3.119 1.00 0.00 37 MET A N 11
ATOM 10174 C CA . MET A 1 37 ? 1.188 -0.658 -1.670 1.00 0.00 37 MET A CA 11
ATOM 10175 C C . MET A 1 37 ? 2.155 -1.673 -1.068 1.00 0.00 37 MET A C 11
ATOM 10176 O O . MET A 1 37 ? 2.878 -1.369 -0.120 1.00 0.00 37 MET A O 11
ATOM 10190 N N . LEU A 1 38 ? 2.161 -2.879 -1.626 1.00 0.00 38 LEU A N 11
ATOM 10191 C CA . LEU A 1 38 ? 3.038 -3.939 -1.144 1.00 0.00 38 LEU A CA 11
ATOM 10192 C C . LEU A 1 38 ? 4.504 -3.558 -1.326 1.00 0.00 38 LEU A C 11
ATOM 10193 O O . LEU A 1 38 ? 5.363 -3.957 -0.539 1.00 0.00 38 LEU A O 11
ATOM 10209 N N . GLU A 1 39 ? 4.784 -2.782 -2.369 1.00 0.00 39 GLU A N 11
ATOM 10210 C CA . GLU A 1 39 ? 6.145 -2.346 -2.654 1.00 0.00 39 GLU A CA 11
ATOM 10211 C C . GLU A 1 39 ? 6.483 -1.076 -1.880 1.00 0.00 39 GLU A C 11
ATOM 10212 O O . GLU A 1 39 ? 7.636 -0.853 -1.508 1.00 0.00 39 GLU A O 11
ATOM 10224 N N . THR A 1 40 ? 5.473 -0.247 -1.641 1.00 0.00 40 THR A N 11
ATOM 10225 C CA . THR A 1 40 ? 5.664 1.002 -0.911 1.00 0.00 40 THR A CA 11
ATOM 10226 C C . THR A 1 40 ? 5.206 0.860 0.538 1.00 0.00 40 THR A C 11
ATOM 10227 O O . THR A 1 40 ? 4.458 1.694 1.049 1.00 0.00 40 THR A O 11
ATOM 10238 N N . TYR A 1 41 ? 5.659 -0.204 1.195 1.00 0.00 41 TYR A N 11
ATOM 10239 C CA . TYR A 1 41 ? 5.295 -0.455 2.584 1.00 0.00 41 TYR A CA 11
ATOM 10240 C C . TYR A 1 41 ? 6.217 -1.497 3.209 1.00 0.00 41 TYR A C 11
ATOM 10241 O O . TYR A 1 41 ? 6.934 -1.211 4.166 1.00 0.00 41 TYR A O 11
ATOM 10259 N N . GLN A 1 42 ? 6.190 -2.707 2.660 1.00 0.00 42 GLN A N 11
ATOM 10260 C CA . GLN A 1 42 ? 7.023 -3.793 3.163 1.00 0.00 42 GLN A CA 11
ATOM 10261 C C . GLN A 1 42 ? 8.492 -3.554 2.829 1.00 0.00 42 GLN A C 11
ATOM 10262 O O . GLN A 1 42 ? 9.383 -3.967 3.570 1.00 0.00 42 GLN A O 11
ATOM 10276 N N . ASN A 1 43 ? 8.737 -2.884 1.706 1.00 0.00 43 ASN A N 11
ATOM 10277 C CA . ASN A 1 43 ? 10.099 -2.591 1.274 1.00 0.00 43 ASN A CA 11
ATOM 10278 C C . ASN A 1 43 ? 10.560 -1.238 1.805 1.00 0.00 43 ASN A C 11
ATOM 10279 O O . ASN A 1 43 ? 11.729 -1.058 2.145 1.00 0.00 43 ASN A O 11
ATOM 10290 N N . LEU A 1 44 ? 9.633 -0.289 1.874 1.00 0.00 44 LEU A N 11
ATOM 10291 C CA . LEU A 1 44 ? 9.942 1.049 2.362 1.00 0.00 44 LEU A CA 11
ATOM 10292 C C . LEU A 1 44 ? 11.030 1.701 1.514 1.00 0.00 44 LEU A C 11
ATOM 10293 O O . LEU A 1 44 ? 11.883 2.425 2.029 1.00 0.00 44 LEU A O 11
ATOM 10309 N N . THR A 1 45 ? 10.995 1.437 0.213 1.00 0.00 45 THR A N 11
ATOM 10310 C CA . THR A 1 45 ? 11.980 1.997 -0.708 1.00 0.00 45 THR A CA 11
ATOM 10311 C C . THR A 1 45 ? 11.554 3.379 -1.206 1.00 0.00 45 THR A C 11
ATOM 10312 O O . THR A 1 45 ? 12.213 3.965 -2.065 1.00 0.00 45 THR A O 11
ATOM 10323 N N . ASP A 1 46 ? 10.453 3.896 -0.665 1.00 0.00 46 ASP A N 11
ATOM 10324 C CA . ASP A 1 46 ? 9.952 5.209 -1.061 1.00 0.00 46 ASP A CA 11
ATOM 10325 C C . ASP A 1 46 ? 9.903 6.169 0.128 1.00 0.00 46 ASP A C 11
ATOM 10326 O O . ASP A 1 46 ? 9.560 7.341 -0.027 1.00 0.00 46 ASP A O 11
ATOM 10335 N N . ILE A 1 47 ? 10.246 5.668 1.312 1.00 0.00 47 ILE A N 11
ATOM 10336 C CA . ILE A 1 47 ? 10.237 6.489 2.518 1.00 0.00 47 ILE A CA 11
ATOM 10337 C C . ILE A 1 47 ? 11.548 6.350 3.286 1.00 0.00 47 ILE A C 11
ATOM 10338 O O . ILE A 1 47 ? 12.127 7.341 3.728 1.00 0.00 47 ILE A O 11
ATOM 10354 N N . GLY A 1 48 ? 12.009 5.113 3.438 1.00 0.00 48 GLY A N 11
ATOM 10355 C CA . GLY A 1 48 ? 13.248 4.867 4.153 1.00 0.00 48 GLY A CA 11
ATOM 10356 C C . GLY A 1 48 ? 13.063 4.880 5.657 1.00 0.00 48 GLY A C 11
ATOM 10357 O O . GLY A 1 48 ? 12.688 5.901 6.234 1.00 0.00 48 GLY A O 11
ATOM 10361 N N . TYR A 1 49 ? 13.326 3.744 6.295 1.00 0.00 49 TYR A N 11
ATOM 10362 C CA . TYR A 1 49 ? 13.186 3.629 7.742 1.00 0.00 49 TYR A CA 11
ATOM 10363 C C . TYR A 1 49 ? 11.747 3.901 8.171 1.00 0.00 49 TYR A C 11
ATOM 10364 O O . TYR A 1 49 ? 10.843 3.967 7.338 1.00 0.00 49 TYR A O 11
ATOM 10382 N N . ASN A 1 50 ? 11.542 4.057 9.475 1.00 0.00 50 ASN A N 11
ATOM 10383 C CA . ASN A 1 50 ? 10.213 4.322 10.013 1.00 0.00 50 ASN A CA 11
ATOM 10384 C C . ASN A 1 50 ? 10.298 4.888 11.426 1.00 0.00 50 ASN A C 11
ATOM 10385 O O . ASN A 1 50 ? 10.156 4.160 12.408 1.00 0.00 50 ASN A O 11
ATOM 10396 N N . TRP A 1 51 ? 10.530 6.194 11.521 1.00 0.00 51 TRP A N 11
ATOM 10397 C CA . TRP A 1 51 ? 10.632 6.860 12.815 1.00 0.00 51 TRP A CA 11
ATOM 10398 C C . TRP A 1 51 ? 9.449 7.798 13.044 1.00 0.00 51 TRP A C 11
ATOM 10399 O O . TRP A 1 51 ? 9.529 8.724 13.852 1.00 0.00 51 TRP A O 11
ATOM 10420 N N . GLN A 1 52 ? 8.354 7.555 12.330 1.00 0.00 52 GLN A N 11
ATOM 10421 C CA . GLN A 1 52 ? 7.158 8.382 12.458 1.00 0.00 52 GLN A CA 11
ATOM 10422 C C . GLN A 1 52 ? 6.007 7.596 13.081 1.00 0.00 52 GLN A C 11
ATOM 10423 O O . GLN A 1 52 ? 5.062 8.181 13.613 1.00 0.00 52 GLN A O 11
ATOM 10437 N N . ASP A 1 53 ? 6.090 6.272 13.013 1.00 0.00 53 ASP A N 11
ATOM 10438 C CA . ASP A 1 53 ? 5.054 5.412 13.571 1.00 0.00 53 ASP A CA 11
ATOM 10439 C C . ASP A 1 53 ? 5.663 4.317 14.441 1.00 0.00 53 ASP A C 11
ATOM 10440 O O . ASP A 1 53 ? 6.009 3.242 13.951 1.00 0.00 53 ASP A O 11
ATOM 10449 N N . HIS A 1 54 ? 5.792 4.599 15.734 1.00 0.00 54 HIS A N 11
ATOM 10450 C CA . HIS A 1 54 ? 6.360 3.638 16.673 1.00 0.00 54 HIS A CA 11
ATOM 10451 C C . HIS A 1 54 ? 5.278 3.060 17.579 1.00 0.00 54 HIS A C 11
ATOM 10452 O O . HIS A 1 54 ? 4.580 3.796 18.276 1.00 0.00 54 HIS A O 11
ATOM 10466 N N . HIS A 1 55 ? 5.145 1.738 17.564 1.00 0.00 55 HIS A N 11
ATOM 10467 C CA . HIS A 1 55 ? 4.147 1.061 18.385 1.00 0.00 55 HIS A CA 11
ATOM 10468 C C . HIS A 1 55 ? 4.520 -0.402 18.601 1.00 0.00 55 HIS A C 11
ATOM 10469 O O . HIS A 1 55 ? 3.689 -1.297 18.440 1.00 0.00 55 HIS A O 11
ATOM 10483 N N . ILE A 1 56 ? 5.777 -0.640 18.965 1.00 0.00 56 ILE A N 11
ATOM 10484 C CA . ILE A 1 56 ? 6.260 -1.994 19.201 1.00 0.00 56 ILE A CA 11
ATOM 10485 C C . ILE A 1 56 ? 5.961 -2.441 20.629 1.00 0.00 56 ILE A C 11
ATOM 10486 O O . ILE A 1 56 ? 6.172 -1.691 21.582 1.00 0.00 56 ILE A O 11
ATOM 10502 N N . GLU A 1 57 ? 5.467 -3.667 20.769 1.00 0.00 57 GLU A N 11
ATOM 10503 C CA . GLU A 1 57 ? 5.140 -4.214 22.081 1.00 0.00 57 GLU A CA 11
ATOM 10504 C C . GLU A 1 57 ? 6.167 -5.258 22.508 1.00 0.00 57 GLU A C 11
ATOM 10505 O O . GLU A 1 57 ? 6.827 -5.872 21.670 1.00 0.00 57 GLU A O 11
ATOM 10517 N N . GLU A 1 58 ? 6.294 -5.455 23.816 1.00 0.00 58 GLU A N 11
ATOM 10518 C CA . GLU A 1 58 ? 7.240 -6.426 24.354 1.00 0.00 58 GLU A CA 11
ATOM 10519 C C . GLU A 1 58 ? 6.512 -7.632 24.938 1.00 0.00 58 GLU A C 11
ATOM 10520 O O . GLU A 1 58 ? 7.036 -8.745 24.939 1.00 0.00 58 GLU A O 11
ATOM 10532 N N . SER A 1 59 ? 5.299 -7.403 25.433 1.00 0.00 59 SER A N 11
ATOM 10533 C CA . SER A 1 59 ? 4.499 -8.472 26.021 1.00 0.00 59 SER A CA 11
ATOM 10534 C C . SER A 1 59 ? 4.258 -9.591 25.012 1.00 0.00 59 SER A C 11
ATOM 10535 O O . SER A 1 59 ? 3.334 -9.522 24.202 1.00 0.00 59 SER A O 11
ATOM 10543 N N . GLY A 1 60 ? 5.095 -10.622 25.069 1.00 0.00 60 GLY A N 11
ATOM 10544 C CA . GLY A 1 60 ? 4.957 -11.741 24.155 1.00 0.00 60 GLY A CA 11
ATOM 10545 C C . GLY A 1 60 ? 6.265 -12.093 23.469 1.00 0.00 60 GLY A C 11
ATOM 10546 O O . GLY A 1 60 ? 6.477 -11.728 22.313 1.00 0.00 60 GLY A O 11
ATOM 10550 N N . PRO A 1 61 ? 7.165 -12.810 24.161 1.00 0.00 61 PRO A N 11
ATOM 10551 C CA . PRO A 1 61 ? 8.461 -13.207 23.597 1.00 0.00 61 PRO A CA 11
ATOM 10552 C C . PRO A 1 61 ? 8.315 -13.907 22.251 1.00 0.00 61 PRO A C 11
ATOM 10553 O O . PRO A 1 61 ? 8.817 -13.429 21.234 1.00 0.00 61 PRO A O 11
ATOM 10564 N N . SER A 1 62 ? 7.626 -15.043 22.252 1.00 0.00 62 SER A N 11
ATOM 10565 C CA . SER A 1 62 ? 7.415 -15.811 21.030 1.00 0.00 62 SER A CA 11
ATOM 10566 C C . SER A 1 62 ? 6.083 -15.446 20.382 1.00 0.00 62 SER A C 11
ATOM 10567 O O . SER A 1 62 ? 5.237 -14.800 21.001 1.00 0.00 62 SER A O 11
ATOM 10575 N N . SER A 1 63 ? 5.903 -15.864 19.134 1.00 0.00 63 SER A N 11
ATOM 10576 C CA . SER A 1 63 ? 4.674 -15.582 18.402 1.00 0.00 63 SER A CA 11
ATOM 10577 C C . SER A 1 63 ? 4.492 -16.560 17.246 1.00 0.00 63 SER A C 11
ATOM 10578 O O . SER A 1 63 ? 5.219 -16.505 16.254 1.00 0.00 63 SER A O 11
ATOM 10586 N N . GLY A 1 64 ? 3.516 -17.452 17.379 1.00 0.00 64 GLY A N 11
ATOM 10587 C CA . GLY A 1 64 ? 3.257 -18.429 16.339 1.00 0.00 64 GLY A CA 11
ATOM 10588 C C . GLY A 1 64 ? 4.040 -19.711 16.537 1.00 0.00 64 GLY A C 11
ATOM 10589 O O . GLY A 1 64 ? 3.867 -20.645 15.727 1.00 0.00 64 GLY A O 11
ATOM 10594 N N . GLY A 1 1 ? -9.828 32.499 -9.711 1.00 0.00 1 GLY A N 12
ATOM 10595 C CA . GLY A 1 1 ? -10.042 33.064 -11.071 1.00 0.00 1 GLY A CA 12
ATOM 10596 C C . GLY A 1 1 ? -9.489 34.469 -11.209 1.00 0.00 1 GLY A C 12
ATOM 10597 O O . GLY A 1 1 ? -10.207 35.449 -11.007 1.00 0.00 1 GLY A O 12
ATOM 10603 N N . SER A 1 2 ? -8.209 34.567 -11.553 1.00 0.00 2 SER A N 12
ATOM 10604 C CA . SER A 1 2 ? -7.560 35.863 -11.718 1.00 0.00 2 SER A CA 12
ATOM 10605 C C . SER A 1 2 ? -6.550 35.824 -12.859 1.00 0.00 2 SER A C 12
ATOM 10606 O O . SER A 1 2 ? -6.532 36.707 -13.717 1.00 0.00 2 SER A O 12
ATOM 10614 N N . SER A 1 3 ? -5.709 34.794 -12.864 1.00 0.00 3 SER A N 12
ATOM 10615 C CA . SER A 1 3 ? -4.695 34.640 -13.900 1.00 0.00 3 SER A CA 12
ATOM 10616 C C . SER A 1 3 ? -4.111 33.231 -13.884 1.00 0.00 3 SER A C 12
ATOM 10617 O O . SER A 1 3 ? -3.492 32.816 -12.905 1.00 0.00 3 SER A O 12
ATOM 10625 N N . GLY A 1 4 ? -4.314 32.500 -14.976 1.00 0.00 4 GLY A N 12
ATOM 10626 C CA . GLY A 1 4 ? -3.801 31.145 -15.065 1.00 0.00 4 GLY A CA 12
ATOM 10627 C C . GLY A 1 4 ? -2.373 31.098 -15.572 1.00 0.00 4 GLY A C 12
ATOM 10628 O O . GLY A 1 4 ? -1.512 31.833 -15.089 1.00 0.00 4 GLY A O 12
ATOM 10632 N N . SER A 1 5 ? -2.121 30.230 -16.547 1.00 0.00 5 SER A N 12
ATOM 10633 C CA . SER A 1 5 ? -0.788 30.089 -17.120 1.00 0.00 5 SER A CA 12
ATOM 10634 C C . SER A 1 5 ? 0.220 29.669 -16.055 1.00 0.00 5 SER A C 12
ATOM 10635 O O . SER A 1 5 ? 1.395 30.030 -16.121 1.00 0.00 5 SER A O 12
ATOM 10643 N N . SER A 1 6 ? -0.247 28.903 -15.074 1.00 0.00 6 SER A N 12
ATOM 10644 C CA . SER A 1 6 ? 0.612 28.432 -13.994 1.00 0.00 6 SER A CA 12
ATOM 10645 C C . SER A 1 6 ? 0.631 26.908 -13.939 1.00 0.00 6 SER A C 12
ATOM 10646 O O . SER A 1 6 ? 1.684 26.296 -13.757 1.00 0.00 6 SER A O 12
ATOM 10654 N N . GLY A 1 7 ? -0.541 26.301 -14.099 1.00 0.00 7 GLY A N 12
ATOM 10655 C CA . GLY A 1 7 ? -0.637 24.853 -14.065 1.00 0.00 7 GLY A CA 12
ATOM 10656 C C . GLY A 1 7 ? -1.328 24.349 -12.814 1.00 0.00 7 GLY A C 12
ATOM 10657 O O . GLY A 1 7 ? -0.725 24.294 -11.742 1.00 0.00 7 GLY A O 12
ATOM 10661 N N . VAL A 1 8 ? -2.598 23.977 -12.951 1.00 0.00 8 VAL A N 12
ATOM 10662 C CA . VAL A 1 8 ? -3.371 23.473 -11.823 1.00 0.00 8 VAL A CA 12
ATOM 10663 C C . VAL A 1 8 ? -2.733 22.220 -11.233 1.00 0.00 8 VAL A C 12
ATOM 10664 O O . VAL A 1 8 ? -2.194 21.385 -11.960 1.00 0.00 8 VAL A O 12
ATOM 10677 N N . THR A 1 9 ? -2.798 22.093 -9.911 1.00 0.00 9 THR A N 12
ATOM 10678 C CA . THR A 1 9 ? -2.227 20.940 -9.225 1.00 0.00 9 THR A CA 12
ATOM 10679 C C . THR A 1 9 ? -3.320 20.086 -8.592 1.00 0.00 9 THR A C 12
ATOM 10680 O O . THR A 1 9 ? -3.727 20.322 -7.455 1.00 0.00 9 THR A O 12
ATOM 10691 N N . TYR A 1 10 ? -3.794 19.093 -9.339 1.00 0.00 10 TYR A N 12
ATOM 10692 C CA . TYR A 1 10 ? -4.841 18.204 -8.851 1.00 0.00 10 TYR A CA 12
ATOM 10693 C C . TYR A 1 10 ? -4.530 16.752 -9.204 1.00 0.00 10 TYR A C 12
ATOM 10694 O O . TYR A 1 10 ? -5.437 15.950 -9.427 1.00 0.00 10 TYR A O 12
ATOM 10712 N N . ASP A 1 11 ? -3.244 16.422 -9.254 1.00 0.00 11 ASP A N 12
ATOM 10713 C CA . ASP A 1 11 ? -2.814 15.068 -9.580 1.00 0.00 11 ASP A CA 12
ATOM 10714 C C . ASP A 1 11 ? -2.218 14.376 -8.358 1.00 0.00 11 ASP A C 12
ATOM 10715 O O . ASP A 1 11 ? -1.001 14.353 -8.177 1.00 0.00 11 ASP A O 12
ATOM 10724 N N . ASP A 1 12 ? -3.084 13.812 -7.523 1.00 0.00 12 ASP A N 12
ATOM 10725 C CA . ASP A 1 12 ? -2.644 13.119 -6.318 1.00 0.00 12 ASP A CA 12
ATOM 10726 C C . ASP A 1 12 ? -3.565 11.944 -5.999 1.00 0.00 12 ASP A C 12
ATOM 10727 O O . ASP A 1 12 ? -3.714 11.558 -4.840 1.00 0.00 12 ASP A O 12
ATOM 10736 N N . VAL A 1 13 ? -4.179 11.381 -7.034 1.00 0.00 13 VAL A N 12
ATOM 10737 C CA . VAL A 1 13 ? -5.084 10.250 -6.863 1.00 0.00 13 VAL A CA 12
ATOM 10738 C C . VAL A 1 13 ? -5.245 9.476 -8.169 1.00 0.00 13 VAL A C 12
ATOM 10739 O O . VAL A 1 13 ? -6.351 9.347 -8.696 1.00 0.00 13 VAL A O 12
ATOM 10752 N N . HIS A 1 14 ? -4.134 8.965 -8.687 1.00 0.00 14 HIS A N 12
ATOM 10753 C CA . HIS A 1 14 ? -4.150 8.203 -9.931 1.00 0.00 14 HIS A CA 12
ATOM 10754 C C . HIS A 1 14 ? -5.050 6.976 -9.818 1.00 0.00 14 HIS A C 12
ATOM 10755 O O . HIS A 1 14 ? -5.505 6.433 -10.824 1.00 0.00 14 HIS A O 12
ATOM 10769 N N . MET A 1 15 ? -5.304 6.546 -8.587 1.00 0.00 15 MET A N 12
ATOM 10770 C CA . MET A 1 15 ? -6.151 5.383 -8.344 1.00 0.00 15 MET A CA 12
ATOM 10771 C C . MET A 1 15 ? -6.478 5.249 -6.860 1.00 0.00 15 MET A C 12
ATOM 10772 O O . MET A 1 15 ? -6.579 4.141 -6.334 1.00 0.00 15 MET A O 12
ATOM 10786 N N . ASN A 1 16 ? -6.644 6.386 -6.191 1.00 0.00 16 ASN A N 12
ATOM 10787 C CA . ASN A 1 16 ? -6.960 6.395 -4.768 1.00 0.00 16 ASN A CA 12
ATOM 10788 C C . ASN A 1 16 ? -8.440 6.098 -4.538 1.00 0.00 16 ASN A C 12
ATOM 10789 O O . ASN A 1 16 ? -9.224 6.998 -4.237 1.00 0.00 16 ASN A O 12
ATOM 10800 N N . PHE A 1 17 ? -8.814 4.832 -4.683 1.00 0.00 17 PHE A N 12
ATOM 10801 C CA . PHE A 1 17 ? -10.199 4.418 -4.492 1.00 0.00 17 PHE A CA 12
ATOM 10802 C C . PHE A 1 17 ? -10.585 4.478 -3.017 1.00 0.00 17 PHE A C 12
ATOM 10803 O O . PHE A 1 17 ? -10.011 3.775 -2.185 1.00 0.00 17 PHE A O 12
ATOM 10820 N N . THR A 1 18 ? -11.561 5.322 -2.701 1.00 0.00 18 THR A N 12
ATOM 10821 C CA . THR A 1 18 ? -12.024 5.473 -1.326 1.00 0.00 18 THR A CA 12
ATOM 10822 C C . THR A 1 18 ? -12.569 4.154 -0.787 1.00 0.00 18 THR A C 12
ATOM 10823 O O . THR A 1 18 ? -12.535 3.131 -1.471 1.00 0.00 18 THR A O 12
ATOM 10834 N N . GLU A 1 19 ? -13.071 4.186 0.443 1.00 0.00 19 GLU A N 12
ATOM 10835 C CA . GLU A 1 19 ? -13.624 2.993 1.073 1.00 0.00 19 GLU A CA 12
ATOM 10836 C C . GLU A 1 19 ? -14.821 2.469 0.284 1.00 0.00 19 GLU A C 12
ATOM 10837 O O . GLU A 1 19 ? -14.921 1.273 0.009 1.00 0.00 19 GLU A O 12
ATOM 10849 N N . GLU A 1 20 ? -15.726 3.373 -0.075 1.00 0.00 20 GLU A N 12
ATOM 10850 C CA . GLU A 1 20 ? -16.917 3.003 -0.832 1.00 0.00 20 GLU A CA 12
ATOM 10851 C C . GLU A 1 20 ? -16.541 2.475 -2.213 1.00 0.00 20 GLU A C 12
ATOM 10852 O O . GLU A 1 20 ? -17.030 1.430 -2.643 1.00 0.00 20 GLU A O 12
ATOM 10864 N N . GLU A 1 21 ? -15.670 3.204 -2.903 1.00 0.00 21 GLU A N 12
ATOM 10865 C CA . GLU A 1 21 ? -15.229 2.809 -4.235 1.00 0.00 21 GLU A CA 12
ATOM 10866 C C . GLU A 1 21 ? -14.541 1.447 -4.200 1.00 0.00 21 GLU A C 12
ATOM 10867 O O . GLU A 1 21 ? -14.598 0.686 -5.166 1.00 0.00 21 GLU A O 12
ATOM 10879 N N . TRP A 1 22 ? -13.892 1.146 -3.080 1.00 0.00 22 TRP A N 12
ATOM 10880 C CA . TRP A 1 22 ? -13.194 -0.125 -2.920 1.00 0.00 22 TRP A CA 12
ATOM 10881 C C . TRP A 1 22 ? -14.164 -1.296 -3.044 1.00 0.00 22 TRP A C 12
ATOM 10882 O O . TRP A 1 22 ? -13.795 -2.374 -3.510 1.00 0.00 22 TRP A O 12
ATOM 10903 N N . ASP A 1 23 ? -15.405 -1.076 -2.624 1.00 0.00 23 ASP A N 12
ATOM 10904 C CA . ASP A 1 23 ? -16.430 -2.111 -2.689 1.00 0.00 23 ASP A CA 12
ATOM 10905 C C . ASP A 1 23 ? -16.994 -2.236 -4.101 1.00 0.00 23 ASP A C 12
ATOM 10906 O O . ASP A 1 23 ? -17.475 -3.298 -4.496 1.00 0.00 23 ASP A O 12
ATOM 10915 N N . LEU A 1 24 ? -16.934 -1.144 -4.858 1.00 0.00 24 LEU A N 12
ATOM 10916 C CA . LEU A 1 24 ? -17.442 -1.131 -6.225 1.00 0.00 24 LEU A CA 12
ATOM 10917 C C . LEU A 1 24 ? -16.329 -1.413 -7.232 1.00 0.00 24 LEU A C 12
ATOM 10918 O O . LEU A 1 24 ? -16.455 -1.093 -8.414 1.00 0.00 24 LEU A O 12
ATOM 10934 N N . LEU A 1 25 ? -15.239 -2.012 -6.760 1.00 0.00 25 LEU A N 12
ATOM 10935 C CA . LEU A 1 25 ? -14.110 -2.333 -7.625 1.00 0.00 25 LEU A CA 12
ATOM 10936 C C . LEU A 1 25 ? -14.158 -3.795 -8.061 1.00 0.00 25 LEU A C 12
ATOM 10937 O O . LEU A 1 25 ? -15.093 -4.522 -7.729 1.00 0.00 25 LEU A O 12
ATOM 10953 N N . ASP A 1 26 ? -13.141 -4.218 -8.808 1.00 0.00 26 ASP A N 12
ATOM 10954 C CA . ASP A 1 26 ? -13.067 -5.593 -9.290 1.00 0.00 26 ASP A CA 12
ATOM 10955 C C . ASP A 1 26 ? -11.790 -6.272 -8.807 1.00 0.00 26 ASP A C 12
ATOM 10956 O O . ASP A 1 26 ? -11.003 -5.683 -8.066 1.00 0.00 26 ASP A O 12
ATOM 10965 N N . SER A 1 27 ? -11.590 -7.515 -9.233 1.00 0.00 27 SER A N 12
ATOM 10966 C CA . SER A 1 27 ? -10.408 -8.277 -8.845 1.00 0.00 27 SER A CA 12
ATOM 10967 C C . SER A 1 27 ? -9.145 -7.708 -9.491 1.00 0.00 27 SER A C 12
ATOM 10968 O O . SER A 1 27 ? -8.032 -7.990 -9.046 1.00 0.00 27 SER A O 12
ATOM 10976 N N . SER A 1 28 ? -9.320 -6.909 -10.540 1.00 0.00 28 SER A N 12
ATOM 10977 C CA . SER A 1 28 ? -8.189 -6.308 -11.238 1.00 0.00 28 SER A CA 12
ATOM 10978 C C . SER A 1 28 ? -7.716 -5.048 -10.522 1.00 0.00 28 SER A C 12
ATOM 10979 O O . SER A 1 28 ? -6.522 -4.749 -10.491 1.00 0.00 28 SER A O 12
ATOM 10987 N N . GLN A 1 29 ? -8.661 -4.312 -9.948 1.00 0.00 29 GLN A N 12
ATOM 10988 C CA . GLN A 1 29 ? -8.342 -3.083 -9.231 1.00 0.00 29 GLN A CA 12
ATOM 10989 C C . GLN A 1 29 ? -7.911 -3.382 -7.799 1.00 0.00 29 GLN A C 12
ATOM 10990 O O . GLN A 1 29 ? -6.960 -2.788 -7.290 1.00 0.00 29 GLN A O 12
ATOM 11004 N N . LYS A 1 30 ? -8.615 -4.307 -7.156 1.00 0.00 30 LYS A N 12
ATOM 11005 C CA . LYS A 1 30 ? -8.304 -4.687 -5.782 1.00 0.00 30 LYS A CA 12
ATOM 11006 C C . LYS A 1 30 ? -6.879 -5.218 -5.671 1.00 0.00 30 LYS A C 12
ATOM 11007 O O . LYS A 1 30 ? -6.232 -5.076 -4.633 1.00 0.00 30 LYS A O 12
ATOM 11026 N N . ARG A 1 31 ? -6.395 -5.833 -6.745 1.00 0.00 31 ARG A N 12
ATOM 11027 C CA . ARG A 1 31 ? -5.047 -6.387 -6.767 1.00 0.00 31 ARG A CA 12
ATOM 11028 C C . ARG A 1 31 ? -4.027 -5.327 -7.171 1.00 0.00 31 ARG A C 12
ATOM 11029 O O . ARG A 1 31 ? -2.877 -5.359 -6.735 1.00 0.00 31 ARG A O 12
ATOM 11050 N N . LEU A 1 32 ? -4.458 -4.387 -8.007 1.00 0.00 32 LEU A N 12
ATOM 11051 C CA . LEU A 1 32 ? -3.583 -3.318 -8.470 1.00 0.00 32 LEU A CA 12
ATOM 11052 C C . LEU A 1 32 ? -3.234 -2.369 -7.331 1.00 0.00 32 LEU A C 12
ATOM 11053 O O . LEU A 1 32 ? -2.086 -1.945 -7.190 1.00 0.00 32 LEU A O 12
ATOM 11069 N N . TYR A 1 33 ? -4.231 -2.040 -6.521 1.00 0.00 33 TYR A N 12
ATOM 11070 C CA . TYR A 1 33 ? -4.034 -1.142 -5.389 1.00 0.00 33 TYR A CA 12
ATOM 11071 C C . TYR A 1 33 ? -3.166 -1.797 -4.319 1.00 0.00 33 TYR A C 12
ATOM 11072 O O . TYR A 1 33 ? -2.510 -1.113 -3.534 1.00 0.00 33 TYR A O 12
ATOM 11090 N N . GLU A 1 34 ? -3.168 -3.126 -4.293 1.00 0.00 34 GLU A N 12
ATOM 11091 C CA . GLU A 1 34 ? -2.380 -3.871 -3.318 1.00 0.00 34 GLU A CA 12
ATOM 11092 C C . GLU A 1 34 ? -0.941 -4.039 -3.795 1.00 0.00 34 GLU A C 12
ATOM 11093 O O . GLU A 1 34 ? -0.013 -4.101 -2.989 1.00 0.00 34 GLU A O 12
ATOM 11105 N N . GLU A 1 35 ? -0.763 -4.111 -5.110 1.00 0.00 35 GLU A N 12
ATOM 11106 C CA . GLU A 1 35 ? 0.564 -4.271 -5.694 1.00 0.00 35 GLU A CA 12
ATOM 11107 C C . GLU A 1 35 ? 1.472 -3.107 -5.311 1.00 0.00 35 GLU A C 12
ATOM 11108 O O . GLU A 1 35 ? 2.660 -3.294 -5.049 1.00 0.00 35 GLU A O 12
ATOM 11120 N N . VAL A 1 36 ? 0.903 -1.907 -5.281 1.00 0.00 36 VAL A N 12
ATOM 11121 C CA . VAL A 1 36 ? 1.661 -0.711 -4.930 1.00 0.00 36 VAL A CA 12
ATOM 11122 C C . VAL A 1 36 ? 2.009 -0.696 -3.446 1.00 0.00 36 VAL A C 12
ATOM 11123 O O . VAL A 1 36 ? 3.038 -0.150 -3.045 1.00 0.00 36 VAL A O 12
ATOM 11136 N N . MET A 1 37 ? 1.147 -1.298 -2.633 1.00 0.00 37 MET A N 12
ATOM 11137 C CA . MET A 1 37 ? 1.365 -1.353 -1.193 1.00 0.00 37 MET A CA 12
ATOM 11138 C C . MET A 1 37 ? 2.619 -2.155 -0.863 1.00 0.00 37 MET A C 12
ATOM 11139 O O . MET A 1 37 ? 3.329 -1.849 0.096 1.00 0.00 37 MET A O 12
ATOM 11153 N N . LEU A 1 38 ? 2.886 -3.183 -1.662 1.00 0.00 38 LEU A N 12
ATOM 11154 C CA . LEU A 1 38 ? 4.055 -4.029 -1.456 1.00 0.00 38 LEU A CA 12
ATOM 11155 C C . LEU A 1 38 ? 5.341 -3.215 -1.550 1.00 0.00 38 LEU A C 12
ATOM 11156 O O . LEU A 1 38 ? 6.238 -3.352 -0.718 1.00 0.00 38 LEU A O 12
ATOM 11172 N N . GLU A 1 39 ? 5.424 -2.366 -2.569 1.00 0.00 39 GLU A N 12
ATOM 11173 C CA . GLU A 1 39 ? 6.601 -1.529 -2.773 1.00 0.00 39 GLU A CA 12
ATOM 11174 C C . GLU A 1 39 ? 6.756 -0.520 -1.640 1.00 0.00 39 GLU A C 12
ATOM 11175 O O . GLU A 1 39 ? 7.869 -0.234 -1.198 1.00 0.00 39 GLU A O 12
ATOM 11187 N N . THR A 1 40 ? 5.633 0.018 -1.173 1.00 0.00 40 THR A N 12
ATOM 11188 C CA . THR A 1 40 ? 5.645 0.996 -0.092 1.00 0.00 40 THR A CA 12
ATOM 11189 C C . THR A 1 40 ? 5.304 0.338 1.242 1.00 0.00 40 THR A C 12
ATOM 11190 O O . THR A 1 40 ? 4.510 0.867 2.021 1.00 0.00 40 THR A O 12
ATOM 11201 N N . TYR A 1 41 ? 5.909 -0.816 1.500 1.00 0.00 41 TYR A N 12
ATOM 11202 C CA . TYR A 1 41 ? 5.670 -1.544 2.740 1.00 0.00 41 TYR A CA 12
ATOM 11203 C C . TYR A 1 41 ? 6.868 -2.418 3.098 1.00 0.00 41 TYR A C 12
ATOM 11204 O O . TYR A 1 41 ? 7.358 -2.385 4.227 1.00 0.00 41 TYR A O 12
ATOM 11222 N N . GLN A 1 42 ? 7.337 -3.198 2.128 1.00 0.00 42 GLN A N 12
ATOM 11223 C CA . GLN A 1 42 ? 8.479 -4.080 2.342 1.00 0.00 42 GLN A CA 12
ATOM 11224 C C . GLN A 1 42 ? 9.787 -3.396 1.948 1.00 0.00 42 GLN A C 12
ATOM 11225 O O . GLN A 1 42 ? 10.820 -4.052 1.806 1.00 0.00 42 GLN A O 12
ATOM 11239 N N . ASN A 1 43 ? 9.741 -2.078 1.773 1.00 0.00 43 ASN A N 12
ATOM 11240 C CA . ASN A 1 43 ? 10.927 -1.316 1.396 1.00 0.00 43 ASN A CA 12
ATOM 11241 C C . ASN A 1 43 ? 11.372 -0.398 2.531 1.00 0.00 43 ASN A C 12
ATOM 11242 O O . ASN A 1 43 ? 12.551 -0.063 2.644 1.00 0.00 43 ASN A O 12
ATOM 11253 N N . LEU A 1 44 ? 10.423 0.005 3.370 1.00 0.00 44 LEU A N 12
ATOM 11254 C CA . LEU A 1 44 ? 10.718 0.882 4.496 1.00 0.00 44 LEU A CA 12
ATOM 11255 C C . LEU A 1 44 ? 10.695 0.101 5.807 1.00 0.00 44 LEU A C 12
ATOM 11256 O O . LEU A 1 44 ? 9.836 0.321 6.661 1.00 0.00 44 LEU A O 12
ATOM 11272 N N . THR A 1 45 ? 11.645 -0.815 5.957 1.00 0.00 45 THR A N 12
ATOM 11273 C CA . THR A 1 45 ? 11.735 -1.633 7.163 1.00 0.00 45 THR A CA 12
ATOM 11274 C C . THR A 1 45 ? 12.532 -0.926 8.260 1.00 0.00 45 THR A C 12
ATOM 11275 O O . THR A 1 45 ? 12.790 -1.503 9.316 1.00 0.00 45 THR A O 12
ATOM 11286 N N . ASP A 1 46 ? 12.923 0.321 8.008 1.00 0.00 46 ASP A N 12
ATOM 11287 C CA . ASP A 1 46 ? 13.688 1.091 8.980 1.00 0.00 46 ASP A CA 12
ATOM 11288 C C . ASP A 1 46 ? 12.764 1.766 9.991 1.00 0.00 46 ASP A C 12
ATOM 11289 O O . ASP A 1 46 ? 12.778 2.987 10.145 1.00 0.00 46 ASP A O 12
ATOM 11298 N N . ILE A 1 47 ? 11.960 0.960 10.677 1.00 0.00 47 ILE A N 12
ATOM 11299 C CA . ILE A 1 47 ? 11.028 1.475 11.672 1.00 0.00 47 ILE A CA 12
ATOM 11300 C C . ILE A 1 47 ? 11.559 1.250 13.085 1.00 0.00 47 ILE A C 12
ATOM 11301 O O . ILE A 1 47 ? 10.787 1.069 14.028 1.00 0.00 47 ILE A O 12
ATOM 11317 N N . GLY A 1 48 ? 12.880 1.261 13.223 1.00 0.00 48 GLY A N 12
ATOM 11318 C CA . GLY A 1 48 ? 13.492 1.055 14.522 1.00 0.00 48 GLY A CA 12
ATOM 11319 C C . GLY A 1 48 ? 13.819 -0.401 14.781 1.00 0.00 48 GLY A C 12
ATOM 11320 O O . GLY A 1 48 ? 14.926 -0.730 15.209 1.00 0.00 48 GLY A O 12
ATOM 11324 N N . TYR A 1 49 ? 12.853 -1.278 14.522 1.00 0.00 49 TYR A N 12
ATOM 11325 C CA . TYR A 1 49 ? 13.041 -2.709 14.729 1.00 0.00 49 TYR A CA 12
ATOM 11326 C C . TYR A 1 49 ? 13.395 -3.010 16.182 1.00 0.00 49 TYR A C 12
ATOM 11327 O O . TYR A 1 49 ? 13.548 -2.098 16.996 1.00 0.00 49 TYR A O 12
ATOM 11345 N N . ASN A 1 50 ? 13.526 -4.294 16.500 1.00 0.00 50 ASN A N 12
ATOM 11346 C CA . ASN A 1 50 ? 13.863 -4.715 17.854 1.00 0.00 50 ASN A CA 12
ATOM 11347 C C . ASN A 1 50 ? 14.237 -6.194 17.885 1.00 0.00 50 ASN A C 12
ATOM 11348 O O . ASN A 1 50 ? 13.414 -7.046 18.223 1.00 0.00 50 ASN A O 12
ATOM 11359 N N . TRP A 1 51 ? 15.482 -6.492 17.530 1.00 0.00 51 TRP A N 12
ATOM 11360 C CA . TRP A 1 51 ? 15.964 -7.869 17.519 1.00 0.00 51 TRP A CA 12
ATOM 11361 C C . TRP A 1 51 ? 16.663 -8.222 18.830 1.00 0.00 51 TRP A C 12
ATOM 11362 O O . TRP A 1 51 ? 17.401 -9.204 18.904 1.00 0.00 51 TRP A O 12
ATOM 11383 N N . GLN A 1 52 ? 16.424 -7.420 19.865 1.00 0.00 52 GLN A N 12
ATOM 11384 C CA . GLN A 1 52 ? 17.033 -7.657 21.168 1.00 0.00 52 GLN A CA 12
ATOM 11385 C C . GLN A 1 52 ? 16.085 -8.431 22.079 1.00 0.00 52 GLN A C 12
ATOM 11386 O O . GLN A 1 52 ? 15.379 -7.844 22.898 1.00 0.00 52 GLN A O 12
ATOM 11400 N N . ASP A 1 53 ? 16.075 -9.751 21.927 1.00 0.00 53 ASP A N 12
ATOM 11401 C CA . ASP A 1 53 ? 15.214 -10.606 22.736 1.00 0.00 53 ASP A CA 12
ATOM 11402 C C . ASP A 1 53 ? 15.971 -11.160 23.939 1.00 0.00 53 ASP A C 12
ATOM 11403 O O . ASP A 1 53 ? 15.824 -12.330 24.293 1.00 0.00 53 ASP A O 12
ATOM 11412 N N . HIS A 1 54 ? 16.780 -10.311 24.564 1.00 0.00 54 HIS A N 12
ATOM 11413 C CA . HIS A 1 54 ? 17.561 -10.715 25.728 1.00 0.00 54 HIS A CA 12
ATOM 11414 C C . HIS A 1 54 ? 17.851 -9.519 26.630 1.00 0.00 54 HIS A C 12
ATOM 11415 O O . HIS A 1 54 ? 17.617 -8.372 26.250 1.00 0.00 54 HIS A O 12
ATOM 11429 N N . HIS A 1 55 ? 18.363 -9.796 27.825 1.00 0.00 55 HIS A N 12
ATOM 11430 C CA . HIS A 1 55 ? 18.685 -8.742 28.780 1.00 0.00 55 HIS A CA 12
ATOM 11431 C C . HIS A 1 55 ? 19.969 -8.023 28.382 1.00 0.00 55 HIS A C 12
ATOM 11432 O O . HIS A 1 55 ? 20.895 -8.633 27.850 1.00 0.00 55 HIS A O 12
ATOM 11446 N N . ILE A 1 56 ? 20.017 -6.720 28.644 1.00 0.00 56 ILE A N 12
ATOM 11447 C CA . ILE A 1 56 ? 21.189 -5.917 28.314 1.00 0.00 56 ILE A CA 12
ATOM 11448 C C . ILE A 1 56 ? 22.156 -5.852 29.489 1.00 0.00 56 ILE A C 12
ATOM 11449 O O . ILE A 1 56 ? 21.884 -5.196 30.495 1.00 0.00 56 ILE A O 12
ATOM 11465 N N . GLU A 1 57 ? 23.291 -6.528 29.353 1.00 0.00 57 GLU A N 12
ATOM 11466 C CA . GLU A 1 57 ? 24.300 -6.535 30.403 1.00 0.00 57 GLU A CA 12
ATOM 11467 C C . GLU A 1 57 ? 24.925 -5.152 30.546 1.00 0.00 57 GLU A C 12
ATOM 11468 O O . GLU A 1 57 ? 25.095 -4.648 31.656 1.00 0.00 57 GLU A O 12
ATOM 11480 N N . GLU A 1 58 ? 25.257 -4.543 29.412 1.00 0.00 58 GLU A N 12
ATOM 11481 C CA . GLU A 1 58 ? 25.857 -3.214 29.400 1.00 0.00 58 GLU A CA 12
ATOM 11482 C C . GLU A 1 58 ? 26.128 -2.754 27.971 1.00 0.00 58 GLU A C 12
ATOM 11483 O O . GLU A 1 58 ? 27.210 -2.981 27.431 1.00 0.00 58 GLU A O 12
ATOM 11495 N N . SER A 1 59 ? 25.138 -2.108 27.365 1.00 0.00 59 SER A N 12
ATOM 11496 C CA . SER A 1 59 ? 25.269 -1.617 25.998 1.00 0.00 59 SER A CA 12
ATOM 11497 C C . SER A 1 59 ? 24.940 -0.129 25.921 1.00 0.00 59 SER A C 12
ATOM 11498 O O . SER A 1 59 ? 23.773 0.255 25.847 1.00 0.00 59 SER A O 12
ATOM 11506 N N . GLY A 1 60 ? 25.977 0.702 25.937 1.00 0.00 60 GLY A N 12
ATOM 11507 C CA . GLY A 1 60 ? 25.777 2.138 25.869 1.00 0.00 60 GLY A CA 12
ATOM 11508 C C . GLY A 1 60 ? 27.084 2.908 25.907 1.00 0.00 60 GLY A C 12
ATOM 11509 O O . GLY A 1 60 ? 28.155 2.323 25.748 1.00 0.00 60 GLY A O 12
ATOM 11513 N N . PRO A 1 61 ? 27.027 4.235 26.118 1.00 0.00 61 PRO A N 12
ATOM 11514 C CA . PRO A 1 61 ? 28.226 5.077 26.175 1.00 0.00 61 PRO A CA 12
ATOM 11515 C C . PRO A 1 61 ? 29.264 4.544 27.156 1.00 0.00 61 PRO A C 12
ATOM 11516 O O . PRO A 1 61 ? 28.927 3.844 28.110 1.00 0.00 61 PRO A O 12
ATOM 11527 N N . SER A 1 62 ? 30.527 4.880 26.915 1.00 0.00 62 SER A N 12
ATOM 11528 C CA . SER A 1 62 ? 31.614 4.436 27.778 1.00 0.00 62 SER A CA 12
ATOM 11529 C C . SER A 1 62 ? 32.662 5.532 27.942 1.00 0.00 62 SER A C 12
ATOM 11530 O O . SER A 1 62 ? 33.435 5.808 27.024 1.00 0.00 62 SER A O 12
ATOM 11538 N N . SER A 1 63 ? 32.681 6.154 29.116 1.00 0.00 63 SER A N 12
ATOM 11539 C CA . SER A 1 63 ? 33.634 7.220 29.401 1.00 0.00 63 SER A CA 12
ATOM 11540 C C . SER A 1 63 ? 34.448 6.902 30.651 1.00 0.00 63 SER A C 12
ATOM 11541 O O . SER A 1 63 ? 35.666 7.081 30.674 1.00 0.00 63 SER A O 12
ATOM 11549 N N . GLY A 1 64 ? 33.768 6.427 31.689 1.00 0.00 64 GLY A N 12
ATOM 11550 C CA . GLY A 1 64 ? 34.444 6.091 32.928 1.00 0.00 64 GLY A CA 12
ATOM 11551 C C . GLY A 1 64 ? 35.245 4.809 32.820 1.00 0.00 64 GLY A C 12
ATOM 11552 O O . GLY A 1 64 ? 34.812 3.897 32.084 1.00 0.00 64 GLY A O 12
ATOM 11557 N N . GLY A 1 1 ? -18.918 35.463 -17.177 1.00 0.00 1 GLY A N 13
ATOM 11558 C CA . GLY A 1 1 ? -19.502 34.526 -18.177 1.00 0.00 1 GLY A CA 13
ATOM 11559 C C . GLY A 1 1 ? -18.736 33.220 -18.264 1.00 0.00 1 GLY A C 13
ATOM 11560 O O . GLY A 1 1 ? -18.154 32.902 -19.301 1.00 0.00 1 GLY A O 13
ATOM 11566 N N . SER A 1 2 ? -18.738 32.462 -17.173 1.00 0.00 2 SER A N 13
ATOM 11567 C CA . SER A 1 2 ? -18.040 31.182 -17.129 1.00 0.00 2 SER A CA 13
ATOM 11568 C C . SER A 1 2 ? -18.953 30.083 -16.597 1.00 0.00 2 SER A C 13
ATOM 11569 O O . SER A 1 2 ? -18.494 29.143 -15.947 1.00 0.00 2 SER A O 13
ATOM 11577 N N . SER A 1 3 ? -20.245 30.207 -16.877 1.00 0.00 3 SER A N 13
ATOM 11578 C CA . SER A 1 3 ? -21.222 29.223 -16.427 1.00 0.00 3 SER A CA 13
ATOM 11579 C C . SER A 1 3 ? -20.953 27.861 -17.058 1.00 0.00 3 SER A C 13
ATOM 11580 O O . SER A 1 3 ? -20.927 26.841 -16.368 1.00 0.00 3 SER A O 13
ATOM 11588 N N . GLY A 1 4 ? -20.753 27.852 -18.371 1.00 0.00 4 GLY A N 13
ATOM 11589 C CA . GLY A 1 4 ? -20.489 26.610 -19.072 1.00 0.00 4 GLY A CA 13
ATOM 11590 C C . GLY A 1 4 ? -21.732 25.756 -19.227 1.00 0.00 4 GLY A C 13
ATOM 11591 O O . GLY A 1 4 ? -22.852 26.257 -19.141 1.00 0.00 4 GLY A O 13
ATOM 11595 N N . SER A 1 5 ? -21.533 24.461 -19.455 1.00 0.00 5 SER A N 13
ATOM 11596 C CA . SER A 1 5 ? -22.646 23.535 -19.621 1.00 0.00 5 SER A CA 13
ATOM 11597 C C . SER A 1 5 ? -22.659 22.495 -18.506 1.00 0.00 5 SER A C 13
ATOM 11598 O O . SER A 1 5 ? -23.715 22.158 -17.970 1.00 0.00 5 SER A O 13
ATOM 11606 N N . SER A 1 6 ? -21.480 21.990 -18.161 1.00 0.00 6 SER A N 13
ATOM 11607 C CA . SER A 1 6 ? -21.356 20.988 -17.109 1.00 0.00 6 SER A CA 13
ATOM 11608 C C . SER A 1 6 ? -20.197 21.323 -16.174 1.00 0.00 6 SER A C 13
ATOM 11609 O O . SER A 1 6 ? -19.556 20.431 -15.620 1.00 0.00 6 SER A O 13
ATOM 11617 N N . GLY A 1 7 ? -19.936 22.615 -16.004 1.00 0.00 7 GLY A N 13
ATOM 11618 C CA . GLY A 1 7 ? -18.855 23.044 -15.136 1.00 0.00 7 GLY A CA 13
ATOM 11619 C C . GLY A 1 7 ? -17.508 22.506 -15.577 1.00 0.00 7 GLY A C 13
ATOM 11620 O O . GLY A 1 7 ? -17.406 21.840 -16.608 1.00 0.00 7 GLY A O 13
ATOM 11624 N N . VAL A 1 8 ? -16.473 22.795 -14.796 1.00 0.00 8 VAL A N 13
ATOM 11625 C CA . VAL A 1 8 ? -15.126 22.336 -15.111 1.00 0.00 8 VAL A CA 13
ATOM 11626 C C . VAL A 1 8 ? -14.499 21.618 -13.922 1.00 0.00 8 VAL A C 13
ATOM 11627 O O . VAL A 1 8 ? -15.124 21.473 -12.871 1.00 0.00 8 VAL A O 13
ATOM 11640 N N . THR A 1 9 ? -13.260 21.169 -14.093 1.00 0.00 9 THR A N 13
ATOM 11641 C CA . THR A 1 9 ? -12.547 20.466 -13.032 1.00 0.00 9 THR A CA 13
ATOM 11642 C C . THR A 1 9 ? -13.271 19.179 -12.652 1.00 0.00 9 THR A C 13
ATOM 11643 O O . THR A 1 9 ? -14.102 19.167 -11.743 1.00 0.00 9 THR A O 13
ATOM 11654 N N . TYR A 1 10 ? -12.951 18.097 -13.354 1.00 0.00 10 TYR A N 13
ATOM 11655 C CA . TYR A 1 10 ? -13.570 16.804 -13.089 1.00 0.00 10 TYR A CA 13
ATOM 11656 C C . TYR A 1 10 ? -12.627 15.664 -13.467 1.00 0.00 10 TYR A C 13
ATOM 11657 O O . TYR A 1 10 ? -13.067 14.588 -13.869 1.00 0.00 10 TYR A O 13
ATOM 11675 N N . ASP A 1 11 ? -11.328 15.911 -13.332 1.00 0.00 11 ASP A N 13
ATOM 11676 C CA . ASP A 1 11 ? -10.322 14.907 -13.659 1.00 0.00 11 ASP A CA 13
ATOM 11677 C C . ASP A 1 11 ? -9.198 14.907 -12.627 1.00 0.00 11 ASP A C 13
ATOM 11678 O O . ASP A 1 11 ? -8.118 15.447 -12.869 1.00 0.00 11 ASP A O 13
ATOM 11687 N N . ASP A 1 12 ? -9.460 14.298 -11.476 1.00 0.00 12 ASP A N 13
ATOM 11688 C CA . ASP A 1 12 ? -8.471 14.227 -10.406 1.00 0.00 12 ASP A CA 13
ATOM 11689 C C . ASP A 1 12 ? -8.677 12.976 -9.559 1.00 0.00 12 ASP A C 13
ATOM 11690 O O . ASP A 1 12 ? -8.417 12.979 -8.356 1.00 0.00 12 ASP A O 13
ATOM 11699 N N . VAL A 1 13 ? -9.147 11.909 -10.196 1.00 0.00 13 VAL A N 13
ATOM 11700 C CA . VAL A 1 13 ? -9.389 10.651 -9.501 1.00 0.00 13 VAL A CA 13
ATOM 11701 C C . VAL A 1 13 ? -8.440 9.561 -9.992 1.00 0.00 13 VAL A C 13
ATOM 11702 O O . VAL A 1 13 ? -8.848 8.638 -10.698 1.00 0.00 13 VAL A O 13
ATOM 11715 N N . HIS A 1 14 ? -7.172 9.677 -9.614 1.00 0.00 14 HIS A N 13
ATOM 11716 C CA . HIS A 1 14 ? -6.162 8.703 -10.015 1.00 0.00 14 HIS A CA 13
ATOM 11717 C C . HIS A 1 14 ? -5.752 7.827 -8.836 1.00 0.00 14 HIS A C 13
ATOM 11718 O O . HIS A 1 14 ? -4.956 8.238 -7.991 1.00 0.00 14 HIS A O 13
ATOM 11732 N N . MET A 1 15 ? -6.301 6.618 -8.786 1.00 0.00 15 MET A N 13
ATOM 11733 C CA . MET A 1 15 ? -5.992 5.683 -7.710 1.00 0.00 15 MET A CA 13
ATOM 11734 C C . MET A 1 15 ? -6.388 6.261 -6.355 1.00 0.00 15 MET A C 13
ATOM 11735 O O . MET A 1 15 ? -5.641 6.157 -5.382 1.00 0.00 15 MET A O 13
ATOM 11749 N N . ASN A 1 16 ? -7.568 6.871 -6.301 1.00 0.00 16 ASN A N 13
ATOM 11750 C CA . ASN A 1 16 ? -8.065 7.467 -5.065 1.00 0.00 16 ASN A CA 13
ATOM 11751 C C . ASN A 1 16 ? -9.349 6.782 -4.610 1.00 0.00 16 ASN A C 13
ATOM 11752 O O . ASN A 1 16 ? -10.218 7.409 -4.004 1.00 0.00 16 ASN A O 13
ATOM 11763 N N . PHE A 1 17 ? -9.462 5.491 -4.906 1.00 0.00 17 PHE A N 13
ATOM 11764 C CA . PHE A 1 17 ? -10.641 4.720 -4.528 1.00 0.00 17 PHE A CA 13
ATOM 11765 C C . PHE A 1 17 ? -10.834 4.725 -3.014 1.00 0.00 17 PHE A C 13
ATOM 11766 O O . PHE A 1 17 ? -9.990 4.227 -2.270 1.00 0.00 17 PHE A O 13
ATOM 11783 N N . THR A 1 18 ? -11.950 5.290 -2.568 1.00 0.00 18 THR A N 13
ATOM 11784 C CA . THR A 1 18 ? -12.255 5.359 -1.143 1.00 0.00 18 THR A CA 13
ATOM 11785 C C . THR A 1 18 ? -12.798 4.026 -0.638 1.00 0.00 18 THR A C 13
ATOM 11786 O O . THR A 1 18 ? -12.884 3.055 -1.390 1.00 0.00 18 THR A O 13
ATOM 11797 N N . GLU A 1 19 ? -13.163 3.986 0.640 1.00 0.00 19 GLU A N 13
ATOM 11798 C CA . GLU A 1 19 ? -13.698 2.772 1.246 1.00 0.00 19 GLU A CA 13
ATOM 11799 C C . GLU A 1 19 ? -14.927 2.280 0.487 1.00 0.00 19 GLU A C 13
ATOM 11800 O O . GLU A 1 19 ? -15.164 1.076 0.384 1.00 0.00 19 GLU A O 13
ATOM 11812 N N . GLU A 1 20 ? -15.703 3.218 -0.044 1.00 0.00 20 GLU A N 13
ATOM 11813 C CA . GLU A 1 20 ? -16.906 2.880 -0.795 1.00 0.00 20 GLU A CA 13
ATOM 11814 C C . GLU A 1 20 ? -16.550 2.350 -2.180 1.00 0.00 20 GLU A C 13
ATOM 11815 O O . GLU A 1 20 ? -17.012 1.284 -2.586 1.00 0.00 20 GLU A O 13
ATOM 11827 N N . GLU A 1 21 ? -15.724 3.101 -2.900 1.00 0.00 21 GLU A N 13
ATOM 11828 C CA . GLU A 1 21 ? -15.303 2.707 -4.240 1.00 0.00 21 GLU A CA 13
ATOM 11829 C C . GLU A 1 21 ? -14.542 1.386 -4.203 1.00 0.00 21 GLU A C 13
ATOM 11830 O O . GLU A 1 21 ? -14.579 0.610 -5.159 1.00 0.00 21 GLU A O 13
ATOM 11842 N N . TRP A 1 22 ? -13.855 1.133 -3.095 1.00 0.00 22 TRP A N 13
ATOM 11843 C CA . TRP A 1 22 ? -13.085 -0.096 -2.934 1.00 0.00 22 TRP A CA 13
ATOM 11844 C C . TRP A 1 22 ? -13.980 -1.323 -3.086 1.00 0.00 22 TRP A C 13
ATOM 11845 O O . TRP A 1 22 ? -13.524 -2.387 -3.506 1.00 0.00 22 TRP A O 13
ATOM 11866 N N . ASP A 1 23 ? -15.254 -1.167 -2.742 1.00 0.00 23 ASP A N 13
ATOM 11867 C CA . ASP A 1 23 ? -16.212 -2.263 -2.841 1.00 0.00 23 ASP A CA 13
ATOM 11868 C C . ASP A 1 23 ? -16.749 -2.393 -4.264 1.00 0.00 23 ASP A C 13
ATOM 11869 O O . ASP A 1 23 ? -17.155 -3.477 -4.687 1.00 0.00 23 ASP A O 13
ATOM 11878 N N . LEU A 1 24 ? -16.750 -1.285 -4.999 1.00 0.00 24 LEU A N 13
ATOM 11879 C CA . LEU A 1 24 ? -17.239 -1.280 -6.374 1.00 0.00 24 LEU A CA 13
ATOM 11880 C C . LEU A 1 24 ? -16.096 -1.473 -7.368 1.00 0.00 24 LEU A C 13
ATOM 11881 O O . LEU A 1 24 ? -16.226 -1.141 -8.546 1.00 0.00 24 LEU A O 13
ATOM 11897 N N . LEU A 1 25 ? -14.979 -2.012 -6.888 1.00 0.00 25 LEU A N 13
ATOM 11898 C CA . LEU A 1 25 ? -13.819 -2.247 -7.741 1.00 0.00 25 LEU A CA 13
ATOM 11899 C C . LEU A 1 25 ? -13.751 -3.706 -8.175 1.00 0.00 25 LEU A C 13
ATOM 11900 O O . LEU A 1 25 ? -14.352 -4.580 -7.548 1.00 0.00 25 LEU A O 13
ATOM 11916 N N . ASP A 1 26 ? -13.016 -3.966 -9.251 1.00 0.00 26 ASP A N 13
ATOM 11917 C CA . ASP A 1 26 ? -12.870 -5.321 -9.770 1.00 0.00 26 ASP A CA 13
ATOM 11918 C C . ASP A 1 26 ? -11.790 -6.083 -9.009 1.00 0.00 26 ASP A C 13
ATOM 11919 O O . ASP A 1 26 ? -11.154 -5.542 -8.105 1.00 0.00 26 ASP A O 13
ATOM 11928 N N . SER A 1 27 ? -11.588 -7.343 -9.384 1.00 0.00 27 SER A N 13
ATOM 11929 C CA . SER A 1 27 ? -10.584 -8.181 -8.738 1.00 0.00 27 SER A CA 13
ATOM 11930 C C . SER A 1 27 ? -9.176 -7.727 -9.110 1.00 0.00 27 SER A C 13
ATOM 11931 O O . SER A 1 27 ? -8.241 -7.864 -8.322 1.00 0.00 27 SER A O 13
ATOM 11939 N N . SER A 1 28 ? -9.034 -7.185 -10.316 1.00 0.00 28 SER A N 13
ATOM 11940 C CA . SER A 1 28 ? -7.739 -6.710 -10.792 1.00 0.00 28 SER A CA 13
ATOM 11941 C C . SER A 1 28 ? -7.361 -5.396 -10.116 1.00 0.00 28 SER A C 13
ATOM 11942 O O . SER A 1 28 ? -6.184 -5.124 -9.881 1.00 0.00 28 SER A O 13
ATOM 11950 N N . GLN A 1 29 ? -8.367 -4.585 -9.807 1.00 0.00 29 GLN A N 13
ATOM 11951 C CA . GLN A 1 29 ? -8.142 -3.298 -9.159 1.00 0.00 29 GLN A CA 13
ATOM 11952 C C . GLN A 1 29 ? -7.746 -3.489 -7.698 1.00 0.00 29 GLN A C 13
ATOM 11953 O O . GLN A 1 29 ? -6.802 -2.865 -7.213 1.00 0.00 29 GLN A O 13
ATOM 11967 N N . LYS A 1 30 ? -8.476 -4.354 -7.001 1.00 0.00 30 LYS A N 13
ATOM 11968 C CA . LYS A 1 30 ? -8.204 -4.628 -5.596 1.00 0.00 30 LYS A CA 13
ATOM 11969 C C . LYS A 1 30 ? -6.794 -5.182 -5.409 1.00 0.00 30 LYS A C 13
ATOM 11970 O O . LYS A 1 30 ? -6.172 -4.982 -4.366 1.00 0.00 30 LYS A O 13
ATOM 11989 N N . ARG A 1 31 ? -6.298 -5.883 -6.424 1.00 0.00 31 ARG A N 13
ATOM 11990 C CA . ARG A 1 31 ? -4.964 -6.467 -6.369 1.00 0.00 31 ARG A CA 13
ATOM 11991 C C . ARG A 1 31 ? -3.916 -5.494 -6.904 1.00 0.00 31 ARG A C 13
ATOM 11992 O O . ARG A 1 31 ? -2.758 -5.523 -6.488 1.00 0.00 31 ARG A O 13
ATOM 12013 N N . LEU A 1 32 ? -4.331 -4.635 -7.830 1.00 0.00 32 LEU A N 13
ATOM 12014 C CA . LEU A 1 32 ? -3.428 -3.655 -8.422 1.00 0.00 32 LEU A CA 13
ATOM 12015 C C . LEU A 1 32 ? -3.110 -2.540 -7.432 1.00 0.00 32 LEU A C 13
ATOM 12016 O O . LEU A 1 32 ? -1.981 -2.054 -7.370 1.00 0.00 32 LEU A O 13
ATOM 12032 N N . TYR A 1 33 ? -4.113 -2.140 -6.660 1.00 0.00 33 TYR A N 13
ATOM 12033 C CA . TYR A 1 33 ? -3.942 -1.082 -5.671 1.00 0.00 33 TYR A CA 13
ATOM 12034 C C . TYR A 1 33 ? -3.070 -1.552 -4.510 1.00 0.00 33 TYR A C 13
ATOM 12035 O O . TYR A 1 33 ? -2.461 -0.741 -3.813 1.00 0.00 33 TYR A O 13
ATOM 12053 N N . GLU A 1 34 ? -3.014 -2.865 -4.307 1.00 0.00 34 GLU A N 13
ATOM 12054 C CA . GLU A 1 34 ? -2.214 -3.437 -3.230 1.00 0.00 34 GLU A CA 13
ATOM 12055 C C . GLU A 1 34 ? -0.786 -3.706 -3.697 1.00 0.00 34 GLU A C 13
ATOM 12056 O O . GLU A 1 34 ? 0.153 -3.678 -2.901 1.00 0.00 34 GLU A O 13
ATOM 12068 N N . GLU A 1 35 ? -0.631 -3.967 -4.991 1.00 0.00 35 GLU A N 13
ATOM 12069 C CA . GLU A 1 35 ? 0.681 -4.242 -5.564 1.00 0.00 35 GLU A CA 13
ATOM 12070 C C . GLU A 1 35 ? 1.629 -3.067 -5.347 1.00 0.00 35 GLU A C 13
ATOM 12071 O O . GLU A 1 35 ? 2.819 -3.256 -5.093 1.00 0.00 35 GLU A O 13
ATOM 12083 N N . VAL A 1 36 ? 1.095 -1.854 -5.449 1.00 0.00 36 VAL A N 13
ATOM 12084 C CA . VAL A 1 36 ? 1.894 -0.649 -5.265 1.00 0.00 36 VAL A CA 13
ATOM 12085 C C . VAL A 1 36 ? 2.216 -0.419 -3.793 1.00 0.00 36 VAL A C 13
ATOM 12086 O O . VAL A 1 36 ? 3.291 0.074 -3.451 1.00 0.00 36 VAL A O 13
ATOM 12099 N N . MET A 1 37 ? 1.277 -0.778 -2.923 1.00 0.00 37 MET A N 13
ATOM 12100 C CA . MET A 1 37 ? 1.462 -0.608 -1.487 1.00 0.00 37 MET A CA 13
ATOM 12101 C C . MET A 1 37 ? 2.504 -1.584 -0.952 1.00 0.00 37 MET A C 13
ATOM 12102 O O . MET A 1 37 ? 3.391 -1.203 -0.188 1.00 0.00 37 MET A O 13
ATOM 12116 N N . LEU A 1 38 ? 2.392 -2.845 -1.357 1.00 0.00 38 LEU A N 13
ATOM 12117 C CA . LEU A 1 38 ? 3.326 -3.875 -0.918 1.00 0.00 38 LEU A CA 13
ATOM 12118 C C . LEU A 1 38 ? 4.753 -3.528 -1.329 1.00 0.00 38 LEU A C 13
ATOM 12119 O O . LEU A 1 38 ? 5.711 -3.885 -0.643 1.00 0.00 38 LEU A O 13
ATOM 12135 N N . GLU A 1 39 ? 4.887 -2.829 -2.451 1.00 0.00 39 GLU A N 13
ATOM 12136 C CA . GLU A 1 39 ? 6.198 -2.432 -2.952 1.00 0.00 39 GLU A CA 13
ATOM 12137 C C . GLU A 1 39 ? 6.810 -1.348 -2.071 1.00 0.00 39 GLU A C 13
ATOM 12138 O O . GLU A 1 39 ? 8.002 -1.383 -1.764 1.00 0.00 39 GLU A O 13
ATOM 12150 N N . THR A 1 40 ? 5.989 -0.384 -1.669 1.00 0.00 40 THR A N 13
ATOM 12151 C CA . THR A 1 40 ? 6.449 0.711 -0.823 1.00 0.00 40 THR A CA 13
ATOM 12152 C C . THR A 1 40 ? 5.970 0.527 0.614 1.00 0.00 40 THR A C 13
ATOM 12153 O O . THR A 1 40 ? 5.176 1.319 1.122 1.00 0.00 40 THR A O 13
ATOM 12164 N N . TYR A 1 41 ? 6.459 -0.524 1.265 1.00 0.00 41 TYR A N 13
ATOM 12165 C CA . TYR A 1 41 ? 6.083 -0.813 2.644 1.00 0.00 41 TYR A CA 13
ATOM 12166 C C . TYR A 1 41 ? 7.076 -1.774 3.287 1.00 0.00 41 TYR A C 13
ATOM 12167 O O . TYR A 1 41 ? 7.799 -1.406 4.215 1.00 0.00 41 TYR A O 13
ATOM 12185 N N . GLN A 1 42 ? 7.109 -3.005 2.790 1.00 0.00 42 GLN A N 13
ATOM 12186 C CA . GLN A 1 42 ? 8.016 -4.018 3.314 1.00 0.00 42 GLN A CA 13
ATOM 12187 C C . GLN A 1 42 ? 9.438 -3.790 2.812 1.00 0.00 42 GLN A C 13
ATOM 12188 O O . GLN A 1 42 ? 10.408 -4.169 3.470 1.00 0.00 42 GLN A O 13
ATOM 12202 N N . ASN A 1 43 ? 9.556 -3.170 1.642 1.00 0.00 43 ASN A N 13
ATOM 12203 C CA . ASN A 1 43 ? 10.861 -2.891 1.052 1.00 0.00 43 ASN A CA 13
ATOM 12204 C C . ASN A 1 43 ? 11.278 -1.449 1.317 1.00 0.00 43 ASN A C 13
ATOM 12205 O O . ASN A 1 43 ? 11.899 -0.806 0.471 1.00 0.00 43 ASN A O 13
ATOM 12216 N N . LEU A 1 44 ? 10.930 -0.949 2.497 1.00 0.00 44 LEU A N 13
ATOM 12217 C CA . LEU A 1 44 ? 11.266 0.417 2.878 1.00 0.00 44 LEU A CA 13
ATOM 12218 C C . LEU A 1 44 ? 12.570 0.457 3.671 1.00 0.00 44 LEU A C 13
ATOM 12219 O O . LEU A 1 44 ? 12.683 1.178 4.663 1.00 0.00 44 LEU A O 13
ATOM 12235 N N . THR A 1 45 ? 13.553 -0.319 3.225 1.00 0.00 45 THR A N 13
ATOM 12236 C CA . THR A 1 45 ? 14.849 -0.370 3.891 1.00 0.00 45 THR A CA 13
ATOM 12237 C C . THR A 1 45 ? 15.619 0.937 3.707 1.00 0.00 45 THR A C 13
ATOM 12238 O O . THR A 1 45 ? 16.623 1.173 4.378 1.00 0.00 45 THR A O 13
ATOM 12249 N N . ASP A 1 46 ? 15.144 1.784 2.796 1.00 0.00 46 ASP A N 13
ATOM 12250 C CA . ASP A 1 46 ? 15.790 3.062 2.533 1.00 0.00 46 ASP A CA 13
ATOM 12251 C C . ASP A 1 46 ? 15.080 4.189 3.275 1.00 0.00 46 ASP A C 13
ATOM 12252 O O . ASP A 1 46 ? 14.254 4.900 2.702 1.00 0.00 46 ASP A O 13
ATOM 12261 N N . ILE A 1 47 ? 15.407 4.345 4.554 1.00 0.00 47 ILE A N 13
ATOM 12262 C CA . ILE A 1 47 ? 14.802 5.383 5.377 1.00 0.00 47 ILE A CA 13
ATOM 12263 C C . ILE A 1 47 ? 15.699 6.615 5.451 1.00 0.00 47 ILE A C 13
ATOM 12264 O O . ILE A 1 47 ? 15.793 7.267 6.491 1.00 0.00 47 ILE A O 13
ATOM 12280 N N . GLY A 1 48 ? 16.358 6.928 4.340 1.00 0.00 48 GLY A N 13
ATOM 12281 C CA . GLY A 1 48 ? 17.240 8.079 4.299 1.00 0.00 48 GLY A CA 13
ATOM 12282 C C . GLY A 1 48 ? 18.551 7.830 5.019 1.00 0.00 48 GLY A C 13
ATOM 12283 O O . GLY A 1 48 ? 18.859 6.696 5.388 1.00 0.00 48 GLY A O 13
ATOM 12287 N N . TYR A 1 49 ? 19.325 8.891 5.220 1.00 0.00 49 TYR A N 13
ATOM 12288 C CA . TYR A 1 49 ? 20.611 8.782 5.900 1.00 0.00 49 TYR A CA 13
ATOM 12289 C C . TYR A 1 49 ? 20.659 9.699 7.117 1.00 0.00 49 TYR A C 13
ATOM 12290 O O . TYR A 1 49 ? 19.827 10.594 7.266 1.00 0.00 49 TYR A O 13
ATOM 12308 N N . ASN A 1 50 ? 21.639 9.470 7.987 1.00 0.00 50 ASN A N 13
ATOM 12309 C CA . ASN A 1 50 ? 21.794 10.276 9.192 1.00 0.00 50 ASN A CA 13
ATOM 12310 C C . ASN A 1 50 ? 23.264 10.584 9.458 1.00 0.00 50 ASN A C 13
ATOM 12311 O O . ASN A 1 50 ? 23.974 9.790 10.074 1.00 0.00 50 ASN A O 13
ATOM 12322 N N . TRP A 1 51 ? 23.714 11.745 8.990 1.00 0.00 51 TRP A N 13
ATOM 12323 C CA . TRP A 1 51 ? 25.100 12.160 9.179 1.00 0.00 51 TRP A CA 13
ATOM 12324 C C . TRP A 1 51 ? 25.190 13.647 9.522 1.00 0.00 51 TRP A C 13
ATOM 12325 O O . TRP A 1 51 ? 26.263 14.244 9.446 1.00 0.00 51 TRP A O 13
ATOM 12346 N N . GLN A 1 52 ? 24.059 14.239 9.898 1.00 0.00 52 GLN A N 13
ATOM 12347 C CA . GLN A 1 52 ? 24.020 15.654 10.250 1.00 0.00 52 GLN A CA 13
ATOM 12348 C C . GLN A 1 52 ? 24.570 15.881 11.655 1.00 0.00 52 GLN A C 13
ATOM 12349 O O . GLN A 1 52 ? 24.012 15.393 12.637 1.00 0.00 52 GLN A O 13
ATOM 12363 N N . ASP A 1 53 ? 25.668 16.625 11.742 1.00 0.00 53 ASP A N 13
ATOM 12364 C CA . ASP A 1 53 ? 26.294 16.918 13.026 1.00 0.00 53 ASP A CA 13
ATOM 12365 C C . ASP A 1 53 ? 25.927 18.320 13.502 1.00 0.00 53 ASP A C 13
ATOM 12366 O O . ASP A 1 53 ? 26.640 19.286 13.228 1.00 0.00 53 ASP A O 13
ATOM 12375 N N . HIS A 1 54 ? 24.811 18.424 14.216 1.00 0.00 54 HIS A N 13
ATOM 12376 C CA . HIS A 1 54 ? 24.349 19.708 14.731 1.00 0.00 54 HIS A CA 13
ATOM 12377 C C . HIS A 1 54 ? 24.418 19.740 16.255 1.00 0.00 54 HIS A C 13
ATOM 12378 O O . HIS A 1 54 ? 23.537 20.292 16.915 1.00 0.00 54 HIS A O 13
ATOM 12392 N N . HIS A 1 55 ? 25.469 19.145 16.807 1.00 0.00 55 HIS A N 13
ATOM 12393 C CA . HIS A 1 55 ? 25.653 19.106 18.254 1.00 0.00 55 HIS A CA 13
ATOM 12394 C C . HIS A 1 55 ? 26.431 20.326 18.736 1.00 0.00 55 HIS A C 13
ATOM 12395 O O . HIS A 1 55 ? 27.136 20.972 17.961 1.00 0.00 55 HIS A O 13
ATOM 12409 N N . ILE A 1 56 ? 26.296 20.636 20.022 1.00 0.00 56 ILE A N 13
ATOM 12410 C CA . ILE A 1 56 ? 26.986 21.778 20.608 1.00 0.00 56 ILE A CA 13
ATOM 12411 C C . ILE A 1 56 ? 28.310 21.354 21.236 1.00 0.00 56 ILE A C 13
ATOM 12412 O O . ILE A 1 56 ? 28.522 21.510 22.439 1.00 0.00 56 ILE A O 13
ATOM 12428 N N . GLU A 1 57 ? 29.195 20.815 20.409 1.00 0.00 57 GLU A N 13
ATOM 12429 C CA . GLU A 1 57 ? 30.502 20.363 20.872 1.00 0.00 57 GLU A CA 13
ATOM 12430 C C . GLU A 1 57 ? 31.580 21.404 20.577 1.00 0.00 57 GLU A C 13
ATOM 12431 O O . GLU A 1 57 ? 32.597 21.468 21.266 1.00 0.00 57 GLU A O 13
ATOM 12443 N N . GLU A 1 58 ? 31.348 22.216 19.549 1.00 0.00 58 GLU A N 13
ATOM 12444 C CA . GLU A 1 58 ? 32.298 23.255 19.163 1.00 0.00 58 GLU A CA 13
ATOM 12445 C C . GLU A 1 58 ? 33.613 22.644 18.691 1.00 0.00 58 GLU A C 13
ATOM 12446 O O . GLU A 1 58 ? 33.864 22.534 17.491 1.00 0.00 58 GLU A O 13
ATOM 12458 N N . SER A 1 59 ? 34.450 22.250 19.643 1.00 0.00 59 SER A N 13
ATOM 12459 C CA . SER A 1 59 ? 35.742 21.651 19.327 1.00 0.00 59 SER A CA 13
ATOM 12460 C C . SER A 1 59 ? 35.668 20.128 19.395 1.00 0.00 59 SER A C 13
ATOM 12461 O O . SER A 1 59 ? 36.090 19.521 20.379 1.00 0.00 59 SER A O 13
ATOM 12469 N N . GLY A 1 60 ? 35.129 19.520 18.344 1.00 0.00 60 GLY A N 13
ATOM 12470 C CA . GLY A 1 60 ? 35.010 18.075 18.305 1.00 0.00 60 GLY A CA 13
ATOM 12471 C C . GLY A 1 60 ? 36.359 17.381 18.322 1.00 0.00 60 GLY A C 13
ATOM 12472 O O . GLY A 1 60 ? 37.310 17.885 18.919 1.00 0.00 60 GLY A O 13
ATOM 12476 N N . PRO A 1 61 ? 36.477 16.211 17.669 1.00 0.00 61 PRO A N 13
ATOM 12477 C CA . PRO A 1 61 ? 37.733 15.456 17.620 1.00 0.00 61 PRO A CA 13
ATOM 12478 C C . PRO A 1 61 ? 38.911 16.320 17.181 1.00 0.00 61 PRO A C 13
ATOM 12479 O O . PRO A 1 61 ? 39.952 16.348 17.836 1.00 0.00 61 PRO A O 13
ATOM 12490 N N . SER A 1 62 ? 38.738 17.025 16.067 1.00 0.00 62 SER A N 13
ATOM 12491 C CA . SER A 1 62 ? 39.787 17.890 15.540 1.00 0.00 62 SER A CA 13
ATOM 12492 C C . SER A 1 62 ? 39.836 19.210 16.303 1.00 0.00 62 SER A C 13
ATOM 12493 O O . SER A 1 62 ? 38.838 19.925 16.392 1.00 0.00 62 SER A O 13
ATOM 12501 N N . SER A 1 63 ? 41.004 19.527 16.851 1.00 0.00 63 SER A N 13
ATOM 12502 C CA . SER A 1 63 ? 41.183 20.761 17.607 1.00 0.00 63 SER A CA 13
ATOM 12503 C C . SER A 1 63 ? 42.532 21.401 17.290 1.00 0.00 63 SER A C 13
ATOM 12504 O O . SER A 1 63 ? 43.583 20.853 17.622 1.00 0.00 63 SER A O 13
ATOM 12512 N N . GLY A 1 64 ? 42.493 22.564 16.647 1.00 0.00 64 GLY A N 13
ATOM 12513 C CA . GLY A 1 64 ? 43.717 23.258 16.296 1.00 0.00 64 GLY A CA 13
ATOM 12514 C C . GLY A 1 64 ? 43.659 24.738 16.620 1.00 0.00 64 GLY A C 13
ATOM 12515 O O . GLY A 1 64 ? 42.646 25.177 17.205 1.00 0.00 64 GLY A O 13
ATOM 12520 N N . GLY A 1 1 ? 1.501 15.468 -23.814 1.00 0.00 1 GLY A N 14
ATOM 12521 C CA . GLY A 1 1 ? 0.883 16.661 -24.456 1.00 0.00 1 GLY A CA 14
ATOM 12522 C C . GLY A 1 1 ? 0.248 17.599 -23.448 1.00 0.00 1 GLY A C 14
ATOM 12523 O O . GLY A 1 1 ? 0.636 17.620 -22.281 1.00 0.00 1 GLY A O 14
ATOM 12529 N N . SER A 1 2 ? -0.729 18.377 -23.901 1.00 0.00 2 SER A N 14
ATOM 12530 C CA . SER A 1 2 ? -1.419 19.322 -23.031 1.00 0.00 2 SER A CA 14
ATOM 12531 C C . SER A 1 2 ? -0.444 20.346 -22.460 1.00 0.00 2 SER A C 14
ATOM 12532 O O . SER A 1 2 ? 0.075 20.176 -21.358 1.00 0.00 2 SER A O 14
ATOM 12540 N N . SER A 1 3 ? -0.202 21.411 -23.219 1.00 0.00 3 SER A N 14
ATOM 12541 C CA . SER A 1 3 ? 0.711 22.464 -22.789 1.00 0.00 3 SER A CA 14
ATOM 12542 C C . SER A 1 3 ? 2.118 21.913 -22.582 1.00 0.00 3 SER A C 14
ATOM 12543 O O . SER A 1 3 ? 2.299 20.720 -22.339 1.00 0.00 3 SER A O 14
ATOM 12551 N N . GLY A 1 4 ? 3.112 22.790 -22.681 1.00 0.00 4 GLY A N 14
ATOM 12552 C CA . GLY A 1 4 ? 4.490 22.373 -22.503 1.00 0.00 4 GLY A CA 14
ATOM 12553 C C . GLY A 1 4 ? 4.957 22.512 -21.067 1.00 0.00 4 GLY A C 14
ATOM 12554 O O . GLY A 1 4 ? 5.340 21.529 -20.434 1.00 0.00 4 GLY A O 14
ATOM 12558 N N . SER A 1 5 ? 4.927 23.738 -20.554 1.00 0.00 5 SER A N 14
ATOM 12559 C CA . SER A 1 5 ? 5.350 24.003 -19.184 1.00 0.00 5 SER A CA 14
ATOM 12560 C C . SER A 1 5 ? 4.376 23.388 -18.184 1.00 0.00 5 SER A C 14
ATOM 12561 O O . SER A 1 5 ? 4.765 23.001 -17.082 1.00 0.00 5 SER A O 14
ATOM 12569 N N . SER A 1 6 ? 3.108 23.301 -18.575 1.00 0.00 6 SER A N 14
ATOM 12570 C CA . SER A 1 6 ? 2.080 22.734 -17.712 1.00 0.00 6 SER A CA 14
ATOM 12571 C C . SER A 1 6 ? 1.932 23.549 -16.432 1.00 0.00 6 SER A C 14
ATOM 12572 O O . SER A 1 6 ? 2.850 23.611 -15.614 1.00 0.00 6 SER A O 14
ATOM 12580 N N . GLY A 1 7 ? 0.770 24.173 -16.265 1.00 0.00 7 GLY A N 14
ATOM 12581 C CA . GLY A 1 7 ? 0.523 24.976 -15.082 1.00 0.00 7 GLY A CA 14
ATOM 12582 C C . GLY A 1 7 ? -0.064 24.166 -13.943 1.00 0.00 7 GLY A C 14
ATOM 12583 O O . GLY A 1 7 ? 0.391 24.263 -12.804 1.00 0.00 7 GLY A O 14
ATOM 12587 N N . VAL A 1 8 ? -1.078 23.365 -14.252 1.00 0.00 8 VAL A N 14
ATOM 12588 C CA . VAL A 1 8 ? -1.730 22.533 -13.247 1.00 0.00 8 VAL A CA 14
ATOM 12589 C C . VAL A 1 8 ? -0.827 21.383 -12.816 1.00 0.00 8 VAL A C 14
ATOM 12590 O O . VAL A 1 8 ? -0.431 20.552 -13.632 1.00 0.00 8 VAL A O 14
ATOM 12603 N N . THR A 1 9 ? -0.504 21.341 -11.526 1.00 0.00 9 THR A N 14
ATOM 12604 C CA . THR A 1 9 ? 0.352 20.292 -10.986 1.00 0.00 9 THR A CA 14
ATOM 12605 C C . THR A 1 9 ? -0.287 19.645 -9.761 1.00 0.00 9 THR A C 14
ATOM 12606 O O . THR A 1 9 ? 0.405 19.250 -8.823 1.00 0.00 9 THR A O 14
ATOM 12617 N N . TYR A 1 10 ? -1.612 19.540 -9.778 1.00 0.00 10 TYR A N 14
ATOM 12618 C CA . TYR A 1 10 ? -2.345 18.940 -8.669 1.00 0.00 10 TYR A CA 14
ATOM 12619 C C . TYR A 1 10 ? -2.917 17.583 -9.065 1.00 0.00 10 TYR A C 14
ATOM 12620 O O . TYR A 1 10 ? -3.968 17.173 -8.572 1.00 0.00 10 TYR A O 14
ATOM 12638 N N . ASP A 1 11 ? -2.219 16.890 -9.959 1.00 0.00 11 ASP A N 14
ATOM 12639 C CA . ASP A 1 11 ? -2.658 15.578 -10.422 1.00 0.00 11 ASP A CA 14
ATOM 12640 C C . ASP A 1 11 ? -1.525 14.561 -10.331 1.00 0.00 11 ASP A C 14
ATOM 12641 O O . ASP A 1 11 ? -0.651 14.511 -11.197 1.00 0.00 11 ASP A O 14
ATOM 12650 N N . ASP A 1 12 ? -1.545 13.752 -9.277 1.00 0.00 12 ASP A N 14
ATOM 12651 C CA . ASP A 1 12 ? -0.518 12.736 -9.074 1.00 0.00 12 ASP A CA 14
ATOM 12652 C C . ASP A 1 12 ? -1.035 11.609 -8.185 1.00 0.00 12 ASP A C 14
ATOM 12653 O O . ASP A 1 12 ? -0.268 10.976 -7.460 1.00 0.00 12 ASP A O 14
ATOM 12662 N N . VAL A 1 13 ? -2.340 11.362 -8.248 1.00 0.00 13 VAL A N 14
ATOM 12663 C CA . VAL A 1 13 ? -2.958 10.311 -7.449 1.00 0.00 13 VAL A CA 14
ATOM 12664 C C . VAL A 1 13 ? -4.073 9.617 -8.225 1.00 0.00 13 VAL A C 14
ATOM 12665 O O . VAL A 1 13 ? -5.255 9.879 -8.003 1.00 0.00 13 VAL A O 14
ATOM 12678 N N . HIS A 1 14 ? -3.689 8.729 -9.137 1.00 0.00 14 HIS A N 14
ATOM 12679 C CA . HIS A 1 14 ? -4.655 7.998 -9.946 1.00 0.00 14 HIS A CA 14
ATOM 12680 C C . HIS A 1 14 ? -5.071 6.695 -9.267 1.00 0.00 14 HIS A C 14
ATOM 12681 O O . HIS A 1 14 ? -6.125 6.137 -9.568 1.00 0.00 14 HIS A O 14
ATOM 12695 N N . MET A 1 15 ? -4.236 6.218 -8.351 1.00 0.00 15 MET A N 14
ATOM 12696 C CA . MET A 1 15 ? -4.518 4.982 -7.630 1.00 0.00 15 MET A CA 14
ATOM 12697 C C . MET A 1 15 ? -4.830 5.268 -6.163 1.00 0.00 15 MET A C 14
ATOM 12698 O O . MET A 1 15 ? -4.033 4.963 -5.276 1.00 0.00 15 MET A O 14
ATOM 12712 N N . ASN A 1 16 ? -5.997 5.856 -5.918 1.00 0.00 16 ASN A N 14
ATOM 12713 C CA . ASN A 1 16 ? -6.417 6.184 -4.560 1.00 0.00 16 ASN A CA 14
ATOM 12714 C C . ASN A 1 16 ? -7.910 5.929 -4.377 1.00 0.00 16 ASN A C 14
ATOM 12715 O O . ASN A 1 16 ? -8.709 6.865 -4.346 1.00 0.00 16 ASN A O 14
ATOM 12726 N N . PHE A 1 17 ? -8.277 4.659 -4.257 1.00 0.00 17 PHE A N 14
ATOM 12727 C CA . PHE A 1 17 ? -9.675 4.281 -4.077 1.00 0.00 17 PHE A CA 14
ATOM 12728 C C . PHE A 1 17 ? -10.046 4.260 -2.598 1.00 0.00 17 PHE A C 14
ATOM 12729 O O . PHE A 1 17 ? -9.482 3.493 -1.817 1.00 0.00 17 PHE A O 14
ATOM 12746 N N . THR A 1 18 ? -10.998 5.107 -2.220 1.00 0.00 18 THR A N 14
ATOM 12747 C CA . THR A 1 18 ? -11.444 5.185 -0.834 1.00 0.00 18 THR A CA 14
ATOM 12748 C C . THR A 1 18 ? -12.048 3.860 -0.381 1.00 0.00 18 THR A C 14
ATOM 12749 O O . THR A 1 18 ? -12.108 2.899 -1.148 1.00 0.00 18 THR A O 14
ATOM 12760 N N . GLU A 1 19 ? -12.495 3.816 0.870 1.00 0.00 19 GLU A N 14
ATOM 12761 C CA . GLU A 1 19 ? -13.095 2.608 1.425 1.00 0.00 19 GLU A CA 14
ATOM 12762 C C . GLU A 1 19 ? -14.350 2.219 0.649 1.00 0.00 19 GLU A C 14
ATOM 12763 O O . GLU A 1 19 ? -14.557 1.047 0.334 1.00 0.00 19 GLU A O 14
ATOM 12775 N N . GLU A 1 20 ? -15.182 3.209 0.345 1.00 0.00 20 GLU A N 14
ATOM 12776 C CA . GLU A 1 20 ? -16.417 2.970 -0.394 1.00 0.00 20 GLU A CA 14
ATOM 12777 C C . GLU A 1 20 ? -16.118 2.497 -1.813 1.00 0.00 20 GLU A C 14
ATOM 12778 O O . GLU A 1 20 ? -16.735 1.552 -2.306 1.00 0.00 20 GLU A O 14
ATOM 12790 N N . GLU A 1 21 ? -15.168 3.159 -2.464 1.00 0.00 21 GLU A N 14
ATOM 12791 C CA . GLU A 1 21 ? -14.787 2.807 -3.827 1.00 0.00 21 GLU A CA 14
ATOM 12792 C C . GLU A 1 21 ? -14.143 1.425 -3.873 1.00 0.00 21 GLU A C 14
ATOM 12793 O O . GLU A 1 21 ? -14.256 0.709 -4.868 1.00 0.00 21 GLU A O 14
ATOM 12805 N N . TRP A 1 22 ? -13.466 1.056 -2.790 1.00 0.00 22 TRP A N 14
ATOM 12806 C CA . TRP A 1 22 ? -12.802 -0.240 -2.707 1.00 0.00 22 TRP A CA 14
ATOM 12807 C C . TRP A 1 22 ? -13.805 -1.378 -2.867 1.00 0.00 22 TRP A C 14
ATOM 12808 O O . TRP A 1 22 ? -13.466 -2.451 -3.366 1.00 0.00 22 TRP A O 14
ATOM 12829 N N . ASP A 1 23 ? -15.040 -1.137 -2.439 1.00 0.00 23 ASP A N 14
ATOM 12830 C CA . ASP A 1 23 ? -16.092 -2.143 -2.534 1.00 0.00 23 ASP A CA 14
ATOM 12831 C C . ASP A 1 23 ? -16.654 -2.213 -3.951 1.00 0.00 23 ASP A C 14
ATOM 12832 O O . ASP A 1 23 ? -17.159 -3.251 -4.378 1.00 0.00 23 ASP A O 14
ATOM 12841 N N . LEU A 1 24 ? -16.565 -1.101 -4.676 1.00 0.00 24 LEU A N 14
ATOM 12842 C CA . LEU A 1 24 ? -17.066 -1.039 -6.044 1.00 0.00 24 LEU A CA 14
ATOM 12843 C C . LEU A 1 24 ? -15.952 -1.304 -7.052 1.00 0.00 24 LEU A C 14
ATOM 12844 O O . LEU A 1 24 ? -16.065 -0.946 -8.224 1.00 0.00 24 LEU A O 14
ATOM 12860 N N . LEU A 1 25 ? -14.874 -1.933 -6.593 1.00 0.00 25 LEU A N 14
ATOM 12861 C CA . LEU A 1 25 ? -13.743 -2.244 -7.460 1.00 0.00 25 LEU A CA 14
ATOM 12862 C C . LEU A 1 25 ? -13.764 -3.711 -7.877 1.00 0.00 25 LEU A C 14
ATOM 12863 O O . LEU A 1 25 ? -14.331 -4.556 -7.184 1.00 0.00 25 LEU A O 14
ATOM 12879 N N . ASP A 1 26 ? -13.145 -4.007 -9.015 1.00 0.00 26 ASP A N 14
ATOM 12880 C CA . ASP A 1 26 ? -13.093 -5.371 -9.524 1.00 0.00 26 ASP A CA 14
ATOM 12881 C C . ASP A 1 26 ? -11.860 -6.101 -9.003 1.00 0.00 26 ASP A C 14
ATOM 12882 O O . ASP A 1 26 ? -11.017 -5.512 -8.326 1.00 0.00 26 ASP A O 14
ATOM 12891 N N . SER A 1 27 ? -11.761 -7.388 -9.323 1.00 0.00 27 SER A N 14
ATOM 12892 C CA . SER A 1 27 ? -10.629 -8.198 -8.887 1.00 0.00 27 SER A CA 14
ATOM 12893 C C . SER A 1 27 ? -9.320 -7.654 -9.452 1.00 0.00 27 SER A C 14
ATOM 12894 O O . SER A 1 27 ? -8.284 -7.691 -8.789 1.00 0.00 27 SER A O 14
ATOM 12902 N N . SER A 1 28 ? -9.376 -7.150 -10.679 1.00 0.00 28 SER A N 14
ATOM 12903 C CA . SER A 1 28 ? -8.196 -6.597 -11.334 1.00 0.00 28 SER A CA 14
ATOM 12904 C C . SER A 1 28 ? -7.750 -5.307 -10.652 1.00 0.00 28 SER A C 14
ATOM 12905 O O . SER A 1 28 ? -6.561 -4.989 -10.621 1.00 0.00 28 SER A O 14
ATOM 12913 N N . GLN A 1 29 ? -8.711 -4.569 -10.108 1.00 0.00 29 GLN A N 14
ATOM 12914 C CA . GLN A 1 29 ? -8.418 -3.314 -9.426 1.00 0.00 29 GLN A CA 14
ATOM 12915 C C . GLN A 1 29 ? -7.912 -3.571 -8.010 1.00 0.00 29 GLN A C 14
ATOM 12916 O O . GLN A 1 29 ? -6.975 -2.920 -7.546 1.00 0.00 29 GLN A O 14
ATOM 12930 N N . LYS A 1 30 ? -8.538 -4.524 -7.329 1.00 0.00 30 LYS A N 14
ATOM 12931 C CA . LYS A 1 30 ? -8.156 -4.870 -5.966 1.00 0.00 30 LYS A CA 14
ATOM 12932 C C . LYS A 1 30 ? -6.726 -5.406 -5.918 1.00 0.00 30 LYS A C 14
ATOM 12933 O O . LYS A 1 30 ? -6.031 -5.258 -4.914 1.00 0.00 30 LYS A O 14
ATOM 12952 N N . ARG A 1 31 ? -6.296 -6.028 -7.011 1.00 0.00 31 ARG A N 14
ATOM 12953 C CA . ARG A 1 31 ? -4.950 -6.587 -7.091 1.00 0.00 31 ARG A CA 14
ATOM 12954 C C . ARG A 1 31 ? -3.945 -5.529 -7.535 1.00 0.00 31 ARG A C 14
ATOM 12955 O O . ARG A 1 31 ? -2.828 -5.468 -7.022 1.00 0.00 31 ARG A O 14
ATOM 12976 N N . LEU A 1 32 ? -4.348 -4.699 -8.491 1.00 0.00 32 LEU A N 14
ATOM 12977 C CA . LEU A 1 32 ? -3.482 -3.645 -9.002 1.00 0.00 32 LEU A CA 14
ATOM 12978 C C . LEU A 1 32 ? -3.158 -2.631 -7.911 1.00 0.00 32 LEU A C 14
ATOM 12979 O O . LEU A 1 32 ? -2.034 -2.138 -7.820 1.00 0.00 32 LEU A O 14
ATOM 12995 N N . TYR A 1 33 ? -4.151 -2.328 -7.085 1.00 0.00 33 TYR A N 14
ATOM 12996 C CA . TYR A 1 33 ? -3.975 -1.377 -5.995 1.00 0.00 33 TYR A CA 14
ATOM 12997 C C . TYR A 1 33 ? -3.133 -1.982 -4.875 1.00 0.00 33 TYR A C 14
ATOM 12998 O O . TYR A 1 33 ? -2.483 -1.264 -4.116 1.00 0.00 33 TYR A O 14
ATOM 13016 N N . GLU A 1 34 ? -3.150 -3.309 -4.780 1.00 0.00 34 GLU A N 14
ATOM 13017 C CA . GLU A 1 34 ? -2.389 -4.011 -3.754 1.00 0.00 34 GLU A CA 14
ATOM 13018 C C . GLU A 1 34 ? -0.931 -4.177 -4.174 1.00 0.00 34 GLU A C 14
ATOM 13019 O O . GLU A 1 34 ? -0.035 -4.233 -3.333 1.00 0.00 34 GLU A O 14
ATOM 13031 N N . GLU A 1 35 ? -0.703 -4.259 -5.481 1.00 0.00 35 GLU A N 14
ATOM 13032 C CA . GLU A 1 35 ? 0.645 -4.421 -6.014 1.00 0.00 35 GLU A CA 14
ATOM 13033 C C . GLU A 1 35 ? 1.541 -3.258 -5.596 1.00 0.00 35 GLU A C 14
ATOM 13034 O O . GLU A 1 35 ? 2.689 -3.457 -5.200 1.00 0.00 35 GLU A O 14
ATOM 13046 N N . VAL A 1 36 ? 1.008 -2.044 -5.688 1.00 0.00 36 VAL A N 14
ATOM 13047 C CA . VAL A 1 36 ? 1.761 -0.850 -5.321 1.00 0.00 36 VAL A CA 14
ATOM 13048 C C . VAL A 1 36 ? 1.738 -0.625 -3.812 1.00 0.00 36 VAL A C 14
ATOM 13049 O O . VAL A 1 36 ? 2.701 -0.121 -3.235 1.00 0.00 36 VAL A O 14
ATOM 13062 N N . MET A 1 37 ? 0.631 -1.001 -3.179 1.00 0.00 37 MET A N 14
ATOM 13063 C CA . MET A 1 37 ? 0.484 -0.839 -1.737 1.00 0.00 37 MET A CA 14
ATOM 13064 C C . MET A 1 37 ? 1.547 -1.634 -0.987 1.00 0.00 37 MET A C 14
ATOM 13065 O O . MET A 1 37 ? 1.980 -1.242 0.097 1.00 0.00 37 MET A O 14
ATOM 13079 N N . LEU A 1 38 ? 1.967 -2.751 -1.572 1.00 0.00 38 LEU A N 14
ATOM 13080 C CA . LEU A 1 38 ? 2.981 -3.601 -0.959 1.00 0.00 38 LEU A CA 14
ATOM 13081 C C . LEU A 1 38 ? 4.379 -3.045 -1.207 1.00 0.00 38 LEU A C 14
ATOM 13082 O O . LEU A 1 38 ? 5.277 -3.207 -0.381 1.00 0.00 38 LEU A O 14
ATOM 13098 N N . GLU A 1 39 ? 4.557 -2.391 -2.350 1.00 0.00 39 GLU A N 14
ATOM 13099 C CA . GLU A 1 39 ? 5.847 -1.811 -2.706 1.00 0.00 39 GLU A CA 14
ATOM 13100 C C . GLU A 1 39 ? 6.160 -0.603 -1.830 1.00 0.00 39 GLU A C 14
ATOM 13101 O O . GLU A 1 39 ? 7.275 -0.457 -1.329 1.00 0.00 39 GLU A O 14
ATOM 13113 N N . THR A 1 40 ? 5.167 0.263 -1.648 1.00 0.00 40 THR A N 14
ATOM 13114 C CA . THR A 1 40 ? 5.336 1.459 -0.832 1.00 0.00 40 THR A CA 14
ATOM 13115 C C . THR A 1 40 ? 4.850 1.216 0.595 1.00 0.00 40 THR A C 14
ATOM 13116 O O . THR A 1 40 ? 4.129 2.035 1.164 1.00 0.00 40 THR A O 14
ATOM 13127 N N . TYR A 1 41 ? 5.253 0.086 1.166 1.00 0.00 41 TYR A N 14
ATOM 13128 C CA . TYR A 1 41 ? 4.861 -0.266 2.526 1.00 0.00 41 TYR A CA 14
ATOM 13129 C C . TYR A 1 41 ? 5.780 -1.341 3.096 1.00 0.00 41 TYR A C 14
ATOM 13130 O O . TYR A 1 41 ? 6.220 -1.251 4.242 1.00 0.00 41 TYR A O 14
ATOM 13148 N N . GLN A 1 42 ? 6.065 -2.357 2.290 1.00 0.00 42 GLN A N 14
ATOM 13149 C CA . GLN A 1 42 ? 6.931 -3.451 2.714 1.00 0.00 42 GLN A CA 14
ATOM 13150 C C . GLN A 1 42 ? 8.401 -3.036 2.677 1.00 0.00 42 GLN A C 14
ATOM 13151 O O . GLN A 1 42 ? 9.237 -3.627 3.358 1.00 0.00 42 GLN A O 14
ATOM 13165 N N . ASN A 1 43 ? 8.709 -2.018 1.879 1.00 0.00 43 ASN A N 14
ATOM 13166 C CA . ASN A 1 43 ? 10.078 -1.531 1.757 1.00 0.00 43 ASN A CA 14
ATOM 13167 C C . ASN A 1 43 ? 10.309 -0.319 2.655 1.00 0.00 43 ASN A C 14
ATOM 13168 O O . ASN A 1 43 ? 11.143 0.536 2.358 1.00 0.00 43 ASN A O 14
ATOM 13179 N N . LEU A 1 44 ? 9.566 -0.252 3.755 1.00 0.00 44 LEU A N 14
ATOM 13180 C CA . LEU A 1 44 ? 9.691 0.854 4.698 1.00 0.00 44 LEU A CA 14
ATOM 13181 C C . LEU A 1 44 ? 10.125 0.351 6.070 1.00 0.00 44 LEU A C 14
ATOM 13182 O O . LEU A 1 44 ? 9.664 0.846 7.099 1.00 0.00 44 LEU A O 14
ATOM 13198 N N . THR A 1 45 ? 11.015 -0.637 6.079 1.00 0.00 45 THR A N 14
ATOM 13199 C CA . THR A 1 45 ? 11.511 -1.209 7.325 1.00 0.00 45 THR A CA 14
ATOM 13200 C C . THR A 1 45 ? 12.186 -0.147 8.186 1.00 0.00 45 THR A C 14
ATOM 13201 O O . THR A 1 45 ? 12.270 -0.284 9.407 1.00 0.00 45 THR A O 14
ATOM 13212 N N . ASP A 1 46 ? 12.667 0.909 7.543 1.00 0.00 46 ASP A N 14
ATOM 13213 C CA . ASP A 1 46 ? 13.338 1.996 8.250 1.00 0.00 46 ASP A CA 14
ATOM 13214 C C . ASP A 1 46 ? 12.723 3.353 7.904 1.00 0.00 46 ASP A C 14
ATOM 13215 O O . ASP A 1 46 ? 13.183 4.389 8.385 1.00 0.00 46 ASP A O 14
ATOM 13224 N N . ILE A 1 47 ? 11.681 3.345 7.071 1.00 0.00 47 ILE A N 14
ATOM 13225 C CA . ILE A 1 47 ? 11.006 4.576 6.668 1.00 0.00 47 ILE A CA 14
ATOM 13226 C C . ILE A 1 47 ? 12.011 5.667 6.296 1.00 0.00 47 ILE A C 14
ATOM 13227 O O . ILE A 1 47 ? 11.826 6.839 6.628 1.00 0.00 47 ILE A O 14
ATOM 13243 N N . GLY A 1 48 ? 13.074 5.272 5.604 1.00 0.00 48 GLY A N 14
ATOM 13244 C CA . GLY A 1 48 ? 14.091 6.226 5.199 1.00 0.00 48 GLY A CA 14
ATOM 13245 C C . GLY A 1 48 ? 15.021 6.599 6.337 1.00 0.00 48 GLY A C 14
ATOM 13246 O O . GLY A 1 48 ? 16.226 6.357 6.266 1.00 0.00 48 GLY A O 14
ATOM 13250 N N . TYR A 1 49 ? 14.461 7.189 7.387 1.00 0.00 49 TYR A N 14
ATOM 13251 C CA . TYR A 1 49 ? 15.248 7.596 8.545 1.00 0.00 49 TYR A CA 14
ATOM 13252 C C . TYR A 1 49 ? 14.422 7.509 9.824 1.00 0.00 49 TYR A C 14
ATOM 13253 O O . TYR A 1 49 ? 13.782 8.480 10.229 1.00 0.00 49 TYR A O 14
ATOM 13271 N N . ASN A 1 50 ? 14.440 6.340 10.456 1.00 0.00 50 ASN A N 14
ATOM 13272 C CA . ASN A 1 50 ? 13.693 6.126 11.691 1.00 0.00 50 ASN A CA 14
ATOM 13273 C C . ASN A 1 50 ? 14.573 5.475 12.752 1.00 0.00 50 ASN A C 14
ATOM 13274 O O . ASN A 1 50 ? 14.744 4.256 12.767 1.00 0.00 50 ASN A O 14
ATOM 13285 N N . TRP A 1 51 ? 15.127 6.295 13.638 1.00 0.00 51 TRP A N 14
ATOM 13286 C CA . TRP A 1 51 ? 15.991 5.798 14.705 1.00 0.00 51 TRP A CA 14
ATOM 13287 C C . TRP A 1 51 ? 15.207 5.603 16.001 1.00 0.00 51 TRP A C 14
ATOM 13288 O O . TRP A 1 51 ? 15.788 5.566 17.086 1.00 0.00 51 TRP A O 14
ATOM 13309 N N . GLN A 1 52 ? 13.889 5.478 15.882 1.00 0.00 52 GLN A N 14
ATOM 13310 C CA . GLN A 1 52 ? 13.033 5.286 17.048 1.00 0.00 52 GLN A CA 14
ATOM 13311 C C . GLN A 1 52 ? 12.683 3.811 17.229 1.00 0.00 52 GLN A C 14
ATOM 13312 O O . GLN A 1 52 ? 11.555 3.394 16.968 1.00 0.00 52 GLN A O 14
ATOM 13326 N N . ASP A 1 53 ? 13.658 3.028 17.676 1.00 0.00 53 ASP A N 14
ATOM 13327 C CA . ASP A 1 53 ? 13.454 1.600 17.891 1.00 0.00 53 ASP A CA 14
ATOM 13328 C C . ASP A 1 53 ? 12.854 1.338 19.270 1.00 0.00 53 ASP A C 14
ATOM 13329 O O . ASP A 1 53 ? 13.507 0.768 20.145 1.00 0.00 53 ASP A O 14
ATOM 13338 N N . HIS A 1 54 ? 11.607 1.756 19.456 1.00 0.00 54 HIS A N 14
ATOM 13339 C CA . HIS A 1 54 ? 10.918 1.566 20.727 1.00 0.00 54 HIS A CA 14
ATOM 13340 C C . HIS A 1 54 ? 9.408 1.687 20.554 1.00 0.00 54 HIS A C 14
ATOM 13341 O O . HIS A 1 54 ? 8.697 2.086 21.478 1.00 0.00 54 HIS A O 14
ATOM 13355 N N . HIS A 1 55 ? 8.921 1.340 19.366 1.00 0.00 55 HIS A N 14
ATOM 13356 C CA . HIS A 1 55 ? 7.494 1.410 19.071 1.00 0.00 55 HIS A CA 14
ATOM 13357 C C . HIS A 1 55 ? 6.943 2.806 19.352 1.00 0.00 55 HIS A C 14
ATOM 13358 O O . HIS A 1 55 ? 6.356 3.052 20.406 1.00 0.00 55 HIS A O 14
ATOM 13372 N N . ILE A 1 56 ? 7.138 3.715 18.403 1.00 0.00 56 ILE A N 14
ATOM 13373 C CA . ILE A 1 56 ? 6.661 5.085 18.547 1.00 0.00 56 ILE A CA 14
ATOM 13374 C C . ILE A 1 56 ? 5.367 5.302 17.767 1.00 0.00 56 ILE A C 14
ATOM 13375 O O . ILE A 1 56 ? 5.360 5.267 16.536 1.00 0.00 56 ILE A O 14
ATOM 13391 N N . GLU A 1 57 ? 4.275 5.524 18.491 1.00 0.00 57 GLU A N 14
ATOM 13392 C CA . GLU A 1 57 ? 2.976 5.745 17.867 1.00 0.00 57 GLU A CA 14
ATOM 13393 C C . GLU A 1 57 ? 2.875 7.160 17.305 1.00 0.00 57 GLU A C 14
ATOM 13394 O O . GLU A 1 57 ? 2.449 7.357 16.167 1.00 0.00 57 GLU A O 14
ATOM 13406 N N . GLU A 1 58 ? 3.270 8.140 18.111 1.00 0.00 58 GLU A N 14
ATOM 13407 C CA . GLU A 1 58 ? 3.223 9.537 17.693 1.00 0.00 58 GLU A CA 14
ATOM 13408 C C . GLU A 1 58 ? 4.578 9.991 17.158 1.00 0.00 58 GLU A C 14
ATOM 13409 O O . GLU A 1 58 ? 5.487 10.304 17.927 1.00 0.00 58 GLU A O 14
ATOM 13421 N N . SER A 1 59 ? 4.705 10.024 15.836 1.00 0.00 59 SER A N 14
ATOM 13422 C CA . SER A 1 59 ? 5.950 10.439 15.198 1.00 0.00 59 SER A CA 14
ATOM 13423 C C . SER A 1 59 ? 5.692 11.528 14.160 1.00 0.00 59 SER A C 14
ATOM 13424 O O . SER A 1 59 ? 4.958 11.317 13.195 1.00 0.00 59 SER A O 14
ATOM 13432 N N . GLY A 1 60 ? 6.301 12.691 14.367 1.00 0.00 60 GLY A N 14
ATOM 13433 C CA . GLY A 1 60 ? 6.125 13.794 13.441 1.00 0.00 60 GLY A CA 14
ATOM 13434 C C . GLY A 1 60 ? 7.338 14.704 13.384 1.00 0.00 60 GLY A C 14
ATOM 13435 O O . GLY A 1 60 ? 7.223 15.908 13.611 1.00 0.00 60 GLY A O 14
ATOM 13439 N N . PRO A 1 61 ? 8.526 14.151 13.084 1.00 0.00 61 PRO A N 14
ATOM 13440 C CA . PRO A 1 61 ? 9.764 14.929 13.000 1.00 0.00 61 PRO A CA 14
ATOM 13441 C C . PRO A 1 61 ? 9.623 16.153 12.103 1.00 0.00 61 PRO A C 14
ATOM 13442 O O . PRO A 1 61 ? 9.597 17.286 12.580 1.00 0.00 61 PRO A O 14
ATOM 13453 N N . SER A 1 62 ? 9.539 15.914 10.798 1.00 0.00 62 SER A N 14
ATOM 13454 C CA . SER A 1 62 ? 9.409 16.995 9.832 1.00 0.00 62 SER A CA 14
ATOM 13455 C C . SER A 1 62 ? 8.191 17.862 10.139 1.00 0.00 62 SER A C 14
ATOM 13456 O O . SER A 1 62 ? 8.321 19.049 10.436 1.00 0.00 62 SER A O 14
ATOM 13464 N N . SER A 1 63 ? 7.009 17.260 10.065 1.00 0.00 63 SER A N 14
ATOM 13465 C CA . SER A 1 63 ? 5.767 17.976 10.335 1.00 0.00 63 SER A CA 14
ATOM 13466 C C . SER A 1 63 ? 5.736 18.487 11.772 1.00 0.00 63 SER A C 14
ATOM 13467 O O . SER A 1 63 ? 6.687 18.295 12.530 1.00 0.00 63 SER A O 14
ATOM 13475 N N . GLY A 1 64 ? 4.637 19.139 12.138 1.00 0.00 64 GLY A N 14
ATOM 13476 C CA . GLY A 1 64 ? 4.504 19.667 13.483 1.00 0.00 64 GLY A CA 14
ATOM 13477 C C . GLY A 1 64 ? 3.983 18.633 14.464 1.00 0.00 64 GLY A C 14
ATOM 13478 O O . GLY A 1 64 ? 3.719 19.000 15.628 1.00 0.00 64 GLY A O 14
ATOM 13483 N N . GLY A 1 1 ? -18.948 12.040 -20.108 1.00 0.00 1 GLY A N 15
ATOM 13484 C CA . GLY A 1 1 ? -18.022 12.903 -19.324 1.00 0.00 1 GLY A CA 15
ATOM 13485 C C . GLY A 1 1 ? -18.734 13.673 -18.230 1.00 0.00 1 GLY A C 15
ATOM 13486 O O . GLY A 1 1 ? -19.951 13.569 -18.079 1.00 0.00 1 GLY A O 15
ATOM 13492 N N . SER A 1 2 ? -17.974 14.449 -17.463 1.00 0.00 2 SER A N 15
ATOM 13493 C CA . SER A 1 2 ? -18.540 15.241 -16.377 1.00 0.00 2 SER A CA 15
ATOM 13494 C C . SER A 1 2 ? -17.843 16.593 -16.268 1.00 0.00 2 SER A C 15
ATOM 13495 O O . SER A 1 2 ? -18.451 17.637 -16.506 1.00 0.00 2 SER A O 15
ATOM 13503 N N . SER A 1 3 ? -16.564 16.567 -15.909 1.00 0.00 3 SER A N 15
ATOM 13504 C CA . SER A 1 3 ? -15.784 17.792 -15.768 1.00 0.00 3 SER A CA 15
ATOM 13505 C C . SER A 1 3 ? -14.317 17.545 -16.102 1.00 0.00 3 SER A C 15
ATOM 13506 O O . SER A 1 3 ? -13.707 18.299 -16.859 1.00 0.00 3 SER A O 15
ATOM 13514 N N . GLY A 1 4 ? -13.755 16.484 -15.530 1.00 0.00 4 GLY A N 15
ATOM 13515 C CA . GLY A 1 4 ? -12.363 16.156 -15.779 1.00 0.00 4 GLY A CA 15
ATOM 13516 C C . GLY A 1 4 ? -11.520 16.218 -14.521 1.00 0.00 4 GLY A C 15
ATOM 13517 O O . GLY A 1 4 ? -11.910 15.695 -13.478 1.00 0.00 4 GLY A O 15
ATOM 13521 N N . SER A 1 5 ? -10.360 16.860 -14.619 1.00 0.00 5 SER A N 15
ATOM 13522 C CA . SER A 1 5 ? -9.459 16.987 -13.479 1.00 0.00 5 SER A CA 15
ATOM 13523 C C . SER A 1 5 ? -8.662 18.285 -13.558 1.00 0.00 5 SER A C 15
ATOM 13524 O O . SER A 1 5 ? -7.612 18.343 -14.199 1.00 0.00 5 SER A O 15
ATOM 13532 N N . SER A 1 6 ? -9.165 19.324 -12.899 1.00 0.00 6 SER A N 15
ATOM 13533 C CA . SER A 1 6 ? -8.499 20.622 -12.894 1.00 0.00 6 SER A CA 15
ATOM 13534 C C . SER A 1 6 ? -7.944 20.941 -11.509 1.00 0.00 6 SER A C 15
ATOM 13535 O O . SER A 1 6 ? -8.593 20.683 -10.496 1.00 0.00 6 SER A O 15
ATOM 13543 N N . GLY A 1 7 ? -6.741 21.503 -11.475 1.00 0.00 7 GLY A N 15
ATOM 13544 C CA . GLY A 1 7 ? -6.119 21.847 -10.211 1.00 0.00 7 GLY A CA 15
ATOM 13545 C C . GLY A 1 7 ? -4.916 20.977 -9.900 1.00 0.00 7 GLY A C 15
ATOM 13546 O O . GLY A 1 7 ? -5.041 19.760 -9.766 1.00 0.00 7 GLY A O 15
ATOM 13550 N N . VAL A 1 8 ? -3.749 21.603 -9.788 1.00 0.00 8 VAL A N 15
ATOM 13551 C CA . VAL A 1 8 ? -2.520 20.877 -9.494 1.00 0.00 8 VAL A CA 15
ATOM 13552 C C . VAL A 1 8 ? -2.198 19.873 -10.597 1.00 0.00 8 VAL A C 15
ATOM 13553 O O . VAL A 1 8 ? -3.095 19.370 -11.273 1.00 0.00 8 VAL A O 15
ATOM 13566 N N . THR A 1 9 ? -0.913 19.587 -10.772 1.00 0.00 9 THR A N 15
ATOM 13567 C CA . THR A 1 9 ? -0.473 18.643 -11.793 1.00 0.00 9 THR A CA 15
ATOM 13568 C C . THR A 1 9 ? 0.734 17.843 -11.310 1.00 0.00 9 THR A C 15
ATOM 13569 O O . THR A 1 9 ? 1.869 18.118 -11.699 1.00 0.00 9 THR A O 15
ATOM 13580 N N . TYR A 1 10 ? 0.479 16.854 -10.459 1.00 0.00 10 TYR A N 15
ATOM 13581 C CA . TYR A 1 10 ? 1.545 16.015 -9.922 1.00 0.00 10 TYR A CA 15
ATOM 13582 C C . TYR A 1 10 ? 1.324 14.541 -10.266 1.00 0.00 10 TYR A C 15
ATOM 13583 O O . TYR A 1 10 ? 2.149 13.690 -9.935 1.00 0.00 10 TYR A O 15
ATOM 13601 N N . ASP A 1 11 ? 0.208 14.242 -10.931 1.00 0.00 11 ASP A N 15
ATOM 13602 C CA . ASP A 1 11 ? -0.111 12.873 -11.316 1.00 0.00 11 ASP A CA 15
ATOM 13603 C C . ASP A 1 11 ? -0.025 11.930 -10.118 1.00 0.00 11 ASP A C 15
ATOM 13604 O O . ASP A 1 11 ? 1.012 11.314 -9.873 1.00 0.00 11 ASP A O 15
ATOM 13613 N N . ASP A 1 12 ? -1.124 11.823 -9.378 1.00 0.00 12 ASP A N 15
ATOM 13614 C CA . ASP A 1 12 ? -1.174 10.955 -8.206 1.00 0.00 12 ASP A CA 15
ATOM 13615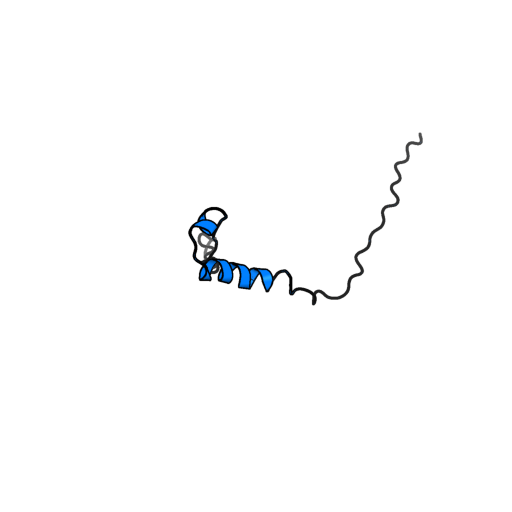 C C . ASP A 1 12 ? -2.609 10.787 -7.716 1.00 0.00 12 ASP A C 15
ATOM 13616 O O . ASP A 1 12 ? -2.860 10.707 -6.513 1.00 0.00 12 ASP A O 15
ATOM 13625 N N . VAL A 1 13 ? -3.547 10.735 -8.656 1.00 0.00 13 VAL A N 15
ATOM 13626 C CA . VAL A 1 13 ? -4.957 10.577 -8.320 1.00 0.00 13 VAL A CA 15
ATOM 13627 C C . VAL A 1 13 ? -5.699 9.807 -9.407 1.00 0.00 13 VAL A C 15
ATOM 13628 O O . VAL A 1 13 ? -6.824 10.151 -9.771 1.00 0.00 13 VAL A O 15
ATOM 13641 N N . HIS A 1 14 ? -5.061 8.760 -9.924 1.00 0.00 14 HIS A N 15
ATOM 13642 C CA . HIS A 1 14 ? -5.662 7.940 -10.970 1.00 0.00 14 HIS A CA 15
ATOM 13643 C C . HIS A 1 14 ? -6.158 6.609 -10.411 1.00 0.00 14 HIS A C 15
ATOM 13644 O O . HIS A 1 14 ? -7.011 5.953 -11.010 1.00 0.00 14 HIS A O 15
ATOM 13658 N N . MET A 1 15 ? -5.621 6.215 -9.262 1.00 0.00 15 MET A N 15
ATOM 13659 C CA . MET A 1 15 ? -6.010 4.962 -8.626 1.00 0.00 15 MET A CA 15
ATOM 13660 C C . MET A 1 15 ? -6.279 5.166 -7.138 1.00 0.00 15 MET A C 15
ATOM 13661 O O . MET A 1 15 ? -6.026 4.278 -6.324 1.00 0.00 15 MET A O 15
ATOM 13675 N N . ASN A 1 16 ? -6.793 6.341 -6.790 1.00 0.00 16 ASN A N 15
ATOM 13676 C CA . ASN A 1 16 ? -7.096 6.661 -5.401 1.00 0.00 16 ASN A CA 15
ATOM 13677 C C . ASN A 1 16 ? -8.511 6.219 -5.037 1.00 0.00 16 ASN A C 15
ATOM 13678 O O . ASN A 1 16 ? -9.433 7.032 -4.990 1.00 0.00 16 ASN A O 15
ATOM 13689 N N . PHE A 1 17 ? -8.673 4.924 -4.781 1.00 0.00 17 PHE A N 15
ATOM 13690 C CA . PHE A 1 17 ? -9.975 4.374 -4.422 1.00 0.00 17 PHE A CA 15
ATOM 13691 C C . PHE A 1 17 ? -10.171 4.383 -2.909 1.00 0.00 17 PHE A C 15
ATOM 13692 O O . PHE A 1 17 ? -9.372 3.814 -2.166 1.00 0.00 17 PHE A O 15
ATOM 13709 N N . THR A 1 18 ? -11.242 5.031 -2.460 1.00 0.00 18 THR A N 15
ATOM 13710 C CA . THR A 1 18 ? -11.544 5.114 -1.036 1.00 0.00 18 THR A CA 15
ATOM 13711 C C . THR A 1 18 ? -12.184 3.821 -0.540 1.00 0.00 18 THR A C 15
ATOM 13712 O O . THR A 1 18 ? -12.303 2.849 -1.286 1.00 0.00 18 THR A O 15
ATOM 13723 N N . GLU A 1 19 ? -12.595 3.818 0.724 1.00 0.00 19 GLU A N 15
ATOM 13724 C CA . GLU A 1 19 ? -13.224 2.645 1.321 1.00 0.00 19 GLU A CA 15
ATOM 13725 C C . GLU A 1 19 ? -14.515 2.291 0.589 1.00 0.00 19 GLU A C 15
ATOM 13726 O O . GLU A 1 19 ? -14.786 1.121 0.315 1.00 0.00 19 GLU A O 15
ATOM 13738 N N . GLU A 1 20 ? -15.310 3.309 0.276 1.00 0.00 20 GLU A N 15
ATOM 13739 C CA . GLU A 1 20 ? -16.573 3.107 -0.425 1.00 0.00 20 GLU A CA 15
ATOM 13740 C C . GLU A 1 20 ? -16.333 2.618 -1.850 1.00 0.00 20 GLU A C 15
ATOM 13741 O O . GLU A 1 20 ? -17.097 1.810 -2.377 1.00 0.00 20 GLU A O 15
ATOM 13753 N N . GLU A 1 21 ? -15.266 3.114 -2.467 1.00 0.00 21 GLU A N 15
ATOM 13754 C CA . GLU A 1 21 ? -14.925 2.728 -3.831 1.00 0.00 21 GLU A CA 15
ATOM 13755 C C . GLU A 1 21 ? -14.279 1.346 -3.861 1.00 0.00 21 GLU A C 15
ATOM 13756 O O . GLU A 1 21 ? -14.414 0.608 -4.838 1.00 0.00 21 GLU A O 15
ATOM 13768 N N . TRP A 1 22 ? -13.579 1.001 -2.785 1.00 0.00 22 TRP A N 15
ATOM 13769 C CA . TRP A 1 22 ? -12.914 -0.295 -2.689 1.00 0.00 22 TRP A CA 15
ATOM 13770 C C . TRP A 1 22 ? -13.918 -1.436 -2.816 1.00 0.00 22 TRP A C 15
ATOM 13771 O O . TRP A 1 22 ? -13.585 -2.517 -3.301 1.00 0.00 22 TRP A O 15
ATOM 13792 N N . ASP A 1 23 ? -15.149 -1.187 -2.380 1.00 0.00 23 ASP A N 15
ATOM 13793 C CA . ASP A 1 23 ? -16.201 -2.195 -2.446 1.00 0.00 23 ASP A CA 15
ATOM 13794 C C . ASP A 1 23 ? -16.785 -2.279 -3.854 1.00 0.00 23 ASP A C 15
ATOM 13795 O O . ASP A 1 23 ? -17.279 -3.328 -4.269 1.00 0.00 23 ASP A O 15
ATOM 13804 N N . LEU A 1 24 ? -16.725 -1.170 -4.583 1.00 0.00 24 LEU A N 15
ATOM 13805 C CA . LEU A 1 24 ? -17.249 -1.119 -5.944 1.00 0.00 24 LEU A CA 15
ATOM 13806 C C . LEU A 1 24 ? -16.144 -1.363 -6.969 1.00 0.00 24 LEU A C 15
ATOM 13807 O O . LEU A 1 24 ? -16.284 -1.010 -8.140 1.00 0.00 24 LEU A O 15
ATOM 13823 N N . LEU A 1 25 ? -15.047 -1.970 -6.525 1.00 0.00 25 LEU A N 15
ATOM 13824 C CA . LEU A 1 25 ? -13.923 -2.259 -7.409 1.00 0.00 25 LEU A CA 15
ATOM 13825 C C . LEU A 1 25 ? -13.964 -3.708 -7.884 1.00 0.00 25 LEU A C 15
ATOM 13826 O O . LEU A 1 25 ? -14.804 -4.493 -7.443 1.00 0.00 25 LEU A O 15
ATOM 13842 N N . ASP A 1 26 ? -13.052 -4.056 -8.786 1.00 0.00 26 ASP A N 15
ATOM 13843 C CA . ASP A 1 26 ? -12.984 -5.410 -9.321 1.00 0.00 26 ASP A CA 15
ATOM 13844 C C . ASP A 1 26 ? -11.709 -6.112 -8.863 1.00 0.00 26 ASP A C 15
ATOM 13845 O O . ASP A 1 26 ? -10.965 -5.592 -8.032 1.00 0.00 26 ASP A O 15
ATOM 13854 N N . SER A 1 27 ? -11.464 -7.298 -9.412 1.00 0.00 27 SER A N 15
ATOM 13855 C CA . SER A 1 27 ? -10.281 -8.075 -9.060 1.00 0.00 27 SER A CA 15
ATOM 13856 C C . SER A 1 27 ? -9.018 -7.464 -9.666 1.00 0.00 27 SER A C 15
ATOM 13857 O O . SER A 1 27 ? -7.910 -7.719 -9.195 1.00 0.00 27 SER A O 15
ATOM 13865 N N . SER A 1 28 ? -9.191 -6.659 -10.711 1.00 0.00 28 SER A N 15
ATOM 13866 C CA . SER A 1 28 ? -8.061 -6.019 -11.374 1.00 0.00 28 SER A CA 15
ATOM 13867 C C . SER A 1 28 ? -7.598 -4.792 -10.595 1.00 0.00 28 SER A C 15
ATOM 13868 O O . SER A 1 28 ? -6.409 -4.474 -10.569 1.00 0.00 28 SER A O 15
ATOM 13876 N N . GLN A 1 29 ? -8.544 -4.108 -9.962 1.00 0.00 29 GLN A N 15
ATOM 13877 C CA . GLN A 1 29 ? -8.234 -2.916 -9.182 1.00 0.00 29 GLN A CA 15
ATOM 13878 C C . GLN A 1 29 ? -7.807 -3.287 -7.765 1.00 0.00 29 GLN A C 15
ATOM 13879 O O . GLN A 1 29 ? -6.995 -2.596 -7.151 1.00 0.00 29 GLN A O 15
ATOM 13893 N N . LYS A 1 30 ? -8.359 -4.382 -7.255 1.00 0.00 30 LYS A N 15
ATOM 13894 C CA . LYS A 1 30 ? -8.036 -4.846 -5.911 1.00 0.00 30 LYS A CA 15
ATOM 13895 C C . LYS A 1 30 ? -6.624 -5.421 -5.857 1.00 0.00 30 LYS A C 15
ATOM 13896 O O . LYS A 1 30 ? -5.962 -5.372 -4.821 1.00 0.00 30 LYS A O 15
ATOM 13915 N N . ARG A 1 31 ? -6.168 -5.967 -6.981 1.00 0.00 31 ARG A N 15
ATOM 13916 C CA . ARG A 1 31 ? -4.835 -6.553 -7.061 1.00 0.00 31 ARG A CA 15
ATOM 13917 C C . ARG A 1 31 ? -3.798 -5.498 -7.435 1.00 0.00 31 ARG A C 15
ATOM 13918 O O . ARG A 1 31 ? -2.677 -5.508 -6.927 1.00 0.00 31 ARG A O 15
ATOM 13939 N N . LEU A 1 32 ? -4.180 -4.589 -8.327 1.00 0.00 32 LEU A N 15
ATOM 13940 C CA . LEU A 1 32 ? -3.284 -3.529 -8.769 1.00 0.00 32 LEU A CA 15
ATOM 13941 C C . LEU A 1 32 ? -3.023 -2.534 -7.646 1.00 0.00 32 LEU A C 15
ATOM 13942 O O . LEU A 1 32 ? -1.893 -2.086 -7.446 1.00 0.00 32 LEU A O 15
ATOM 13958 N N . TYR A 1 33 ? -4.076 -2.195 -6.914 1.00 0.00 33 TYR A N 15
ATOM 13959 C CA . TYR A 1 33 ? -3.965 -1.255 -5.805 1.00 0.00 33 TYR A CA 15
ATOM 13960 C C . TYR A 1 33 ? -3.162 -1.860 -4.659 1.00 0.00 33 TYR A C 15
ATOM 13961 O O . TYR A 1 33 ? -2.558 -1.142 -3.862 1.00 0.00 33 TYR A O 15
ATOM 13979 N N . GLU A 1 34 ? -3.158 -3.187 -4.582 1.00 0.00 34 GLU A N 15
ATOM 13980 C CA . GLU A 1 34 ? -2.429 -3.890 -3.533 1.00 0.00 34 GLU A CA 15
ATOM 13981 C C . GLU A 1 34 ? -0.945 -3.993 -3.875 1.00 0.00 34 GLU A C 15
ATOM 13982 O O . GLU A 1 34 ? -0.096 -4.050 -2.986 1.00 0.00 34 GLU A O 15
ATOM 13994 N N . GLU A 1 35 ? -0.639 -4.014 -5.168 1.00 0.00 35 GLU A N 15
ATOM 13995 C CA . GLU A 1 35 ? 0.743 -4.109 -5.626 1.00 0.00 35 GLU A CA 15
ATOM 13996 C C . GLU A 1 35 ? 1.577 -2.950 -5.090 1.00 0.00 35 GLU A C 15
ATOM 13997 O O . GLU A 1 35 ? 2.636 -3.159 -4.496 1.00 0.00 35 GLU A O 15
ATOM 14009 N N . VAL A 1 36 ? 1.095 -1.731 -5.302 1.00 0.00 36 VAL A N 15
ATOM 14010 C CA . VAL A 1 36 ? 1.796 -0.540 -4.840 1.00 0.00 36 VAL A CA 15
ATOM 14011 C C . VAL A 1 36 ? 1.874 -0.505 -3.316 1.00 0.00 36 VAL A C 15
ATOM 14012 O O . VAL A 1 36 ? 2.825 0.029 -2.746 1.00 0.00 36 VAL A O 15
ATOM 14025 N N . MET A 1 37 ? 0.868 -1.078 -2.664 1.00 0.00 37 MET A N 15
ATOM 14026 C CA . MET A 1 37 ? 0.822 -1.111 -1.207 1.00 0.00 37 MET A CA 15
ATOM 14027 C C . MET A 1 37 ? 1.934 -1.994 -0.648 1.00 0.00 37 MET A C 15
ATOM 14028 O O . MET A 1 37 ? 2.444 -1.746 0.445 1.00 0.00 37 MET A O 15
ATOM 14042 N N . LEU A 1 38 ? 2.304 -3.021 -1.404 1.00 0.00 38 LEU A N 15
ATOM 14043 C CA . LEU A 1 38 ? 3.355 -3.941 -0.983 1.00 0.00 38 LEU A CA 15
ATOM 14044 C C . LEU A 1 38 ? 4.730 -3.295 -1.122 1.00 0.00 38 LEU A C 15
ATOM 14045 O O . LEU A 1 38 ? 5.523 -3.293 -0.180 1.00 0.00 38 LEU A O 15
ATOM 14061 N N . GLU A 1 39 ? 5.005 -2.748 -2.301 1.00 0.00 39 GLU A N 15
ATOM 14062 C CA . GLU A 1 39 ? 6.285 -2.100 -2.564 1.00 0.00 39 GLU A CA 15
ATOM 14063 C C . GLU A 1 39 ? 6.442 -0.843 -1.712 1.00 0.00 39 GLU A C 15
ATOM 14064 O O . GLU A 1 39 ? 7.529 -0.550 -1.215 1.00 0.00 39 GLU A O 15
ATOM 14076 N N . THR A 1 40 ? 5.349 -0.105 -1.549 1.00 0.00 40 THR A N 15
ATOM 14077 C CA . THR A 1 40 ? 5.366 1.121 -0.758 1.00 0.00 40 THR A CA 15
ATOM 14078 C C . THR A 1 40 ? 4.998 0.836 0.696 1.00 0.00 40 THR A C 15
ATOM 14079 O O . THR A 1 40 ? 4.131 1.497 1.269 1.00 0.00 40 THR A O 15
ATOM 14090 N N . TYR A 1 41 ? 5.663 -0.151 1.286 1.00 0.00 41 TYR A N 15
ATOM 14091 C CA . TYR A 1 41 ? 5.407 -0.524 2.673 1.00 0.00 41 TYR A CA 15
ATOM 14092 C C . TYR A 1 41 ? 6.388 -1.595 3.137 1.00 0.00 41 TYR A C 15
ATOM 14093 O O . TYR A 1 41 ? 7.145 -1.388 4.084 1.00 0.00 41 TYR A O 15
ATOM 14111 N N . GLN A 1 42 ? 6.367 -2.741 2.464 1.00 0.00 42 GLN A N 15
ATOM 14112 C CA . GLN A 1 42 ? 7.254 -3.845 2.807 1.00 0.00 42 GLN A CA 15
ATOM 14113 C C . GLN A 1 42 ? 8.713 -3.469 2.563 1.00 0.00 42 GLN A C 15
ATOM 14114 O O . GLN A 1 42 ? 9.615 -3.975 3.231 1.00 0.00 42 GLN A O 15
ATOM 14128 N N . ASN A 1 43 ? 8.937 -2.578 1.603 1.00 0.00 43 ASN A N 15
ATOM 14129 C CA . ASN A 1 43 ? 10.286 -2.133 1.272 1.00 0.00 43 ASN A CA 15
ATOM 14130 C C . ASN A 1 43 ? 10.596 -0.795 1.933 1.00 0.00 43 ASN A C 15
ATOM 14131 O O . ASN A 1 43 ? 11.363 0.008 1.402 1.00 0.00 43 ASN A O 15
ATOM 14142 N N . LEU A 1 44 ? 9.993 -0.561 3.094 1.00 0.00 44 LEU A N 15
ATOM 14143 C CA . LEU A 1 44 ? 10.205 0.681 3.828 1.00 0.00 44 LEU A CA 15
ATOM 14144 C C . LEU A 1 44 ? 11.348 0.534 4.829 1.00 0.00 44 LEU A C 15
ATOM 14145 O O . LEU A 1 44 ? 12.062 1.494 5.117 1.00 0.00 44 LEU A O 15
ATOM 14161 N N . THR A 1 45 ? 11.514 -0.678 5.356 1.00 0.00 45 THR A N 15
ATOM 14162 C CA . THR A 1 45 ? 12.571 -0.958 6.328 1.00 0.00 45 THR A CA 15
ATOM 14163 C C . THR A 1 45 ? 12.272 -0.316 7.682 1.00 0.00 45 THR A C 15
ATOM 14164 O O . THR A 1 45 ? 13.114 -0.330 8.580 1.00 0.00 45 THR A O 15
ATOM 14175 N N . ASP A 1 46 ? 11.075 0.245 7.827 1.00 0.00 46 ASP A N 15
ATOM 14176 C CA . ASP A 1 46 ? 10.678 0.888 9.074 1.00 0.00 46 ASP A CA 15
ATOM 14177 C C . ASP A 1 46 ? 9.264 0.477 9.470 1.00 0.00 46 ASP A C 15
ATOM 14178 O O . ASP A 1 46 ? 8.310 1.231 9.275 1.00 0.00 46 ASP A O 15
ATOM 14187 N N . ILE A 1 47 ? 9.135 -0.722 10.028 1.00 0.00 47 ILE A N 15
ATOM 14188 C CA . ILE A 1 47 ? 7.837 -1.232 10.452 1.00 0.00 47 ILE A CA 15
ATOM 14189 C C . ILE A 1 47 ? 7.876 -1.686 11.909 1.00 0.00 47 ILE A C 15
ATOM 14190 O O . ILE A 1 47 ? 7.729 -2.872 12.207 1.00 0.00 47 ILE A O 15
ATOM 14206 N N . GLY A 1 48 ? 8.075 -0.733 12.813 1.00 0.00 48 GLY A N 15
ATOM 14207 C CA . GLY A 1 48 ? 8.130 -1.052 14.227 1.00 0.00 48 GLY A CA 15
ATOM 14208 C C . GLY A 1 48 ? 6.758 -1.064 14.872 1.00 0.00 48 GLY A C 15
ATOM 14209 O O . GLY A 1 48 ? 6.302 -0.047 15.394 1.00 0.00 48 GLY A O 15
ATOM 14213 N N . TYR A 1 49 ? 6.099 -2.217 14.836 1.00 0.00 49 TYR A N 15
ATOM 14214 C CA . TYR A 1 49 ? 4.771 -2.358 15.422 1.00 0.00 49 TYR A CA 15
ATOM 14215 C C . TYR A 1 49 ? 4.332 -3.818 15.429 1.00 0.00 49 TYR A C 15
ATOM 14216 O O . TYR A 1 49 ? 4.039 -4.394 14.379 1.00 0.00 49 TYR A O 15
ATOM 14234 N N . ASN A 1 50 ? 4.286 -4.412 16.617 1.00 0.00 50 ASN A N 15
ATOM 14235 C CA . ASN A 1 50 ? 3.881 -5.806 16.760 1.00 0.00 50 ASN A CA 15
ATOM 14236 C C . ASN A 1 50 ? 2.625 -5.922 17.617 1.00 0.00 50 ASN A C 15
ATOM 14237 O O . ASN A 1 50 ? 2.648 -5.627 18.813 1.00 0.00 50 ASN A O 15
ATOM 14248 N N . TRP A 1 51 ? 1.530 -6.352 17.000 1.00 0.00 51 TRP A N 15
ATOM 14249 C CA . TRP A 1 51 ? 0.264 -6.507 17.708 1.00 0.00 51 TRP A CA 15
ATOM 14250 C C . TRP A 1 51 ? -0.458 -7.780 17.270 1.00 0.00 51 TRP A C 15
ATOM 14251 O O . TRP A 1 51 ? -1.674 -7.896 17.423 1.00 0.00 51 TRP A O 15
ATOM 14272 N N . GLN A 1 52 ? 0.296 -8.730 16.726 1.00 0.00 52 GLN A N 15
ATOM 14273 C CA . GLN A 1 52 ? -0.278 -9.992 16.269 1.00 0.00 52 GLN A CA 15
ATOM 14274 C C . GLN A 1 52 ? 0.105 -11.133 17.204 1.00 0.00 52 GLN A C 15
ATOM 14275 O O . GLN A 1 52 ? 0.282 -12.271 16.771 1.00 0.00 52 GLN A O 15
ATOM 14289 N N . ASP A 1 53 ? 0.232 -10.821 18.490 1.00 0.00 53 ASP A N 15
ATOM 14290 C CA . ASP A 1 53 ? 0.593 -11.821 19.487 1.00 0.00 53 ASP A CA 15
ATOM 14291 C C . ASP A 1 53 ? -0.170 -11.593 20.788 1.00 0.00 53 ASP A C 15
ATOM 14292 O O . ASP A 1 53 ? -0.139 -10.501 21.354 1.00 0.00 53 ASP A O 15
ATOM 14301 N N . HIS A 1 54 ? -0.854 -12.632 21.256 1.00 0.00 54 HIS A N 15
ATOM 14302 C CA . HIS A 1 54 ? -1.626 -12.546 22.491 1.00 0.00 54 HIS A CA 15
ATOM 14303 C C . HIS A 1 54 ? -1.158 -13.591 23.498 1.00 0.00 54 HIS A C 15
ATOM 14304 O O . HIS A 1 54 ? -0.696 -13.254 24.588 1.00 0.00 54 HIS A O 15
ATOM 14318 N N . HIS A 1 55 ? -1.281 -14.861 23.125 1.00 0.00 55 HIS A N 15
ATOM 14319 C CA . HIS A 1 55 ? -0.871 -15.956 23.996 1.00 0.00 55 HIS A CA 15
ATOM 14320 C C . HIS A 1 55 ? 0.630 -16.207 23.885 1.00 0.00 55 HIS A C 15
ATOM 14321 O O . HIS A 1 55 ? 1.316 -15.581 23.077 1.00 0.00 55 HIS A O 15
ATOM 14335 N N . ILE A 1 56 ? 1.132 -17.128 24.701 1.00 0.00 56 ILE A N 15
ATOM 14336 C CA . ILE A 1 56 ? 2.551 -17.462 24.694 1.00 0.00 56 ILE A CA 15
ATOM 14337 C C . ILE A 1 56 ? 2.904 -18.327 23.489 1.00 0.00 56 ILE A C 15
ATOM 14338 O O . ILE A 1 56 ? 2.408 -19.445 23.348 1.00 0.00 56 ILE A O 15
ATOM 14354 N N . GLU A 1 57 ? 3.763 -17.802 22.621 1.00 0.00 57 GLU A N 15
ATOM 14355 C CA . GLU A 1 57 ? 4.183 -18.527 21.427 1.00 0.00 57 GLU A CA 15
ATOM 14356 C C . GLU A 1 57 ? 5.279 -19.535 21.757 1.00 0.00 57 GLU A C 15
ATOM 14357 O O . GLU A 1 57 ? 6.058 -19.338 22.690 1.00 0.00 57 GLU A O 15
ATOM 14369 N N . GLU A 1 58 ? 5.334 -20.614 20.985 1.00 0.00 58 GLU A N 15
ATOM 14370 C CA . GLU A 1 58 ? 6.337 -21.653 21.194 1.00 0.00 58 GLU A CA 15
ATOM 14371 C C . GLU A 1 58 ? 7.620 -21.335 20.432 1.00 0.00 58 GLU A C 15
ATOM 14372 O O . GLU A 1 58 ? 8.709 -21.744 20.833 1.00 0.00 58 GLU A O 15
ATOM 14384 N N . SER A 1 59 ? 7.484 -20.600 19.331 1.00 0.00 59 SER A N 15
ATOM 14385 C CA . SER A 1 59 ? 8.632 -20.227 18.512 1.00 0.00 59 SER A CA 15
ATOM 14386 C C . SER A 1 59 ? 9.291 -21.460 17.902 1.00 0.00 59 SER A C 15
ATOM 14387 O O . SER A 1 59 ? 10.260 -21.991 18.444 1.00 0.00 59 SER A O 15
ATOM 14395 N N . GLY A 1 60 ? 8.758 -21.909 16.770 1.00 0.00 60 GLY A N 15
ATOM 14396 C CA . GLY A 1 60 ? 9.308 -23.074 16.102 1.00 0.00 60 GLY A CA 15
ATOM 14397 C C . GLY A 1 60 ? 9.866 -22.747 14.729 1.00 0.00 60 GLY A C 15
ATOM 14398 O O . GLY A 1 60 ? 10.993 -22.263 14.617 1.00 0.00 60 GLY A O 15
ATOM 14402 N N . PRO A 1 61 ? 9.098 -22.998 13.654 1.00 0.00 61 PRO A N 15
ATOM 14403 C CA . PRO A 1 61 ? 9.538 -22.720 12.285 1.00 0.00 61 PRO A CA 15
ATOM 14404 C C . PRO A 1 61 ? 10.025 -21.286 12.113 1.00 0.00 61 PRO A C 15
ATOM 14405 O O . PRO A 1 61 ? 11.225 -21.038 11.990 1.00 0.00 61 PRO A O 15
ATOM 14416 N N . SER A 1 62 ? 9.086 -20.347 12.097 1.00 0.00 62 SER A N 15
ATOM 14417 C CA . SER A 1 62 ? 9.420 -18.941 11.932 1.00 0.00 62 SER A CA 15
ATOM 14418 C C . SER A 1 62 ? 10.328 -18.460 13.059 1.00 0.00 62 SER A C 15
ATOM 14419 O O . SER A 1 62 ? 10.190 -18.886 14.205 1.00 0.00 62 SER A O 15
ATOM 14427 N N . SER A 1 63 ? 11.255 -17.568 12.726 1.00 0.00 63 SER A N 15
ATOM 14428 C CA . SER A 1 63 ? 12.185 -17.029 13.711 1.00 0.00 63 SER A CA 15
ATOM 14429 C C . SER A 1 63 ? 11.659 -15.722 14.298 1.00 0.00 63 SER A C 15
ATOM 14430 O O . SER A 1 63 ? 11.063 -14.909 13.592 1.00 0.00 63 SER A O 15
ATOM 14438 N N . GLY A 1 64 ? 11.885 -15.529 15.593 1.00 0.00 64 GLY A N 15
ATOM 14439 C CA . GLY A 1 64 ? 11.428 -14.320 16.255 1.00 0.00 64 GLY A CA 15
ATOM 14440 C C . GLY A 1 64 ? 12.555 -13.570 16.935 1.00 0.00 64 GLY A C 15
ATOM 14441 O O . GLY A 1 64 ? 12.470 -13.358 18.163 1.00 0.00 64 GLY A O 15
ATOM 14446 N N . GLY A 1 1 ? 15.940 14.943 7.381 1.00 0.00 1 GLY A N 16
ATOM 14447 C CA . GLY A 1 1 ? 16.594 15.617 6.226 1.00 0.00 1 GLY A CA 16
ATOM 14448 C C . GLY A 1 1 ? 16.765 14.694 5.035 1.00 0.00 1 GLY A C 16
ATOM 14449 O O . GLY A 1 1 ? 17.710 13.907 4.982 1.00 0.00 1 GLY A O 16
ATOM 14455 N N . SER A 1 2 ? 15.848 14.792 4.078 1.00 0.00 2 SER A N 16
ATOM 14456 C CA . SER A 1 2 ? 15.900 13.959 2.882 1.00 0.00 2 SER A CA 16
ATOM 14457 C C . SER A 1 2 ? 15.897 14.817 1.621 1.00 0.00 2 SER A C 16
ATOM 14458 O O . SER A 1 2 ? 16.925 14.979 0.965 1.00 0.00 2 SER A O 16
ATOM 14466 N N . SER A 1 3 ? 14.733 15.367 1.288 1.00 0.00 3 SER A N 16
ATOM 14467 C CA . SER A 1 3 ? 14.596 16.211 0.107 1.00 0.00 3 SER A CA 16
ATOM 14468 C C . SER A 1 3 ? 13.512 17.266 0.313 1.00 0.00 3 SER A C 16
ATOM 14469 O O . SER A 1 3 ? 12.911 17.748 -0.647 1.00 0.00 3 SER A O 16
ATOM 14477 N N . GLY A 1 4 ? 13.267 17.620 1.572 1.00 0.00 4 GLY A N 16
ATOM 14478 C CA . GLY A 1 4 ? 12.256 18.615 1.880 1.00 0.00 4 GLY A CA 16
ATOM 14479 C C . GLY A 1 4 ? 10.862 18.187 1.461 1.00 0.00 4 GLY A C 16
ATOM 14480 O O . GLY A 1 4 ? 9.953 19.012 1.380 1.00 0.00 4 GLY A O 16
ATOM 14484 N N . SER A 1 5 ? 10.690 16.893 1.193 1.00 0.00 5 SER A N 16
ATOM 14485 C CA . SER A 1 5 ? 9.393 16.360 0.782 1.00 0.00 5 SER A CA 16
ATOM 14486 C C . SER A 1 5 ? 8.788 17.192 -0.348 1.00 0.00 5 SER A C 16
ATOM 14487 O O . SER A 1 5 ? 7.567 17.271 -0.487 1.00 0.00 5 SER A O 16
ATOM 14495 N N . SER A 1 6 ? 9.648 17.811 -1.151 1.00 0.00 6 SER A N 16
ATOM 14496 C CA . SER A 1 6 ? 9.196 18.635 -2.266 1.00 0.00 6 SER A CA 16
ATOM 14497 C C . SER A 1 6 ? 9.678 18.066 -3.596 1.00 0.00 6 SER A C 16
ATOM 14498 O O . SER A 1 6 ? 10.376 17.053 -3.633 1.00 0.00 6 SER A O 16
ATOM 14506 N N . GLY A 1 7 ? 9.299 18.725 -4.687 1.00 0.00 7 GLY A N 16
ATOM 14507 C CA . GLY A 1 7 ? 9.701 18.271 -6.005 1.00 0.00 7 GLY A CA 16
ATOM 14508 C C . GLY A 1 7 ? 8.520 18.091 -6.940 1.00 0.00 7 GLY A C 16
ATOM 14509 O O . GLY A 1 7 ? 8.266 18.933 -7.800 1.00 0.00 7 GLY A O 16
ATOM 14513 N N . VAL A 1 8 ? 7.798 16.988 -6.771 1.00 0.00 8 VAL A N 16
ATOM 14514 C CA . VAL A 1 8 ? 6.638 16.699 -7.604 1.00 0.00 8 VAL A CA 16
ATOM 14515 C C . VAL A 1 8 ? 5.400 16.437 -6.753 1.00 0.00 8 VAL A C 16
ATOM 14516 O O . VAL A 1 8 ? 5.499 15.931 -5.635 1.00 0.00 8 VAL A O 16
ATOM 14529 N N . THR A 1 9 ? 4.234 16.785 -7.289 1.00 0.00 9 THR A N 16
ATOM 14530 C CA . THR A 1 9 ? 2.978 16.588 -6.577 1.00 0.00 9 THR A CA 16
ATOM 14531 C C . THR A 1 9 ? 1.887 16.094 -7.523 1.00 0.00 9 THR A C 16
ATOM 14532 O O . THR A 1 9 ? 0.710 16.400 -7.342 1.00 0.00 9 THR A O 16
ATOM 14543 N N . TYR A 1 10 ? 2.290 15.328 -8.532 1.00 0.00 10 TYR A N 16
ATOM 14544 C CA . TYR A 1 10 ? 1.348 14.791 -9.507 1.00 0.00 10 TYR A CA 16
ATOM 14545 C C . TYR A 1 10 ? 0.993 13.344 -9.180 1.00 0.00 10 TYR A C 16
ATOM 14546 O O . TYR A 1 10 ? 0.725 12.543 -10.076 1.00 0.00 10 TYR A O 16
ATOM 14564 N N . ASP A 1 11 ? 0.994 13.015 -7.893 1.00 0.00 11 ASP A N 16
ATOM 14565 C CA . ASP A 1 11 ? 0.672 11.663 -7.448 1.00 0.00 11 ASP A CA 16
ATOM 14566 C C . ASP A 1 11 ? -0.509 11.677 -6.483 1.00 0.00 11 ASP A C 16
ATOM 14567 O O . ASP A 1 11 ? -0.402 11.216 -5.345 1.00 0.00 11 ASP A O 16
ATOM 14576 N N . ASP A 1 12 ? -1.638 12.207 -6.944 1.00 0.00 12 ASP A N 16
ATOM 14577 C CA . ASP A 1 12 ? -2.840 12.282 -6.125 1.00 0.00 12 ASP A CA 16
ATOM 14578 C C . ASP A 1 12 ? -3.981 11.488 -6.754 1.00 0.00 12 ASP A C 16
ATOM 14579 O O . ASP A 1 12 ? -4.930 11.102 -6.072 1.00 0.00 12 ASP A O 16
ATOM 14588 N N . VAL A 1 13 ? -3.882 11.246 -8.057 1.00 0.00 13 VAL A N 16
ATOM 14589 C CA . VAL A 1 13 ? -4.906 10.501 -8.773 1.00 0.00 13 VAL A CA 16
ATOM 14590 C C . VAL A 1 13 ? -4.381 9.142 -9.227 1.00 0.00 13 VAL A C 16
ATOM 14591 O O . VAL A 1 13 ? -4.801 8.615 -10.257 1.00 0.00 13 VAL A O 16
ATOM 14604 N N . HIS A 1 14 ? -3.461 8.580 -8.449 1.00 0.00 14 HIS A N 16
ATOM 14605 C CA . HIS A 1 14 ? -2.879 7.282 -8.771 1.00 0.00 14 HIS A CA 16
ATOM 14606 C C . HIS A 1 14 ? -3.535 6.175 -7.952 1.00 0.00 14 HIS A C 16
ATOM 14607 O O . HIS A 1 14 ? -3.025 5.780 -6.904 1.00 0.00 14 HIS A O 16
ATOM 14621 N N . MET A 1 15 ? -4.668 5.678 -8.438 1.00 0.00 15 MET A N 16
ATOM 14622 C CA . MET A 1 15 ? -5.394 4.617 -7.751 1.00 0.00 15 MET A CA 16
ATOM 14623 C C . MET A 1 15 ? -5.810 5.059 -6.351 1.00 0.00 15 MET A C 16
ATOM 14624 O O . MET A 1 15 ? -5.472 4.416 -5.358 1.00 0.00 15 MET A O 16
ATOM 14638 N N . ASN A 1 16 ? -6.546 6.164 -6.281 1.00 0.00 16 ASN A N 16
ATOM 14639 C CA . ASN A 1 16 ? -7.009 6.695 -5.005 1.00 0.00 16 ASN A CA 16
ATOM 14640 C C . ASN A 1 16 ? -8.401 6.167 -4.668 1.00 0.00 16 ASN A C 16
ATOM 14641 O O . ASN A 1 16 ? -9.346 6.937 -4.500 1.00 0.00 16 ASN A O 16
ATOM 14652 N N . PHE A 1 17 ? -8.519 4.846 -4.575 1.00 0.00 17 PHE A N 16
ATOM 14653 C CA . PHE A 1 17 ? -9.794 4.212 -4.259 1.00 0.00 17 PHE A CA 16
ATOM 14654 C C . PHE A 1 17 ? -10.023 4.167 -2.752 1.00 0.00 17 PHE A C 16
ATOM 14655 O O . PHE A 1 17 ? -9.339 3.441 -2.032 1.00 0.00 17 PHE A O 16
ATOM 14672 N N . THR A 1 18 ? -10.990 4.949 -2.282 1.00 0.00 18 THR A N 16
ATOM 14673 C CA . THR A 1 18 ? -11.310 4.999 -0.861 1.00 0.00 18 THR A CA 16
ATOM 14674 C C . THR A 1 18 ? -11.995 3.713 -0.411 1.00 0.00 18 THR A C 16
ATOM 14675 O O . THR A 1 18 ? -12.167 2.781 -1.197 1.00 0.00 18 THR A O 16
ATOM 14686 N N . GLU A 1 19 ? -12.385 3.670 0.858 1.00 0.00 19 GLU A N 16
ATOM 14687 C CA . GLU A 1 19 ? -13.053 2.498 1.414 1.00 0.00 19 GLU A CA 16
ATOM 14688 C C . GLU A 1 19 ? -14.359 2.217 0.676 1.00 0.00 19 GLU A C 16
ATOM 14689 O O . GLU A 1 19 ? -14.691 1.066 0.397 1.00 0.00 19 GLU A O 16
ATOM 14701 N N . GLU A 1 20 ? -15.095 3.279 0.364 1.00 0.00 20 GLU A N 16
ATOM 14702 C CA . GLU A 1 20 ? -16.365 3.149 -0.341 1.00 0.00 20 GLU A CA 16
ATOM 14703 C C . GLU A 1 20 ? -16.146 2.638 -1.763 1.00 0.00 20 GLU A C 16
ATOM 14704 O O . GLU A 1 20 ? -16.842 1.732 -2.222 1.00 0.00 20 GLU A O 16
ATOM 14716 N N . GLU A 1 21 ? -15.175 3.227 -2.454 1.00 0.00 21 GLU A N 16
ATOM 14717 C CA . GLU A 1 21 ? -14.864 2.832 -3.823 1.00 0.00 21 GLU A CA 16
ATOM 14718 C C . GLU A 1 21 ? -14.249 1.437 -3.862 1.00 0.00 21 GLU A C 16
ATOM 14719 O O . GLU A 1 21 ? -14.418 0.700 -4.833 1.00 0.00 21 GLU A O 16
ATOM 14731 N N . TRP A 1 22 ? -13.533 1.081 -2.799 1.00 0.00 22 TRP A N 16
ATOM 14732 C CA . TRP A 1 22 ? -12.891 -0.227 -2.711 1.00 0.00 22 TRP A CA 16
ATOM 14733 C C . TRP A 1 22 ? -13.907 -1.351 -2.893 1.00 0.00 22 TRP A C 16
ATOM 14734 O O . TRP A 1 22 ? -13.572 -2.431 -3.379 1.00 0.00 22 TRP A O 16
ATOM 14755 N N . ASP A 1 23 ? -15.149 -1.089 -2.498 1.00 0.00 23 ASP A N 16
ATOM 14756 C CA . ASP A 1 23 ? -16.214 -2.079 -2.617 1.00 0.00 23 ASP A CA 16
ATOM 14757 C C . ASP A 1 23 ? -16.758 -2.128 -4.041 1.00 0.00 23 ASP A C 16
ATOM 14758 O O . ASP A 1 23 ? -17.257 -3.161 -4.490 1.00 0.00 23 ASP A O 16
ATOM 14767 N N . LEU A 1 24 ? -16.662 -1.007 -4.748 1.00 0.00 24 LEU A N 16
ATOM 14768 C CA . LEU A 1 24 ? -17.148 -0.924 -6.122 1.00 0.00 24 LEU A CA 16
ATOM 14769 C C . LEU A 1 24 ? -16.022 -1.174 -7.122 1.00 0.00 24 LEU A C 16
ATOM 14770 O O . LEU A 1 24 ? -16.125 -0.799 -8.290 1.00 0.00 24 LEU A O 16
ATOM 14786 N N . LEU A 1 25 ? -14.948 -1.808 -6.661 1.00 0.00 25 LEU A N 16
ATOM 14787 C CA . LEU A 1 25 ? -13.809 -2.104 -7.522 1.00 0.00 25 LEU A CA 16
ATOM 14788 C C . LEU A 1 25 ? -13.906 -3.517 -8.086 1.00 0.00 25 LEU A C 16
ATOM 14789 O O . LEU A 1 25 ? -14.726 -4.319 -7.640 1.00 0.00 25 LEU A O 16
ATOM 14805 N N . ASP A 1 26 ? -13.063 -3.816 -9.069 1.00 0.00 26 ASP A N 16
ATOM 14806 C CA . ASP A 1 26 ? -13.054 -5.133 -9.694 1.00 0.00 26 ASP A CA 16
ATOM 14807 C C . ASP A 1 26 ? -11.889 -5.973 -9.180 1.00 0.00 26 ASP A C 16
ATOM 14808 O O . ASP A 1 26 ? -11.127 -5.533 -8.319 1.00 0.00 26 ASP A O 16
ATOM 14817 N N . SER A 1 27 ? -11.756 -7.181 -9.715 1.00 0.00 27 SER A N 16
ATOM 14818 C CA . SER A 1 27 ? -10.683 -8.083 -9.311 1.00 0.00 27 SER A CA 16
ATOM 14819 C C . SER A 1 27 ? -9.326 -7.543 -9.750 1.00 0.00 27 SER A C 16
ATOM 14820 O O . SER A 1 27 ? -8.311 -7.777 -9.093 1.00 0.00 27 SER A O 16
ATOM 14828 N N . SER A 1 28 ? -9.313 -6.820 -10.865 1.00 0.00 28 SER A N 16
ATOM 14829 C CA . SER A 1 28 ? -8.080 -6.247 -11.391 1.00 0.00 28 SER A CA 16
ATOM 14830 C C . SER A 1 28 ? -7.623 -5.065 -10.544 1.00 0.00 28 SER A C 16
ATOM 14831 O O . SER A 1 28 ? -6.431 -4.889 -10.295 1.00 0.00 28 SER A O 16
ATOM 14839 N N . GLN A 1 29 ? -8.581 -4.255 -10.102 1.00 0.00 29 GLN A N 16
ATOM 14840 C CA . GLN A 1 29 ? -8.278 -3.089 -9.281 1.00 0.00 29 GLN A CA 16
ATOM 14841 C C . GLN A 1 29 ? -7.824 -3.507 -7.886 1.00 0.00 29 GLN A C 16
ATOM 14842 O O . GLN A 1 29 ? -6.817 -3.014 -7.376 1.00 0.00 29 GLN A O 16
ATOM 14856 N N . LYS A 1 30 ? -8.573 -4.419 -7.275 1.00 0.00 30 LYS A N 16
ATOM 14857 C CA . LYS A 1 30 ? -8.248 -4.903 -5.938 1.00 0.00 30 LYS A CA 16
ATOM 14858 C C . LYS A 1 30 ? -6.855 -5.527 -5.906 1.00 0.00 30 LYS A C 16
ATOM 14859 O O . LYS A 1 30 ? -6.180 -5.510 -4.877 1.00 0.00 30 LYS A O 16
ATOM 14878 N N . ARG A 1 31 ? -6.431 -6.078 -7.039 1.00 0.00 31 ARG A N 16
ATOM 14879 C CA . ARG A 1 31 ? -5.119 -6.708 -7.139 1.00 0.00 31 ARG A CA 16
ATOM 14880 C C . ARG A 1 31 ? -4.053 -5.691 -7.530 1.00 0.00 31 ARG A C 16
ATOM 14881 O O . ARG A 1 31 ? -2.887 -5.826 -7.158 1.00 0.00 31 ARG A O 16
ATOM 14902 N N . LEU A 1 32 ? -4.457 -4.671 -8.281 1.00 0.00 32 LEU A N 16
ATOM 14903 C CA . LEU A 1 32 ? -3.535 -3.633 -8.721 1.00 0.00 32 LEU A CA 16
ATOM 14904 C C . LEU A 1 32 ? -3.173 -2.703 -7.571 1.00 0.00 32 LEU A C 16
ATOM 14905 O O . LEU A 1 32 ? -2.025 -2.284 -7.434 1.00 0.00 32 LEU A O 16
ATOM 14921 N N . TYR A 1 33 ? -4.163 -2.387 -6.744 1.00 0.00 33 TYR A N 16
ATOM 14922 C CA . TYR A 1 33 ? -3.952 -1.508 -5.600 1.00 0.00 33 TYR A CA 16
ATOM 14923 C C . TYR A 1 33 ? -3.113 -2.202 -4.533 1.00 0.00 33 TYR A C 16
ATOM 14924 O O . TYR A 1 33 ? -2.407 -1.551 -3.764 1.00 0.00 33 TYR A O 16
ATOM 14942 N N . GLU A 1 34 ? -3.194 -3.528 -4.495 1.00 0.00 34 GLU A N 16
ATOM 14943 C CA . GLU A 1 34 ? -2.441 -4.313 -3.524 1.00 0.00 34 GLU A CA 16
ATOM 14944 C C . GLU A 1 34 ? -0.977 -4.428 -3.935 1.00 0.00 34 GLU A C 16
ATOM 14945 O O . GLU A 1 34 ? -0.090 -4.527 -3.086 1.00 0.00 34 GLU A O 16
ATOM 14957 N N . GLU A 1 35 ? -0.732 -4.417 -5.241 1.00 0.00 35 GLU A N 16
ATOM 14958 C CA . GLU A 1 35 ? 0.626 -4.521 -5.765 1.00 0.00 35 GLU A CA 16
ATOM 14959 C C . GLU A 1 35 ? 1.452 -3.297 -5.384 1.00 0.00 35 GLU A C 16
ATOM 14960 O O . GLU A 1 35 ? 2.649 -3.402 -5.116 1.00 0.00 35 GLU A O 16
ATOM 14972 N N . VAL A 1 36 ? 0.805 -2.136 -5.362 1.00 0.00 36 VAL A N 16
ATOM 14973 C CA . VAL A 1 36 ? 1.480 -0.891 -5.016 1.00 0.00 36 VAL A CA 16
ATOM 14974 C C . VAL A 1 36 ? 1.605 -0.731 -3.503 1.00 0.00 36 VAL A C 16
ATOM 14975 O O . VAL A 1 36 ? 2.495 -0.035 -3.016 1.00 0.00 36 VAL A O 16
ATOM 14988 N N . MET A 1 37 ? 0.708 -1.379 -2.765 1.00 0.00 37 MET A N 16
ATOM 14989 C CA . MET A 1 37 ? 0.722 -1.305 -1.308 1.00 0.00 37 MET A CA 16
ATOM 14990 C C . MET A 1 37 ? 1.799 -2.213 -0.712 1.00 0.00 37 MET A C 16
ATOM 14991 O O . MET A 1 37 ? 1.998 -2.233 0.502 1.00 0.00 37 MET A O 16
ATOM 15005 N N . LEU A 1 38 ? 2.490 -2.963 -1.567 1.00 0.00 38 LEU A N 16
ATOM 15006 C CA . LEU A 1 38 ? 3.541 -3.866 -1.112 1.00 0.00 38 LEU A CA 16
ATOM 15007 C C . LEU A 1 38 ? 4.922 -3.282 -1.393 1.00 0.00 38 LEU A C 16
ATOM 15008 O O . LEU A 1 38 ? 5.875 -3.538 -0.657 1.00 0.00 38 LEU A O 16
ATOM 15024 N N . GLU A 1 39 ? 5.022 -2.498 -2.460 1.00 0.00 39 GLU A N 16
ATOM 15025 C CA . GLU A 1 39 ? 6.288 -1.880 -2.838 1.00 0.00 39 GLU A CA 16
ATOM 15026 C C . GLU A 1 39 ? 6.560 -0.635 -1.999 1.00 0.00 39 GLU A C 16
ATOM 15027 O O . GLU A 1 39 ? 7.661 -0.450 -1.483 1.00 0.00 39 GLU A O 16
ATOM 15039 N N . THR A 1 40 ? 5.547 0.217 -1.868 1.00 0.00 40 THR A N 16
ATOM 15040 C CA . THR A 1 40 ? 5.678 1.445 -1.092 1.00 0.00 40 THR A CA 16
ATOM 15041 C C . THR A 1 40 ? 5.166 1.249 0.331 1.00 0.00 40 THR A C 16
ATOM 15042 O O . THR A 1 40 ? 4.458 2.101 0.870 1.00 0.00 40 THR A O 16
ATOM 15053 N N . TYR A 1 41 ? 5.528 0.122 0.935 1.00 0.00 41 TYR A N 16
ATOM 15054 C CA . TYR A 1 41 ? 5.105 -0.185 2.297 1.00 0.00 41 TYR A CA 16
ATOM 15055 C C . TYR A 1 41 ? 6.063 -1.174 2.952 1.00 0.00 41 TYR A C 16
ATOM 15056 O O . TYR A 1 41 ? 6.638 -0.893 4.003 1.00 0.00 41 TYR A O 16
ATOM 15074 N N . GLN A 1 42 ? 6.229 -2.333 2.323 1.00 0.00 42 GLN A N 16
ATOM 15075 C CA . GLN A 1 42 ? 7.120 -3.364 2.844 1.00 0.00 42 GLN A CA 16
ATOM 15076 C C . GLN A 1 42 ? 8.548 -2.842 2.952 1.00 0.00 42 GLN A C 16
ATOM 15077 O O . GLN A 1 42 ? 9.308 -3.258 3.828 1.00 0.00 42 GLN A O 16
ATOM 15091 N N . ASN A 1 43 ? 8.907 -1.928 2.057 1.00 0.00 43 ASN A N 16
ATOM 15092 C CA . ASN A 1 43 ? 10.244 -1.347 2.050 1.00 0.00 43 ASN A CA 16
ATOM 15093 C C . ASN A 1 43 ? 10.243 0.026 2.716 1.00 0.00 43 ASN A C 16
ATOM 15094 O O . ASN A 1 43 ? 11.035 0.898 2.361 1.00 0.00 43 ASN A O 16
ATOM 15105 N N . LEU A 1 44 ? 9.348 0.209 3.681 1.00 0.00 44 LEU A N 16
ATOM 15106 C CA . LEU A 1 44 ? 9.243 1.476 4.397 1.00 0.00 44 LEU A CA 16
ATOM 15107 C C . LEU A 1 44 ? 10.577 1.851 5.035 1.00 0.00 44 LEU A C 16
ATOM 15108 O O . LEU A 1 44 ? 11.139 2.908 4.748 1.00 0.00 44 LEU A O 16
ATOM 15124 N N . THR A 1 45 ? 11.076 0.977 5.902 1.00 0.00 45 THR A N 16
ATOM 15125 C CA . THR A 1 45 ? 12.345 1.212 6.582 1.00 0.00 45 THR A CA 16
ATOM 15126 C C . THR A 1 45 ? 13.390 0.174 6.177 1.00 0.00 45 THR A C 16
ATOM 15127 O O . THR A 1 45 ? 14.589 0.388 6.350 1.00 0.00 45 THR A O 16
ATOM 15138 N N . ASP A 1 46 ? 12.928 -0.950 5.636 1.00 0.00 46 ASP A N 16
ATOM 15139 C CA . ASP A 1 46 ? 13.826 -2.016 5.208 1.00 0.00 46 ASP A CA 16
ATOM 15140 C C . ASP A 1 46 ? 14.589 -1.614 3.950 1.00 0.00 46 ASP A C 16
ATOM 15141 O O . ASP A 1 46 ? 14.406 -2.203 2.884 1.00 0.00 46 ASP A O 16
ATOM 15150 N N . ILE A 1 47 ? 15.446 -0.607 4.081 1.00 0.00 47 ILE A N 16
ATOM 15151 C CA . ILE A 1 47 ? 16.238 -0.125 2.954 1.00 0.00 47 ILE A CA 16
ATOM 15152 C C . ILE A 1 47 ? 17.707 -0.498 3.121 1.00 0.00 47 ILE A C 16
ATOM 15153 O O . ILE A 1 47 ? 18.418 -0.711 2.139 1.00 0.00 47 ILE A O 16
ATOM 15169 N N . GLY A 1 48 ? 18.155 -0.574 4.370 1.00 0.00 48 GLY A N 16
ATOM 15170 C CA . GLY A 1 48 ? 19.538 -0.922 4.643 1.00 0.00 48 GLY A CA 16
ATOM 15171 C C . GLY A 1 48 ? 19.671 -2.254 5.353 1.00 0.00 48 GLY A C 16
ATOM 15172 O O . GLY A 1 48 ? 19.643 -3.309 4.719 1.00 0.00 48 GLY A O 16
ATOM 15176 N N . TYR A 1 49 ? 19.816 -2.207 6.673 1.00 0.00 49 TYR A N 16
ATOM 15177 C CA . TYR A 1 49 ? 19.954 -3.420 7.472 1.00 0.00 49 TYR A CA 16
ATOM 15178 C C . TYR A 1 49 ? 19.493 -3.182 8.906 1.00 0.00 49 TYR A C 16
ATOM 15179 O O . TYR A 1 49 ? 20.002 -2.296 9.593 1.00 0.00 49 TYR A O 16
ATOM 15197 N N . ASN A 1 50 ? 18.528 -3.980 9.351 1.00 0.00 50 ASN A N 16
ATOM 15198 C CA . ASN A 1 50 ? 17.998 -3.856 10.704 1.00 0.00 50 ASN A CA 16
ATOM 15199 C C . ASN A 1 50 ? 18.248 -5.132 11.504 1.00 0.00 50 ASN A C 16
ATOM 15200 O O . ASN A 1 50 ? 17.973 -6.236 11.032 1.00 0.00 50 ASN A O 16
ATOM 15211 N N . TRP A 1 51 ? 18.769 -4.973 12.715 1.00 0.00 51 TRP A N 16
ATOM 15212 C CA . TRP A 1 51 ? 19.054 -6.112 13.580 1.00 0.00 51 TRP A CA 16
ATOM 15213 C C . TRP A 1 51 ? 18.890 -5.739 15.051 1.00 0.00 51 TRP A C 16
ATOM 15214 O O . TRP A 1 51 ? 19.462 -6.382 15.931 1.00 0.00 51 TRP A O 16
ATOM 15235 N N . GLN A 1 52 ? 18.105 -4.699 15.314 1.00 0.00 52 GLN A N 16
ATOM 15236 C CA . GLN A 1 52 ? 17.868 -4.247 16.681 1.00 0.00 52 GLN A CA 16
ATOM 15237 C C . GLN A 1 52 ? 16.469 -4.633 17.154 1.00 0.00 52 GLN A C 16
ATOM 15238 O O . GLN A 1 52 ? 15.941 -4.047 18.100 1.00 0.00 52 GLN A O 16
ATOM 15252 N N . ASP A 1 53 ? 15.870 -5.621 16.494 1.00 0.00 53 ASP A N 16
ATOM 15253 C CA . ASP A 1 53 ? 14.534 -6.079 16.854 1.00 0.00 53 ASP A CA 16
ATOM 15254 C C . ASP A 1 53 ? 14.111 -7.264 15.990 1.00 0.00 53 ASP A C 16
ATOM 15255 O O . ASP A 1 53 ? 12.938 -7.404 15.642 1.00 0.00 53 ASP A O 16
ATOM 15264 N N . HIS A 1 54 ? 15.073 -8.117 15.646 1.00 0.00 54 HIS A N 16
ATOM 15265 C CA . HIS A 1 54 ? 14.801 -9.291 14.823 1.00 0.00 54 HIS A CA 16
ATOM 15266 C C . HIS A 1 54 ? 14.065 -8.905 13.542 1.00 0.00 54 HIS A C 16
ATOM 15267 O O . HIS A 1 54 ? 13.787 -7.730 13.304 1.00 0.00 54 HIS A O 16
ATOM 15281 N N . HIS A 1 55 ? 13.750 -9.904 12.723 1.00 0.00 55 HIS A N 16
ATOM 15282 C CA . HIS A 1 55 ? 13.045 -9.669 11.469 1.00 0.00 55 HIS A CA 16
ATOM 15283 C C . HIS A 1 55 ? 11.580 -10.076 11.585 1.00 0.00 55 HIS A C 16
ATOM 15284 O O . HIS A 1 55 ? 11.268 -11.225 11.897 1.00 0.00 55 HIS A O 16
ATOM 15298 N N . ILE A 1 56 ? 10.684 -9.127 11.331 1.00 0.00 56 ILE A N 16
ATOM 15299 C CA . ILE A 1 56 ? 9.252 -9.388 11.408 1.00 0.00 56 ILE A CA 16
ATOM 15300 C C . ILE A 1 56 ? 8.827 -10.424 10.370 1.00 0.00 56 ILE A C 16
ATOM 15301 O O . ILE A 1 56 ? 8.899 -10.176 9.166 1.00 0.00 56 ILE A O 16
ATOM 15317 N N . GLU A 1 57 ? 8.387 -11.584 10.845 1.00 0.00 57 GLU A N 16
ATOM 15318 C CA . GLU A 1 57 ? 7.952 -12.657 9.959 1.00 0.00 57 GLU A CA 16
ATOM 15319 C C . GLU A 1 57 ? 6.465 -12.946 10.143 1.00 0.00 57 GLU A C 16
ATOM 15320 O O . GLU A 1 57 ? 5.752 -13.224 9.179 1.00 0.00 57 GLU A O 16
ATOM 15332 N N . GLU A 1 58 ? 6.004 -12.880 11.389 1.00 0.00 58 GLU A N 16
ATOM 15333 C CA . GLU A 1 58 ? 4.603 -13.135 11.700 1.00 0.00 58 GLU A CA 16
ATOM 15334 C C . GLU A 1 58 ? 3.753 -11.894 11.439 1.00 0.00 58 GLU A C 16
ATOM 15335 O O . GLU A 1 58 ? 3.138 -11.344 12.352 1.00 0.00 58 GLU A O 16
ATOM 15347 N N . SER A 1 59 ? 3.725 -11.458 10.182 1.00 0.00 59 SER A N 16
ATOM 15348 C CA . SER A 1 59 ? 2.952 -10.282 9.798 1.00 0.00 59 SER A CA 16
ATOM 15349 C C . SER A 1 59 ? 1.790 -10.669 8.889 1.00 0.00 59 SER A C 16
ATOM 15350 O O . SER A 1 59 ? 1.929 -10.699 7.666 1.00 0.00 59 SER A O 16
ATOM 15358 N N . GLY A 1 60 ? 0.643 -10.965 9.494 1.00 0.00 60 GLY A N 16
ATOM 15359 C CA . GLY A 1 60 ? -0.525 -11.345 8.722 1.00 0.00 60 GLY A CA 16
ATOM 15360 C C . GLY A 1 60 ? -0.666 -12.851 8.587 1.00 0.00 60 GLY A C 16
ATOM 15361 O O . GLY A 1 60 ? 0.106 -13.483 7.866 1.00 0.00 60 GLY A O 16
ATOM 15365 N N . PRO A 1 61 ? -1.649 -13.463 9.273 1.00 0.00 61 PRO A N 16
ATOM 15366 C CA . PRO A 1 61 ? -1.870 -14.911 9.211 1.00 0.00 61 PRO A CA 16
ATOM 15367 C C . PRO A 1 61 ? -1.927 -15.430 7.777 1.00 0.00 61 PRO A C 16
ATOM 15368 O O . PRO A 1 61 ? -2.195 -14.674 6.843 1.00 0.00 61 PRO A O 16
ATOM 15379 N N . SER A 1 62 ? -1.672 -16.724 7.611 1.00 0.00 62 SER A N 16
ATOM 15380 C CA . SER A 1 62 ? -1.694 -17.343 6.290 1.00 0.00 62 SER A CA 16
ATOM 15381 C C . SER A 1 62 ? -2.901 -18.263 6.139 1.00 0.00 62 SER A C 16
ATOM 15382 O O . SER A 1 62 ? -2.774 -19.408 5.703 1.00 0.00 62 SER A O 16
ATOM 15390 N N . SER A 1 63 ? -4.074 -17.755 6.504 1.00 0.00 63 SER A N 16
ATOM 15391 C CA . SER A 1 63 ? -5.306 -18.531 6.408 1.00 0.00 63 SER A CA 16
ATOM 15392 C C . SER A 1 63 ? -6.327 -17.824 5.522 1.00 0.00 63 SER A C 16
ATOM 15393 O O . SER A 1 63 ? -7.533 -17.920 5.749 1.00 0.00 63 SER A O 16
ATOM 15401 N N . GLY A 1 64 ? -5.835 -17.113 4.513 1.00 0.00 64 GLY A N 16
ATOM 15402 C CA . GLY A 1 64 ? -6.717 -16.401 3.608 1.00 0.00 64 GLY A CA 16
ATOM 15403 C C . GLY A 1 64 ? -7.110 -17.234 2.405 1.00 0.00 64 GLY A C 16
ATOM 15404 O O . GLY A 1 64 ? -7.356 -18.447 2.577 1.00 0.00 64 GLY A O 16
ATOM 15409 N N . GLY A 1 1 ? 6.066 -6.335 -22.029 1.00 0.00 1 GLY A N 17
ATOM 15410 C CA . GLY A 1 1 ? 5.403 -6.654 -23.324 1.00 0.00 1 GLY A CA 17
ATOM 15411 C C . GLY A 1 1 ? 4.040 -6.002 -23.454 1.00 0.00 1 GLY A C 17
ATOM 15412 O O . GLY A 1 1 ? 3.040 -6.679 -23.694 1.00 0.00 1 GLY A O 17
ATOM 15418 N N . SER A 1 2 ? 4.000 -4.684 -23.294 1.00 0.00 2 SER A N 17
ATOM 15419 C CA . SER A 1 2 ? 2.750 -3.938 -23.394 1.00 0.00 2 SER A CA 17
ATOM 15420 C C . SER A 1 2 ? 2.959 -2.623 -24.136 1.00 0.00 2 SER A C 17
ATOM 15421 O O . SER A 1 2 ? 3.516 -1.671 -23.587 1.00 0.00 2 SER A O 17
ATOM 15429 N N . SER A 1 3 ? 2.507 -2.574 -25.385 1.00 0.00 3 SER A N 17
ATOM 15430 C CA . SER A 1 3 ? 2.644 -1.374 -26.202 1.00 0.00 3 SER A CA 17
ATOM 15431 C C . SER A 1 3 ? 1.287 -0.718 -26.437 1.00 0.00 3 SER A C 17
ATOM 15432 O O . SER A 1 3 ? 1.186 0.504 -26.540 1.00 0.00 3 SER A O 17
ATOM 15440 N N . GLY A 1 4 ? 0.245 -1.539 -26.521 1.00 0.00 4 GLY A N 17
ATOM 15441 C CA . GLY A 1 4 ? -1.092 -1.020 -26.743 1.00 0.00 4 GLY A CA 17
ATOM 15442 C C . GLY A 1 4 ? -1.783 -0.627 -25.452 1.00 0.00 4 GLY A C 17
ATOM 15443 O O . GLY A 1 4 ? -1.301 -0.935 -24.362 1.00 0.00 4 GLY A O 17
ATOM 15447 N N . SER A 1 5 ? -2.917 0.055 -25.576 1.00 0.00 5 SER A N 17
ATOM 15448 C CA . SER A 1 5 ? -3.677 0.493 -24.409 1.00 0.00 5 SER A CA 17
ATOM 15449 C C . SER A 1 5 ? -2.844 1.424 -23.536 1.00 0.00 5 SER A C 17
ATOM 15450 O O . SER A 1 5 ? -3.002 1.452 -22.315 1.00 0.00 5 SER A O 17
ATOM 15458 N N . SER A 1 6 ? -1.956 2.185 -24.168 1.00 0.00 6 SER A N 17
ATOM 15459 C CA . SER A 1 6 ? -1.098 3.118 -23.447 1.00 0.00 6 SER A CA 17
ATOM 15460 C C . SER A 1 6 ? -0.567 4.201 -24.381 1.00 0.00 6 SER A C 17
ATOM 15461 O O . SER A 1 6 ? -0.135 3.915 -25.497 1.00 0.00 6 SER A O 17
ATOM 15469 N N . GLY A 1 7 ? -0.604 5.445 -23.915 1.00 0.00 7 GLY A N 17
ATOM 15470 C CA . GLY A 1 7 ? -0.122 6.553 -24.720 1.00 0.00 7 GLY A CA 17
ATOM 15471 C C . GLY A 1 7 ? 0.901 7.400 -23.991 1.00 0.00 7 GLY A C 17
ATOM 15472 O O . GLY A 1 7 ? 2.105 7.249 -24.200 1.00 0.00 7 GLY A O 17
ATOM 15476 N N . VAL A 1 8 ? 0.422 8.295 -23.132 1.00 0.00 8 VAL A N 17
ATOM 15477 C CA . VAL A 1 8 ? 1.304 9.170 -22.368 1.00 0.00 8 VAL A CA 17
ATOM 15478 C C . VAL A 1 8 ? 1.121 8.961 -20.869 1.00 0.00 8 VAL A C 17
ATOM 15479 O O . VAL A 1 8 ? 0.225 8.235 -20.438 1.00 0.00 8 VAL A O 17
ATOM 15492 N N . THR A 1 9 ? 1.975 9.603 -20.079 1.00 0.00 9 THR A N 17
ATOM 15493 C CA . THR A 1 9 ? 1.906 9.488 -18.626 1.00 0.00 9 THR A CA 17
ATOM 15494 C C . THR A 1 9 ? 1.889 10.867 -17.973 1.00 0.00 9 THR A C 17
ATOM 15495 O O . THR A 1 9 ? 2.805 11.230 -17.234 1.00 0.00 9 THR A O 17
ATOM 15506 N N . TYR A 1 10 ? 0.839 11.634 -18.252 1.00 0.00 10 TYR A N 17
ATOM 15507 C CA . TYR A 1 10 ? 0.701 12.974 -17.693 1.00 0.00 10 TYR A CA 17
ATOM 15508 C C . TYR A 1 10 ? -0.277 12.976 -16.523 1.00 0.00 10 TYR A C 17
ATOM 15509 O O . TYR A 1 10 ? -0.996 13.952 -16.304 1.00 0.00 10 TYR A O 17
ATOM 15527 N N . ASP A 1 11 ? -0.301 11.878 -15.776 1.00 0.00 11 ASP A N 17
ATOM 15528 C CA . ASP A 1 11 ? -1.191 11.753 -14.627 1.00 0.00 11 ASP A CA 17
ATOM 15529 C C . ASP A 1 11 ? -0.806 10.552 -13.769 1.00 0.00 11 ASP A C 17
ATOM 15530 O O . ASP A 1 11 ? -0.185 9.606 -14.252 1.00 0.00 11 ASP A O 17
ATOM 15539 N N . ASP A 1 12 ? -1.178 10.599 -12.494 1.00 0.00 12 ASP A N 17
ATOM 15540 C CA . ASP A 1 12 ? -0.871 9.514 -11.568 1.00 0.00 12 ASP A CA 17
ATOM 15541 C C . ASP A 1 12 ? -1.742 9.602 -10.318 1.00 0.00 12 ASP A C 17
ATOM 15542 O O . ASP A 1 12 ? -1.322 9.216 -9.227 1.00 0.00 12 ASP A O 17
ATOM 15551 N N . VAL A 1 13 ? -2.958 10.111 -10.485 1.00 0.00 13 VAL A N 17
ATOM 15552 C CA . VAL A 1 13 ? -3.890 10.249 -9.372 1.00 0.00 13 VAL A CA 17
ATOM 15553 C C . VAL A 1 13 ? -5.247 9.643 -9.715 1.00 0.00 13 VAL A C 17
ATOM 15554 O O . VAL A 1 13 ? -6.282 10.299 -9.597 1.00 0.00 13 VAL A O 17
ATOM 15567 N N . HIS A 1 14 ? -5.235 8.383 -10.143 1.00 0.00 14 HIS A N 17
ATOM 15568 C CA . HIS A 1 14 ? -6.464 7.688 -10.506 1.00 0.00 14 HIS A CA 17
ATOM 15569 C C . HIS A 1 14 ? -6.807 6.598 -9.493 1.00 0.00 14 HIS A C 17
ATOM 15570 O O . HIS A 1 14 ? -7.945 6.135 -9.428 1.00 0.00 14 HIS A O 17
ATOM 15584 N N . MET A 1 15 ? -5.817 6.191 -8.704 1.00 0.00 15 MET A N 17
ATOM 15585 C CA . MET A 1 15 ? -6.022 5.155 -7.697 1.00 0.00 15 MET A CA 17
ATOM 15586 C C . MET A 1 15 ? -6.479 5.764 -6.374 1.00 0.00 15 MET A C 17
ATOM 15587 O O . MET A 1 15 ? -5.885 5.515 -5.325 1.00 0.00 15 MET A O 17
ATOM 15601 N N . ASN A 1 16 ? -7.540 6.563 -6.433 1.00 0.00 16 ASN A N 17
ATOM 15602 C CA . ASN A 1 16 ? -8.079 7.208 -5.241 1.00 0.00 16 ASN A CA 17
ATOM 15603 C C . ASN A 1 16 ? -9.386 6.549 -4.810 1.00 0.00 16 ASN A C 17
ATOM 15604 O O . ASN A 1 16 ? -10.292 7.215 -4.308 1.00 0.00 16 ASN A O 17
ATOM 15615 N N . PHE A 1 17 ? -9.478 5.239 -5.009 1.00 0.00 17 PHE A N 17
ATOM 15616 C CA . PHE A 1 17 ? -10.674 4.492 -4.642 1.00 0.00 17 PHE A CA 17
ATOM 15617 C C . PHE A 1 17 ? -10.832 4.430 -3.126 1.00 0.00 17 PHE A C 17
ATOM 15618 O O . PHE A 1 17 ? -10.126 3.684 -2.448 1.00 0.00 17 PHE A O 17
ATOM 15635 N N . THR A 1 18 ? -11.765 5.218 -2.600 1.00 0.00 18 THR A N 17
ATOM 15636 C CA . THR A 1 18 ? -12.017 5.252 -1.165 1.00 0.00 18 THR A CA 17
ATOM 15637 C C . THR A 1 18 ? -12.635 3.940 -0.690 1.00 0.00 18 THR A C 17
ATOM 15638 O O . THR A 1 18 ? -12.711 2.970 -1.444 1.00 0.00 18 THR A O 17
ATOM 15649 N N . GLU A 1 19 ? -13.075 3.918 0.563 1.00 0.00 19 GLU A N 17
ATOM 15650 C CA . GLU A 1 19 ? -13.687 2.725 1.139 1.00 0.00 19 GLU A CA 17
ATOM 15651 C C . GLU A 1 19 ? -14.929 2.318 0.353 1.00 0.00 19 GLU A C 17
ATOM 15652 O O . GLU A 1 19 ? -15.192 1.132 0.160 1.00 0.00 19 GLU A O 17
ATOM 15664 N N . GLU A 1 20 ? -15.689 3.311 -0.099 1.00 0.00 20 GLU A N 17
ATOM 15665 C CA . GLU A 1 20 ? -16.904 3.055 -0.864 1.00 0.00 20 GLU A CA 17
ATOM 15666 C C . GLU A 1 20 ? -16.569 2.514 -2.251 1.00 0.00 20 GLU A C 17
ATOM 15667 O O . GLU A 1 20 ? -17.148 1.525 -2.698 1.00 0.00 20 GLU A O 17
ATOM 15679 N N . GLU A 1 21 ? -15.631 3.171 -2.925 1.00 0.00 21 GLU A N 17
ATOM 15680 C CA . GLU A 1 21 ? -15.217 2.756 -4.261 1.00 0.00 21 GLU A CA 17
ATOM 15681 C C . GLU A 1 21 ? -14.519 1.400 -4.218 1.00 0.00 21 GLU A C 17
ATOM 15682 O O . GLU A 1 21 ? -14.579 0.630 -5.176 1.00 0.00 21 GLU A O 17
ATOM 15694 N N . TRP A 1 22 ? -13.855 1.117 -3.101 1.00 0.00 22 TRP A N 17
ATOM 15695 C CA . TRP A 1 22 ? -13.143 -0.145 -2.934 1.00 0.00 22 TRP A CA 17
ATOM 15696 C C . TRP A 1 22 ? -14.088 -1.332 -3.103 1.00 0.00 22 TRP A C 17
ATOM 15697 O O . TRP A 1 22 ? -13.678 -2.406 -3.542 1.00 0.00 22 TRP A O 17
ATOM 15718 N N . ASP A 1 23 ? -15.353 -1.129 -2.752 1.00 0.00 23 ASP A N 17
ATOM 15719 C CA . ASP A 1 23 ? -16.356 -2.183 -2.867 1.00 0.00 23 ASP A CA 17
ATOM 15720 C C . ASP A 1 23 ? -16.881 -2.287 -4.296 1.00 0.00 23 ASP A C 17
ATOM 15721 O O . ASP A 1 23 ? -17.318 -3.353 -4.729 1.00 0.00 23 ASP A O 17
ATOM 15730 N N . LEU A 1 24 ? -16.837 -1.175 -5.022 1.00 0.00 24 LEU A N 17
ATOM 15731 C CA . LEU A 1 24 ? -17.311 -1.144 -6.403 1.00 0.00 24 LEU A CA 17
ATOM 15732 C C . LEU A 1 24 ? -16.160 -1.352 -7.385 1.00 0.00 24 LEU A C 17
ATOM 15733 O O . LEU A 1 24 ? -16.268 -1.004 -8.561 1.00 0.00 24 LEU A O 17
ATOM 15749 N N . LEU A 1 25 ? -15.060 -1.919 -6.898 1.00 0.00 25 LEU A N 17
ATOM 15750 C CA . LEU A 1 25 ? -13.895 -2.170 -7.740 1.00 0.00 25 LEU A CA 17
ATOM 15751 C C . LEU A 1 25 ? -13.911 -3.598 -8.277 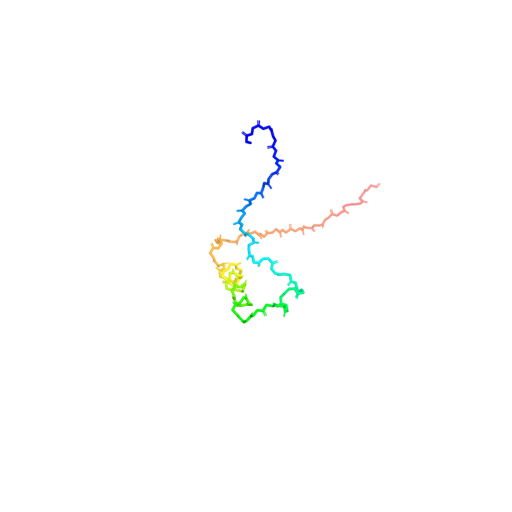1.00 0.00 25 LEU A C 17
ATOM 15752 O O . LEU A 1 25 ? -14.830 -4.367 -7.998 1.00 0.00 25 LEU A O 17
ATOM 15768 N N . ASP A 1 26 ? -12.887 -3.944 -9.052 1.00 0.00 26 ASP A N 17
ATOM 15769 C CA . ASP A 1 26 ? -12.783 -5.279 -9.629 1.00 0.00 26 ASP A CA 17
ATOM 15770 C C . ASP A 1 26 ? -11.646 -6.064 -8.982 1.00 0.00 26 ASP A C 17
ATOM 15771 O O . ASP A 1 26 ? -10.890 -5.529 -8.171 1.00 0.00 26 ASP A O 17
ATOM 15780 N N . SER A 1 27 ? -11.533 -7.338 -9.344 1.00 0.00 27 SER A N 17
ATOM 15781 C CA . SER A 1 27 ? -10.489 -8.198 -8.799 1.00 0.00 27 SER A CA 17
ATOM 15782 C C . SER A 1 27 ? -9.105 -7.689 -9.191 1.00 0.00 27 SER A C 17
ATOM 15783 O O . SER A 1 27 ? -8.140 -7.850 -8.445 1.00 0.00 27 SER A O 17
ATOM 15791 N N . SER A 1 28 ? -9.017 -7.077 -10.367 1.00 0.00 28 SER A N 17
ATOM 15792 C CA . SER A 1 28 ? -7.751 -6.545 -10.858 1.00 0.00 28 SER A CA 17
ATOM 15793 C C . SER A 1 28 ? -7.416 -5.221 -10.179 1.00 0.00 28 SER A C 17
ATOM 15794 O O . SER A 1 28 ? -6.247 -4.895 -9.975 1.00 0.00 28 SER A O 17
ATOM 15802 N N . GLN A 1 29 ? -8.451 -4.464 -9.829 1.00 0.00 29 GLN A N 17
ATOM 15803 C CA . GLN A 1 29 ? -8.267 -3.176 -9.170 1.00 0.00 29 GLN A CA 17
ATOM 15804 C C . GLN A 1 29 ? -7.883 -3.364 -7.706 1.00 0.00 29 GLN A C 17
ATOM 15805 O O . GLN A 1 29 ? -7.032 -2.648 -7.180 1.00 0.00 29 GLN A O 17
ATOM 15819 N N . LYS A 1 30 ? -8.517 -4.333 -7.055 1.00 0.00 30 LYS A N 17
ATOM 15820 C CA . LYS A 1 30 ? -8.245 -4.619 -5.653 1.00 0.00 30 LYS A CA 17
ATOM 15821 C C . LYS A 1 30 ? -6.824 -5.145 -5.469 1.00 0.00 30 LYS A C 17
ATOM 15822 O O . LYS A 1 30 ? -6.209 -4.950 -4.421 1.00 0.00 30 LYS A O 17
ATOM 15841 N N . ARG A 1 31 ? -6.308 -5.813 -6.497 1.00 0.00 31 ARG A N 17
ATOM 15842 C CA . ARG A 1 31 ? -4.960 -6.369 -6.448 1.00 0.00 31 ARG A CA 17
ATOM 15843 C C . ARG A 1 31 ? -3.926 -5.334 -6.883 1.00 0.00 31 ARG A C 17
ATOM 15844 O O . ARG A 1 31 ? -2.803 -5.316 -6.380 1.00 0.00 31 ARG A O 17
ATOM 15865 N N . LEU A 1 32 ? -4.314 -4.474 -7.818 1.00 0.00 32 LEU A N 17
ATOM 15866 C CA . LEU A 1 32 ? -3.419 -3.437 -8.320 1.00 0.00 32 LEU A CA 17
ATOM 15867 C C . LEU A 1 32 ? -3.110 -2.413 -7.235 1.00 0.00 32 LEU A C 17
ATOM 15868 O O . LEU A 1 32 ? -1.970 -1.974 -7.086 1.00 0.00 32 LEU A O 17
ATOM 15884 N N . TYR A 1 33 ? -4.134 -2.042 -6.476 1.00 0.00 33 TYR A N 17
ATOM 15885 C CA . TYR A 1 33 ? -3.975 -1.072 -5.401 1.00 0.00 33 TYR A CA 17
ATOM 15886 C C . TYR A 1 33 ? -3.144 -1.655 -4.262 1.00 0.00 33 TYR A C 17
ATOM 15887 O O . TYR A 1 33 ? -2.502 -0.922 -3.511 1.00 0.00 33 TYR A O 17
ATOM 15905 N N . GLU A 1 34 ? -3.161 -2.979 -4.141 1.00 0.00 34 GLU A N 17
ATOM 15906 C CA . GLU A 1 34 ? -2.409 -3.661 -3.094 1.00 0.00 34 GLU A CA 17
ATOM 15907 C C . GLU A 1 34 ? -0.966 -3.900 -3.529 1.00 0.00 34 GLU A C 17
ATOM 15908 O O . GLU A 1 34 ? -0.056 -3.933 -2.700 1.00 0.00 34 GLU A O 17
ATOM 15920 N N . GLU A 1 35 ? -0.764 -4.063 -4.832 1.00 0.00 35 GLU A N 17
ATOM 15921 C CA . GLU A 1 35 ? 0.568 -4.298 -5.376 1.00 0.00 35 GLU A CA 17
ATOM 15922 C C . GLU A 1 35 ? 1.506 -3.144 -5.038 1.00 0.00 35 GLU A C 17
ATOM 15923 O O . GLU A 1 35 ? 2.658 -3.357 -4.660 1.00 0.00 35 GLU A O 17
ATOM 15935 N N . VAL A 1 36 ? 1.005 -1.921 -5.176 1.00 0.00 36 VAL A N 17
ATOM 15936 C CA . VAL A 1 36 ? 1.798 -0.733 -4.885 1.00 0.00 36 VAL A CA 17
ATOM 15937 C C . VAL A 1 36 ? 2.040 -0.586 -3.387 1.00 0.00 36 VAL A C 17
ATOM 15938 O O . VAL A 1 36 ? 3.094 -0.113 -2.962 1.00 0.00 36 VAL A O 17
ATOM 15951 N N . MET A 1 37 ? 1.057 -0.994 -2.591 1.00 0.00 37 MET A N 17
ATOM 15952 C CA . MET A 1 37 ? 1.164 -0.908 -1.140 1.00 0.00 37 MET A CA 17
ATOM 15953 C C . MET A 1 37 ? 2.311 -1.774 -0.626 1.00 0.00 37 MET A C 17
ATOM 15954 O O . MET A 1 37 ? 2.946 -1.449 0.377 1.00 0.00 37 MET A O 17
ATOM 15968 N N . LEU A 1 38 ? 2.569 -2.877 -1.321 1.00 0.00 38 LEU A N 17
ATOM 15969 C CA . LEU A 1 38 ? 3.639 -3.791 -0.936 1.00 0.00 38 LEU A CA 17
ATOM 15970 C C . LEU A 1 38 ? 4.997 -3.256 -1.379 1.00 0.00 38 LEU A C 17
ATOM 15971 O O . LEU A 1 38 ? 6.012 -3.491 -0.722 1.00 0.00 38 LEU A O 17
ATOM 15987 N N . GLU A 1 39 ? 5.008 -2.535 -2.496 1.00 0.00 39 GLU A N 17
ATOM 15988 C CA . GLU A 1 39 ? 6.242 -1.968 -3.026 1.00 0.00 39 GLU A CA 17
ATOM 15989 C C . GLU A 1 39 ? 6.822 -0.935 -2.065 1.00 0.00 39 GLU A C 17
ATOM 15990 O O . GLU A 1 39 ? 8.009 -0.971 -1.740 1.00 0.00 39 GLU A O 17
ATOM 16002 N N . THR A 1 40 ? 5.976 -0.016 -1.611 1.00 0.00 40 THR A N 17
ATOM 16003 C CA . THR A 1 40 ? 6.405 1.027 -0.686 1.00 0.00 40 THR A CA 17
ATOM 16004 C C . THR A 1 40 ? 5.987 0.690 0.743 1.00 0.00 40 THR A C 17
ATOM 16005 O O . THR A 1 40 ? 5.204 1.414 1.360 1.00 0.00 40 THR A O 17
ATOM 16016 N N . TYR A 1 41 ? 6.516 -0.411 1.262 1.00 0.00 41 TYR A N 17
ATOM 16017 C CA . TYR A 1 41 ? 6.200 -0.847 2.617 1.00 0.00 41 TYR A CA 17
ATOM 16018 C C . TYR A 1 41 ? 7.002 -2.090 2.987 1.00 0.00 41 TYR A C 17
ATOM 16019 O O . TYR A 1 41 ? 7.486 -2.217 4.112 1.00 0.00 41 TYR A O 17
ATOM 16037 N N . GLN A 1 42 ? 7.139 -3.004 2.033 1.00 0.00 42 GLN A N 17
ATOM 16038 C CA . GLN A 1 42 ? 7.883 -4.238 2.257 1.00 0.00 42 GLN A CA 17
ATOM 16039 C C . GLN A 1 42 ? 9.303 -4.125 1.707 1.00 0.00 42 GLN A C 17
ATOM 16040 O O . GLN A 1 42 ? 9.904 -5.121 1.306 1.00 0.00 42 GLN A O 17
ATOM 16054 N N . ASN A 1 43 ? 9.833 -2.906 1.694 1.00 0.00 43 ASN A N 17
ATOM 16055 C CA . ASN A 1 43 ? 11.182 -2.665 1.195 1.00 0.00 43 ASN A CA 17
ATOM 16056 C C . ASN A 1 43 ? 11.858 -1.529 1.959 1.00 0.00 43 ASN A C 17
ATOM 16057 O O . ASN A 1 43 ? 12.800 -0.910 1.463 1.00 0.00 43 ASN A O 17
ATOM 16068 N N . LEU A 1 44 ? 11.374 -1.259 3.167 1.00 0.00 44 LEU A N 17
ATOM 16069 C CA . LEU A 1 44 ? 11.937 -0.197 3.996 1.00 0.00 44 LEU A CA 17
ATOM 16070 C C . LEU A 1 44 ? 12.853 -0.774 5.070 1.00 0.00 44 LEU A C 17
ATOM 16071 O O . LEU A 1 44 ? 12.860 -0.309 6.210 1.00 0.00 44 LEU A O 17
ATOM 16087 N N . THR A 1 45 ? 13.623 -1.792 4.700 1.00 0.00 45 THR A N 17
ATOM 16088 C CA . THR A 1 45 ? 14.543 -2.433 5.631 1.00 0.00 45 THR A CA 17
ATOM 16089 C C . THR A 1 45 ? 15.750 -1.542 5.926 1.00 0.00 45 THR A C 17
ATOM 16090 O O . THR A 1 45 ? 16.512 -1.806 6.855 1.00 0.00 45 THR A O 17
ATOM 16101 N N . ASP A 1 46 ? 15.920 -0.487 5.132 1.00 0.00 46 ASP A N 17
ATOM 16102 C CA . ASP A 1 46 ? 17.036 0.433 5.317 1.00 0.00 46 ASP A CA 17
ATOM 16103 C C . ASP A 1 46 ? 16.553 1.879 5.340 1.00 0.00 46 ASP A C 17
ATOM 16104 O O . ASP A 1 46 ? 16.321 2.484 4.292 1.00 0.00 46 ASP A O 17
ATOM 16113 N N . ILE A 1 47 ? 16.402 2.428 6.540 1.00 0.00 47 ILE A N 17
ATOM 16114 C CA . ILE A 1 47 ? 15.946 3.803 6.702 1.00 0.00 47 ILE A CA 17
ATOM 16115 C C . ILE A 1 47 ? 17.082 4.707 7.169 1.00 0.00 47 ILE A C 17
ATOM 16116 O O . ILE A 1 47 ? 16.867 5.654 7.925 1.00 0.00 47 ILE A O 17
ATOM 16132 N N . GLY A 1 48 ? 18.295 4.408 6.714 1.00 0.00 48 GLY A N 17
ATOM 16133 C CA . GLY A 1 48 ? 19.447 5.203 7.096 1.00 0.00 48 GLY A CA 17
ATOM 16134 C C . GLY A 1 48 ? 20.571 5.126 6.082 1.00 0.00 48 GLY A C 17
ATOM 16135 O O . GLY A 1 48 ? 20.327 4.947 4.888 1.00 0.00 48 GLY A O 17
ATOM 16139 N N . TYR A 1 49 ? 21.804 5.261 6.558 1.00 0.00 49 TYR A N 17
ATOM 16140 C CA . TYR A 1 49 ? 22.973 5.206 5.685 1.00 0.00 49 TYR A CA 17
ATOM 16141 C C . TYR A 1 49 ? 22.946 6.343 4.668 1.00 0.00 49 TYR A C 17
ATOM 16142 O O . TYR A 1 49 ? 22.032 6.436 3.849 1.00 0.00 49 TYR A O 17
ATOM 16160 N N . ASN A 1 50 ? 23.955 7.207 4.728 1.00 0.00 50 ASN A N 17
ATOM 16161 C CA . ASN A 1 50 ? 24.047 8.338 3.812 1.00 0.00 50 ASN A CA 17
ATOM 16162 C C . ASN A 1 50 ? 25.426 8.402 3.162 1.00 0.00 50 ASN A C 17
ATOM 16163 O O . ASN A 1 50 ? 26.351 9.010 3.703 1.00 0.00 50 ASN A O 17
ATOM 16174 N N . TRP A 1 51 ? 25.556 7.772 1.999 1.00 0.00 51 TRP A N 17
ATOM 16175 C CA . TRP A 1 51 ? 26.823 7.758 1.274 1.00 0.00 51 TRP A CA 17
ATOM 16176 C C . TRP A 1 51 ? 26.687 8.423 -0.095 1.00 0.00 51 TRP A C 17
ATOM 16177 O O . TRP A 1 51 ? 27.670 8.565 -0.823 1.00 0.00 51 TRP A O 17
ATOM 16198 N N . GLN A 1 52 ? 25.470 8.832 -0.443 1.00 0.00 52 GLN A N 17
ATOM 16199 C CA . GLN A 1 52 ? 25.219 9.480 -1.724 1.00 0.00 52 GLN A CA 17
ATOM 16200 C C . GLN A 1 52 ? 25.494 10.973 -1.642 1.00 0.00 52 GLN A C 17
ATOM 16201 O O . GLN A 1 52 ? 26.451 11.477 -2.229 1.00 0.00 52 GLN A O 17
ATOM 16215 N N . ASP A 1 53 ? 24.645 11.669 -0.909 1.00 0.00 53 ASP A N 17
ATOM 16216 C CA . ASP A 1 53 ? 24.777 13.110 -0.734 1.00 0.00 53 ASP A CA 17
ATOM 16217 C C . ASP A 1 53 ? 24.695 13.830 -2.077 1.00 0.00 53 ASP A C 17
ATOM 16218 O O . ASP A 1 53 ? 25.700 13.998 -2.766 1.00 0.00 53 ASP A O 17
ATOM 16227 N N . HIS A 1 54 ? 23.488 14.256 -2.441 1.00 0.00 54 HIS A N 17
ATOM 16228 C CA . HIS A 1 54 ? 23.274 14.959 -3.701 1.00 0.00 54 HIS A CA 17
ATOM 16229 C C . HIS A 1 54 ? 22.796 16.386 -3.452 1.00 0.00 54 HIS A C 17
ATOM 16230 O O . HIS A 1 54 ? 23.502 17.349 -3.752 1.00 0.00 54 HIS A O 17
ATOM 16244 N N . HIS A 1 55 ? 21.593 16.514 -2.900 1.00 0.00 55 HIS A N 17
ATOM 16245 C CA . HIS A 1 55 ? 21.021 17.824 -2.610 1.00 0.00 55 HIS A CA 17
ATOM 16246 C C . HIS A 1 55 ? 20.875 18.648 -3.884 1.00 0.00 55 HIS A C 17
ATOM 16247 O O . HIS A 1 55 ? 21.787 19.377 -4.273 1.00 0.00 55 HIS A O 17
ATOM 16261 N N . ILE A 1 56 ? 19.720 18.527 -4.532 1.00 0.00 56 ILE A N 17
ATOM 16262 C CA . ILE A 1 56 ? 19.453 19.262 -5.762 1.00 0.00 56 ILE A CA 17
ATOM 16263 C C . ILE A 1 56 ? 18.652 20.529 -5.481 1.00 0.00 56 ILE A C 17
ATOM 16264 O O . ILE A 1 56 ? 17.452 20.592 -5.749 1.00 0.00 56 ILE A O 17
ATOM 16280 N N . GLU A 1 57 ? 19.325 21.539 -4.940 1.00 0.00 57 GLU A N 17
ATOM 16281 C CA . GLU A 1 57 ? 18.678 22.808 -4.622 1.00 0.00 57 GLU A CA 17
ATOM 16282 C C . GLU A 1 57 ? 17.465 22.591 -3.720 1.00 0.00 57 GLU A C 17
ATOM 16283 O O . GLU A 1 57 ? 17.288 21.514 -3.151 1.00 0.00 57 GLU A O 17
ATOM 16295 N N . GLU A 1 58 ? 16.634 23.620 -3.595 1.00 0.00 58 GLU A N 17
ATOM 16296 C CA . GLU A 1 58 ? 15.439 23.540 -2.763 1.00 0.00 58 GLU A CA 17
ATOM 16297 C C . GLU A 1 58 ? 14.395 24.557 -3.211 1.00 0.00 58 GLU A C 17
ATOM 16298 O O . GLU A 1 58 ? 14.684 25.749 -3.327 1.00 0.00 58 GLU A O 17
ATOM 16310 N N . SER A 1 59 ? 13.180 24.080 -3.461 1.00 0.00 59 SER A N 17
ATOM 16311 C CA . SER A 1 59 ? 12.092 24.949 -3.896 1.00 0.00 59 SER A CA 17
ATOM 16312 C C . SER A 1 59 ? 10.738 24.301 -3.627 1.00 0.00 59 SER A C 17
ATOM 16313 O O . SER A 1 59 ? 9.775 24.525 -4.361 1.00 0.00 59 SER A O 17
ATOM 16321 N N . GLY A 1 60 ? 10.671 23.497 -2.570 1.00 0.00 60 GLY A N 17
ATOM 16322 C CA . GLY A 1 60 ? 9.429 22.830 -2.224 1.00 0.00 60 GLY A CA 17
ATOM 16323 C C . GLY A 1 60 ? 9.418 21.372 -2.643 1.00 0.00 60 GLY A C 17
ATOM 16324 O O . GLY A 1 60 ? 10.090 20.996 -3.604 1.00 0.00 60 GLY A O 17
ATOM 16328 N N . PRO A 1 61 ? 8.657 20.519 -1.935 1.00 0.00 61 PRO A N 17
ATOM 16329 C CA . PRO A 1 61 ? 8.570 19.089 -2.250 1.00 0.00 61 PRO A CA 17
ATOM 16330 C C . PRO A 1 61 ? 8.114 18.838 -3.681 1.00 0.00 61 PRO A C 17
ATOM 16331 O O . PRO A 1 61 ? 8.126 19.742 -4.517 1.00 0.00 61 PRO A O 17
ATOM 16342 N N . SER A 1 62 ? 7.713 17.601 -3.957 1.00 0.00 62 SER A N 17
ATOM 16343 C CA . SER A 1 62 ? 7.251 17.223 -5.285 1.00 0.00 62 SER A CA 17
ATOM 16344 C C . SER A 1 62 ? 8.366 17.378 -6.314 1.00 0.00 62 SER A C 17
ATOM 16345 O O . SER A 1 62 ? 9.500 17.710 -5.970 1.00 0.00 62 SER A O 17
ATOM 16353 N N . SER A 1 63 ? 8.036 17.135 -7.580 1.00 0.00 63 SER A N 17
ATOM 16354 C CA . SER A 1 63 ? 9.006 17.246 -8.665 1.00 0.00 63 SER A CA 17
ATOM 16355 C C . SER A 1 63 ? 10.063 16.149 -8.567 1.00 0.00 63 SER A C 17
ATOM 16356 O O . SER A 1 63 ? 10.113 15.247 -9.403 1.00 0.00 63 SER A O 17
ATOM 16364 N N . GLY A 1 64 ? 10.904 16.231 -7.542 1.00 0.00 64 GLY A N 17
ATOM 16365 C CA . GLY A 1 64 ? 11.945 15.239 -7.357 1.00 0.00 64 GLY A CA 17
ATOM 16366 C C . GLY A 1 64 ? 12.373 15.111 -5.907 1.00 0.00 64 GLY A C 17
ATOM 16367 O O . GLY A 1 64 ? 11.492 14.921 -5.043 1.00 0.00 64 GLY A O 17
ATOM 16372 N N . GLY A 1 1 ? -6.015 15.272 -28.524 1.00 0.00 1 GLY A N 18
ATOM 16373 C CA . GLY A 1 1 ? -5.307 14.244 -29.335 1.00 0.00 1 GLY A CA 18
ATOM 16374 C C . GLY A 1 1 ? -3.844 14.116 -28.962 1.00 0.00 1 GLY A C 18
ATOM 16375 O O . GLY A 1 1 ? -2.979 14.722 -29.596 1.00 0.00 1 GLY A O 18
ATOM 16381 N N . SER A 1 2 ? -3.565 13.329 -27.928 1.00 0.00 2 SER A N 18
ATOM 16382 C CA . SER A 1 2 ? -2.196 13.124 -27.469 1.00 0.00 2 SER A CA 18
ATOM 16383 C C . SER A 1 2 ? -1.854 11.638 -27.416 1.00 0.00 2 SER A C 18
ATOM 16384 O O . SER A 1 2 ? -0.767 11.227 -27.822 1.00 0.00 2 SER A O 18
ATOM 16392 N N . SER A 1 3 ? -2.788 10.837 -26.913 1.00 0.00 3 SER A N 18
ATOM 16393 C CA . SER A 1 3 ? -2.585 9.397 -26.807 1.00 0.00 3 SER A CA 18
ATOM 16394 C C . SER A 1 3 ? -1.432 9.078 -25.860 1.00 0.00 3 SER A C 18
ATOM 16395 O O . SER A 1 3 ? -0.264 9.151 -26.242 1.00 0.00 3 SER A O 18
ATOM 16403 N N . GLY A 1 4 ? -1.768 8.724 -24.624 1.00 0.00 4 GLY A N 18
ATOM 16404 C CA . GLY A 1 4 ? -0.750 8.398 -23.642 1.00 0.00 4 GLY A CA 18
ATOM 16405 C C . GLY A 1 4 ? -0.563 9.498 -22.615 1.00 0.00 4 GLY A C 18
ATOM 16406 O O . GLY A 1 4 ? -1.037 10.618 -22.802 1.00 0.00 4 GLY A O 18
ATOM 16410 N N . SER A 1 5 ? 0.131 9.178 -21.527 1.00 0.00 5 SER A N 18
ATOM 16411 C CA . SER A 1 5 ? 0.379 10.147 -20.466 1.00 0.00 5 SER A CA 18
ATOM 16412 C C . SER A 1 5 ? 1.301 11.260 -20.953 1.00 0.00 5 SER A C 18
ATOM 16413 O O . SER A 1 5 ? 2.041 11.088 -21.922 1.00 0.00 5 SER A O 18
ATOM 16421 N N . SER A 1 6 ? 1.252 12.402 -20.275 1.00 0.00 6 SER A N 18
ATOM 16422 C CA . SER A 1 6 ? 2.083 13.543 -20.639 1.00 0.00 6 SER A CA 18
ATOM 16423 C C . SER A 1 6 ? 3.204 13.745 -19.624 1.00 0.00 6 SER A C 18
ATOM 16424 O O . SER A 1 6 ? 4.381 13.782 -19.984 1.00 0.00 6 SER A O 18
ATOM 16432 N N . GLY A 1 7 ? 2.830 13.876 -18.356 1.00 0.00 7 GLY A N 18
ATOM 16433 C CA . GLY A 1 7 ? 3.816 14.073 -17.309 1.00 0.00 7 GLY A CA 18
ATOM 16434 C C . GLY A 1 7 ? 3.319 13.619 -15.952 1.00 0.00 7 GLY A C 18
ATOM 16435 O O . GLY A 1 7 ? 3.019 12.441 -15.754 1.00 0.00 7 GLY A O 18
ATOM 16439 N N . VAL A 1 8 ? 3.231 14.554 -15.012 1.00 0.00 8 VAL A N 18
ATOM 16440 C CA . VAL A 1 8 ? 2.768 14.245 -13.666 1.00 0.00 8 VAL A CA 18
ATOM 16441 C C . VAL A 1 8 ? 1.282 14.553 -13.512 1.00 0.00 8 VAL A C 18
ATOM 16442 O O . VAL A 1 8 ? 0.775 15.518 -14.085 1.00 0.00 8 VAL A O 18
ATOM 16455 N N . THR A 1 9 ? 0.589 13.726 -12.737 1.00 0.00 9 THR A N 18
ATOM 16456 C CA . THR A 1 9 ? -0.839 13.910 -12.507 1.00 0.00 9 THR A CA 18
ATOM 16457 C C . THR A 1 9 ? -1.232 13.431 -11.112 1.00 0.00 9 THR A C 18
ATOM 16458 O O . THR A 1 9 ? -1.760 12.332 -10.950 1.00 0.00 9 THR A O 18
ATOM 16469 N N . TYR A 1 10 ? -0.971 14.264 -10.111 1.00 0.00 10 TYR A N 18
ATOM 16470 C CA . TYR A 1 10 ? -1.298 13.925 -8.731 1.00 0.00 10 TYR A CA 18
ATOM 16471 C C . TYR A 1 10 ? -2.365 14.865 -8.177 1.00 0.00 10 TYR A C 18
ATOM 16472 O O . TYR A 1 10 ? -2.392 15.156 -6.982 1.00 0.00 10 TYR A O 18
ATOM 16490 N N . ASP A 1 11 ? -3.245 15.336 -9.056 1.00 0.00 11 ASP A N 18
ATOM 16491 C CA . ASP A 1 11 ? -4.316 16.242 -8.656 1.00 0.00 11 ASP A CA 18
ATOM 16492 C C . ASP A 1 11 ? -5.669 15.728 -9.136 1.00 0.00 11 ASP A C 18
ATOM 16493 O O . ASP A 1 11 ? -6.570 16.510 -9.437 1.00 0.00 11 ASP A O 18
ATOM 16502 N N . ASP A 1 12 ? -5.804 14.406 -9.205 1.00 0.00 12 ASP A N 18
ATOM 16503 C CA . ASP A 1 12 ? -7.047 13.788 -9.649 1.00 0.00 12 ASP A CA 18
ATOM 16504 C C . ASP A 1 12 ? -7.157 12.354 -9.137 1.00 0.00 12 ASP A C 18
ATOM 16505 O O . ASP A 1 12 ? -7.630 11.467 -9.847 1.00 0.00 12 ASP A O 18
ATOM 16514 N N . VAL A 1 13 ? -6.718 12.139 -7.897 1.00 0.00 13 VAL A N 18
ATOM 16515 C CA . VAL A 1 13 ? -6.761 10.815 -7.271 1.00 0.00 13 VAL A CA 18
ATOM 16516 C C . VAL A 1 13 ? -6.369 9.711 -8.251 1.00 0.00 13 VAL A C 18
ATOM 16517 O O . VAL A 1 13 ? -7.228 9.084 -8.871 1.00 0.00 13 VAL A O 18
ATOM 16530 N N . HIS A 1 14 ? -5.068 9.478 -8.384 1.00 0.00 14 HIS A N 18
ATOM 16531 C CA . HIS A 1 14 ? -4.565 8.450 -9.286 1.00 0.00 14 HIS A CA 18
ATOM 16532 C C . HIS A 1 14 ? -4.329 7.140 -8.541 1.00 0.00 14 HIS A C 18
ATOM 16533 O O . HIS A 1 14 ? -3.393 7.022 -7.752 1.00 0.00 14 HIS A O 18
ATOM 16547 N N . MET A 1 15 ? -5.187 6.157 -8.799 1.00 0.00 15 MET A N 18
ATOM 16548 C CA . MET A 1 15 ? -5.075 4.854 -8.153 1.00 0.00 15 MET A CA 18
ATOM 16549 C C . MET A 1 15 ? -5.280 4.977 -6.646 1.00 0.00 15 MET A C 18
ATOM 16550 O O . MET A 1 15 ? -4.705 4.216 -5.866 1.00 0.00 15 MET A O 18
ATOM 16564 N N . ASN A 1 16 ? -6.102 5.939 -6.242 1.00 0.00 16 ASN A N 18
ATOM 16565 C CA . ASN A 1 16 ? -6.384 6.163 -4.828 1.00 0.00 16 ASN A CA 18
ATOM 16566 C C . ASN A 1 16 ? -7.859 5.920 -4.524 1.00 0.00 16 ASN A C 18
ATOM 16567 O O . ASN A 1 16 ? -8.643 6.862 -4.412 1.00 0.00 16 ASN A O 18
ATOM 16578 N N . PHE A 1 17 ? -8.230 4.651 -4.391 1.00 0.00 17 PHE A N 18
ATOM 16579 C CA . PHE A 1 17 ? -9.611 4.284 -4.099 1.00 0.00 17 PHE A CA 18
ATOM 16580 C C . PHE A 1 17 ? -9.861 4.269 -2.595 1.00 0.00 17 PHE A C 18
ATOM 16581 O O . PHE A 1 17 ? -9.081 3.701 -1.831 1.00 0.00 17 PHE A O 18
ATOM 16598 N N . THR A 1 18 ? -10.955 4.897 -2.177 1.00 0.00 18 THR A N 18
ATOM 16599 C CA . THR A 1 18 ? -11.309 4.957 -0.763 1.00 0.00 18 THR A CA 18
ATOM 16600 C C . THR A 1 18 ? -11.985 3.665 -0.317 1.00 0.00 18 THR A C 18
ATOM 16601 O O . THR A 1 18 ? -12.152 2.735 -1.106 1.00 0.00 18 THR A O 18
ATOM 16612 N N . GLU A 1 19 ? -12.374 3.614 0.953 1.00 0.00 19 GLU A N 18
ATOM 16613 C CA . GLU A 1 19 ? -13.033 2.435 1.504 1.00 0.00 19 GLU A CA 18
ATOM 16614 C C . GLU A 1 19 ? -14.342 2.155 0.773 1.00 0.00 19 GLU A C 18
ATOM 16615 O O . GLU A 1 19 ? -14.688 1.002 0.518 1.00 0.00 19 GLU A O 18
ATOM 16627 N N . GLU A 1 20 ? -15.066 3.219 0.438 1.00 0.00 20 GLU A N 18
ATOM 16628 C CA . GLU A 1 20 ? -16.337 3.088 -0.265 1.00 0.00 20 GLU A CA 18
ATOM 16629 C C . GLU A 1 20 ? -16.122 2.573 -1.685 1.00 0.00 20 GLU A C 18
ATOM 16630 O O . GLU A 1 20 ? -16.772 1.623 -2.116 1.00 0.00 20 GLU A O 18
ATOM 16642 N N . GLU A 1 21 ? -15.203 3.210 -2.405 1.00 0.00 21 GLU A N 18
ATOM 16643 C CA . GLU A 1 21 ? -14.900 2.816 -3.777 1.00 0.00 21 GLU A CA 18
ATOM 16644 C C . GLU A 1 21 ? -14.278 1.424 -3.822 1.00 0.00 21 GLU A C 18
ATOM 16645 O O . GLU A 1 21 ? -14.430 0.698 -4.803 1.00 0.00 21 GLU A O 18
ATOM 16657 N N . TRP A 1 22 ? -13.576 1.059 -2.752 1.00 0.00 22 TRP A N 18
ATOM 16658 C CA . TRP A 1 22 ? -12.931 -0.247 -2.671 1.00 0.00 22 TRP A CA 18
ATOM 16659 C C . TRP A 1 22 ? -13.949 -1.372 -2.835 1.00 0.00 22 TRP A C 18
ATOM 16660 O O . TRP A 1 22 ? -13.619 -2.456 -3.316 1.00 0.00 22 TRP A O 18
ATOM 16681 N N . ASP A 1 23 ? -15.187 -1.107 -2.431 1.00 0.00 23 ASP A N 18
ATOM 16682 C CA . ASP A 1 23 ? -16.253 -2.097 -2.532 1.00 0.00 23 ASP A CA 18
ATOM 16683 C C . ASP A 1 23 ? -16.794 -2.171 -3.958 1.00 0.00 23 ASP A C 18
ATOM 16684 O O . ASP A 1 23 ? -17.308 -3.206 -4.384 1.00 0.00 23 ASP A O 18
ATOM 16693 N N . LEU A 1 24 ? -16.677 -1.067 -4.690 1.00 0.00 24 LEU A N 18
ATOM 16694 C CA . LEU A 1 24 ? -17.155 -1.010 -6.067 1.00 0.00 24 LEU A CA 18
ATOM 16695 C C . LEU A 1 24 ? -16.029 -1.305 -7.055 1.00 0.00 24 LEU A C 18
ATOM 16696 O O . LEU A 1 24 ? -16.117 -0.955 -8.232 1.00 0.00 24 LEU A O 18
ATOM 16712 N N . LEU A 1 25 ? -14.970 -1.949 -6.572 1.00 0.00 25 LEU A N 18
ATOM 16713 C CA . LEU A 1 25 ? -13.831 -2.286 -7.417 1.00 0.00 25 LEU A CA 18
ATOM 16714 C C . LEU A 1 25 ? -13.935 -3.722 -7.924 1.00 0.00 25 LEU A C 18
ATOM 16715 O O . LEU A 1 25 ? -14.792 -4.487 -7.484 1.00 0.00 25 LEU A O 18
ATOM 16731 N N . ASP A 1 26 ? -13.054 -4.079 -8.854 1.00 0.00 26 ASP A N 18
ATOM 16732 C CA . ASP A 1 26 ? -13.045 -5.421 -9.424 1.00 0.00 26 ASP A CA 18
ATOM 16733 C C . ASP A 1 26 ? -11.802 -6.189 -8.988 1.00 0.00 26 ASP A C 18
ATOM 16734 O O . ASP A 1 26 ? -10.998 -5.693 -8.198 1.00 0.00 26 ASP A O 18
ATOM 16743 N N . SER A 1 27 ? -11.651 -7.403 -9.508 1.00 0.00 27 SER A N 18
ATOM 16744 C CA . SER A 1 27 ? -10.506 -8.242 -9.174 1.00 0.00 27 SER A CA 18
ATOM 16745 C C . SER A 1 27 ? -9.206 -7.646 -9.711 1.00 0.00 27 SER A C 18
ATOM 16746 O O . SER A 1 27 ? -8.116 -8.036 -9.292 1.00 0.00 27 SER A O 18
ATOM 16754 N N . SER A 1 28 ? -9.324 -6.700 -10.641 1.00 0.00 28 SER A N 18
ATOM 16755 C CA . SER A 1 28 ? -8.153 -6.060 -11.227 1.00 0.00 28 SER A CA 18
ATOM 16756 C C . SER A 1 28 ? -7.744 -4.833 -10.420 1.00 0.00 28 SER A C 18
ATOM 16757 O O . SER A 1 28 ? -6.558 -4.562 -10.241 1.00 0.00 28 SER A O 18
ATOM 16765 N N . GLN A 1 29 ? -8.737 -4.095 -9.934 1.00 0.00 29 GLN A N 18
ATOM 16766 C CA . GLN A 1 29 ? -8.482 -2.897 -9.144 1.00 0.00 29 GLN A CA 18
ATOM 16767 C C . GLN A 1 29 ? -8.078 -3.258 -7.719 1.00 0.00 29 GLN A C 18
ATOM 16768 O O . GLN A 1 29 ? -7.307 -2.541 -7.081 1.00 0.00 29 GLN A O 18
ATOM 16782 N N . LYS A 1 30 ? -8.604 -4.373 -7.225 1.00 0.00 30 LYS A N 18
ATOM 16783 C CA . LYS A 1 30 ? -8.299 -4.830 -5.875 1.00 0.00 30 LYS A CA 18
ATOM 16784 C C . LYS A 1 30 ? -6.894 -5.422 -5.803 1.00 0.00 30 LYS A C 18
ATOM 16785 O O . LYS A 1 30 ? -6.240 -5.369 -4.761 1.00 0.00 30 LYS A O 18
ATOM 16804 N N . ARG A 1 31 ? -6.436 -5.986 -6.915 1.00 0.00 31 ARG A N 18
ATOM 16805 C CA . ARG A 1 31 ? -5.109 -6.588 -6.977 1.00 0.00 31 ARG A CA 18
ATOM 16806 C C . ARG A 1 31 ? -4.060 -5.557 -7.380 1.00 0.00 31 ARG A C 18
ATOM 16807 O O . ARG A 1 31 ? -2.955 -5.536 -6.838 1.00 0.00 31 ARG A O 18
ATOM 16828 N N . LEU A 1 32 ? -4.413 -4.703 -8.336 1.00 0.00 32 LEU A N 18
ATOM 16829 C CA . LEU A 1 32 ? -3.500 -3.670 -8.812 1.00 0.00 32 LEU A CA 18
ATOM 16830 C C . LEU A 1 32 ? -3.179 -2.677 -7.702 1.00 0.00 32 LEU A C 18
ATOM 16831 O O . LEU A 1 32 ? -2.037 -2.238 -7.558 1.00 0.00 32 LEU A O 18
ATOM 16847 N N . TYR A 1 33 ? -4.192 -2.327 -6.921 1.00 0.00 33 TYR A N 18
ATOM 16848 C CA . TYR A 1 33 ? -4.020 -1.387 -5.819 1.00 0.00 33 TYR A CA 18
ATOM 16849 C C . TYR A 1 33 ? -3.111 -1.971 -4.744 1.00 0.00 33 TYR A C 18
ATOM 16850 O O . TYR A 1 33 ? -2.451 -1.237 -4.009 1.00 0.00 33 TYR A O 18
ATOM 16868 N N . GLU A 1 34 ? -3.082 -3.297 -4.657 1.00 0.00 34 GLU A N 18
ATOM 16869 C CA . GLU A 1 34 ? -2.253 -3.980 -3.672 1.00 0.00 34 GLU A CA 18
ATOM 16870 C C . GLU A 1 34 ? -0.823 -4.138 -4.181 1.00 0.00 34 GLU A C 18
ATOM 16871 O O . GLU A 1 34 ? 0.128 -4.145 -3.399 1.00 0.00 34 GLU A O 18
ATOM 16883 N N . GLU A 1 35 ? -0.679 -4.262 -5.496 1.00 0.00 35 GLU A N 18
ATOM 16884 C CA . GLU A 1 35 ? 0.635 -4.419 -6.110 1.00 0.00 35 GLU A CA 18
ATOM 16885 C C . GLU A 1 35 ? 1.532 -3.229 -5.787 1.00 0.00 35 GLU A C 18
ATOM 16886 O O . GLU A 1 35 ? 2.651 -3.396 -5.300 1.00 0.00 35 GLU A O 18
ATOM 16898 N N . VAL A 1 36 ? 1.034 -2.027 -6.059 1.00 0.00 36 VAL A N 18
ATOM 16899 C CA . VAL A 1 36 ? 1.791 -0.809 -5.796 1.00 0.00 36 VAL A CA 18
ATOM 16900 C C . VAL A 1 36 ? 2.031 -0.624 -4.302 1.00 0.00 36 VAL A C 18
ATOM 16901 O O . VAL A 1 36 ? 3.069 -0.109 -3.888 1.00 0.00 36 VAL A O 18
ATOM 16914 N N . MET A 1 37 ? 1.062 -1.051 -3.496 1.00 0.00 37 MET A N 18
ATOM 16915 C CA . MET A 1 37 ? 1.168 -0.933 -2.046 1.00 0.00 37 MET A CA 18
ATOM 16916 C C . MET A 1 37 ? 2.271 -1.839 -1.508 1.00 0.00 37 MET A C 18
ATOM 16917 O O . MET A 1 37 ? 2.937 -1.507 -0.528 1.00 0.00 37 MET A O 18
ATOM 16931 N N . LEU A 1 38 ? 2.459 -2.983 -2.158 1.00 0.00 38 LEU A N 18
ATOM 16932 C CA . LEU A 1 38 ? 3.483 -3.937 -1.745 1.00 0.00 38 LEU A CA 18
ATOM 16933 C C . LEU A 1 38 ? 4.872 -3.317 -1.846 1.00 0.00 38 LEU A C 18
ATOM 16934 O O . LEU A 1 38 ? 5.751 -3.599 -1.031 1.00 0.00 38 LEU A O 18
ATOM 16950 N N . GLU A 1 39 ? 5.065 -2.469 -2.852 1.00 0.00 39 GLU A N 18
ATOM 16951 C CA . GLU A 1 39 ? 6.347 -1.806 -3.059 1.00 0.00 39 GLU A CA 18
ATOM 16952 C C . GLU A 1 39 ? 6.328 -0.392 -2.485 1.00 0.00 39 GLU A C 18
ATOM 16953 O O . GLU A 1 39 ? 7.048 0.490 -2.955 1.00 0.00 39 GLU A O 18
ATOM 16965 N N . THR A 1 40 ? 5.499 -0.184 -1.467 1.00 0.00 40 THR A N 18
ATOM 16966 C CA . THR A 1 40 ? 5.385 1.121 -0.826 1.00 0.00 40 THR A CA 18
ATOM 16967 C C . THR A 1 40 ? 4.772 0.988 0.564 1.00 0.00 40 THR A C 18
ATOM 16968 O O . THR A 1 40 ? 4.063 1.880 1.031 1.00 0.00 40 THR A O 18
ATOM 16979 N N . TYR A 1 41 ? 5.052 -0.133 1.221 1.00 0.00 41 TYR A N 18
ATOM 16980 C CA . TYR A 1 41 ? 4.530 -0.388 2.559 1.00 0.00 41 TYR A CA 18
ATOM 16981 C C . TYR A 1 41 ? 5.412 -1.380 3.313 1.00 0.00 41 TYR A C 18
ATOM 16982 O O . TYR A 1 41 ? 5.658 -1.220 4.509 1.00 0.00 41 TYR A O 18
ATOM 17000 N N . GLN A 1 42 ? 5.887 -2.403 2.608 1.00 0.00 42 GLN A N 18
ATOM 17001 C CA . GLN A 1 42 ? 6.742 -3.418 3.212 1.00 0.00 42 GLN A CA 18
ATOM 17002 C C . GLN A 1 42 ? 8.219 -3.061 3.048 1.00 0.00 42 GLN A C 18
ATOM 17003 O O . GLN A 1 42 ? 9.064 -3.938 2.866 1.00 0.00 42 GLN A O 18
ATOM 17017 N N . ASN A 1 43 ? 8.522 -1.769 3.116 1.00 0.00 43 ASN A N 18
ATOM 17018 C CA . ASN A 1 43 ? 9.893 -1.293 2.977 1.00 0.00 43 ASN A CA 18
ATOM 17019 C C . ASN A 1 43 ? 10.041 0.102 3.572 1.00 0.00 43 ASN A C 18
ATOM 17020 O O . ASN A 1 43 ? 10.999 0.385 4.291 1.00 0.00 43 ASN A O 18
ATOM 17031 N N . LEU A 1 44 ? 9.081 0.966 3.270 1.00 0.00 44 LEU A N 18
ATOM 17032 C CA . LEU A 1 44 ? 9.092 2.335 3.775 1.00 0.00 44 LEU A CA 18
ATOM 17033 C C . LEU A 1 44 ? 10.364 3.065 3.354 1.00 0.00 44 LEU A C 18
ATOM 17034 O O . LEU A 1 44 ? 11.358 3.071 4.079 1.00 0.00 44 LEU A O 18
ATOM 17050 N N . THR A 1 45 ? 10.322 3.683 2.177 1.00 0.00 45 THR A N 18
ATOM 17051 C CA . THR A 1 45 ? 11.469 4.419 1.659 1.00 0.00 45 THR A CA 18
ATOM 17052 C C . THR A 1 45 ? 11.610 5.773 2.350 1.00 0.00 45 THR A C 18
ATOM 17053 O O . THR A 1 45 ? 12.688 6.366 2.358 1.00 0.00 45 THR A O 18
ATOM 17064 N N . ASP A 1 46 ? 10.515 6.254 2.929 1.00 0.00 46 ASP A N 18
ATOM 17065 C CA . ASP A 1 46 ? 10.516 7.536 3.622 1.00 0.00 46 ASP A CA 18
ATOM 17066 C C . ASP A 1 46 ? 9.511 7.532 4.771 1.00 0.00 46 ASP A C 18
ATOM 17067 O O . ASP A 1 46 ? 8.310 7.689 4.557 1.00 0.00 46 ASP A O 18
ATOM 17076 N N . ILE A 1 47 ? 10.012 7.348 5.988 1.00 0.00 47 ILE A N 18
ATOM 17077 C CA . ILE A 1 47 ? 9.157 7.321 7.169 1.00 0.00 47 ILE A CA 18
ATOM 17078 C C . ILE A 1 47 ? 9.034 8.708 7.792 1.00 0.00 47 ILE A C 18
ATOM 17079 O O . ILE A 1 47 ? 7.972 9.083 8.289 1.00 0.00 47 ILE A O 18
ATOM 17095 N N . GLY A 1 48 ? 10.126 9.464 7.764 1.00 0.00 48 GLY A N 18
ATOM 17096 C CA . GLY A 1 48 ? 10.119 10.799 8.331 1.00 0.00 48 GLY A CA 18
ATOM 17097 C C . GLY A 1 48 ? 10.758 10.848 9.704 1.00 0.00 48 GLY A C 18
ATOM 17098 O O . GLY A 1 48 ? 11.354 9.869 10.153 1.00 0.00 48 GLY A O 18
ATOM 17102 N N . TYR A 1 49 ? 10.637 11.990 10.372 1.00 0.00 49 TYR A N 18
ATOM 17103 C CA . TYR A 1 49 ? 11.211 12.160 11.702 1.00 0.00 49 TYR A CA 18
ATOM 17104 C C . TYR A 1 49 ? 10.799 13.499 12.307 1.00 0.00 49 TYR A C 18
ATOM 17105 O O . TYR A 1 49 ? 11.183 14.560 11.814 1.00 0.00 49 TYR A O 18
ATOM 17123 N N . ASN A 1 50 ? 10.017 13.442 13.381 1.00 0.00 50 ASN A N 18
ATOM 17124 C CA . ASN A 1 50 ? 9.555 14.650 14.055 1.00 0.00 50 ASN A CA 18
ATOM 17125 C C . ASN A 1 50 ? 10.552 15.090 15.122 1.00 0.00 50 ASN A C 18
ATOM 17126 O O . ASN A 1 50 ? 10.509 14.620 16.259 1.00 0.00 50 ASN A O 18
ATOM 17137 N N . TRP A 1 51 ? 11.453 15.993 14.747 1.00 0.00 51 TRP A N 18
ATOM 17138 C CA . TRP A 1 51 ? 12.463 16.495 15.671 1.00 0.00 51 TRP A CA 18
ATOM 17139 C C . TRP A 1 51 ? 12.027 17.815 16.304 1.00 0.00 51 TRP A C 18
ATOM 17140 O O . TRP A 1 51 ? 12.857 18.581 16.793 1.00 0.00 51 TRP A O 18
ATOM 17161 N N . GLN A 1 52 ? 10.724 18.077 16.294 1.00 0.00 52 GLN A N 18
ATOM 17162 C CA . GLN A 1 52 ? 10.190 19.306 16.868 1.00 0.00 52 GLN A CA 18
ATOM 17163 C C . GLN A 1 52 ? 9.717 19.078 18.297 1.00 0.00 52 GLN A C 18
ATOM 17164 O O . GLN A 1 52 ? 9.844 19.951 19.154 1.00 0.00 52 GLN A O 18
ATOM 17178 N N . ASP A 1 53 ? 9.175 17.894 18.541 1.00 0.00 53 ASP A N 18
ATOM 17179 C CA . ASP A 1 53 ? 8.678 17.528 19.863 1.00 0.00 53 ASP A CA 18
ATOM 17180 C C . ASP A 1 53 ? 7.549 18.457 20.304 1.00 0.00 53 ASP A C 18
ATOM 17181 O O . ASP A 1 53 ? 6.373 18.099 20.226 1.00 0.00 53 ASP A O 18
ATOM 17190 N N . HIS A 1 54 ? 7.914 19.649 20.770 1.00 0.00 54 HIS A N 18
ATOM 17191 C CA . HIS A 1 54 ? 6.936 20.631 21.225 1.00 0.00 54 HIS A CA 18
ATOM 17192 C C . HIS A 1 54 ? 6.158 20.111 22.430 1.00 0.00 54 HIS A C 18
ATOM 17193 O O . HIS A 1 54 ? 5.632 18.999 22.410 1.00 0.00 54 HIS A O 18
ATOM 17207 N N . HIS A 1 55 ? 6.091 20.925 23.479 1.00 0.00 55 HIS A N 18
ATOM 17208 C CA . HIS A 1 55 ? 5.378 20.550 24.693 1.00 0.00 55 HIS A CA 18
ATOM 17209 C C . HIS A 1 55 ? 5.224 21.748 25.626 1.00 0.00 55 HIS A C 18
ATOM 17210 O O . HIS A 1 55 ? 5.990 21.909 26.576 1.00 0.00 55 HIS A O 18
ATOM 17224 N N . ILE A 1 56 ? 4.230 22.585 25.347 1.00 0.00 56 ILE A N 18
ATOM 17225 C CA . ILE A 1 56 ? 3.978 23.768 26.160 1.00 0.00 56 ILE A CA 18
ATOM 17226 C C . ILE A 1 56 ? 3.456 23.384 27.542 1.00 0.00 56 ILE A C 18
ATOM 17227 O O . ILE A 1 56 ? 2.386 22.790 27.670 1.00 0.00 56 ILE A O 18
ATOM 17243 N N . GLU A 1 57 ? 4.220 23.730 28.573 1.00 0.00 57 GLU A N 18
ATOM 17244 C CA . GLU A 1 57 ? 3.836 23.424 29.947 1.00 0.00 57 GLU A CA 18
ATOM 17245 C C . GLU A 1 57 ? 3.835 24.682 30.810 1.00 0.00 57 GLU A C 18
ATOM 17246 O O . GLU A 1 57 ? 2.944 24.880 31.635 1.00 0.00 57 GLU A O 18
ATOM 17258 N N . GLU A 1 58 ? 4.841 25.531 30.614 1.00 0.00 58 GLU A N 18
ATOM 17259 C CA . GLU A 1 58 ? 4.958 26.771 31.375 1.00 0.00 58 GLU A CA 18
ATOM 17260 C C . GLU A 1 58 ? 5.233 26.481 32.847 1.00 0.00 58 GLU A C 18
ATOM 17261 O O . GLU A 1 58 ? 4.309 26.291 33.637 1.00 0.00 58 GLU A O 18
ATOM 17273 N N . SER A 1 59 ? 6.512 26.448 33.208 1.00 0.00 59 SER A N 18
ATOM 17274 C CA . SER A 1 59 ? 6.911 26.180 34.584 1.00 0.00 59 SER A CA 18
ATOM 17275 C C . SER A 1 59 ? 6.911 27.463 35.411 1.00 0.00 59 SER A C 18
ATOM 17276 O O . SER A 1 59 ? 7.953 27.897 35.905 1.00 0.00 59 SER A O 18
ATOM 17284 N N . GLY A 1 60 ? 5.736 28.067 35.558 1.00 0.00 60 GLY A N 18
ATOM 17285 C CA . GLY A 1 60 ? 5.622 29.293 36.325 1.00 0.00 60 GLY A CA 18
ATOM 17286 C C . GLY A 1 60 ? 6.426 30.432 35.724 1.00 0.00 60 GLY A C 18
ATOM 17287 O O . GLY A 1 60 ? 7.456 30.199 35.091 1.00 0.00 60 GLY A O 18
ATOM 17291 N N . PRO A 1 61 ? 5.979 31.685 35.908 1.00 0.00 61 PRO A N 18
ATOM 17292 C CA . PRO A 1 61 ? 6.677 32.860 35.373 1.00 0.00 61 PRO A CA 18
ATOM 17293 C C . PRO A 1 61 ? 8.146 32.895 35.779 1.00 0.00 61 PRO A C 18
ATOM 17294 O O . PRO A 1 61 ? 9.036 32.854 34.929 1.00 0.00 61 PRO A O 18
ATOM 17305 N N . SER A 1 62 ? 8.393 32.971 37.083 1.00 0.00 62 SER A N 18
ATOM 17306 C CA . SER A 1 62 ? 9.755 33.011 37.602 1.00 0.00 62 SER A CA 18
ATOM 17307 C C . SER A 1 62 ? 10.067 31.758 38.414 1.00 0.00 62 SER A C 18
ATOM 17308 O O . SER A 1 62 ? 9.740 31.676 39.598 1.00 0.00 62 SER A O 18
ATOM 17316 N N . SER A 1 63 ? 10.701 30.784 37.769 1.00 0.00 63 SER A N 18
ATOM 17317 C CA . SER A 1 63 ? 11.057 29.535 38.431 1.00 0.00 63 SER A CA 18
ATOM 17318 C C . SER A 1 63 ? 12.546 29.500 38.762 1.00 0.00 63 SER A C 18
ATOM 17319 O O . SER A 1 63 ? 12.958 28.897 39.752 1.00 0.00 63 SER A O 18
ATOM 17327 N N . GLY A 1 64 ? 13.347 30.151 37.926 1.00 0.00 64 GLY A N 18
ATOM 17328 C CA . GLY A 1 64 ? 14.782 30.183 38.145 1.00 0.00 64 GLY A CA 18
ATOM 17329 C C . GLY A 1 64 ? 15.303 31.588 38.375 1.00 0.00 64 GLY A C 18
ATOM 17330 O O . GLY A 1 64 ? 15.426 32.344 37.390 1.00 0.00 64 GLY A O 18
ATOM 17335 N N . GLY A 1 1 ? -30.964 29.507 -12.691 1.00 0.00 1 GLY A N 19
ATOM 17336 C CA . GLY A 1 1 ? -30.861 28.487 -13.771 1.00 0.00 1 GLY A CA 19
ATOM 17337 C C . GLY A 1 1 ? -29.428 28.076 -14.046 1.00 0.00 1 GLY A C 19
ATOM 17338 O O . GLY A 1 1 ? -29.117 26.886 -14.105 1.00 0.00 1 GLY A O 19
ATOM 17344 N N . SER A 1 2 ? -28.553 29.062 -14.215 1.00 0.00 2 SER A N 19
ATOM 17345 C CA . SER A 1 2 ? -27.145 28.797 -14.486 1.00 0.00 2 SER A CA 19
ATOM 17346 C C . SER A 1 2 ? -26.308 28.962 -13.222 1.00 0.00 2 SER A C 19
ATOM 17347 O O . SER A 1 2 ? -26.795 29.449 -12.202 1.00 0.00 2 SER A O 19
ATOM 17355 N N . SER A 1 3 ? -25.046 28.554 -13.296 1.00 0.00 3 SER A N 19
ATOM 17356 C CA . SER A 1 3 ? -24.140 28.657 -12.158 1.00 0.00 3 SER A CA 19
ATOM 17357 C C . SER A 1 3 ? -22.700 28.391 -12.582 1.00 0.00 3 SER A C 19
ATOM 17358 O O . SER A 1 3 ? -21.873 29.302 -12.614 1.00 0.00 3 SER A O 19
ATOM 17366 N N . GLY A 1 4 ? -22.407 27.136 -12.908 1.00 0.00 4 GLY A N 19
ATOM 17367 C CA . GLY A 1 4 ? -21.066 26.772 -13.327 1.00 0.00 4 GLY A CA 19
ATOM 17368 C C . GLY A 1 4 ? -20.166 26.431 -12.155 1.00 0.00 4 GLY A C 19
ATOM 17369 O O . GLY A 1 4 ? -19.697 27.320 -11.444 1.00 0.00 4 GLY A O 19
ATOM 17373 N N . SER A 1 5 ? -19.927 25.140 -11.953 1.00 0.00 5 SER A N 19
ATOM 17374 C CA . SER A 1 5 ? -19.078 24.682 -10.859 1.00 0.00 5 SER A CA 19
ATOM 17375 C C . SER A 1 5 ? -18.466 23.322 -11.178 1.00 0.00 5 SER A C 19
ATOM 17376 O O . SER A 1 5 ? -18.710 22.754 -12.242 1.00 0.00 5 SER A O 19
ATOM 17384 N N . SER A 1 6 ? -17.669 22.804 -10.248 1.00 0.00 6 SER A N 19
ATOM 17385 C CA . SER A 1 6 ? -17.024 21.510 -10.430 1.00 0.00 6 SER A CA 19
ATOM 17386 C C . SER A 1 6 ? -16.588 20.926 -9.089 1.00 0.00 6 SER A C 19
ATOM 17387 O O . SER A 1 6 ? -16.053 21.635 -8.236 1.00 0.00 6 SER A O 19
ATOM 17395 N N . GLY A 1 7 ? -16.822 19.630 -8.911 1.00 0.00 7 GLY A N 19
ATOM 17396 C CA . GLY A 1 7 ? -16.449 18.973 -7.672 1.00 0.00 7 GLY A CA 19
ATOM 17397 C C . GLY A 1 7 ? -16.968 17.551 -7.592 1.00 0.00 7 GLY A C 19
ATOM 17398 O O . GLY A 1 7 ? -17.639 17.182 -6.629 1.00 0.00 7 GLY A O 19
ATOM 17402 N N . VAL A 1 8 ? -16.658 16.752 -8.607 1.00 0.00 8 VAL A N 19
ATOM 17403 C CA . VAL A 1 8 ? -17.097 15.363 -8.649 1.00 0.00 8 VAL A CA 19
ATOM 17404 C C . VAL A 1 8 ? -16.071 14.481 -9.351 1.00 0.00 8 VAL A C 19
ATOM 17405 O O . VAL A 1 8 ? -15.320 14.948 -10.208 1.00 0.00 8 VAL A O 19
ATOM 17418 N N . THR A 1 9 ? -16.044 13.204 -8.984 1.00 0.00 9 THR A N 19
ATOM 17419 C CA . THR A 1 9 ? -15.109 12.256 -9.579 1.00 0.00 9 THR A CA 19
ATOM 17420 C C . THR A 1 9 ? -15.519 10.820 -9.268 1.00 0.00 9 THR A C 19
ATOM 17421 O O . THR A 1 9 ? -15.091 10.245 -8.268 1.00 0.00 9 THR A O 19
ATOM 17432 N N . TYR A 1 10 ? -16.351 10.248 -10.133 1.00 0.00 10 TYR A N 19
ATOM 17433 C CA . TYR A 1 10 ? -16.819 8.879 -9.952 1.00 0.00 10 TYR A CA 19
ATOM 17434 C C . TYR A 1 10 ? -16.090 7.926 -10.894 1.00 0.00 10 TYR A C 19
ATOM 17435 O O . TYR A 1 10 ? -15.892 6.754 -10.576 1.00 0.00 10 TYR A O 19
ATOM 17453 N N . ASP A 1 11 ? -15.693 8.439 -12.055 1.00 0.00 11 ASP A N 19
ATOM 17454 C CA . ASP A 1 11 ? -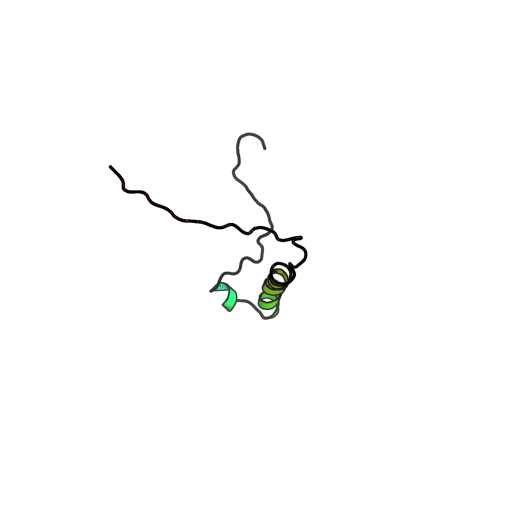14.986 7.634 -13.045 1.00 0.00 11 ASP A CA 19
ATOM 17455 C C . ASP A 1 11 ? -13.637 8.258 -13.388 1.00 0.00 11 ASP A C 19
ATOM 17456 O O . ASP A 1 11 ? -13.248 8.319 -14.555 1.00 0.00 11 ASP A O 19
ATOM 17465 N N . ASP A 1 12 ? -12.927 8.721 -12.365 1.00 0.00 12 ASP A N 19
ATOM 17466 C CA . ASP A 1 12 ? -11.622 9.340 -12.557 1.00 0.00 12 ASP A CA 19
ATOM 17467 C C . ASP A 1 12 ? -10.937 9.582 -11.218 1.00 0.00 12 ASP A C 19
ATOM 17468 O O . ASP A 1 12 ? -11.076 10.649 -10.622 1.00 0.00 12 ASP A O 19
ATOM 17477 N N . VAL A 1 13 ? -10.196 8.585 -10.749 1.00 0.00 13 VAL A N 19
ATOM 17478 C CA . VAL A 1 13 ? -9.492 8.697 -9.479 1.00 0.00 13 VAL A CA 19
ATOM 17479 C C . VAL A 1 13 ? -8.099 8.075 -9.553 1.00 0.00 13 VAL A C 19
ATOM 17480 O O . VAL A 1 13 ? -7.470 7.820 -8.526 1.00 0.00 13 VAL A O 19
ATOM 17493 N N . HIS A 1 14 ? -7.620 7.836 -10.773 1.00 0.00 14 HIS A N 19
ATOM 17494 C CA . HIS A 1 14 ? -6.300 7.248 -10.980 1.00 0.00 14 HIS A CA 19
ATOM 17495 C C . HIS A 1 14 ? -6.108 5.993 -10.128 1.00 0.00 14 HIS A C 19
ATOM 17496 O O . HIS A 1 14 ? -6.471 4.892 -10.542 1.00 0.00 14 HIS A O 19
ATOM 17510 N N . MET A 1 15 ? -5.538 6.165 -8.941 1.00 0.00 15 MET A N 19
ATOM 17511 C CA . MET A 1 15 ? -5.299 5.045 -8.037 1.00 0.00 15 MET A CA 19
ATOM 17512 C C . MET A 1 15 ? -5.453 5.478 -6.581 1.00 0.00 15 MET A C 19
ATOM 17513 O O . MET A 1 15 ? -4.569 5.249 -5.756 1.00 0.00 15 MET A O 19
ATOM 17527 N N . ASN A 1 16 ? -6.585 6.104 -6.270 1.00 0.00 16 ASN A N 19
ATOM 17528 C CA . ASN A 1 16 ? -6.852 6.565 -4.913 1.00 0.00 16 ASN A CA 19
ATOM 17529 C C . ASN A 1 16 ? -8.286 6.244 -4.501 1.00 0.00 16 ASN A C 19
ATOM 17530 O O . ASN A 1 16 ? -8.979 7.081 -3.921 1.00 0.00 16 ASN A O 19
ATOM 17541 N N . PHE A 1 17 ? -8.724 5.025 -4.802 1.00 0.00 17 PHE A N 19
ATOM 17542 C CA . PHE A 1 17 ? -10.074 4.592 -4.463 1.00 0.00 17 PHE A CA 19
ATOM 17543 C C . PHE A 1 17 ? -10.308 4.664 -2.957 1.00 0.00 17 PHE A C 19
ATOM 17544 O O . PHE A 1 17 ? -9.394 4.431 -2.165 1.00 0.00 17 PHE A O 19
ATOM 17561 N N . THR A 1 18 ? -11.536 4.990 -2.569 1.00 0.00 18 THR A N 19
ATOM 17562 C CA . THR A 1 18 ? -11.890 5.094 -1.158 1.00 0.00 18 THR A CA 19
ATOM 17563 C C . THR A 1 18 ? -12.512 3.795 -0.656 1.00 0.00 18 THR A C 19
ATOM 17564 O O . THR A 1 18 ? -12.573 2.803 -1.382 1.00 0.00 18 THR A O 19
ATOM 17575 N N . GLU A 1 19 ? -12.972 3.807 0.590 1.00 0.00 19 GLU A N 19
ATOM 17576 C CA . GLU A 1 19 ? -13.589 2.631 1.190 1.00 0.00 19 GLU A CA 19
ATOM 17577 C C . GLU A 1 19 ? -14.831 2.210 0.409 1.00 0.00 19 GLU A C 19
ATOM 17578 O O . GLU A 1 19 ? -15.041 1.025 0.151 1.00 0.00 19 GLU A O 19
ATOM 17590 N N . GLU A 1 20 ? -15.649 3.188 0.038 1.00 0.00 20 GLU A N 19
ATOM 17591 C CA . GLU A 1 20 ? -16.870 2.919 -0.714 1.00 0.00 20 GLU A CA 19
ATOM 17592 C C . GLU A 1 20 ? -16.545 2.409 -2.114 1.00 0.00 20 GLU A C 19
ATOM 17593 O O . GLU A 1 20 ? -17.036 1.360 -2.533 1.00 0.00 20 GLU A O 19
ATOM 17605 N N . GLU A 1 21 ? -15.716 3.157 -2.833 1.00 0.00 21 GLU A N 19
ATOM 17606 C CA . GLU A 1 21 ? -15.324 2.780 -4.187 1.00 0.00 21 GLU A CA 19
ATOM 17607 C C . GLU A 1 21 ? -14.632 1.421 -4.195 1.00 0.00 21 GLU A C 19
ATOM 17608 O O . GLU A 1 21 ? -14.708 0.680 -5.176 1.00 0.00 21 GLU A O 19
ATOM 17620 N N . TRP A 1 22 ? -13.958 1.098 -3.095 1.00 0.00 22 TRP A N 19
ATOM 17621 C CA . TRP A 1 22 ? -13.252 -0.173 -2.974 1.00 0.00 22 TRP A CA 19
ATOM 17622 C C . TRP A 1 22 ? -14.201 -1.349 -3.191 1.00 0.00 22 TRP A C 19
ATOM 17623 O O . TRP A 1 22 ? -13.791 -2.411 -3.658 1.00 0.00 22 TRP A O 19
ATOM 17644 N N . ASP A 1 23 ? -15.469 -1.150 -2.847 1.00 0.00 23 ASP A N 19
ATOM 17645 C CA . ASP A 1 23 ? -16.476 -2.195 -3.002 1.00 0.00 23 ASP A CA 19
ATOM 17646 C C . ASP A 1 23 ? -17.005 -2.240 -4.433 1.00 0.00 23 ASP A C 19
ATOM 17647 O O . ASP A 1 23 ? -17.508 -3.269 -4.885 1.00 0.00 23 ASP A O 19
ATOM 17656 N N . LEU A 1 24 ? -16.891 -1.120 -5.142 1.00 0.00 24 LEU A N 19
ATOM 17657 C CA . LEU A 1 24 ? -17.361 -1.037 -6.521 1.00 0.00 24 LEU A CA 19
ATOM 17658 C C . LEU A 1 24 ? -16.230 -1.320 -7.509 1.00 0.00 24 LEU A C 19
ATOM 17659 O O . LEU A 1 24 ? -16.313 -0.951 -8.681 1.00 0.00 24 LEU A O 19
ATOM 17675 N N . LEU A 1 25 ? -15.176 -1.975 -7.032 1.00 0.00 25 LEU A N 19
ATOM 17676 C CA . LEU A 1 25 ? -14.035 -2.303 -7.878 1.00 0.00 25 LEU A CA 19
ATOM 17677 C C . LEU A 1 25 ? -14.042 -3.781 -8.255 1.00 0.00 25 LEU A C 19
ATOM 17678 O O . LEU A 1 25 ? -14.932 -4.530 -7.852 1.00 0.00 25 LEU A O 19
ATOM 17694 N N . ASP A 1 26 ? -13.045 -4.194 -9.030 1.00 0.00 26 ASP A N 19
ATOM 17695 C CA . ASP A 1 26 ? -12.936 -5.583 -9.463 1.00 0.00 26 ASP A CA 19
ATOM 17696 C C . ASP A 1 26 ? -11.731 -6.261 -8.819 1.00 0.00 26 ASP A C 19
ATOM 17697 O O . ASP A 1 26 ? -11.005 -5.649 -8.035 1.00 0.00 26 ASP A O 19
ATOM 17706 N N . SER A 1 27 ? -11.524 -7.531 -9.155 1.00 0.00 27 SER A N 19
ATOM 17707 C CA . SER A 1 27 ? -10.407 -8.294 -8.611 1.00 0.00 27 SER A CA 19
ATOM 17708 C C . SER A 1 27 ? -9.076 -7.733 -9.100 1.00 0.00 27 SER A C 19
ATOM 17709 O O . SER A 1 27 ? -8.065 -7.804 -8.400 1.00 0.00 27 SER A O 19
ATOM 17717 N N . SER A 1 28 ? -9.081 -7.176 -10.307 1.00 0.00 28 SER A N 19
ATOM 17718 C CA . SER A 1 28 ? -7.874 -6.602 -10.891 1.00 0.00 28 SER A CA 19
ATOM 17719 C C . SER A 1 28 ? -7.526 -5.274 -10.225 1.00 0.00 28 SER A C 19
ATOM 17720 O O . SER A 1 28 ? -6.361 -5.001 -9.935 1.00 0.00 28 SER A O 19
ATOM 17728 N N . GLN A 1 29 ? -8.543 -4.454 -9.985 1.00 0.00 29 GLN A N 19
ATOM 17729 C CA . GLN A 1 29 ? -8.345 -3.154 -9.353 1.00 0.00 29 GLN A CA 19
ATOM 17730 C C . GLN A 1 29 ? -7.968 -3.317 -7.884 1.00 0.00 29 GLN A C 19
ATOM 17731 O O . GLN A 1 29 ? -7.120 -2.591 -7.366 1.00 0.00 29 GLN A O 19
ATOM 17745 N N . LYS A 1 30 ? -8.605 -4.275 -7.220 1.00 0.00 30 LYS A N 19
ATOM 17746 C CA . LYS A 1 30 ? -8.340 -4.536 -5.812 1.00 0.00 30 LYS A CA 19
ATOM 17747 C C . LYS A 1 30 ? -6.922 -5.061 -5.611 1.00 0.00 30 LYS A C 19
ATOM 17748 O O . LYS A 1 30 ? -6.314 -4.848 -4.562 1.00 0.00 30 LYS A O 19
ATOM 17767 N N . ARG A 1 31 ? -6.401 -5.748 -6.622 1.00 0.00 31 ARG A N 19
ATOM 17768 C CA . ARG A 1 31 ? -5.053 -6.303 -6.555 1.00 0.00 31 ARG A CA 19
ATOM 17769 C C . ARG A 1 31 ? -4.017 -5.274 -6.995 1.00 0.00 31 ARG A C 19
ATOM 17770 O O . ARG A 1 31 ? -2.910 -5.223 -6.457 1.00 0.00 31 ARG A O 19
ATOM 17791 N N . LEU A 1 32 ? -4.381 -4.455 -7.977 1.00 0.00 32 LEU A N 19
ATOM 17792 C CA . LEU A 1 32 ? -3.483 -3.428 -8.488 1.00 0.00 32 LEU A CA 19
ATOM 17793 C C . LEU A 1 32 ? -3.230 -2.354 -7.436 1.00 0.00 32 LEU A C 19
ATOM 17794 O O . LEU A 1 32 ? -2.128 -1.814 -7.337 1.00 0.00 32 LEU A O 19
ATOM 17810 N N . TYR A 1 33 ? -4.257 -2.050 -6.652 1.00 0.00 33 TYR A N 19
ATOM 17811 C CA . TYR A 1 33 ? -4.148 -1.043 -5.604 1.00 0.00 33 TYR A CA 19
ATOM 17812 C C . TYR A 1 33 ? -3.316 -1.560 -4.434 1.00 0.00 33 TYR A C 19
ATOM 17813 O O . TYR A 1 33 ? -2.745 -0.779 -3.673 1.00 0.00 33 TYR A O 19
ATOM 17831 N N . GLU A 1 34 ? -3.251 -2.882 -4.296 1.00 0.00 34 GLU A N 19
ATOM 17832 C CA . GLU A 1 34 ? -2.488 -3.501 -3.218 1.00 0.00 34 GLU A CA 19
ATOM 17833 C C . GLU A 1 34 ? -1.018 -3.640 -3.601 1.00 0.00 34 GLU A C 19
ATOM 17834 O O . GLU A 1 34 ? -0.136 -3.598 -2.743 1.00 0.00 34 GLU A O 19
ATOM 17846 N N . GLU A 1 35 ? -0.760 -3.807 -4.894 1.00 0.00 35 GLU A N 19
ATOM 17847 C CA . GLU A 1 35 ? 0.603 -3.953 -5.390 1.00 0.00 35 GLU A CA 19
ATOM 17848 C C . GLU A 1 35 ? 1.445 -2.730 -5.039 1.00 0.00 35 GLU A C 19
ATOM 17849 O O . GLU A 1 35 ? 2.654 -2.834 -4.831 1.00 0.00 35 GLU A O 19
ATOM 17861 N N . VAL A 1 36 ? 0.798 -1.571 -4.976 1.00 0.00 36 VAL A N 19
ATOM 17862 C CA . VAL A 1 36 ? 1.486 -0.328 -4.650 1.00 0.00 36 VAL A CA 19
ATOM 17863 C C . VAL A 1 36 ? 1.723 -0.207 -3.149 1.00 0.00 36 VAL A C 19
ATOM 17864 O O . VAL A 1 36 ? 2.704 0.396 -2.712 1.00 0.00 36 VAL A O 19
ATOM 17877 N N . MET A 1 37 ? 0.820 -0.783 -2.364 1.00 0.00 37 MET A N 19
ATOM 17878 C CA . MET A 1 37 ? 0.931 -0.740 -0.911 1.00 0.00 37 MET A CA 19
ATOM 17879 C C . MET A 1 37 ? 1.983 -1.726 -0.414 1.00 0.00 37 MET A C 19
ATOM 17880 O O . MET A 1 37 ? 2.676 -1.466 0.570 1.00 0.00 37 MET A O 19
ATOM 17894 N N . LEU A 1 38 ? 2.098 -2.857 -1.102 1.00 0.00 38 LEU A N 19
ATOM 17895 C CA . LEU A 1 38 ? 3.068 -3.881 -0.730 1.00 0.00 38 LEU A CA 19
ATOM 17896 C C . LEU A 1 38 ? 4.481 -3.461 -1.122 1.00 0.00 38 LEU A C 19
ATOM 17897 O O . LEU A 1 38 ? 5.450 -3.800 -0.445 1.00 0.00 38 LEU A O 19
ATOM 17913 N N . GLU A 1 39 ? 4.589 -2.721 -2.220 1.00 0.00 39 GLU A N 19
ATOM 17914 C CA . GLU A 1 39 ? 5.882 -2.253 -2.704 1.00 0.00 39 GLU A CA 19
ATOM 17915 C C . GLU A 1 39 ? 6.396 -1.095 -1.854 1.00 0.00 39 GLU A C 19
ATOM 17916 O O . GLU A 1 39 ? 7.603 -0.924 -1.684 1.00 0.00 39 GLU A O 19
ATOM 17928 N N . THR A 1 40 ? 5.470 -0.302 -1.323 1.00 0.00 40 THR A N 19
ATOM 17929 C CA . THR A 1 40 ? 5.830 0.840 -0.490 1.00 0.00 40 THR A CA 19
ATOM 17930 C C . THR A 1 40 ? 5.722 0.490 0.991 1.00 0.00 40 THR A C 19
ATOM 17931 O O . THR A 1 40 ? 5.193 1.266 1.787 1.00 0.00 40 THR A O 19
ATOM 17942 N N . TYR A 1 41 ? 6.228 -0.684 1.354 1.00 0.00 41 TYR A N 19
ATOM 17943 C CA . TYR A 1 41 ? 6.190 -1.136 2.740 1.00 0.00 41 TYR A CA 19
ATOM 17944 C C . TYR A 1 41 ? 7.325 -2.116 3.025 1.00 0.00 41 TYR A C 19
ATOM 17945 O O . TYR A 1 41 ? 8.008 -2.010 4.044 1.00 0.00 41 TYR A O 19
ATOM 17963 N N . GLN A 1 42 ? 7.519 -3.070 2.120 1.00 0.00 42 GLN A N 19
ATOM 17964 C CA . GLN A 1 42 ? 8.570 -4.069 2.276 1.00 0.00 42 GLN A CA 19
ATOM 17965 C C . GLN A 1 42 ? 9.803 -3.694 1.459 1.00 0.00 42 GLN A C 19
ATOM 17966 O O . GLN A 1 42 ? 10.532 -4.565 0.983 1.00 0.00 42 GLN A O 19
ATOM 17980 N N . ASN A 1 43 ? 10.032 -2.394 1.302 1.00 0.00 43 ASN A N 19
ATOM 17981 C CA . ASN A 1 43 ? 11.178 -1.906 0.544 1.00 0.00 43 ASN A CA 19
ATOM 17982 C C . ASN A 1 43 ? 11.648 -0.554 1.074 1.00 0.00 43 ASN A C 19
ATOM 17983 O O . ASN A 1 43 ? 12.229 0.244 0.337 1.00 0.00 43 ASN A O 19
ATOM 17994 N N . LEU A 1 44 ? 11.394 -0.302 2.354 1.00 0.00 44 LEU A N 19
ATOM 17995 C CA . LEU A 1 44 ? 11.793 0.953 2.979 1.00 0.00 44 LEU A CA 19
ATOM 17996 C C . LEU A 1 44 ? 13.076 0.774 3.783 1.00 0.00 44 LEU A C 19
ATOM 17997 O O . LEU A 1 44 ? 13.962 1.629 3.757 1.00 0.00 44 LEU A O 19
ATOM 18013 N N . THR A 1 45 ? 13.169 -0.344 4.498 1.00 0.00 45 THR A N 19
ATOM 18014 C CA . THR A 1 45 ? 14.344 -0.643 5.313 1.00 0.00 45 THR A CA 19
ATOM 18015 C C . THR A 1 45 ? 14.426 0.269 6.537 1.00 0.00 45 THR A C 19
ATOM 18016 O O . THR A 1 45 ? 15.422 0.261 7.260 1.00 0.00 45 THR A O 19
ATOM 18027 N N . ASP A 1 46 ? 13.377 1.054 6.768 1.00 0.00 46 ASP A N 19
ATOM 18028 C CA . ASP A 1 46 ? 13.342 1.965 7.907 1.00 0.00 46 ASP A CA 19
ATOM 18029 C C . ASP A 1 46 ? 11.963 2.602 8.052 1.00 0.00 46 ASP A C 19
ATOM 18030 O O . ASP A 1 46 ? 11.642 3.574 7.369 1.00 0.00 46 ASP A O 19
ATOM 18039 N N . ILE A 1 47 ? 11.153 2.047 8.948 1.00 0.00 47 ILE A N 19
ATOM 18040 C CA . ILE A 1 47 ? 9.809 2.561 9.184 1.00 0.00 47 ILE A CA 19
ATOM 18041 C C . ILE A 1 47 ? 9.797 3.556 10.340 1.00 0.00 47 ILE A C 19
ATOM 18042 O O . ILE A 1 47 ? 9.408 4.711 10.173 1.00 0.00 47 ILE A O 19
ATOM 18058 N N . GLY A 1 48 ? 10.224 3.098 11.512 1.00 0.00 48 GLY A N 19
ATOM 18059 C CA . GLY A 1 48 ? 10.255 3.960 12.679 1.00 0.00 48 GLY A CA 19
ATOM 18060 C C . GLY A 1 48 ? 10.762 3.244 13.916 1.00 0.00 48 GLY A C 19
ATOM 18061 O O . GLY A 1 48 ? 10.079 3.198 14.939 1.00 0.00 48 GLY A O 19
ATOM 18065 N N . TYR A 1 49 ? 11.965 2.687 13.822 1.00 0.00 49 TYR A N 19
ATOM 18066 C CA . TYR A 1 49 ? 12.564 1.970 14.942 1.00 0.00 49 TYR A CA 19
ATOM 18067 C C . TYR A 1 49 ? 14.086 2.043 14.882 1.00 0.00 49 TYR A C 19
ATOM 18068 O O . TYR A 1 49 ? 14.681 1.952 13.807 1.00 0.00 49 TYR A O 19
ATOM 18086 N N . ASN A 1 50 ? 14.712 2.208 16.043 1.00 0.00 50 ASN A N 19
ATOM 18087 C CA . ASN A 1 50 ? 16.165 2.293 16.122 1.00 0.00 50 ASN A CA 19
ATOM 18088 C C . ASN A 1 50 ? 16.697 1.454 17.279 1.00 0.00 50 ASN A C 19
ATOM 18089 O O . ASN A 1 50 ? 16.394 1.719 18.442 1.00 0.00 50 ASN A O 19
ATOM 18100 N N . TRP A 1 51 ? 17.493 0.441 16.952 1.00 0.00 51 TRP A N 19
ATOM 18101 C CA . TRP A 1 51 ? 18.068 -0.437 17.964 1.00 0.00 51 TRP A CA 19
ATOM 18102 C C . TRP A 1 51 ? 19.487 -0.855 17.586 1.00 0.00 51 TRP A C 19
ATOM 18103 O O . TRP A 1 51 ? 19.979 -1.890 18.036 1.00 0.00 51 TRP A O 19
ATOM 18124 N N . GLN A 1 52 ? 20.140 -0.045 16.757 1.00 0.00 52 GLN A N 19
ATOM 18125 C CA . GLN A 1 52 ? 21.501 -0.335 16.322 1.00 0.00 52 GLN A CA 19
ATOM 18126 C C . GLN A 1 52 ? 22.379 0.910 16.423 1.00 0.00 52 GLN A C 19
ATOM 18127 O O . GLN A 1 52 ? 22.868 1.424 15.416 1.00 0.00 52 GLN A O 19
ATOM 18141 N N . ASP A 1 53 ? 22.575 1.388 17.647 1.00 0.00 53 ASP A N 19
ATOM 18142 C CA . ASP A 1 53 ? 23.394 2.570 17.886 1.00 0.00 53 ASP A CA 19
ATOM 18143 C C . ASP A 1 53 ? 23.874 2.611 19.334 1.00 0.00 53 ASP A C 19
ATOM 18144 O O . ASP A 1 53 ? 23.872 3.664 19.971 1.00 0.00 53 ASP A O 19
ATOM 18153 N N . HIS A 1 54 ? 24.282 1.454 19.846 1.00 0.00 54 HIS A N 19
ATOM 18154 C CA . HIS A 1 54 ? 24.763 1.352 21.219 1.00 0.00 54 HIS A CA 19
ATOM 18155 C C . HIS A 1 54 ? 25.586 0.083 21.420 1.00 0.00 54 HIS A C 19
ATOM 18156 O O . HIS A 1 54 ? 26.602 0.095 22.114 1.00 0.00 54 HIS A O 19
ATOM 18170 N N . HIS A 1 55 ? 25.137 -1.014 20.810 1.00 0.00 55 HIS A N 19
ATOM 18171 C CA . HIS A 1 55 ? 25.828 -2.298 20.919 1.00 0.00 55 HIS A CA 19
ATOM 18172 C C . HIS A 1 55 ? 25.548 -2.951 22.268 1.00 0.00 55 HIS A C 19
ATOM 18173 O O . HIS A 1 55 ? 25.995 -2.469 23.309 1.00 0.00 55 HIS A O 19
ATOM 18187 N N . ILE A 1 56 ? 24.803 -4.052 22.242 1.00 0.00 56 ILE A N 19
ATOM 18188 C CA . ILE A 1 56 ? 24.460 -4.774 23.461 1.00 0.00 56 ILE A CA 19
ATOM 18189 C C . ILE A 1 56 ? 25.679 -5.481 24.045 1.00 0.00 56 ILE A C 19
ATOM 18190 O O . ILE A 1 56 ? 26.326 -6.284 23.371 1.00 0.00 56 ILE A O 19
ATOM 18206 N N . GLU A 1 57 ? 25.987 -5.178 25.302 1.00 0.00 57 GLU A N 19
ATOM 18207 C CA . GLU A 1 57 ? 27.127 -5.786 25.978 1.00 0.00 57 GLU A CA 19
ATOM 18208 C C . GLU A 1 57 ? 26.664 -6.741 27.073 1.00 0.00 57 GLU A C 19
ATOM 18209 O O . GLU A 1 57 ? 27.332 -7.732 27.369 1.00 0.00 57 GLU A O 19
ATOM 18221 N N . GLU A 1 58 ? 25.516 -6.437 27.670 1.00 0.00 58 GLU A N 19
ATOM 18222 C CA . GLU A 1 58 ? 24.963 -7.269 28.733 1.00 0.00 58 GLU A CA 19
ATOM 18223 C C . GLU A 1 58 ? 25.911 -7.330 29.926 1.00 0.00 58 GLU A C 19
ATOM 18224 O O . GLU A 1 58 ? 26.988 -7.921 29.846 1.00 0.00 58 GLU A O 19
ATOM 18236 N N . SER A 1 59 ? 25.502 -6.717 31.032 1.00 0.00 59 SER A N 19
ATOM 18237 C CA . SER A 1 59 ? 26.315 -6.702 32.243 1.00 0.00 59 SER A CA 19
ATOM 18238 C C . SER A 1 59 ? 25.440 -6.546 33.483 1.00 0.00 59 SER A C 19
ATOM 18239 O O . SER A 1 59 ? 24.636 -5.619 33.574 1.00 0.00 59 SER A O 19
ATOM 18247 N N . GLY A 1 60 ? 25.603 -7.459 34.434 1.00 0.00 60 GLY A N 19
ATOM 18248 C CA . GLY A 1 60 ? 24.822 -7.404 35.656 1.00 0.00 60 GLY A CA 19
ATOM 18249 C C . GLY A 1 60 ? 25.244 -6.266 36.566 1.00 0.00 60 GLY A C 19
ATOM 18250 O O . GLY A 1 60 ? 24.653 -5.187 36.526 1.00 0.00 60 GLY A O 19
ATOM 18254 N N . PRO A 1 61 ? 26.273 -6.477 37.404 1.00 0.00 61 PRO A N 19
ATOM 18255 C CA . PRO A 1 61 ? 26.765 -5.449 38.326 1.00 0.00 61 PRO A CA 19
ATOM 18256 C C . PRO A 1 61 ? 27.066 -4.132 37.618 1.00 0.00 61 PRO A C 19
ATOM 18257 O O . PRO A 1 61 ? 27.367 -4.113 36.424 1.00 0.00 61 PRO A O 19
ATOM 18268 N N . SER A 1 62 ? 26.982 -3.033 38.361 1.00 0.00 62 SER A N 19
ATOM 18269 C CA . SER A 1 62 ? 27.246 -1.711 37.804 1.00 0.00 62 SER A CA 19
ATOM 18270 C C . SER A 1 62 ? 28.341 -0.997 38.590 1.00 0.00 62 SER A C 19
ATOM 18271 O O . SER A 1 62 ? 28.290 0.217 38.784 1.00 0.00 62 SER A O 19
ATOM 18279 N N . SER A 1 63 ? 29.331 -1.761 39.042 1.00 0.00 63 SER A N 19
ATOM 18280 C CA . SER A 1 63 ? 30.439 -1.201 39.808 1.00 0.00 63 SER A CA 19
ATOM 18281 C C . SER A 1 63 ? 31.591 -2.197 39.907 1.00 0.00 63 SER A C 19
ATOM 18282 O O . SER A 1 63 ? 31.420 -3.311 40.403 1.00 0.00 63 SER A O 19
ATOM 18290 N N . GLY A 1 64 ? 32.762 -1.788 39.431 1.00 0.00 64 GLY A N 19
ATOM 18291 C CA . GLY A 1 64 ? 33.924 -2.655 39.476 1.00 0.00 64 GLY A CA 19
ATOM 18292 C C . GLY A 1 64 ? 34.269 -3.233 38.117 1.00 0.00 64 GLY A C 19
ATOM 18293 O O . GLY A 1 64 ? 34.606 -2.447 37.207 1.00 0.00 64 GLY A O 19
ATOM 18298 N N . GLY A 1 1 ? 0.295 27.164 -32.415 1.00 0.00 1 GLY A N 20
ATOM 18299 C CA . GLY A 1 1 ? 0.318 27.741 -31.042 1.00 0.00 1 GLY A CA 20
ATOM 18300 C C . GLY A 1 1 ? -0.882 27.320 -30.216 1.00 0.00 1 GLY A C 20
ATOM 18301 O O . GLY A 1 1 ? -2.019 27.657 -30.547 1.00 0.00 1 GLY A O 20
ATOM 18307 N N . SER A 1 2 ? -0.628 26.583 -29.140 1.00 0.00 2 SER A N 20
ATOM 18308 C CA . SER A 1 2 ? -1.696 26.117 -28.265 1.00 0.00 2 SER A CA 20
ATOM 18309 C C . SER A 1 2 ? -1.199 25.964 -26.832 1.00 0.00 2 SER A C 20
ATOM 18310 O O . SER A 1 2 ? -0.876 24.862 -26.390 1.00 0.00 2 SER A O 20
ATOM 18318 N N . SER A 1 3 ? -1.139 27.079 -26.111 1.00 0.00 3 SER A N 20
ATOM 18319 C CA . SER A 1 3 ? -0.679 27.070 -24.726 1.00 0.00 3 SER A CA 20
ATOM 18320 C C . SER A 1 3 ? -1.712 26.414 -23.815 1.00 0.00 3 SER A C 20
ATOM 18321 O O . SER A 1 3 ? -2.850 26.179 -24.219 1.00 0.00 3 SER A O 20
ATOM 18329 N N . GLY A 1 4 ? -1.305 26.121 -22.584 1.00 0.00 4 GLY A N 20
ATOM 18330 C CA . GLY A 1 4 ? -2.207 25.495 -21.635 1.00 0.00 4 GLY A CA 20
ATOM 18331 C C . GLY A 1 4 ? -1.972 25.968 -20.214 1.00 0.00 4 GLY A C 20
ATOM 18332 O O . GLY A 1 4 ? -0.886 26.439 -19.881 1.00 0.00 4 GLY A O 20
ATOM 18336 N N . SER A 1 5 ? -2.995 25.840 -19.374 1.00 0.00 5 SER A N 20
ATOM 18337 C CA . SER A 1 5 ? -2.895 26.258 -17.980 1.00 0.00 5 SER A CA 20
ATOM 18338 C C . SER A 1 5 ? -2.113 25.236 -17.161 1.00 0.00 5 SER A C 20
ATOM 18339 O O . SER A 1 5 ? -2.630 24.173 -16.817 1.00 0.00 5 SER A O 20
ATOM 18347 N N . SER A 1 6 ? -0.863 25.566 -16.851 1.00 0.00 6 SER A N 20
ATOM 18348 C CA . SER A 1 6 ? -0.009 24.677 -16.072 1.00 0.00 6 SER A CA 20
ATOM 18349 C C . SER A 1 6 ? 0.080 25.142 -14.622 1.00 0.00 6 SER A C 20
ATOM 18350 O O . SER A 1 6 ? 0.735 26.141 -14.320 1.00 0.00 6 SER A O 20
ATOM 18358 N N . GLY A 1 7 ? -0.581 24.413 -13.730 1.00 0.00 7 GLY A N 20
ATOM 18359 C CA . GLY A 1 7 ? -0.562 24.766 -12.323 1.00 0.00 7 GLY A CA 20
ATOM 18360 C C . GLY A 1 7 ? -1.131 23.671 -11.442 1.00 0.00 7 GLY A C 20
ATOM 18361 O O . GLY A 1 7 ? -0.564 23.349 -10.398 1.00 0.00 7 GLY A O 20
ATOM 18365 N N . VAL A 1 8 ? -2.254 23.099 -11.862 1.00 0.00 8 VAL A N 20
ATOM 18366 C CA . VAL A 1 8 ? -2.899 22.033 -11.105 1.00 0.00 8 VAL A CA 20
ATOM 18367 C C . VAL A 1 8 ? -2.609 20.669 -11.720 1.00 0.00 8 VAL A C 20
ATOM 18368 O O . VAL A 1 8 ? -2.374 20.556 -12.923 1.00 0.00 8 VAL A O 20
ATOM 18381 N N . THR A 1 9 ? -2.626 19.632 -10.887 1.00 0.00 9 THR A N 20
ATOM 18382 C CA . THR A 1 9 ? -2.365 18.275 -11.350 1.00 0.00 9 THR A CA 20
ATOM 18383 C C . THR A 1 9 ? -3.194 17.263 -10.565 1.00 0.00 9 THR A C 20
ATOM 18384 O O . THR A 1 9 ? -2.720 16.682 -9.589 1.00 0.00 9 THR A O 20
ATOM 18395 N N . TYR A 1 10 ? -4.433 17.057 -10.998 1.00 0.00 10 TYR A N 20
ATOM 18396 C CA . TYR A 1 10 ? -5.328 16.115 -10.337 1.00 0.00 10 TYR A CA 20
ATOM 18397 C C . TYR A 1 10 ? -5.842 15.069 -11.322 1.00 0.00 10 TYR A C 20
ATOM 18398 O O . TYR A 1 10 ? -6.955 14.563 -11.181 1.00 0.00 10 TYR A O 20
ATOM 18416 N N . ASP A 1 11 ? -5.022 14.750 -12.319 1.00 0.00 11 ASP A N 20
ATOM 18417 C CA . ASP A 1 11 ? -5.392 13.763 -13.326 1.00 0.00 11 ASP A CA 20
ATOM 18418 C C . ASP A 1 11 ? -4.201 12.880 -13.686 1.00 0.00 11 ASP A C 20
ATOM 18419 O O . ASP A 1 11 ? -4.055 12.453 -14.830 1.00 0.00 11 ASP A O 20
ATOM 18428 N N . ASP A 1 12 ? -3.353 12.612 -12.699 1.00 0.00 12 ASP A N 20
ATOM 18429 C CA . ASP A 1 12 ? -2.175 11.782 -12.904 1.00 0.00 12 ASP A CA 20
ATOM 18430 C C . ASP A 1 12 ? -2.167 10.588 -11.952 1.00 0.00 12 ASP A C 20
ATOM 18431 O O . ASP A 1 12 ? -1.269 9.748 -12.003 1.00 0.00 12 ASP A O 20
ATOM 18440 N N . VAL A 1 13 ? -3.170 10.518 -11.079 1.00 0.00 13 VAL A N 20
ATOM 18441 C CA . VAL A 1 13 ? -3.266 9.429 -10.121 1.00 0.00 13 VAL A CA 20
ATOM 18442 C C . VAL A 1 13 ? -4.699 8.920 -10.008 1.00 0.00 13 VAL A C 20
ATOM 18443 O O . VAL A 1 13 ? -5.489 9.427 -9.211 1.00 0.00 13 VAL A O 20
ATOM 18456 N N . HIS A 1 14 ? -5.028 7.915 -10.812 1.00 0.00 14 HIS A N 20
ATOM 18457 C CA . HIS A 1 14 ? -6.367 7.335 -10.803 1.00 0.00 14 HIS A CA 20
ATOM 18458 C C . HIS A 1 14 ? -6.417 6.087 -9.928 1.00 0.00 14 HIS A C 20
ATOM 18459 O O . HIS A 1 14 ? -7.171 5.154 -10.203 1.00 0.00 14 HIS A O 20
ATOM 18473 N N . MET A 1 15 ? -5.609 6.077 -8.871 1.00 0.00 15 MET A N 20
ATOM 18474 C CA . MET A 1 15 ? -5.562 4.943 -7.955 1.00 0.00 15 MET A CA 20
ATOM 18475 C C . MET A 1 15 ? -5.794 5.398 -6.518 1.00 0.00 15 MET A C 20
ATOM 18476 O O . MET A 1 15 ? -5.143 4.917 -5.590 1.00 0.00 15 MET A O 20
ATOM 18490 N N . ASN A 1 16 ? -6.728 6.327 -6.340 1.00 0.00 16 ASN A N 20
ATOM 18491 C CA . ASN A 1 16 ? -7.048 6.848 -5.017 1.00 0.00 16 ASN A CA 20
ATOM 18492 C C . ASN A 1 16 ? -8.405 6.338 -4.543 1.00 0.00 16 ASN A C 20
ATOM 18493 O O . ASN A 1 16 ? -9.153 7.056 -3.881 1.00 0.00 16 ASN A O 20
ATOM 18504 N N . PHE A 1 17 ? -8.716 5.093 -4.890 1.00 0.00 17 PHE A N 20
ATOM 18505 C CA . PHE A 1 17 ? -9.984 4.486 -4.500 1.00 0.00 17 PHE A CA 20
ATOM 18506 C C . PHE A 1 17 ? -10.120 4.437 -2.982 1.00 0.00 17 PHE A C 20
ATOM 18507 O O . PHE A 1 17 ? -9.326 3.793 -2.298 1.00 0.00 17 PHE A O 20
ATOM 18524 N N . THR A 1 18 ? -11.132 5.123 -2.462 1.00 0.00 18 THR A N 20
ATOM 18525 C CA . THR A 1 18 ? -11.373 5.158 -1.024 1.00 0.00 18 THR A CA 20
ATOM 18526 C C . THR A 1 18 ? -11.972 3.841 -0.539 1.00 0.00 18 THR A C 20
ATOM 18527 O O . THR A 1 18 ? -12.079 2.879 -1.299 1.00 0.00 18 THR A O 20
ATOM 18538 N N . GLU A 1 19 ? -12.359 3.806 0.731 1.00 0.00 19 GLU A N 20
ATOM 18539 C CA . GLU A 1 19 ? -12.947 2.607 1.318 1.00 0.00 19 GLU A CA 20
ATOM 18540 C C . GLU A 1 19 ? -14.228 2.215 0.588 1.00 0.00 19 GLU A C 20
ATOM 18541 O O . GLU A 1 19 ? -14.417 1.055 0.225 1.00 0.00 19 GLU A O 20
ATOM 18553 N N . GLU A 1 20 ? -15.105 3.192 0.377 1.00 0.00 20 GLU A N 20
ATOM 18554 C CA . GLU A 1 20 ? -16.369 2.949 -0.310 1.00 0.00 20 GLU A CA 20
ATOM 18555 C C . GLU A 1 20 ? -16.131 2.407 -1.716 1.00 0.00 20 GLU A C 20
ATOM 18556 O O . GLU A 1 20 ? -16.639 1.345 -2.076 1.00 0.00 20 GLU A O 20
ATOM 18568 N N . GLU A 1 21 ? -15.353 3.141 -2.504 1.00 0.00 21 GLU A N 20
ATOM 18569 C CA . GLU A 1 21 ? -15.048 2.732 -3.870 1.00 0.00 21 GLU A CA 20
ATOM 18570 C C . GLU A 1 21 ? -14.334 1.384 -3.886 1.00 0.00 21 GLU A C 20
ATOM 18571 O O . GLU A 1 21 ? -14.496 0.595 -4.816 1.00 0.00 21 GLU A O 20
ATOM 18583 N N . TRP A 1 22 ? -13.543 1.127 -2.848 1.00 0.00 22 TRP A N 20
ATOM 18584 C CA . TRP A 1 22 ? -12.804 -0.126 -2.739 1.00 0.00 22 TRP A CA 20
ATOM 18585 C C . TRP A 1 22 ? -13.743 -1.325 -2.818 1.00 0.00 22 TRP A C 20
ATOM 18586 O O . TRP A 1 22 ? -13.363 -2.393 -3.298 1.00 0.00 22 TRP A O 20
ATOM 18607 N N . ASP A 1 23 ? -14.970 -1.141 -2.343 1.00 0.00 23 ASP A N 20
ATOM 18608 C CA . ASP A 1 23 ? -15.964 -2.206 -2.359 1.00 0.00 23 ASP A CA 20
ATOM 18609 C C . ASP A 1 23 ? -16.608 -2.335 -3.736 1.00 0.00 23 ASP A C 20
ATOM 18610 O O . ASP A 1 23 ? -17.113 -3.400 -4.098 1.00 0.00 23 ASP A O 20
ATOM 18619 N N . LEU A 1 24 ? -16.592 -1.248 -4.500 1.00 0.00 24 LEU A N 20
ATOM 18620 C CA . LEU A 1 24 ? -17.178 -1.243 -5.837 1.00 0.00 24 LEU A CA 20
ATOM 18621 C C . LEU A 1 24 ? -16.112 -1.454 -6.910 1.00 0.00 24 LEU A C 20
ATOM 18622 O O . LEU A 1 24 ? -16.323 -1.127 -8.077 1.00 0.00 24 LEU A O 20
ATOM 18638 N N . LEU A 1 25 ? -14.968 -2.003 -6.510 1.00 0.00 25 LEU A N 20
ATOM 18639 C CA . LEU A 1 25 ? -13.876 -2.255 -7.445 1.00 0.00 25 LEU A CA 20
ATOM 18640 C C . LEU A 1 25 ? -13.931 -3.687 -7.970 1.00 0.00 25 LEU A C 20
ATOM 18641 O O . LEU A 1 25 ? -14.817 -4.459 -7.606 1.00 0.00 25 LEU A O 20
ATOM 18657 N N . ASP A 1 26 ? -12.977 -4.032 -8.829 1.00 0.00 26 ASP A N 20
ATOM 18658 C CA . ASP A 1 26 ? -12.915 -5.370 -9.405 1.00 0.00 26 ASP A CA 20
ATOM 18659 C C . ASP A 1 26 ? -11.692 -6.126 -8.898 1.00 0.00 26 ASP A C 20
ATOM 18660 O O . ASP A 1 26 ? -10.902 -5.593 -8.117 1.00 0.00 26 ASP A O 20
ATOM 18669 N N . SER A 1 27 ? -11.542 -7.368 -9.344 1.00 0.00 27 SER A N 20
ATOM 18670 C CA . SER A 1 27 ? -10.414 -8.196 -8.934 1.00 0.00 27 SER A CA 20
ATOM 18671 C C . SER A 1 27 ? -9.099 -7.622 -9.453 1.00 0.00 27 SER A C 20
ATOM 18672 O O . SER A 1 27 ? -8.053 -7.771 -8.820 1.00 0.00 27 SER A O 20
ATOM 18680 N N . SER A 1 28 ? -9.160 -6.966 -10.607 1.00 0.00 28 SER A N 20
ATOM 18681 C CA . SER A 1 28 ? -7.973 -6.369 -11.210 1.00 0.00 28 SER A CA 20
ATOM 18682 C C . SER A 1 28 ? -7.546 -5.119 -10.448 1.00 0.00 28 SER A C 20
ATOM 18683 O O . SER A 1 28 ? -6.355 -4.875 -10.255 1.00 0.00 28 SER A O 20
ATOM 18691 N N . GLN A 1 29 ? -8.526 -4.329 -10.019 1.00 0.00 29 GLN A N 20
ATOM 18692 C CA . GLN A 1 29 ? -8.250 -3.104 -9.279 1.00 0.00 29 GLN A CA 20
ATOM 18693 C C . GLN A 1 29 ? -7.776 -3.418 -7.864 1.00 0.00 29 GLN A C 20
ATOM 18694 O O . GLN A 1 29 ? -6.804 -2.838 -7.380 1.00 0.00 29 GLN A O 20
ATOM 18708 N N . LYS A 1 30 ? -8.470 -4.340 -7.206 1.00 0.00 30 LYS A N 20
ATOM 18709 C CA . LYS A 1 30 ? -8.123 -4.735 -5.847 1.00 0.00 30 LYS A CA 20
ATOM 18710 C C . LYS A 1 30 ? -6.707 -5.301 -5.787 1.00 0.00 30 LYS A C 20
ATOM 18711 O O . LYS A 1 30 ? -6.036 -5.213 -4.758 1.00 0.00 30 LYS A O 20
ATOM 18730 N N . ARG A 1 31 ? -6.259 -5.885 -6.894 1.00 0.00 31 ARG A N 20
ATOM 18731 C CA . ARG A 1 31 ? -4.924 -6.467 -6.963 1.00 0.00 31 ARG A CA 20
ATOM 18732 C C . ARG A 1 31 ? -3.888 -5.421 -7.364 1.00 0.00 31 ARG A C 20
ATOM 18733 O O . ARG A 1 31 ? -2.822 -5.325 -6.756 1.00 0.00 31 ARG A O 20
ATOM 18754 N N . LEU A 1 32 ? -4.209 -4.639 -8.390 1.00 0.00 32 LEU A N 20
ATOM 18755 C CA . LEU A 1 32 ? -3.306 -3.602 -8.872 1.00 0.00 32 LEU A CA 20
ATOM 18756 C C . LEU A 1 32 ? -3.016 -2.581 -7.778 1.00 0.00 32 LEU A C 20
ATOM 18757 O O . LEU A 1 32 ? -1.893 -2.091 -7.652 1.00 0.00 32 LEU A O 20
ATOM 18773 N N . TYR A 1 33 ? -4.035 -2.267 -6.988 1.00 0.00 33 TYR A N 20
ATOM 18774 C CA . TYR A 1 33 ? -3.893 -1.307 -5.901 1.00 0.00 33 TYR A CA 20
ATOM 18775 C C . TYR A 1 33 ? -3.041 -1.884 -4.777 1.00 0.00 33 TYR A C 20
ATOM 18776 O O . TYR A 1 33 ? -2.396 -1.147 -4.031 1.00 0.00 33 TYR A O 20
ATOM 18794 N N . GLU A 1 34 ? -3.044 -3.208 -4.661 1.00 0.00 34 GLU A N 20
ATOM 18795 C CA . GLU A 1 34 ? -2.271 -3.887 -3.628 1.00 0.00 34 GLU A CA 20
ATOM 18796 C C . GLU A 1 34 ? -0.825 -4.086 -4.071 1.00 0.00 34 GLU A C 20
ATOM 18797 O O . GLU A 1 34 ? 0.089 -4.116 -3.245 1.00 0.00 34 GLU A O 20
ATOM 18809 N N . GLU A 1 35 ? -0.624 -4.224 -5.377 1.00 0.00 35 GLU A N 20
ATOM 18810 C CA . GLU A 1 35 ? 0.711 -4.423 -5.928 1.00 0.00 35 GLU A CA 20
ATOM 18811 C C . GLU A 1 35 ? 1.626 -3.253 -5.578 1.00 0.00 35 GLU A C 20
ATOM 18812 O O . GLU A 1 35 ? 2.717 -3.445 -5.042 1.00 0.00 35 GLU A O 20
ATOM 18824 N N . VAL A 1 36 ? 1.175 -2.042 -5.886 1.00 0.00 36 VAL A N 20
ATOM 18825 C CA . VAL A 1 36 ? 1.954 -0.842 -5.604 1.00 0.00 36 VAL A CA 20
ATOM 18826 C C . VAL A 1 36 ? 1.995 -0.551 -4.108 1.00 0.00 36 VAL A C 20
ATOM 18827 O O . VAL A 1 36 ? 2.995 -0.059 -3.588 1.00 0.00 36 VAL A O 20
ATOM 18840 N N . MET A 1 37 ? 0.899 -0.858 -3.420 1.00 0.00 37 MET A N 20
ATOM 18841 C CA . MET A 1 37 ? 0.809 -0.629 -1.983 1.00 0.00 37 MET A CA 20
ATOM 18842 C C . MET A 1 37 ? 1.837 -1.468 -1.232 1.00 0.00 37 MET A C 20
ATOM 18843 O O . MET A 1 37 ? 2.398 -1.031 -0.227 1.00 0.00 37 MET A O 20
ATOM 18857 N N . LEU A 1 38 ? 2.079 -2.678 -1.725 1.00 0.00 38 LEU A N 20
ATOM 18858 C CA . LEU A 1 38 ? 3.039 -3.582 -1.101 1.00 0.00 38 LEU A CA 20
ATOM 18859 C C . LEU A 1 38 ? 4.457 -3.033 -1.213 1.00 0.00 38 LEU A C 20
ATOM 18860 O O . LEU A 1 38 ? 5.252 -3.144 -0.280 1.00 0.00 38 LEU A O 20
ATOM 18876 N N . GLU A 1 39 ? 4.769 -2.441 -2.361 1.00 0.00 39 GLU A N 20
ATOM 18877 C CA . GLU A 1 39 ? 6.093 -1.875 -2.594 1.00 0.00 39 GLU A CA 20
ATOM 18878 C C . GLU A 1 39 ? 6.344 -0.684 -1.674 1.00 0.00 39 GLU A C 20
ATOM 18879 O O . GLU A 1 39 ? 7.478 -0.428 -1.268 1.00 0.00 39 GLU A O 20
ATOM 18891 N N . THR A 1 40 ? 5.278 0.041 -1.350 1.00 0.00 40 THR A N 20
ATOM 18892 C CA . THR A 1 40 ? 5.382 1.205 -0.479 1.00 0.00 40 THR A CA 20
ATOM 18893 C C . THR A 1 40 ? 4.879 0.882 0.926 1.00 0.00 40 THR A C 20
ATOM 18894 O O . THR A 1 40 ? 4.150 1.668 1.532 1.00 0.00 40 THR A O 20
ATOM 18905 N N . TYR A 1 41 ? 5.275 -0.279 1.437 1.00 0.00 41 TYR A N 20
ATOM 18906 C CA . TYR A 1 41 ? 4.865 -0.706 2.770 1.00 0.00 41 TYR A CA 20
ATOM 18907 C C . TYR A 1 41 ? 5.786 -1.799 3.300 1.00 0.00 41 TYR A C 20
ATOM 18908 O O . TYR A 1 41 ? 6.206 -1.762 4.457 1.00 0.00 41 TYR A O 20
ATOM 18926 N N . GLN A 1 42 ? 6.095 -2.771 2.450 1.00 0.00 42 GLN A N 20
ATOM 18927 C CA . GLN A 1 42 ? 6.967 -3.876 2.834 1.00 0.00 42 GLN A CA 20
ATOM 18928 C C . GLN A 1 42 ? 8.435 -3.467 2.758 1.00 0.00 42 GLN A C 20
ATOM 18929 O O . GLN A 1 42 ? 9.279 -4.015 3.467 1.00 0.00 42 GLN A O 20
ATOM 18943 N N . ASN A 1 43 ? 8.734 -2.502 1.892 1.00 0.00 43 ASN A N 20
ATOM 18944 C CA . ASN A 1 43 ? 10.102 -2.024 1.726 1.00 0.00 43 ASN A CA 20
ATOM 18945 C C . ASN A 1 43 ? 10.333 -0.748 2.530 1.00 0.00 43 ASN A C 20
ATOM 18946 O O . ASN A 1 43 ? 11.139 0.101 2.147 1.00 0.00 43 ASN A O 20
ATOM 18957 N N . LEU A 1 44 ? 9.623 -0.620 3.645 1.00 0.00 44 LEU A N 20
ATOM 18958 C CA . LEU A 1 44 ? 9.752 0.552 4.503 1.00 0.00 44 LEU A CA 20
ATOM 18959 C C . LEU A 1 44 ? 10.840 0.343 5.552 1.00 0.00 44 LEU A C 20
ATOM 18960 O O . LEU A 1 44 ? 11.553 1.278 5.915 1.00 0.00 44 LEU A O 20
ATOM 18976 N N . THR A 1 45 ? 10.961 -0.892 6.035 1.00 0.00 45 THR A N 20
ATOM 18977 C CA . THR A 1 45 ? 11.964 -1.230 7.043 1.00 0.00 45 THR A CA 20
ATOM 18978 C C . THR A 1 45 ? 11.613 -0.635 8.407 1.00 0.00 45 THR A C 20
ATOM 18979 O O . THR A 1 45 ? 12.411 -0.697 9.342 1.00 0.00 45 THR A O 20
ATOM 18990 N N . ASP A 1 46 ? 10.419 -0.058 8.518 1.00 0.00 46 ASP A N 20
ATOM 18991 C CA . ASP A 1 46 ? 9.976 0.543 9.770 1.00 0.00 46 ASP A CA 20
ATOM 18992 C C . ASP A 1 46 ? 8.461 0.450 9.912 1.00 0.00 46 ASP A C 20
ATOM 18993 O O . ASP A 1 46 ? 7.744 1.420 9.664 1.00 0.00 46 ASP A O 20
ATOM 19002 N N . ILE A 1 47 ? 7.979 -0.723 10.311 1.00 0.00 47 ILE A N 20
ATOM 19003 C CA . ILE A 1 47 ? 6.548 -0.944 10.485 1.00 0.00 47 ILE A CA 20
ATOM 19004 C C . ILE A 1 47 ? 6.233 -1.397 11.907 1.00 0.00 47 ILE A C 20
ATOM 19005 O O . ILE A 1 47 ? 5.320 -2.192 12.129 1.00 0.00 47 ILE A O 20
ATOM 19021 N N . GLY A 1 48 ? 6.995 -0.885 12.868 1.00 0.00 48 GLY A N 20
ATOM 19022 C CA . GLY A 1 48 ? 6.781 -1.249 14.257 1.00 0.00 48 GLY A CA 20
ATOM 19023 C C . GLY A 1 48 ? 5.418 -0.823 14.766 1.00 0.00 48 GLY A C 20
ATOM 19024 O O . GLY A 1 48 ? 5.063 0.354 14.698 1.00 0.00 48 GLY A O 20
ATOM 19028 N N . TYR A 1 49 ? 4.654 -1.781 15.281 1.00 0.00 49 TYR A N 20
ATOM 19029 C CA . TYR A 1 49 ? 3.323 -1.499 15.804 1.00 0.00 49 TYR A CA 20
ATOM 19030 C C . TYR A 1 49 ? 3.337 -1.453 17.329 1.00 0.00 49 TYR A C 20
ATOM 19031 O O . TYR A 1 49 ? 3.880 -2.345 17.981 1.00 0.00 49 TYR A O 20
ATOM 19049 N N . ASN A 1 50 ? 2.738 -0.409 17.891 1.00 0.00 50 ASN A N 20
ATOM 19050 C CA . ASN A 1 50 ? 2.681 -0.246 19.339 1.00 0.00 50 ASN A CA 20
ATOM 19051 C C . ASN A 1 50 ? 1.243 -0.061 19.809 1.00 0.00 50 ASN A C 20
ATOM 19052 O O . ASN A 1 50 ? 0.757 1.065 19.925 1.00 0.00 50 ASN A O 20
ATOM 19063 N N . TRP A 1 51 ? 0.565 -1.172 20.078 1.00 0.00 51 TRP A N 20
ATOM 19064 C CA . TRP A 1 51 ? -0.820 -1.131 20.537 1.00 0.00 51 TRP A CA 20
ATOM 19065 C C . TRP A 1 51 ? -0.985 -1.869 21.865 1.00 0.00 51 TRP A C 20
ATOM 19066 O O . TRP A 1 51 ? -2.100 -2.210 22.258 1.00 0.00 51 TRP A O 20
ATOM 19087 N N . GLN A 1 52 ? 0.127 -2.112 22.552 1.00 0.00 52 GLN A N 20
ATOM 19088 C CA . GLN A 1 52 ? 0.096 -2.807 23.834 1.00 0.00 52 GLN A CA 20
ATOM 19089 C C . GLN A 1 52 ? 0.800 -1.993 24.914 1.00 0.00 52 GLN A C 20
ATOM 19090 O O . GLN A 1 52 ? 1.941 -2.279 25.278 1.00 0.00 52 GLN A O 20
ATOM 19104 N N . ASP A 1 53 ? 0.112 -0.975 25.423 1.00 0.00 53 ASP A N 20
ATOM 19105 C CA . ASP A 1 53 ? 0.672 -0.119 26.463 1.00 0.00 53 ASP A CA 20
ATOM 19106 C C . ASP A 1 53 ? -0.332 0.091 27.593 1.00 0.00 53 ASP A C 20
ATOM 19107 O O . ASP A 1 53 ? -0.337 1.135 28.245 1.00 0.00 53 ASP A O 20
ATOM 19116 N N . HIS A 1 54 ? -1.180 -0.908 27.819 1.00 0.00 54 HIS A N 20
ATOM 19117 C CA . HIS A 1 54 ? -2.188 -0.832 28.870 1.00 0.00 54 HIS A CA 20
ATOM 19118 C C . HIS A 1 54 ? -3.122 0.352 28.645 1.00 0.00 54 HIS A C 20
ATOM 19119 O O . HIS A 1 54 ? -2.989 1.083 27.663 1.00 0.00 54 HIS A O 20
ATOM 19133 N N . HIS A 1 55 ? -4.066 0.536 29.562 1.00 0.00 55 HIS A N 20
ATOM 19134 C CA . HIS A 1 55 ? -5.023 1.633 29.464 1.00 0.00 55 HIS A CA 20
ATOM 19135 C C . HIS A 1 55 ? -4.399 2.941 29.940 1.00 0.00 55 HIS A C 20
ATOM 19136 O O . HIS A 1 55 ? -4.522 3.310 31.108 1.00 0.00 55 HIS A O 20
ATOM 19150 N N . ILE A 1 56 ? -3.732 3.640 29.027 1.00 0.00 56 ILE A N 20
ATOM 19151 C CA . ILE A 1 56 ? -3.091 4.907 29.354 1.00 0.00 56 ILE A CA 20
ATOM 19152 C C . ILE A 1 56 ? -4.124 5.951 29.771 1.00 0.00 56 ILE A C 20
ATOM 19153 O O . ILE A 1 56 ? -4.997 6.323 28.988 1.00 0.00 56 ILE A O 20
ATOM 19169 N N . GLU A 1 57 ? -4.017 6.420 31.010 1.00 0.00 57 GLU A N 20
ATOM 19170 C CA . GLU A 1 57 ? -4.940 7.421 31.532 1.00 0.00 57 GLU A CA 20
ATOM 19171 C C . GLU A 1 57 ? -4.205 8.714 31.868 1.00 0.00 57 GLU A C 20
ATOM 19172 O O . GLU A 1 57 ? -4.535 9.780 31.348 1.00 0.00 57 GLU A O 20
ATOM 19184 N N . GLU A 1 58 ? -3.205 8.612 32.740 1.00 0.00 58 GLU A N 20
ATOM 19185 C CA . GLU A 1 58 ? -2.418 9.773 33.149 1.00 0.00 58 GLU A CA 20
ATOM 19186 C C . GLU A 1 58 ? -3.249 10.722 34.003 1.00 0.00 58 GLU A C 20
ATOM 19187 O O . GLU A 1 58 ? -2.975 10.909 35.189 1.00 0.00 58 GLU A O 20
ATOM 19199 N N . SER A 1 59 ? -4.262 11.318 33.391 1.00 0.00 59 SER A N 20
ATOM 19200 C CA . SER A 1 59 ? -5.139 12.252 34.087 1.00 0.00 59 SER A CA 20
ATOM 19201 C C . SER A 1 59 ? -5.789 11.594 35.302 1.00 0.00 59 SER A C 20
ATOM 19202 O O . SER A 1 59 ? -6.117 12.265 36.281 1.00 0.00 59 SER A O 20
ATOM 19210 N N . GLY A 1 60 ? -5.974 10.279 35.232 1.00 0.00 60 GLY A N 20
ATOM 19211 C CA . GLY A 1 60 ? -6.586 9.557 36.333 1.00 0.00 60 GLY A CA 20
ATOM 19212 C C . GLY A 1 60 ? -5.732 8.400 36.817 1.00 0.00 60 GLY A C 20
ATOM 19213 O O . GLY A 1 60 ? -6.053 7.240 36.560 1.00 0.00 60 GLY A O 20
ATOM 19217 N N . PRO A 1 61 ? -4.627 8.686 37.528 1.00 0.00 61 PRO A N 20
ATOM 19218 C CA . PRO A 1 61 ? -3.729 7.648 38.047 1.00 0.00 61 PRO A CA 20
ATOM 19219 C C . PRO A 1 61 ? -4.449 6.671 38.971 1.00 0.00 61 PRO A C 20
ATOM 19220 O O . PRO A 1 61 ? -4.531 6.890 40.179 1.00 0.00 61 PRO A O 20
ATOM 19231 N N . SER A 1 62 ? -4.970 5.592 38.395 1.00 0.00 62 SER A N 20
ATOM 19232 C CA . SER A 1 62 ? -5.683 4.582 39.168 1.00 0.00 62 SER A CA 20
ATOM 19233 C C . SER A 1 62 ? -5.351 3.179 38.670 1.00 0.00 62 SER A C 20
ATOM 19234 O O . SER A 1 62 ? -5.965 2.683 37.725 1.00 0.00 62 SER A O 20
ATOM 19242 N N . SER A 1 63 ? -4.376 2.543 39.313 1.00 0.00 63 SER A N 20
ATOM 19243 C CA . SER A 1 63 ? -3.963 1.196 38.936 1.00 0.00 63 SER A CA 20
ATOM 19244 C C . SER A 1 63 ? -2.931 0.649 39.917 1.00 0.00 63 SER A C 20
ATOM 19245 O O . SER A 1 63 ? -1.750 0.988 39.844 1.00 0.00 63 SER A O 20
ATOM 19253 N N . GLY A 1 64 ? -3.385 -0.200 40.833 1.00 0.00 64 GLY A N 20
ATOM 19254 C CA . GLY A 1 64 ? -2.487 -0.780 41.816 1.00 0.00 64 GLY A CA 20
ATOM 19255 C C . GLY A 1 64 ? -1.388 -1.608 41.179 1.00 0.00 64 GLY A C 20
ATOM 19256 O O . GLY A 1 64 ? -1.473 -1.873 39.962 1.00 0.00 64 GLY A O 20
#

Solvent-accessible surface area: 7318 Å² total; per-residue (Å²): 128,126,122,54,109,126,51,125,122,190,109,113,96,134,99,100,44,88,165,148,74,64,121,140,35,102,98,73,70,88,169,103,68,78,93,89,81,90,128,96,156,137,110,89,132,148,152,63,215,120,215,155,109,147,153,128,167,142,102,76,118,116,115,140

InterPro domains:
  IPR001909 Krueppel-associated box [PF01352] (4-43)
  IPR001909 Krueppel-associated box [PS50805] (4-87)
  IPR001909 Krueppel-associated box [SM00349] (4-66)
  IPR001909 Krueppel-associated box [cd07765] (4-43)
  IPR036051 Krueppel-associated box domain superfamily [SSF109640] (2-58)
  IPR050758 Zinc finger protein, C2H2-type [PTHR23234] (2-82)

Sequence (64 aa):
GSSGSSGVTYDDVHMNFTEEEWDLLDSSQKRLYEEVMLETYQNLTDIGYNWQDHHIEESGPSSGGSSGSSGVTYDDVHMNFTEEEWDLLDSSQKRLYEEVMLETYQNLTDIGYNWQDHHIEESGPSSGGSSGSSGVTYDDVHMNFTEEEWDLLDSSQKRLYEEVMLETYQNLTDIGYNWQDHHIEESGPSSGGSSGSSGVTYDDVHMNFTEEEWDLLDSSQKRLYEEVMLETYQNLTDIGYNWQDHHIEESGPSSGGSSGSSGVTYDDVHMNFTEEEWDLLDSSQKRLYEEVMLETYQNLTDIGYNWQDHHIEESGPSSGGSSGSSGVTYDDVHMNFTEEEWDLLDSSQKRLYEEVMLETYQNLTDIGYNWQDHHIEESGPSSGGSSGSSGVTYDDVHMNFTEEEWDLLDSSQKRLYEEVMLETYQNLTDIGYNWQDHHIEESGPSSGGSSGSSGVTYDDVHMNFTEEEWDLLDSSQKRLYEEVMLETYQNLTDIGYNWQDHHIEESGPSSGGSSGSSGVTYDDVHMNFTEEEWDLLDSSQKRLYEEVMLETYQNLTDIGYNWQDHHIEESGPSSGGSSGSSGVTYDDVHMNFTEEEWDLLDSSQKRLYEEVMLETYQNLTDIGYNWQDHHIEESGPSSGGSSGSSGVTYDDVHMNFTEEEWDLLDSSQKRLYEEVMLETYQNLTDIGYNWQDHHIEESGPSSGGSSGSSGVTYDDVHMNFTEEEWDLLDSSQKRLYEEVMLETYQNLTDIGYNWQDHHIEESGPSSGGSSGSSGVTYDDVHMNFTEEEWDLLDSSQKRLYEEVMLETYQNLTDIGYNWQDHHIEESGPSSGGSSGSSGVTYDDVHMNFTEEEWDLLDSSQKRLYEEVMLETYQNLTDIGYNWQDHHIEESGPSSGGSSGSSGVTYDDVHMNFTEEEWDLLDSSQKRLYEEVMLETYQNLTDIGYNWQDHHIEESGPSSGGSSGSSGVTYDDVHMNFTEEEWDLLDSSQKRLYEEVMLETYQNLTDIGYNWQDHHIEESGPSSGGSSGSSGVTYDDVHMNFTEEEWDLLDSSQKRLYEEVMLETYQNLTDIGYNWQDHHIEESGPSSGGSSGSSGVTYDDVHMNFTEEEWDLLDSSQKRLYEEVMLETYQNLTDIGYNWQDHHIEESGPSSGGSSGSSGVTYDDVHMNFTEEEWDLLDSSQKRLYEEVMLETYQNLTDIGYNWQDHHIEESGPSSGGSSGSSGVTYDDVHMNFTEEEWDLLDSSQKRLYEEVMLETYQNLTDIGYNWQDHHIEESGPSSG

CATH classification: 6.10.140.140

Organism: Mus musculus (NCBI:txid10090)

Radius of gyration: 23.3 Å; Cα contacts (8 Å, |Δi|>4): 6; chains: 1; bounding box: 39×43×62 Å

Nearest PDB structures (foldseek):
  1v65-assembly1_A  TM=5.273E-01  e=5.322E-08  Mus musculus
  1v65-assembly1_A  TM=5.511E-01  e=4.583E-08  Mus musculus
  1v65-assembly1_A  TM=5.009E-01  e=1.782E-08  Mus musculus
  1v65-assembly1_A  TM=5.561E-01  e=3.048E-07  Mus musculus
  1v65-assembly1_A  TM=4.635E-01  e=1.952E-07  Mus musculus